Protein AF-A0A7X7T7L8-F1 (afdb_monomer)

Secondary structure (DSSP, 8-state):
---------S-----B---SS--SEEEEEEESS-TTTHHHHHHHHHHHHHHTT--EEEEEEE---SSTHHHHHHHHHHH-SS-EEEEE-SS---HHHHHHHHHHH--SSEEEEE-TT-SB-TTHHHHHHHHHHTT-SEEEE-TTSTT-EEEE-GGGHHHHHHHHHHHHHHHHHHHHHT-TT-S-S--SEEEEEHHHHHHHHSS---SSTTHHHHHHHHHHHTT--EEEE--EEEE-S---S--HHHHHHHHHHHHHHHHHHHHTTSTTS-S----PPPP--S-PPPPTHHHHHHHHHHHHHHHHHHHS---THHHHHHHHHHHHHHHHHHHHHHHHTTPPPP---SSHHHHHHHHHHHHHHHHHHHTTTTTSSS---HHHHHHHHHHHHHHHTSS--TT-EEGGGTTEEGGGGHHHHHHHHHH-SSHHHHHHHHHHHHHHHHHHHHHHHHHHHHHHHHHHHHHHHHT-HHHHHHTTS-STHHHHHHHHHHHHHHHHHHHHHT-HHHHHHHHHHHHHGGGS-TTHHHHHHHHHHHHHHHHHT---HHHHHHHHHHHHHHHHHHHHHHHHHHH-HHHHHHSHHHHH-TTSGGGHHHHHHHHS--SHHHHHHHHHHHHHHTTTT----STTT--SS-SS-HHHHHHHHHHHHHHHHTTTSHHHHHHHHHHHHHHIIIIITSSSSS-HHHHGGGTTHHHHHHHHHHHHHHHHHTTS-HHHHHHHHHHHHHHHHHHHHHHHHHHHHHHHHHHTS--HHHHHHHHHH-TT-SEEEEE--HHHHTT-HHHHHT-TTPEEE-S--GGGS-SS--S-EEEEE-GGGHHHHHHHHHH-TT-EEEEEEETTEEEEEEEEE----S------

Sequence (860 aa):
MAGGGEEWGAGFRAVVGSTDRTPEVSIVVPVVDGAGFVAESLAELSAYLEQSHLEAEIVVVDDGSGDETTKRVEAAAAACPVPIIIRRHGRNLGKGAAVRTGMQAARGRFRIFLDADLAYGAAEIGVVLERLRAGAHVVVASRVHPESRYVIRPSFFRYLYTRHVSGRFFNWLVRAVLLPGLSDTQAGLKGFSAEAAEMLFSGWLPDGFGFDLAVLARARRMRMPIVEVPVTFRYDREPTTMRFLADTFAMLRDLAAVRLRVGHGGALLGGSADVAPTPRTEIAWTPPWAVLLSVLLLLVGVEIARTLATPLAIPLGLWLGSLGLWLGHSLREDRTRGVPPIRWFEDRTEAIILGGMVVLAAFLRLVALHEIPTLIHHDTASCALVGQQLLTGASRDPFALEAGWYFFPRLGSLPYGVSLELLGTSVVALRVVSAIPGIALIPALYFLVRGWFGRPTATIAALLVTGNHVAVHFSRDGIWNIHSLFLGVAGFAALFGGWRRRSGFWLGVGGVALGLCLYTYTAGRLFAALGLLAVGFMAARQQRPRLWRNAAGFGIAFALTVAPLVGSYVRSPVALRVDQTQNLNPFSEARKDHVRSIVGSTEPLPVLAYQIRQTLAGFVSHGDTSSHYMTQSPMVGPVTASLALLGLLLALARLPDRRFLFLIAWLAAGLLFGSVLTINPPSFPRLLAVLPVPPVLAAVVAGLLWEKLGRLGRVVRIAVAVSLAVVVVFALVRNTRIYVRFCRRMETTVNEWVVIRELRELRRARTVYFFTGPFMLADSPAFELFRERRRHVYGLTEADLPERLAEPTAFILAPDYRWVGRKLTERFPELDRVLVERHGVRLLTIYRSWGPTASKGGAR

Nearest PDB structures (foldseek):
  5ezm-assembly1_A  TM=5.448E-01  e=2.734E-09  Cupriavidus metallidurans CH34
  5ekp-assembly1_A  TM=5.428E-01  e=8.013E-08  Synechocystis sp. PCC 6803 substr. Kazusa
  6e4q-assembly4_D  TM=6.594E-01  e=1.750E-04  Drosophila melanogaster
  6h0b-assembly2_B  TM=6.328E-01  e=2.285E-04  Homo sapiens
  6e4q-assembly1_A  TM=6.482E-01  e=3.119E-04  Drosophila melanogaster

Structure (mmCIF, N/CA/C/O backbone):
data_AF-A0A7X7T7L8-F1
#
_entry.id   AF-A0A7X7T7L8-F1
#
loop_
_atom_site.group_PDB
_atom_site.id
_atom_site.type_symbol
_atom_site.label_atom_id
_atom_site.label_alt_id
_atom_site.label_comp_id
_atom_site.label_asym_id
_atom_site.label_entity_id
_atom_site.label_seq_id
_atom_site.pdbx_PDB_ins_code
_atom_site.Cartn_x
_atom_site.Cartn_y
_atom_site.Cartn_z
_atom_site.occupancy
_atom_site.B_iso_or_equiv
_atom_site.auth_seq_id
_atom_site.auth_comp_id
_atom_site.auth_asym_id
_atom_site.auth_atom_id
_atom_site.pdbx_PDB_model_num
ATOM 1 N N . MET A 1 1 ? -0.463 -41.530 58.453 1.00 29.86 1 MET A N 1
ATOM 2 C CA . MET A 1 1 ? 0.451 -41.811 57.323 1.00 29.86 1 MET A CA 1
ATOM 3 C C . MET A 1 1 ? 0.597 -40.510 56.543 1.00 29.86 1 MET A C 1
ATOM 5 O O . MET A 1 1 ? -0.347 -40.127 55.878 1.00 29.86 1 MET A O 1
ATOM 9 N N . ALA A 1 2 ? 1.491 -39.614 56.959 1.00 31.41 2 ALA A N 1
ATOM 10 C CA . ALA A 1 2 ? 2.940 -39.571 56.709 1.00 31.41 2 ALA A CA 1
ATOM 11 C C . ALA A 1 2 ? 3.276 -38.863 55.380 1.00 31.41 2 ALA A C 1
ATOM 13 O O . ALA A 1 2 ? 2.966 -39.385 54.316 1.00 31.41 2 ALA A O 1
ATOM 14 N N . GLY A 1 3 ? 3.958 -37.712 55.488 1.00 26.59 3 GLY A N 1
ATOM 15 C CA . GLY A 1 3 ? 4.813 -37.148 54.436 1.00 26.59 3 GLY A CA 1
ATOM 16 C C . GLY A 1 3 ? 4.472 -35.726 53.984 1.00 26.59 3 GLY A C 1
ATOM 17 O O . GLY A 1 3 ? 3.514 -35.543 53.243 1.00 26.59 3 GLY A O 1
ATOM 18 N N . GLY A 1 4 ? 5.314 -34.751 54.359 1.00 23.67 4 GLY A N 1
ATOM 19 C CA . GLY A 1 4 ? 5.429 -33.472 53.645 1.00 23.67 4 GLY A CA 1
ATOM 20 C C . GLY A 1 4 ? 5.489 -32.199 54.493 1.00 23.67 4 GLY A C 1
ATOM 21 O O . GLY A 1 4 ? 4.779 -31.251 54.183 1.00 23.67 4 GLY A O 1
ATOM 22 N N . GLY A 1 5 ? 6.296 -32.162 55.559 1.00 29.05 5 GLY A N 1
ATOM 23 C CA . GLY A 1 5 ? 6.680 -30.897 56.191 1.00 29.05 5 GLY A CA 1
ATOM 24 C C . GLY A 1 5 ? 7.721 -30.176 55.333 1.00 29.05 5 GLY A C 1
ATOM 25 O O . GLY A 1 5 ? 8.794 -30.726 55.102 1.00 29.05 5 GLY A O 1
ATOM 26 N N . GLU A 1 6 ? 7.406 -28.970 54.861 1.00 29.11 6 GLU A N 1
ATOM 27 C CA . GLU A 1 6 ? 8.416 -28.020 54.392 1.00 29.11 6 GLU A CA 1
ATOM 28 C C . GLU A 1 6 ? 8.904 -27.201 55.591 1.00 29.11 6 GLU A C 1
ATOM 30 O O . GLU A 1 6 ? 8.132 -26.523 56.274 1.00 29.11 6 GLU A O 1
ATOM 35 N N . GLU A 1 7 ? 10.202 -27.323 55.863 1.00 27.97 7 GLU A N 1
ATOM 36 C CA . GLU A 1 7 ? 10.944 -26.553 56.852 1.00 27.97 7 GLU A CA 1
ATOM 37 C C . GLU A 1 7 ? 10.864 -25.054 56.535 1.00 27.97 7 GLU A C 1
ATOM 39 O O . GLU A 1 7 ? 11.417 -24.564 55.549 1.00 27.97 7 GLU A O 1
ATOM 44 N N . TRP A 1 8 ? 10.205 -24.299 57.412 1.00 33.16 8 TRP A N 1
ATOM 45 C CA . TRP A 1 8 ? 10.317 -22.846 57.441 1.00 33.16 8 TRP A CA 1
ATOM 46 C C . TRP A 1 8 ? 11.678 -22.490 58.043 1.00 33.16 8 TRP A C 1
ATOM 48 O O . TRP A 1 8 ? 11.879 -22.574 59.254 1.00 33.16 8 TRP A O 1
ATOM 58 N N . GLY A 1 9 ? 12.627 -22.136 57.174 1.00 29.22 9 GLY A N 1
ATOM 59 C CA . GLY A 1 9 ? 13.975 -21.717 57.548 1.00 29.22 9 GLY A CA 1
ATOM 60 C C . GLY A 1 9 ? 13.981 -20.594 58.590 1.00 29.22 9 GLY A C 1
ATOM 61 O O . GLY A 1 9 ? 13.229 -19.623 58.504 1.00 29.22 9 GLY A O 1
ATOM 62 N N . ALA A 1 10 ? 14.849 -20.767 59.585 1.00 36.78 10 ALA A N 1
ATOM 63 C CA . ALA A 1 10 ? 15.032 -19.913 60.747 1.00 36.78 10 ALA A CA 1
ATOM 64 C C . ALA A 1 10 ? 15.219 -18.424 60.395 1.00 36.78 10 ALA A C 1
ATOM 66 O O . ALA A 1 10 ? 16.146 -18.046 59.682 1.00 36.78 10 ALA A O 1
ATOM 67 N N . GLY A 1 11 ? 14.351 -17.577 60.957 1.00 30.88 11 GLY A N 1
ATOM 68 C CA . GLY A 1 11 ? 14.431 -16.121 60.822 1.00 30.88 11 GLY A CA 1
ATOM 69 C C . GLY A 1 11 ? 13.259 -15.346 61.434 1.00 30.88 11 GLY A C 1
ATOM 70 O O . GLY A 1 11 ? 12.934 -14.270 60.948 1.00 30.88 11 GLY A O 1
ATOM 71 N N . PHE A 1 12 ? 12.589 -15.865 62.471 1.00 41.06 12 PHE A N 1
ATOM 72 C CA . PHE A 1 12 ? 11.586 -15.094 63.217 1.00 41.06 12 PHE A CA 1
ATOM 73 C C . PHE A 1 12 ? 12.288 -14.290 64.319 1.00 41.06 12 PHE A C 1
ATOM 75 O O . PHE A 1 12 ? 12.618 -14.836 65.371 1.00 41.06 12 PHE A O 1
ATOM 82 N N . ARG A 1 13 ? 12.543 -12.996 64.080 1.00 38.53 13 ARG A N 1
ATOM 83 C CA . ARG A 1 13 ? 12.970 -12.053 65.126 1.00 38.53 13 ARG A CA 1
ATOM 84 C C . ARG A 1 13 ? 11.811 -11.152 65.572 1.00 38.53 13 ARG A C 1
ATOM 86 O O . ARG A 1 13 ? 11.015 -10.702 64.758 1.00 38.53 13 ARG A O 1
ATOM 93 N N . ALA A 1 14 ? 11.763 -11.011 66.898 1.00 35.66 14 ALA A N 1
ATOM 94 C CA . ALA A 1 14 ? 10.898 -10.269 67.820 1.00 35.66 14 ALA A CA 1
ATOM 95 C C . ALA A 1 14 ? 9.739 -9.408 67.274 1.00 35.66 14 ALA A C 1
ATOM 97 O O . ALA A 1 14 ? 9.928 -8.445 66.539 1.00 35.66 14 ALA A O 1
ATOM 98 N N . VAL A 1 15 ? 8.542 -9.699 67.798 1.00 42.44 15 VAL A N 1
ATOM 99 C CA . VAL A 1 15 ? 7.420 -8.756 67.912 1.00 42.44 15 VAL A CA 1
ATOM 100 C C . VAL A 1 15 ? 7.813 -7.680 68.927 1.00 42.44 15 VAL A C 1
ATOM 102 O O . VAL A 1 15 ? 8.053 -8.006 70.089 1.00 42.44 15 VAL A O 1
ATOM 105 N N . VAL A 1 16 ? 7.873 -6.414 68.515 1.00 45.06 16 VAL A N 1
ATOM 106 C CA . VAL A 1 16 ? 7.957 -5.278 69.444 1.00 45.06 16 VAL A CA 1
ATOM 107 C C . VAL A 1 16 ? 6.534 -4.746 69.621 1.00 45.06 16 VAL A C 1
ATOM 109 O O . VAL A 1 16 ? 5.973 -4.156 68.704 1.00 45.06 16 VAL A O 1
ATOM 112 N N . GLY A 1 17 ? 5.938 -5.039 70.782 1.00 47.56 17 GLY A N 1
ATOM 113 C CA . GLY A 1 17 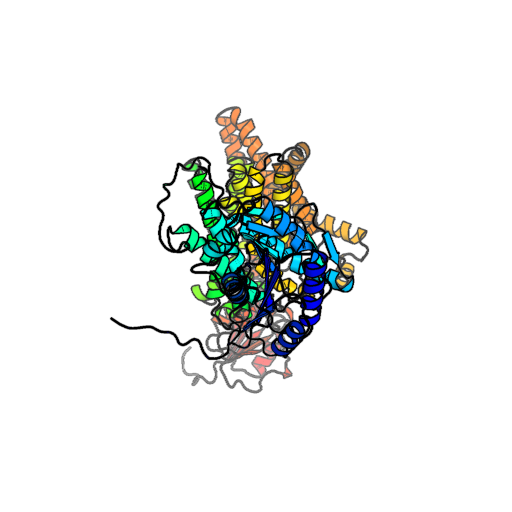? 4.598 -4.591 71.181 1.00 47.56 17 GLY A CA 1
ATOM 114 C C . GLY A 1 17 ? 3.448 -5.476 70.682 1.00 47.56 17 GLY A C 1
ATOM 115 O O . GLY A 1 17 ? 2.815 -5.161 69.682 1.00 47.56 17 GLY A O 1
ATOM 116 N N . SER A 1 18 ? 3.127 -6.569 71.390 1.00 41.06 18 SER A N 1
ATOM 117 C CA . SER A 1 18 ? 1.842 -7.263 71.199 1.00 41.06 18 SER A CA 1
ATOM 118 C C . SER A 1 18 ? 0.809 -6.741 72.195 1.00 41.06 18 SER A C 1
ATOM 120 O O . SER A 1 18 ? 0.962 -6.942 73.400 1.00 41.06 18 SER A O 1
ATOM 122 N N . THR A 1 19 ? -0.260 -6.123 71.706 1.00 46.62 19 THR A N 1
ATOM 123 C CA . THR A 1 19 ? -1.497 -5.942 72.470 1.00 46.62 19 THR A CA 1
ATOM 124 C C . THR A 1 19 ? -2.447 -7.104 72.159 1.00 46.62 19 THR A C 1
ATOM 126 O O . THR A 1 19 ? -2.527 -7.572 71.027 1.00 46.62 19 THR A O 1
ATOM 129 N N . ASP A 1 20 ? -3.164 -7.597 73.169 1.00 53.34 20 ASP A N 1
ATOM 130 C CA . ASP A 1 20 ? -4.098 -8.741 73.085 1.00 53.34 20 ASP A CA 1
ATOM 131 C C . ASP A 1 20 ? -5.450 -8.370 72.420 1.00 53.34 20 ASP A C 1
ATOM 133 O O . ASP A 1 20 ? -6.462 -9.050 72.572 1.00 53.34 20 ASP A O 1
ATOM 137 N N . ARG A 1 21 ? -5.499 -7.236 71.703 1.00 64.00 21 ARG A N 1
ATOM 138 C CA . ARG A 1 21 ? -6.688 -6.709 71.016 1.00 64.00 21 ARG A CA 1
ATOM 139 C C . ARG A 1 21 ? -6.491 -6.779 69.507 1.00 64.00 21 ARG A C 1
ATOM 141 O O . ARG A 1 21 ? -5.447 -6.389 68.996 1.00 64.00 21 ARG A O 1
ATOM 148 N N . THR A 1 22 ? -7.505 -7.252 68.785 1.00 77.62 22 THR A N 1
ATOM 149 C CA . THR A 1 22 ? -7.519 -7.227 67.316 1.00 77.62 22 THR A CA 1
ATOM 150 C C . THR A 1 22 ? -7.526 -5.777 66.827 1.00 77.62 22 THR A C 1
ATOM 152 O O . THR A 1 22 ? -8.491 -5.076 67.143 1.00 77.62 22 THR A O 1
ATOM 155 N N . PRO A 1 23 ? -6.514 -5.323 66.061 1.00 90.50 23 PRO A N 1
ATOM 156 C CA . PRO A 1 23 ? -6.490 -3.955 65.566 1.00 90.50 23 PRO A CA 1
ATOM 157 C C . PRO A 1 23 ? -7.670 -3.707 64.622 1.00 90.50 23 PRO A C 1
ATOM 159 O O . PRO A 1 23 ? -8.186 -4.615 63.960 1.00 90.50 23 PRO A O 1
ATOM 162 N N . GLU A 1 24 ? -8.104 -2.459 64.523 1.00 93.75 24 GLU A N 1
ATOM 163 C CA . GLU A 1 24 ? -9.108 -2.076 63.543 1.00 93.75 24 GLU A CA 1
ATOM 164 C C . GLU A 1 24 ? -8.545 -2.187 62.121 1.00 93.75 24 GLU A C 1
ATOM 166 O O . GLU A 1 24 ? -9.219 -2.713 61.231 1.00 93.75 24 GLU A O 1
ATOM 171 N N . VAL A 1 25 ? -7.307 -1.733 61.900 1.00 96.19 25 VAL A N 1
ATOM 172 C CA . VAL A 1 25 ? -6.692 -1.703 60.568 1.00 96.19 25 VAL A CA 1
ATOM 173 C C . VAL A 1 25 ? -5.251 -2.220 60.566 1.00 96.19 25 VAL A C 1
ATOM 175 O O . VAL A 1 25 ? -4.428 -1.820 61.381 1.00 96.19 25 VAL A O 1
ATOM 178 N N . SER A 1 26 ? -4.928 -3.085 59.605 1.00 97.50 26 SER A N 1
ATOM 179 C CA . SER A 1 26 ? -3.548 -3.476 59.296 1.00 97.50 26 SER A CA 1
ATOM 180 C C . SER A 1 26 ? -3.090 -2.813 58.009 1.00 97.50 26 SER A C 1
ATOM 182 O O . SER A 1 26 ? -3.735 -2.954 56.964 1.00 97.50 26 SER A O 1
ATOM 184 N N . ILE A 1 27 ? -1.945 -2.145 58.072 1.00 97.50 27 ILE A N 1
ATOM 185 C CA . ILE A 1 27 ? -1.315 -1.476 56.940 1.00 97.50 27 ILE A CA 1
ATOM 186 C C . ILE A 1 27 ? -0.176 -2.345 56.407 1.00 97.50 27 ILE A C 1
ATOM 188 O O . ILE A 1 27 ? 0.871 -2.470 57.031 1.00 97.50 27 ILE A O 1
ATOM 192 N N . VAL A 1 28 ? -0.378 -2.970 55.250 1.00 97.69 28 VAL A N 1
ATOM 193 C CA . VAL A 1 28 ? 0.594 -3.862 54.610 1.00 97.69 28 VAL A CA 1
ATOM 194 C C . VAL A 1 28 ? 1.501 -3.063 53.676 1.00 97.69 28 VAL A C 1
ATOM 196 O O . VAL A 1 28 ? 1.015 -2.413 52.751 1.00 97.69 28 VAL A O 1
ATOM 199 N N . VAL A 1 29 ? 2.816 -3.158 53.880 1.00 96.69 29 VAL A N 1
ATOM 200 C CA . VAL A 1 29 ? 3.840 -2.403 53.142 1.00 96.69 29 VAL A CA 1
ATOM 201 C C . VAL A 1 29 ? 4.913 -3.361 52.593 1.00 96.69 29 VAL A C 1
ATOM 203 O O . VAL A 1 29 ? 5.852 -3.715 53.307 1.00 96.69 29 VAL A O 1
ATOM 206 N N . PRO A 1 30 ? 4.797 -3.836 51.341 1.00 95.75 30 PRO A N 1
ATOM 207 C CA . PRO A 1 30 ? 5.843 -4.589 50.667 1.00 95.75 30 PRO A CA 1
ATOM 208 C C . PRO A 1 30 ? 6.972 -3.650 50.237 1.00 95.75 30 PRO A C 1
ATOM 210 O O . PRO A 1 30 ? 6.734 -2.595 49.646 1.00 95.75 30 PRO A O 1
ATOM 213 N N . VAL A 1 31 ? 8.209 -4.059 50.484 1.00 94.12 31 VAL A N 1
ATOM 214 C CA . VAL A 1 31 ? 9.404 -3.286 50.151 1.00 94.12 31 VAL A CA 1
ATOM 215 C C . VAL A 1 31 ? 10.477 -4.203 49.577 1.00 94.12 31 VAL A C 1
ATOM 217 O O . VAL A 1 31 ? 10.649 -5.334 50.023 1.00 94.12 31 VAL A O 1
ATOM 220 N N . VAL A 1 32 ? 11.189 -3.711 48.567 1.00 92.44 32 VAL A N 1
ATOM 221 C CA . VAL A 1 32 ? 12.437 -4.300 48.081 1.00 92.44 32 VAL A CA 1
ATOM 222 C C . VAL A 1 32 ? 13.382 -3.163 47.719 1.00 92.44 32 VAL A C 1
ATOM 224 O O . VAL A 1 32 ? 12.958 -2.220 47.050 1.00 92.44 32 VAL A O 1
ATOM 227 N N . ASP A 1 33 ? 14.620 -3.235 48.201 1.00 90.75 33 ASP A N 1
ATOM 228 C CA . ASP A 1 33 ? 15.678 -2.241 47.976 1.00 90.75 33 ASP A CA 1
ATOM 229 C C . ASP A 1 33 ? 15.223 -0.789 48.266 1.00 90.75 33 ASP A C 1
ATOM 231 O O . ASP A 1 33 ? 15.402 0.136 47.473 1.00 90.75 33 ASP A O 1
ATOM 235 N N . GLY A 1 34 ? 14.542 -0.601 49.401 1.00 86.94 34 GLY A N 1
ATOM 236 C CA . GLY A 1 34 ? 13.926 0.653 49.832 1.00 86.94 34 GLY A CA 1
ATOM 237 C C . GLY A 1 34 ? 14.735 1.457 50.850 1.00 86.94 34 GLY A C 1
ATOM 238 O O . GLY A 1 34 ? 14.168 2.348 51.493 1.00 86.94 34 GLY A O 1
ATOM 239 N N . ALA A 1 35 ? 16.031 1.181 51.040 1.00 88.50 35 ALA A N 1
ATOM 240 C CA . ALA A 1 35 ? 16.811 1.782 52.122 1.00 88.50 35 ALA A CA 1
ATOM 241 C C . ALA A 1 35 ? 16.775 3.318 52.090 1.00 88.50 35 ALA A C 1
ATOM 243 O O . ALA A 1 35 ? 16.760 3.955 53.143 1.00 88.50 35 ALA A O 1
ATOM 244 N N . GLY A 1 36 ? 16.707 3.918 50.899 1.00 87.62 36 GLY A N 1
ATOM 245 C CA . GLY A 1 36 ? 16.690 5.370 50.712 1.00 87.62 36 GLY A CA 1
ATOM 246 C C . GLY A 1 36 ? 15.462 6.093 51.276 1.00 87.62 36 GLY A C 1
ATOM 247 O O . GLY A 1 36 ? 15.588 7.257 51.636 1.00 87.62 36 GLY A O 1
ATOM 248 N N . PHE A 1 37 ? 14.305 5.431 51.392 1.00 88.25 37 PHE A N 1
ATOM 249 C CA . PHE A 1 37 ? 13.038 6.104 51.726 1.00 88.25 37 PHE A CA 1
ATOM 250 C C . PHE A 1 37 ? 12.206 5.416 52.816 1.00 88.25 37 PHE A C 1
ATOM 252 O O . PHE A 1 37 ? 11.362 6.069 53.425 1.00 88.25 37 PHE A O 1
ATOM 259 N N . VAL A 1 38 ? 12.428 4.125 53.096 1.00 91.69 38 VAL A N 1
ATOM 260 C CA . VAL A 1 38 ? 11.521 3.326 53.943 1.00 91.69 38 VAL A CA 1
ATOM 261 C C . VAL A 1 38 ? 11.349 3.890 55.358 1.00 91.69 38 VAL A C 1
ATOM 263 O O . VAL A 1 38 ? 10.244 3.872 55.888 1.00 91.69 38 VAL A O 1
ATOM 266 N N . ALA A 1 39 ? 12.407 4.448 55.955 1.00 90.56 39 ALA A N 1
ATOM 267 C CA . ALA A 1 39 ? 12.341 5.035 57.294 1.00 90.56 39 ALA A CA 1
ATOM 268 C C . ALA A 1 39 ? 11.435 6.279 57.338 1.00 90.56 39 ALA A C 1
ATOM 270 O O . ALA A 1 39 ? 10.633 6.423 58.256 1.00 90.56 39 ALA A O 1
ATOM 271 N N . GLU A 1 40 ? 11.518 7.144 56.322 1.00 90.94 40 GLU A N 1
ATOM 272 C CA . GLU A 1 40 ? 10.649 8.321 56.208 1.00 90.94 40 GLU A CA 1
ATOM 273 C C . GLU A 1 40 ? 9.195 7.912 55.962 1.00 90.94 40 GLU A C 1
ATOM 275 O O . GLU A 1 40 ? 8.288 8.468 56.577 1.00 90.94 40 GLU A O 1
ATOM 280 N N . SER A 1 41 ? 8.973 6.909 55.108 1.00 92.62 41 SER A N 1
ATOM 281 C CA . SER A 1 41 ? 7.636 6.379 54.840 1.00 92.62 41 SER A CA 1
ATOM 282 C C . SER A 1 41 ? 6.983 5.796 56.097 1.00 92.62 41 SER A C 1
ATOM 284 O O . SER A 1 41 ? 5.812 6.050 56.369 1.00 92.62 41 SER A O 1
ATOM 286 N N . LEU A 1 42 ? 7.734 5.036 56.901 1.00 93.88 42 LEU A N 1
ATOM 287 C CA . LEU A 1 42 ? 7.226 4.494 58.164 1.00 93.88 42 LEU A CA 1
ATOM 288 C C . LEU A 1 42 ? 6.955 5.596 59.195 1.00 93.88 42 LEU A C 1
ATOM 290 O O . LEU A 1 42 ? 5.961 5.509 59.911 1.00 93.88 42 LEU A O 1
ATOM 294 N N . ALA A 1 43 ? 7.771 6.652 59.229 1.00 92.06 43 ALA A N 1
ATOM 295 C CA . ALA A 1 43 ? 7.520 7.814 60.078 1.00 92.06 43 ALA A CA 1
ATOM 296 C C . ALA A 1 43 ? 6.243 8.575 59.665 1.00 92.06 43 ALA A C 1
ATOM 298 O O . ALA A 1 43 ? 5.435 8.907 60.532 1.00 92.06 43 ALA A O 1
ATOM 299 N N . GLU A 1 44 ? 6.015 8.806 58.363 1.00 93.44 44 GLU A N 1
ATOM 300 C CA . GLU A 1 44 ? 4.779 9.433 57.853 1.00 93.44 44 GLU A CA 1
ATOM 301 C C . GLU A 1 44 ? 3.543 8.585 58.194 1.00 93.44 44 GLU A C 1
ATOM 303 O O . GLU A 1 44 ? 2.533 9.122 58.654 1.00 93.44 44 GLU A O 1
ATOM 308 N N . LEU A 1 45 ? 3.630 7.260 58.029 1.00 93.81 45 LEU A N 1
ATOM 309 C CA . LEU A 1 45 ? 2.553 6.338 58.396 1.00 93.81 45 LEU A CA 1
ATOM 310 C C . LEU A 1 45 ? 2.272 6.342 59.897 1.00 93.81 45 LEU A C 1
ATOM 312 O O . LEU A 1 45 ? 1.113 6.452 60.290 1.00 93.81 45 LEU A O 1
ATOM 316 N N . SER A 1 46 ? 3.313 6.252 60.724 1.00 92.12 46 SER A N 1
ATOM 317 C CA . SER A 1 46 ? 3.172 6.283 62.179 1.00 92.12 46 SER A CA 1
ATOM 318 C C . SER A 1 46 ? 2.500 7.573 62.637 1.00 92.12 46 SER A C 1
ATOM 320 O O . SER A 1 46 ? 1.495 7.517 63.339 1.00 92.12 46 SER A O 1
ATOM 322 N N . ALA A 1 47 ? 2.994 8.727 62.178 1.00 92.38 47 ALA A N 1
ATOM 323 C CA . ALA A 1 47 ? 2.438 10.025 62.544 1.00 92.38 47 ALA A CA 1
ATOM 324 C C . ALA A 1 47 ? 0.957 10.148 62.153 1.00 92.38 47 ALA A C 1
ATOM 326 O O . ALA A 1 47 ? 0.148 10.649 62.931 1.00 92.38 47 ALA A O 1
ATOM 327 N N . TYR A 1 48 ? 0.581 9.661 60.966 1.00 94.50 48 TYR A N 1
ATOM 328 C CA . TYR A 1 48 ? -0.813 9.663 60.526 1.00 94.50 48 TYR A CA 1
ATOM 329 C C . TYR A 1 48 ? -1.709 8.766 61.393 1.00 94.50 48 TYR A C 1
ATOM 331 O O . TYR A 1 48 ? -2.810 9.175 61.768 1.00 94.50 48 TYR A O 1
ATOM 339 N N . LEU A 1 49 ? -1.256 7.550 61.710 1.00 92.19 49 LEU A N 1
ATOM 340 C CA . LEU A 1 49 ? -2.027 6.590 62.504 1.00 92.19 49 LEU A CA 1
ATOM 341 C C . LEU A 1 49 ? -2.219 7.071 63.949 1.00 92.19 49 LEU A C 1
ATOM 343 O O . LEU A 1 49 ? -3.324 6.950 64.480 1.00 92.19 49 LEU A O 1
ATOM 347 N N . GLU A 1 50 ? -1.195 7.689 64.542 1.00 89.75 50 GLU A N 1
ATOM 348 C CA . GLU A 1 50 ? -1.289 8.325 65.860 1.00 89.75 50 GLU A CA 1
ATOM 349 C C . GLU A 1 50 ? -2.274 9.495 65.871 1.00 89.75 50 GLU A C 1
ATOM 351 O O . GLU A 1 50 ? -3.166 9.544 66.718 1.00 89.75 50 GLU A O 1
ATOM 356 N N . GLN A 1 51 ? -2.153 10.414 64.906 1.00 91.38 51 GLN A N 1
ATOM 357 C CA . GLN A 1 51 ? -3.049 11.570 64.776 1.00 91.38 51 GLN A CA 1
ATOM 358 C C . GLN A 1 51 ? -4.502 11.158 64.528 1.00 91.38 51 GLN A C 1
ATOM 360 O O . GLN A 1 51 ? -5.426 11.859 64.933 1.00 91.38 51 GLN A O 1
ATOM 365 N N . SER A 1 52 ? -4.710 10.026 63.857 1.00 88.44 52 SER A N 1
ATOM 366 C CA . SER A 1 52 ? -6.042 9.505 63.547 1.00 88.44 52 SER A CA 1
ATOM 367 C C . SER A 1 52 ? -6.652 8.690 64.692 1.00 88.44 52 SER A C 1
ATOM 369 O O . SER A 1 52 ? -7.796 8.253 64.565 1.00 88.44 52 SER A O 1
ATOM 371 N N . HIS A 1 53 ? -5.910 8.471 65.788 1.00 86.62 53 HIS A N 1
ATOM 372 C CA . HIS A 1 53 ? -6.310 7.651 66.937 1.00 86.62 53 HIS A CA 1
ATOM 373 C C . HIS A 1 53 ? -6.847 6.262 66.541 1.00 86.62 53 HIS A C 1
ATOM 375 O O . HIS A 1 53 ? -7.789 5.749 67.146 1.00 86.62 53 HIS A O 1
ATOM 381 N N . LEU A 1 54 ? -6.270 5.661 65.495 1.00 86.88 54 LEU A N 1
ATOM 382 C CA . LEU A 1 54 ? -6.686 4.352 64.996 1.00 86.88 54 LEU A CA 1
ATOM 383 C C . LEU A 1 54 ? -5.956 3.243 65.756 1.00 86.88 54 LEU A C 1
ATOM 385 O O . LEU A 1 54 ? -4.733 3.272 65.880 1.00 86.88 54 LEU A O 1
ATOM 389 N N . GLU A 1 55 ? -6.689 2.219 66.195 1.00 91.44 55 GLU A N 1
ATOM 390 C CA . GLU A 1 55 ? -6.070 0.970 66.647 1.00 91.44 55 GLU A CA 1
ATOM 391 C C . GLU A 1 55 ? -5.509 0.241 65.416 1.00 91.44 55 GLU A C 1
ATOM 393 O O . GLU A 1 55 ? -6.243 -0.427 64.684 1.00 91.44 55 GLU A O 1
ATOM 398 N N . ALA A 1 56 ? -4.217 0.422 65.145 1.00 94.12 56 ALA A N 1
ATOM 399 C CA . ALA A 1 56 ? -3.585 -0.025 63.910 1.00 94.12 56 ALA A CA 1
ATOM 400 C C . ALA A 1 56 ? -2.305 -0.834 64.145 1.00 94.12 56 ALA A C 1
ATOM 402 O O . ALA A 1 56 ? -1.634 -0.692 65.164 1.00 94.12 56 ALA A O 1
ATOM 403 N N . GLU A 1 57 ? -1.944 -1.650 63.158 1.00 94.69 57 GLU A N 1
ATOM 404 C CA . GLU A 1 57 ? -0.623 -2.275 63.041 1.00 94.69 57 GLU A CA 1
ATOM 405 C C . GLU A 1 57 ? -0.047 -2.038 61.638 1.00 94.69 57 GLU A C 1
ATOM 407 O O . GLU A 1 57 ? -0.790 -1.916 60.658 1.00 94.69 57 GLU A O 1
ATOM 412 N N . ILE A 1 58 ? 1.280 -2.015 61.520 1.00 96.44 58 ILE A N 1
ATOM 413 C CA . ILE A 1 58 ? 1.983 -1.940 60.234 1.00 96.44 58 ILE A CA 1
ATOM 414 C C . ILE A 1 58 ? 2.667 -3.282 59.976 1.00 96.44 58 ILE A C 1
ATOM 416 O O . ILE A 1 58 ? 3.471 -3.744 60.777 1.00 96.44 58 ILE A O 1
ATOM 420 N N . VAL A 1 59 ? 2.385 -3.915 58.842 1.00 97.06 59 VAL A N 1
ATOM 421 C CA . VAL A 1 59 ? 3.010 -5.172 58.417 1.00 97.06 59 VAL A CA 1
ATOM 422 C C . VAL A 1 59 ? 3.963 -4.884 57.263 1.00 97.06 59 VAL A C 1
ATOM 424 O O . VAL A 1 59 ? 3.539 -4.756 56.113 1.00 97.06 59 VAL A O 1
ATOM 427 N N . VAL A 1 60 ? 5.257 -4.794 57.559 1.00 97.25 60 VAL A N 1
ATOM 428 C CA . VAL A 1 60 ? 6.301 -4.573 56.552 1.00 97.25 60 VAL A CA 1
ATOM 429 C C . VAL A 1 60 ? 6.805 -5.916 56.037 1.00 97.25 60 VAL A C 1
ATOM 431 O O . VAL A 1 60 ? 7.236 -6.768 56.817 1.00 97.25 60 VAL A O 1
ATOM 434 N N . VAL A 1 61 ? 6.770 -6.106 54.718 1.00 97.12 61 VAL A N 1
ATOM 435 C CA . VAL A 1 61 ? 7.276 -7.316 54.059 1.00 97.12 61 VAL A CA 1
ATOM 436 C C . VAL A 1 61 ? 8.473 -6.960 53.187 1.00 97.12 61 VAL A C 1
ATOM 438 O O . VAL A 1 61 ? 8.310 -6.426 52.094 1.00 97.12 61 VAL A O 1
ATOM 441 N N . ASP A 1 62 ? 9.669 -7.273 53.672 1.00 95.62 62 ASP A N 1
ATOM 442 C CA . ASP A 1 62 ? 10.918 -7.176 52.924 1.00 95.62 62 ASP A CA 1
ATOM 443 C C . ASP A 1 62 ? 11.049 -8.376 51.972 1.00 95.62 62 ASP A C 1
ATOM 445 O O . ASP A 1 62 ? 11.311 -9.510 52.389 1.00 95.62 62 ASP A O 1
ATOM 449 N N . ASP A 1 63 ? 10.852 -8.136 50.678 1.00 92.94 63 ASP A N 1
ATOM 450 C CA . ASP A 1 63 ? 10.900 -9.145 49.617 1.00 92.94 63 ASP A CA 1
ATOM 451 C C . ASP A 1 63 ? 12.347 -9.453 49.197 1.00 92.94 63 ASP A C 1
ATOM 453 O O . ASP A 1 63 ? 12.710 -9.397 48.026 1.00 92.94 63 ASP A O 1
ATOM 457 N N . GLY A 1 64 ? 13.205 -9.749 50.174 1.00 90.81 64 GLY A N 1
ATOM 458 C CA . GLY A 1 64 ? 14.589 -10.158 49.952 1.00 90.81 64 GLY A CA 1
ATOM 459 C C . GLY A 1 64 ? 15.500 -9.046 49.430 1.00 90.81 64 GLY A C 1
ATOM 460 O O . GLY A 1 64 ? 16.265 -9.298 48.497 1.00 90.81 64 GLY A O 1
ATOM 461 N N . SER A 1 65 ? 15.432 -7.850 50.026 1.00 90.06 65 SER A N 1
ATOM 462 C CA . SER A 1 65 ? 16.305 -6.716 49.690 1.00 90.06 65 SER A CA 1
ATOM 463 C C . SER A 1 65 ? 17.791 -7.068 49.821 1.00 90.06 65 SER A C 1
ATOM 465 O O . SER A 1 65 ? 18.199 -7.783 50.748 1.00 90.06 65 SER A O 1
ATOM 467 N N . GLY A 1 66 ? 18.593 -6.551 48.887 1.00 87.62 66 GLY A N 1
ATOM 468 C CA . GLY A 1 66 ? 20.052 -6.695 48.859 1.00 87.62 66 GLY A CA 1
ATOM 469 C C . GLY A 1 66 ? 20.805 -5.540 49.526 1.00 87.62 66 GLY A C 1
ATOM 470 O O . GLY A 1 66 ? 22.026 -5.606 49.657 1.00 87.62 66 GLY A O 1
ATOM 471 N N . ASP A 1 67 ? 20.092 -4.490 49.931 1.00 90.00 67 ASP A N 1
ATOM 472 C CA . ASP A 1 67 ? 20.624 -3.287 50.567 1.00 90.00 67 ASP A CA 1
ATOM 473 C C . ASP A 1 67 ? 20.341 -3.247 52.089 1.00 90.00 67 ASP A C 1
ATOM 475 O O . ASP A 1 67 ? 19.973 -4.234 52.727 1.00 90.00 67 ASP A O 1
ATOM 479 N N . GLU A 1 68 ? 20.511 -2.071 52.696 1.00 91.25 68 GLU A N 1
ATOM 480 C CA . GLU A 1 68 ? 20.308 -1.836 54.131 1.00 91.25 68 GLU A CA 1
ATOM 481 C C . GLU A 1 68 ? 18.823 -1.675 54.540 1.00 91.25 68 GLU A C 1
ATOM 483 O O . GLU A 1 68 ? 18.534 -1.200 55.643 1.00 91.25 68 GLU A O 1
ATOM 488 N N . THR A 1 69 ? 17.863 -2.062 53.685 1.00 91.31 69 THR A N 1
ATOM 489 C CA . THR A 1 69 ? 16.416 -1.913 53.939 1.00 91.31 69 THR A CA 1
ATOM 490 C C . THR A 1 69 ? 15.993 -2.575 55.241 1.00 91.31 69 THR A C 1
ATOM 492 O O . THR A 1 69 ? 15.384 -1.912 56.080 1.00 91.31 69 THR A O 1
ATOM 495 N N . THR A 1 70 ? 16.350 -3.847 55.458 1.00 91.31 70 THR A N 1
ATOM 496 C CA . THR A 1 70 ? 15.929 -4.588 56.658 1.00 91.31 70 THR A CA 1
ATOM 497 C C . THR A 1 70 ? 16.375 -3.878 57.937 1.00 91.31 70 THR A C 1
ATOM 499 O O . THR A 1 70 ? 15.565 -3.681 58.839 1.00 91.31 70 THR A O 1
ATOM 502 N N . LYS A 1 71 ? 17.637 -3.422 57.997 1.00 90.81 71 LYS A N 1
ATOM 503 C CA . LYS A 1 71 ? 18.178 -2.740 59.185 1.00 90.81 71 LYS A CA 1
ATOM 504 C C . LYS A 1 71 ? 17.457 -1.421 59.457 1.00 90.81 71 LYS A C 1
ATOM 506 O O . LYS A 1 71 ? 17.199 -1.083 60.609 1.00 90.81 71 LYS A O 1
ATOM 511 N N . ARG A 1 72 ? 17.105 -0.675 58.405 1.00 93.00 72 ARG A N 1
ATOM 512 C CA . ARG A 1 72 ? 16.350 0.582 58.535 1.00 93.00 72 ARG A CA 1
ATOM 513 C C . ARG A 1 72 ? 14.912 0.351 58.989 1.00 93.00 72 ARG A C 1
ATOM 515 O O . ARG A 1 72 ? 14.417 1.136 59.791 1.00 93.00 72 ARG A O 1
ATOM 522 N N . VAL A 1 73 ? 14.265 -0.719 58.528 1.00 92.75 73 VAL A N 1
ATOM 523 C CA . VAL A 1 73 ? 12.929 -1.114 59.003 1.00 92.75 73 VAL A CA 1
ATOM 524 C C . VAL A 1 73 ? 12.979 -1.533 60.475 1.00 92.75 73 VAL A C 1
ATOM 526 O O . VAL A 1 73 ? 12.136 -1.088 61.245 1.00 92.75 73 VAL A O 1
ATOM 529 N N . GLU A 1 74 ? 13.974 -2.322 60.894 1.00 91.75 74 GLU A N 1
ATOM 530 C CA . GLU A 1 74 ? 14.161 -2.717 62.301 1.00 91.75 74 GLU A CA 1
ATOM 531 C C . GLU A 1 74 ? 14.393 -1.502 63.214 1.00 91.75 74 GLU A C 1
ATOM 533 O O . GLU A 1 74 ? 13.769 -1.389 64.269 1.00 91.75 74 GLU A O 1
ATOM 538 N N . ALA A 1 75 ? 15.240 -0.560 62.787 1.00 90.75 75 ALA A N 1
ATOM 539 C CA . ALA A 1 75 ? 15.480 0.680 63.520 1.00 90.75 75 ALA A CA 1
ATOM 540 C C . ALA A 1 75 ? 14.216 1.553 63.614 1.00 90.75 75 ALA A C 1
ATOM 542 O O . ALA A 1 75 ? 13.913 2.080 64.683 1.00 90.75 75 ALA A O 1
ATOM 543 N N . ALA A 1 76 ? 13.459 1.675 62.517 1.00 89.94 76 ALA A N 1
ATOM 544 C CA . ALA A 1 76 ? 12.197 2.409 62.505 1.00 89.94 76 ALA A CA 1
ATOM 545 C C . ALA A 1 76 ? 11.148 1.745 63.409 1.00 89.94 76 ALA A C 1
ATOM 547 O O . ALA A 1 76 ? 10.478 2.444 64.158 1.00 89.94 76 ALA A O 1
ATOM 548 N N . ALA A 1 77 ? 11.046 0.413 63.403 1.00 90.31 77 ALA A N 1
ATOM 549 C CA . ALA A 1 77 ? 10.129 -0.336 64.260 1.00 90.31 77 ALA A CA 1
ATOM 550 C C . ALA A 1 77 ? 10.411 -0.134 65.754 1.00 90.31 77 ALA A C 1
ATOM 552 O O . ALA A 1 77 ? 9.473 0.009 66.529 1.00 90.31 77 ALA A O 1
ATOM 553 N N . ALA A 1 78 ? 11.683 -0.064 66.158 1.00 88.25 78 ALA A N 1
ATOM 554 C CA . ALA A 1 78 ? 12.055 0.195 67.550 1.00 88.25 78 ALA A CA 1
ATOM 555 C C . ALA A 1 78 ? 11.686 1.613 68.029 1.00 88.25 78 ALA A C 1
ATOM 557 O O . ALA A 1 78 ? 11.459 1.816 69.219 1.00 88.25 78 ALA A O 1
ATOM 558 N N . ALA A 1 79 ? 11.633 2.583 67.113 1.00 86.31 79 ALA A N 1
ATOM 559 C CA . ALA A 1 79 ? 11.263 3.968 67.397 1.00 86.31 79 ALA A CA 1
ATOM 560 C C . ALA A 1 79 ? 9.774 4.264 67.142 1.00 86.31 79 ALA A C 1
ATOM 562 O O . ALA A 1 79 ? 9.326 5.383 67.391 1.00 86.31 79 ALA A O 1
ATOM 563 N N . CYS A 1 80 ? 9.019 3.295 66.616 1.00 86.81 80 CYS A N 1
ATOM 564 C CA . CYS A 1 80 ? 7.653 3.500 66.168 1.00 86.81 80 CYS A CA 1
ATOM 565 C C . CYS A 1 80 ? 6.655 3.249 67.314 1.00 86.81 80 CYS A C 1
ATOM 567 O O . CYS A 1 80 ? 6.639 2.156 67.882 1.00 86.81 80 CYS A O 1
ATOM 569 N N . PRO A 1 81 ? 5.793 4.222 67.640 1.00 86.12 81 PRO A N 1
ATOM 570 C CA . PRO A 1 81 ? 4.735 4.061 68.638 1.00 86.12 81 PRO A CA 1
ATOM 571 C C . PRO A 1 81 ? 3.616 3.107 68.186 1.00 86.12 81 PRO A C 1
ATOM 573 O O . PRO A 1 81 ? 2.939 2.507 69.019 1.00 86.12 81 PRO A O 1
ATOM 576 N N . VAL A 1 82 ? 3.435 2.926 66.873 1.00 88.62 82 VAL A N 1
ATOM 577 C CA . VAL A 1 82 ? 2.512 1.934 66.299 1.00 88.62 82 VAL A CA 1
ATOM 578 C C . VAL A 1 82 ? 3.218 0.576 66.165 1.00 88.62 82 VAL A C 1
ATOM 580 O O . VAL A 1 82 ? 4.334 0.542 65.641 1.00 88.62 82 VAL A O 1
ATOM 583 N N . PRO A 1 83 ? 2.594 -0.555 66.553 1.00 91.38 83 PRO A N 1
ATOM 584 C CA . PRO A 1 83 ? 3.188 -1.880 66.383 1.00 91.38 83 PRO A CA 1
ATOM 585 C C . PRO A 1 83 ? 3.579 -2.170 64.927 1.00 91.38 83 PRO A C 1
ATOM 587 O O . PRO A 1 83 ? 2.738 -2.099 64.024 1.00 91.38 83 PRO A O 1
ATOM 590 N N . ILE A 1 84 ? 4.846 -2.542 64.700 1.00 93.56 84 ILE A N 1
ATOM 591 C CA . ILE A 1 84 ? 5.353 -2.960 63.385 1.00 93.56 84 ILE A CA 1
ATOM 592 C C . ILE A 1 84 ? 5.704 -4.450 63.397 1.00 93.56 84 ILE A C 1
ATOM 594 O O . ILE A 1 84 ? 6.559 -4.913 64.152 1.00 93.56 84 ILE A O 1
ATOM 598 N N . ILE A 1 85 ? 5.082 -5.205 62.495 1.00 93.50 85 ILE A N 1
ATOM 599 C CA . ILE A 1 85 ? 5.380 -6.608 62.218 1.00 93.50 85 ILE A CA 1
ATOM 600 C C . ILE A 1 85 ? 6.267 -6.675 60.980 1.00 93.50 85 ILE A C 1
ATOM 602 O O . ILE A 1 85 ? 5.857 -6.281 59.891 1.00 93.50 85 ILE A O 1
ATOM 606 N N . ILE A 1 86 ? 7.464 -7.236 61.130 1.00 94.19 86 ILE A N 1
ATOM 607 C CA . ILE A 1 86 ? 8.412 -7.400 60.027 1.00 94.19 86 ILE A CA 1
ATOM 608 C C . ILE A 1 86 ? 8.361 -8.849 59.523 1.00 94.19 86 ILE A C 1
ATOM 610 O O . ILE A 1 86 ? 8.365 -9.815 60.299 1.00 94.19 86 ILE A O 1
ATOM 614 N N . ARG A 1 87 ? 8.293 -9.019 58.203 1.00 94.69 87 ARG A N 1
ATOM 615 C CA . ARG A 1 87 ? 8.459 -10.297 57.500 1.00 94.69 87 ARG A CA 1
ATOM 616 C C . ARG A 1 87 ? 9.533 -10.135 56.441 1.00 94.69 87 ARG A C 1
ATOM 618 O O . ARG A 1 87 ? 9.553 -9.125 55.751 1.00 94.69 87 ARG A O 1
ATOM 625 N N . ARG A 1 88 ? 10.402 -11.134 56.297 1.00 93.50 88 ARG A N 1
ATOM 626 C CA . ARG A 1 88 ? 11.461 -11.129 55.286 1.00 93.50 88 ARG A CA 1
ATOM 627 C C . ARG A 1 88 ? 11.430 -12.411 54.469 1.00 93.50 88 ARG A C 1
ATOM 629 O O . ARG A 1 88 ? 11.383 -13.502 55.033 1.00 93.50 88 ARG A O 1
ATOM 636 N N . HIS A 1 89 ? 11.480 -12.282 53.149 1.00 94.06 89 HIS A N 1
ATOM 637 C CA . HIS A 1 89 ? 11.699 -13.406 52.245 1.00 94.06 89 HIS A CA 1
ATOM 638 C C . HIS A 1 89 ? 13.200 -13.676 52.067 1.00 94.06 89 HIS A C 1
ATOM 640 O O . HIS A 1 89 ? 14.017 -12.757 52.077 1.00 94.06 89 HIS A O 1
ATOM 646 N N . GLY A 1 90 ? 13.576 -14.943 51.858 1.00 86.31 90 GLY A N 1
ATOM 647 C CA . GLY A 1 90 ? 14.979 -15.325 51.626 1.00 86.31 90 GLY A CA 1
ATOM 648 C C . GLY A 1 90 ? 15.552 -14.850 50.281 1.00 86.31 90 GLY A C 1
ATOM 649 O O . GLY A 1 90 ? 16.763 -14.859 50.090 1.00 86.31 90 GLY A O 1
ATOM 650 N N . ARG A 1 91 ? 14.688 -14.446 49.344 1.00 89.12 91 ARG A N 1
ATOM 651 C CA . ARG A 1 91 ? 15.017 -13.843 48.045 1.00 89.12 91 ARG A CA 1
ATOM 652 C C . ARG A 1 91 ? 13.816 -13.042 47.541 1.00 89.12 91 ARG A C 1
ATOM 654 O O . ARG A 1 91 ? 12.708 -13.278 48.013 1.00 89.12 91 ARG A O 1
ATOM 661 N N . ASN A 1 92 ? 14.023 -12.205 46.529 1.00 90.75 92 ASN A N 1
ATOM 662 C CA . ASN A 1 92 ? 12.942 -11.514 45.826 1.00 90.75 92 ASN A CA 1
ATOM 663 C C . ASN A 1 92 ? 12.025 -12.502 45.090 1.00 90.75 92 ASN A C 1
ATOM 665 O O . ASN A 1 92 ? 12.455 -13.195 44.161 1.00 90.75 92 ASN A O 1
ATOM 669 N N . LEU A 1 93 ? 10.774 -12.597 45.553 1.00 89.62 93 LEU A N 1
ATOM 670 C CA . LEU A 1 93 ? 9.717 -13.430 44.972 1.00 89.62 93 LEU A CA 1
ATOM 671 C C . LEU A 1 93 ? 8.764 -12.617 44.086 1.00 89.62 93 LEU A C 1
ATOM 673 O O . LEU A 1 93 ? 8.102 -13.188 43.219 1.00 89.62 93 LEU A O 1
ATOM 677 N N . GLY A 1 94 ? 8.717 -11.301 44.271 1.00 89.44 94 GLY A N 1
ATOM 678 C CA . GLY A 1 94 ? 7.884 -10.358 43.549 1.00 89.44 94 GLY A CA 1
ATOM 679 C C . GLY A 1 94 ? 6.821 -9.705 44.437 1.00 89.44 94 GLY A C 1
ATOM 680 O O . GLY A 1 94 ? 6.335 -10.263 45.426 1.00 89.44 94 GLY A O 1
ATOM 681 N N . LYS A 1 95 ? 6.377 -8.513 44.014 1.00 90.94 95 LYS A N 1
ATOM 682 C CA . LYS A 1 95 ? 5.399 -7.682 44.738 1.00 90.94 95 LYS A CA 1
ATOM 683 C C . LYS A 1 95 ? 4.123 -8.431 45.140 1.00 90.94 95 LYS A C 1
ATOM 685 O O . LYS A 1 95 ? 3.633 -8.247 46.248 1.00 90.94 95 LYS A O 1
ATOM 690 N N . GLY A 1 96 ? 3.575 -9.266 44.261 1.00 91.88 96 GLY A N 1
ATOM 691 C CA . GLY A 1 96 ? 2.373 -10.049 44.543 1.00 91.88 96 GLY A CA 1
ATOM 692 C C . GLY A 1 96 ? 2.578 -11.077 45.655 1.00 91.88 96 GLY A C 1
ATOM 693 O O . GLY A 1 96 ? 1.694 -11.247 46.496 1.00 91.88 96 GLY A O 1
ATOM 694 N N . ALA A 1 97 ? 3.753 -11.712 45.713 1.00 92.56 97 ALA A N 1
ATOM 695 C CA . ALA A 1 97 ? 4.112 -12.602 46.813 1.00 92.56 97 ALA A CA 1
ATOM 696 C C . ALA A 1 97 ? 4.263 -11.828 48.130 1.00 92.56 97 ALA A C 1
ATOM 698 O O . ALA A 1 97 ? 3.701 -12.247 49.139 1.00 92.56 97 ALA A O 1
ATOM 699 N N . ALA A 1 98 ? 4.936 -10.673 48.114 1.00 94.44 98 ALA A N 1
ATOM 700 C CA . ALA A 1 98 ? 5.104 -9.826 49.296 1.00 94.44 98 ALA A CA 1
ATOM 701 C C . ALA A 1 98 ? 3.764 -9.321 49.860 1.00 94.44 98 ALA A C 1
ATOM 703 O O . ALA A 1 98 ? 3.503 -9.452 51.057 1.00 94.44 98 ALA A O 1
ATOM 704 N N . VAL A 1 99 ? 2.864 -8.829 48.999 1.00 95.94 99 VAL A N 1
ATOM 705 C CA . VAL A 1 99 ? 1.513 -8.413 49.413 1.00 95.94 99 VAL A CA 1
ATOM 706 C C . VAL A 1 99 ? 0.724 -9.594 49.974 1.00 95.94 99 VAL A C 1
ATOM 708 O O . VAL A 1 99 ? 0.070 -9.444 51.002 1.00 95.94 99 VAL A O 1
ATOM 711 N N . ARG A 1 100 ? 0.797 -10.779 49.350 1.00 94.94 100 ARG A N 1
ATOM 712 C CA . ARG A 1 100 ? 0.125 -11.991 49.846 1.00 94.94 100 ARG A CA 1
ATOM 713 C C . ARG A 1 100 ? 0.616 -12.374 51.245 1.00 94.94 100 ARG A C 1
ATOM 715 O O . ARG A 1 100 ? -0.218 -12.590 52.119 1.00 94.94 100 ARG A O 1
ATOM 722 N N . THR A 1 101 ? 1.930 -12.396 51.472 1.00 95.00 101 THR A N 1
ATOM 723 C CA . THR A 1 101 ? 2.526 -12.664 52.791 1.00 95.00 101 THR A CA 1
ATOM 724 C C . THR A 1 101 ? 2.035 -11.662 53.836 1.00 95.00 101 THR A C 1
ATOM 726 O O . THR A 1 101 ? 1.625 -12.055 54.927 1.00 95.00 101 THR A O 1
ATOM 729 N N . GLY A 1 102 ? 2.014 -10.371 53.499 1.00 95.62 102 GLY A N 1
ATOM 730 C CA . GLY A 1 102 ? 1.557 -9.325 54.414 1.00 95.62 102 GLY A CA 1
ATOM 731 C C . GLY A 1 102 ? 0.062 -9.413 54.725 1.00 95.62 102 GLY A C 1
ATOM 732 O O . GLY A 1 102 ? -0.330 -9.343 55.885 1.00 95.62 102 GLY A O 1
ATOM 733 N N . MET A 1 103 ? -0.772 -9.659 53.712 1.00 95.81 103 MET A N 1
ATOM 734 C CA . MET A 1 103 ? -2.225 -9.827 53.865 1.00 95.81 103 MET A CA 1
ATOM 735 C C . MET A 1 103 ? -2.606 -11.043 54.715 1.00 95.81 103 MET A C 1
ATOM 737 O O . MET A 1 103 ? -3.643 -11.016 55.379 1.00 95.81 103 MET A O 1
ATOM 741 N N . GLN A 1 104 ? -1.786 -12.098 54.696 1.00 92.56 104 GLN A N 1
ATOM 742 C CA . GLN A 1 104 ? -1.957 -13.296 55.524 1.00 92.56 104 GLN A CA 1
ATOM 743 C C . GLN A 1 104 ? -1.429 -13.112 56.954 1.00 92.56 104 GLN A C 1
ATOM 745 O O . GLN A 1 104 ? -1.945 -13.737 57.875 1.00 92.56 104 GLN A O 1
ATOM 750 N N . ALA A 1 105 ? -0.412 -12.267 57.152 1.00 93.31 105 ALA A N 1
ATOM 751 C CA . ALA A 1 105 ? 0.134 -11.961 58.474 1.00 93.31 105 ALA A CA 1
ATOM 752 C C . ALA A 1 105 ? -0.687 -10.909 59.246 1.00 93.31 105 ALA A C 1
ATOM 754 O O . ALA A 1 105 ? -0.644 -10.895 60.475 1.00 93.31 105 ALA A O 1
ATOM 755 N N . ALA A 1 106 ? -1.410 -10.047 58.529 1.00 95.19 106 ALA A N 1
ATOM 756 C CA . ALA A 1 106 ? -2.243 -8.979 59.071 1.00 95.19 106 ALA A CA 1
ATOM 757 C C . ALA A 1 106 ? -3.463 -9.500 59.856 1.00 95.19 106 ALA A C 1
ATOM 759 O O . ALA A 1 106 ? -4.193 -10.377 59.388 1.00 95.19 106 ALA A O 1
ATOM 760 N N . ARG A 1 107 ? -3.716 -8.911 61.030 1.00 93.38 107 ARG A N 1
ATOM 761 C CA . ARG A 1 107 ? -4.767 -9.302 61.991 1.00 93.38 107 ARG A CA 1
ATOM 762 C C . ARG A 1 107 ? -5.942 -8.329 62.069 1.00 93.38 107 ARG A C 1
ATOM 764 O O . ARG A 1 107 ? -6.918 -8.603 62.762 1.00 93.38 107 ARG A O 1
ATOM 771 N N . GLY A 1 108 ? -5.846 -7.200 61.381 1.00 93.88 108 GLY A N 1
ATOM 772 C CA . GLY A 1 108 ? -6.812 -6.119 61.451 1.00 93.88 108 GLY A CA 1
ATOM 773 C C . GLY A 1 108 ? -8.158 -6.484 60.840 1.00 93.88 108 GLY A C 1
ATOM 774 O O . GLY A 1 108 ? -8.233 -7.242 59.864 1.00 93.88 108 GLY A O 1
ATOM 775 N N . ARG A 1 109 ? -9.225 -5.893 61.390 1.00 94.94 109 ARG A N 1
ATOM 776 C CA . ARG A 1 109 ? -10.590 -5.990 60.840 1.00 94.94 109 ARG A CA 1
ATOM 777 C C . ARG A 1 109 ? -10.650 -5.504 59.387 1.00 94.94 109 ARG A C 1
ATOM 779 O O . ARG A 1 109 ? -11.394 -6.060 58.575 1.00 94.94 109 ARG A O 1
ATOM 786 N N . PHE A 1 110 ? -9.849 -4.498 59.058 1.00 97.19 110 PHE A N 1
ATOM 787 C CA . PHE A 1 110 ? -9.609 -4.013 57.706 1.00 97.19 110 PHE A CA 1
ATOM 788 C C . PHE A 1 110 ? -8.128 -4.158 57.355 1.00 97.19 110 PHE A C 1
ATOM 790 O O . PHE A 1 110 ? -7.256 -3.875 58.171 1.00 97.19 110 PHE A O 1
ATOM 797 N N . ARG A 1 111 ? -7.820 -4.593 56.133 1.00 97.62 111 ARG A N 1
ATOM 798 C CA . ARG A 1 111 ? -6.445 -4.787 55.655 1.00 97.62 111 ARG A CA 1
ATOM 799 C C . ARG A 1 111 ? -6.221 -3.914 54.431 1.00 97.62 111 ARG A C 1
ATOM 801 O O . ARG A 1 111 ? -6.907 -4.072 53.420 1.00 97.62 111 ARG A O 1
ATOM 808 N N . ILE A 1 112 ? -5.292 -2.971 54.525 1.00 97.56 112 ILE A N 1
ATOM 809 C CA . ILE A 1 112 ? -4.995 -2.005 53.465 1.00 97.56 112 ILE A CA 1
ATOM 810 C C . ILE A 1 112 ? -3.547 -2.201 53.042 1.00 97.56 112 ILE A C 1
ATOM 812 O O . ILE A 1 112 ? -2.648 -2.139 53.871 1.00 97.56 112 ILE A O 1
ATOM 816 N N . PHE A 1 113 ? -3.317 -2.442 51.755 1.00 95.50 113 PHE A N 1
ATOM 817 C CA . PHE A 1 113 ? -1.972 -2.446 51.184 1.00 95.50 113 PHE A CA 1
ATOM 818 C C . PHE A 1 113 ? -1.698 -1.104 50.509 1.00 95.50 113 PHE A C 1
ATOM 820 O O . PHE A 1 113 ? -2.546 -0.612 49.754 1.00 95.50 113 PHE A O 1
ATOM 827 N N . LEU A 1 114 ? -0.499 -0.569 50.742 1.00 94.25 114 LEU A N 1
ATOM 828 C CA . LEU A 1 114 ? 0.049 0.559 50.003 1.00 94.25 114 LEU A CA 1
ATOM 829 C C . LEU A 1 114 ? 1.529 0.374 49.642 1.00 94.25 114 LEU A C 1
ATOM 831 O O . LEU A 1 114 ? 2.269 -0.328 50.332 1.00 94.25 114 LEU A O 1
ATOM 835 N N . ASP A 1 115 ? 1.954 1.020 48.558 1.00 91.88 115 ASP A N 1
ATOM 836 C CA . ASP A 1 115 ? 3.354 1.030 48.127 1.00 91.88 115 ASP A CA 1
ATOM 837 C C . ASP A 1 115 ? 4.274 1.742 49.134 1.00 91.88 115 ASP A C 1
ATOM 839 O O . ASP A 1 115 ? 3.931 2.788 49.685 1.00 91.88 115 ASP A O 1
ATOM 843 N N . ALA A 1 116 ? 5.468 1.179 49.358 1.00 90.88 116 ALA A N 1
ATOM 844 C CA . ALA A 1 116 ? 6.414 1.655 50.372 1.00 90.88 116 ALA A CA 1
ATOM 845 C C . ALA A 1 116 ? 6.996 3.053 50.097 1.00 90.88 116 ALA A C 1
ATOM 847 O O . ALA A 1 116 ? 7.528 3.683 51.010 1.00 90.88 116 ALA A O 1
ATOM 848 N N . ASP A 1 117 ? 6.909 3.545 48.860 1.00 87.38 117 ASP A N 1
ATOM 849 C CA . ASP A 1 117 ? 7.350 4.890 48.472 1.00 87.38 117 ASP A CA 1
ATOM 850 C C . ASP A 1 117 ? 6.343 5.995 48.843 1.00 87.38 117 ASP A C 1
ATOM 852 O O . ASP A 1 117 ? 6.656 7.174 48.681 1.00 87.38 117 ASP A O 1
ATOM 856 N N . LEU A 1 118 ? 5.157 5.618 49.343 1.00 88.44 118 LEU A N 1
ATOM 857 C CA . LEU A 1 118 ? 4.035 6.509 49.655 1.00 88.44 118 LEU A CA 1
ATOM 858 C C . LEU A 1 118 ? 3.654 7.445 48.503 1.00 88.44 118 LEU A C 1
ATOM 860 O O . LEU A 1 118 ? 3.248 8.593 48.712 1.00 88.44 118 LEU A O 1
ATOM 864 N N . ALA A 1 119 ? 3.700 6.942 47.263 1.00 86.75 119 ALA A N 1
ATOM 865 C CA . ALA A 1 119 ? 3.150 7.675 46.122 1.00 86.75 119 ALA A CA 1
ATOM 866 C C . ALA A 1 119 ? 1.658 8.023 46.325 1.00 86.75 119 ALA A C 1
ATOM 868 O O . ALA A 1 119 ? 1.174 9.049 45.836 1.00 86.75 119 ALA A O 1
ATOM 869 N N . TYR A 1 120 ? 0.943 7.188 47.087 1.00 88.75 120 TYR A N 1
ATOM 870 C CA . TYR A 1 120 ? -0.280 7.567 47.793 1.00 88.75 120 TYR A CA 1
ATOM 871 C C . TYR A 1 120 ? 0.119 7.960 49.218 1.00 88.75 120 TYR A C 1
ATOM 873 O O . TYR A 1 120 ? 0.617 7.116 49.963 1.00 88.75 120 TYR A O 1
ATOM 881 N N . GLY A 1 121 ? -0.068 9.230 49.584 1.00 88.75 121 GLY A N 1
ATOM 882 C CA . GLY A 1 121 ? 0.276 9.701 50.928 1.00 88.75 121 GLY A CA 1
ATOM 883 C C . GLY A 1 121 ? -0.557 9.003 52.009 1.00 88.75 121 GLY A C 1
ATOM 884 O O . GLY A 1 121 ? -1.660 8.528 51.732 1.00 88.75 121 GLY A O 1
ATOM 885 N N . ALA A 1 122 ? -0.067 8.987 53.252 1.00 91.62 122 ALA A N 1
ATOM 886 C CA . ALA A 1 122 ? -0.716 8.257 54.350 1.00 91.62 122 ALA A CA 1
ATOM 887 C C . ALA A 1 122 ? -2.187 8.669 54.582 1.00 91.62 122 ALA A C 1
ATOM 889 O O . ALA A 1 122 ? -3.023 7.825 54.890 1.00 91.62 122 ALA A O 1
ATOM 890 N N . ALA A 1 123 ? -2.535 9.936 54.333 1.00 91.56 123 ALA A N 1
ATOM 891 C CA . ALA A 1 123 ? -3.904 10.446 54.460 1.00 91.56 123 ALA A CA 1
ATOM 892 C C . ALA A 1 123 ? -4.940 9.722 53.572 1.00 91.56 123 ALA A C 1
ATOM 894 O O . ALA A 1 123 ? -6.120 9.667 53.921 1.00 91.56 123 ALA A O 1
ATOM 895 N N . GLU A 1 124 ? -4.515 9.127 52.452 1.00 94.06 124 GLU A N 1
ATOM 896 C CA . GLU A 1 124 ? -5.398 8.393 51.534 1.00 94.06 124 GLU A CA 1
ATOM 897 C C . GLU A 1 124 ? -5.922 7.079 52.149 1.00 94.06 124 GLU A C 1
ATOM 899 O O . GLU A 1 124 ? -6.941 6.542 51.708 1.00 94.06 124 GLU A O 1
ATOM 904 N N . ILE A 1 125 ? -5.278 6.578 53.215 1.00 94.81 125 ILE A N 1
ATOM 905 C CA . ILE A 1 125 ? -5.749 5.424 53.997 1.00 94.81 125 ILE A CA 1
ATOM 906 C C . ILE A 1 125 ? -7.145 5.701 54.566 1.00 94.81 125 ILE A C 1
ATOM 908 O O . ILE A 1 125 ? -8.006 4.821 54.517 1.00 94.81 125 ILE A O 1
ATOM 912 N N . GLY A 1 126 ? -7.399 6.922 55.045 1.00 93.75 126 GLY A N 1
ATOM 913 C CA . GLY A 1 126 ? -8.688 7.313 55.619 1.00 93.75 126 GLY A CA 1
ATOM 914 C C . GLY A 1 126 ? -9.840 7.194 54.622 1.00 93.75 126 GLY A C 1
ATOM 915 O O . GLY A 1 126 ? -10.890 6.651 54.962 1.00 93.75 126 GLY A O 1
ATOM 916 N N . VAL A 1 127 ? -9.616 7.604 53.368 1.00 93.44 127 VAL A N 1
ATOM 917 C CA . VAL A 1 127 ? -10.614 7.527 52.284 1.00 93.44 127 VAL A CA 1
ATOM 918 C C . VAL A 1 127 ? -10.998 6.074 51.995 1.00 93.44 127 VAL A C 1
ATOM 920 O O . VAL A 1 127 ? -12.169 5.744 51.791 1.00 93.44 127 VAL A O 1
ATOM 923 N N . VAL A 1 128 ? -10.009 5.179 51.995 1.00 95.62 128 VAL A N 1
ATOM 924 C CA . VAL A 1 128 ? -10.226 3.741 51.804 1.00 95.62 128 VAL A CA 1
ATOM 925 C C . VAL A 1 128 ? -10.967 3.142 53.002 1.00 95.62 128 VAL A C 1
ATOM 927 O O . VAL A 1 128 ? -11.947 2.414 52.821 1.00 95.62 128 VAL A O 1
ATOM 930 N N . LEU A 1 129 ? -10.528 3.469 54.218 1.00 95.25 129 LEU A N 1
ATOM 931 C CA . LEU A 1 129 ? -11.082 2.946 55.464 1.00 95.25 129 LEU A CA 1
ATOM 932 C C . LEU A 1 129 ? -12.544 3.358 55.669 1.00 95.25 129 LEU A C 1
ATOM 934 O O . LEU A 1 129 ? -13.356 2.530 56.074 1.00 95.25 129 LEU A O 1
ATOM 938 N N . GLU A 1 130 ? -12.910 4.595 55.333 1.00 95.12 130 GLU A N 1
ATOM 939 C CA . GLU A 1 130 ? -14.292 5.082 55.404 1.00 95.12 130 GLU A CA 1
ATOM 940 C C . GLU A 1 130 ? -15.241 4.215 54.564 1.00 95.12 130 GLU A C 1
ATOM 942 O O . GLU A 1 130 ? -16.303 3.798 55.032 1.00 95.12 130 GLU A O 1
ATOM 947 N N . ARG A 1 131 ? -14.838 3.860 53.337 1.00 95.50 131 ARG A N 1
ATOM 948 C CA . ARG A 1 131 ? -15.652 3.004 52.460 1.00 95.50 131 ARG A CA 1
ATOM 949 C C . ARG A 1 131 ? -15.731 1.564 52.946 1.00 95.50 131 ARG A C 1
ATOM 951 O O . ARG A 1 131 ? -16.782 0.942 52.796 1.00 95.50 131 ARG A O 1
ATOM 958 N N . LEU A 1 132 ? -14.664 1.044 53.549 1.00 95.19 132 LEU A N 1
ATOM 959 C CA . LEU A 1 132 ? -14.690 -0.274 54.184 1.00 95.19 132 LEU A CA 1
ATOM 960 C C . LEU A 1 132 ? -15.626 -0.291 55.404 1.00 95.19 132 LEU A C 1
ATOM 962 O O . LEU A 1 132 ? -16.437 -1.207 55.535 1.00 95.19 132 LEU A O 1
ATOM 966 N N . ARG A 1 133 ? -15.594 0.750 56.249 1.00 94.56 133 ARG A N 1
ATOM 967 C CA . ARG A 1 133 ? -16.529 0.928 57.377 1.00 94.56 133 ARG A CA 1
ATOM 968 C C . ARG A 1 133 ? -17.982 1.033 56.912 1.00 94.56 133 ARG A C 1
ATOM 970 O O . ARG A 1 133 ? -18.866 0.503 57.577 1.00 94.56 133 ARG A O 1
ATOM 977 N N . ALA A 1 134 ? -18.218 1.638 55.748 1.00 92.88 134 ALA A N 1
ATOM 978 C CA . ALA A 1 134 ? -19.532 1.708 55.107 1.00 92.88 134 ALA A CA 1
ATOM 979 C C . ALA A 1 134 ? -20.014 0.372 54.491 1.00 92.88 134 ALA A C 1
ATOM 981 O O . ALA A 1 134 ? -21.083 0.334 53.883 1.00 92.88 134 ALA A O 1
ATOM 982 N N . GLY A 1 135 ? -19.251 -0.719 54.633 1.00 90.00 135 GLY A N 1
ATOM 983 C CA . GLY A 1 135 ? -19.646 -2.066 54.211 1.00 90.00 135 GLY A CA 1
ATOM 984 C C . GLY A 1 135 ? -19.089 -2.517 52.858 1.00 90.00 135 GLY A C 1
ATOM 985 O O . GLY A 1 135 ? -19.505 -3.556 52.346 1.00 90.00 135 GLY A O 1
ATOM 986 N N . ALA A 1 136 ? -18.155 -1.778 52.249 1.00 91.38 136 ALA A N 1
ATOM 987 C CA . ALA A 1 136 ? -17.460 -2.274 51.063 1.00 91.38 136 ALA A CA 1
ATOM 988 C C . ALA A 1 136 ? -16.522 -3.438 51.430 1.00 91.38 136 ALA A C 1
ATOM 990 O O . ALA A 1 136 ? -15.764 -3.359 52.393 1.00 91.38 136 ALA A O 1
ATOM 991 N N . HIS A 1 137 ? -16.521 -4.504 50.625 1.00 92.94 137 HIS A N 1
ATOM 992 C CA . HIS A 1 137 ? -15.595 -5.624 50.826 1.00 92.94 137 HIS A CA 1
ATOM 993 C C . HIS A 1 137 ? -14.220 -5.360 50.210 1.00 92.94 137 HIS A C 1
ATOM 995 O O . HIS A 1 137 ? -13.211 -5.788 50.774 1.00 92.94 137 HIS A O 1
ATOM 1001 N N . VAL A 1 138 ? -14.189 -4.670 49.063 1.00 96.88 138 VAL A N 1
ATOM 1002 C CA . VAL A 1 138 ? -12.972 -4.297 48.335 1.00 96.88 138 VAL A CA 1
ATOM 1003 C C . VAL A 1 138 ? -13.054 -2.831 47.927 1.00 96.88 138 VAL A C 1
ATOM 1005 O O . VAL A 1 138 ? -14.018 -2.407 47.288 1.00 96.88 138 VAL A O 1
ATOM 1008 N N . VAL A 1 139 ? -12.019 -2.063 48.246 1.00 96.69 139 VAL A N 1
ATOM 1009 C CA . VAL A 1 139 ? -11.896 -0.650 47.880 1.00 96.69 139 VAL A CA 1
ATOM 1010 C C . VAL A 1 139 ? -10.600 -0.450 47.104 1.00 96.69 139 VAL A C 1
ATOM 1012 O O . VAL A 1 139 ? -9.537 -0.905 47.523 1.00 96.69 139 VAL A O 1
ATOM 1015 N N . VAL A 1 140 ? -10.682 0.211 45.952 1.00 95.25 140 VAL A N 1
ATOM 1016 C CA . VAL A 1 140 ? -9.552 0.431 45.043 1.00 95.25 140 VAL A CA 1
ATOM 1017 C C . VAL A 1 140 ? -9.366 1.925 44.824 1.00 95.25 140 VAL A C 1
ATOM 1019 O O . VAL A 1 140 ? -10.284 2.612 44.378 1.00 95.25 140 VAL A O 1
ATOM 1022 N N . ALA A 1 141 ? -8.170 2.436 45.103 1.00 93.50 141 ALA A N 1
ATOM 1023 C CA . ALA A 1 141 ? -7.815 3.795 44.718 1.00 93.50 141 ALA A CA 1
ATOM 1024 C C . ALA A 1 141 ? -7.857 3.946 43.192 1.00 93.50 141 ALA A C 1
ATOM 1026 O O . ALA A 1 141 ? -7.412 3.059 42.465 1.00 93.50 141 ALA A O 1
ATOM 1027 N N . SER A 1 142 ? -8.363 5.067 42.684 1.00 92.19 142 SER A N 1
ATOM 1028 C CA . SER A 1 142 ? -8.524 5.255 41.243 1.00 92.19 142 SER A CA 1
ATOM 1029 C C . SER A 1 142 ? -7.936 6.571 40.779 1.00 92.19 142 SER A C 1
ATOM 1031 O O . SER A 1 142 ? -8.580 7.609 40.851 1.00 92.19 142 SER A O 1
ATOM 1033 N N . ARG A 1 143 ? -6.729 6.526 40.200 1.00 88.12 143 ARG A N 1
ATOM 1034 C CA . ARG A 1 143 ? -6.011 7.726 39.725 1.00 88.12 143 ARG A CA 1
ATOM 1035 C C . ARG A 1 143 ? -6.720 8.450 38.574 1.00 88.12 143 ARG A C 1
ATOM 1037 O O . ARG A 1 143 ? -6.344 9.558 38.216 1.00 88.12 143 ARG A O 1
ATOM 1044 N N . VAL A 1 144 ? -7.705 7.802 37.954 1.00 85.88 144 VAL A N 1
ATOM 1045 C CA . VAL A 1 144 ? -8.502 8.350 36.846 1.00 85.88 144 VAL A CA 1
ATOM 1046 C C . VAL A 1 144 ? -9.926 8.711 37.263 1.00 85.88 144 VAL A C 1
ATOM 1048 O O . VAL A 1 144 ? -10.743 9.034 36.400 1.00 85.88 144 VAL A O 1
ATOM 1051 N N . HIS A 1 145 ? -10.240 8.640 38.560 1.00 87.44 145 HIS A N 1
ATOM 1052 C CA . HIS A 1 145 ? -11.491 9.178 39.076 1.00 87.44 145 HIS A CA 1
ATOM 1053 C C . HIS A 1 145 ? -11.542 10.691 38.796 1.00 87.44 145 HIS A C 1
ATOM 1055 O O . HIS A 1 145 ? -10.512 11.347 38.965 1.00 87.44 145 HIS A O 1
ATOM 1061 N N . PRO A 1 146 ? -12.696 11.268 38.406 1.00 83.56 146 PRO A N 1
ATOM 1062 C CA . PRO A 1 146 ? -12.804 12.695 38.078 1.00 83.56 146 PRO A CA 1
ATOM 1063 C C . PRO A 1 146 ? -12.299 13.644 39.174 1.00 83.56 146 PRO A C 1
ATOM 1065 O O . PRO A 1 146 ? -11.823 14.732 38.875 1.00 83.56 146 PRO A O 1
ATOM 1068 N N . GLU A 1 147 ? -12.389 13.215 40.432 1.00 90.12 147 GLU A N 1
ATOM 1069 C CA . GLU A 1 147 ? -11.975 13.991 41.609 1.00 90.12 147 GLU A CA 1
ATOM 1070 C C . GLU A 1 147 ? -10.526 13.724 42.053 1.00 90.12 147 GLU A C 1
ATOM 1072 O O . GLU A 1 147 ? -10.050 14.353 42.997 1.00 90.12 147 GLU A O 1
ATOM 1077 N N . SER A 1 148 ? -9.808 12.810 41.390 1.00 90.19 148 SER A N 1
ATOM 1078 C CA . SER A 1 148 ? -8.408 12.528 41.730 1.00 90.19 148 SER A CA 1
ATOM 1079 C C . SER A 1 148 ? -7.477 13.655 41.315 1.00 90.19 148 SER A C 1
ATOM 1081 O O . SER A 1 148 ? -7.680 14.318 40.295 1.00 90.19 148 SER A O 1
ATOM 1083 N N . ARG A 1 149 ? -6.411 13.851 42.092 1.00 89.81 149 ARG A N 1
ATOM 1084 C CA . ARG A 1 149 ? -5.439 14.931 41.888 1.00 89.81 149 ARG A CA 1
ATOM 1085 C C . ARG A 1 149 ? -4.028 14.377 41.745 1.00 89.81 149 ARG A C 1
ATOM 1087 O O . ARG A 1 149 ? -3.643 13.441 42.435 1.00 89.81 149 ARG A O 1
ATOM 1094 N N . TYR A 1 150 ? -3.242 14.992 40.867 1.00 85.94 150 TYR A N 1
ATOM 1095 C CA . TYR A 1 150 ? -1.823 14.681 40.709 1.00 85.94 150 TYR A CA 1
ATOM 1096 C C . TYR A 1 150 ? -0.974 15.833 41.237 1.00 85.94 150 TYR A C 1
ATOM 1098 O O . TYR A 1 150 ? -1.138 16.972 40.801 1.00 85.94 150 TYR A O 1
ATOM 1106 N N . VAL A 1 151 ? -0.040 15.529 42.135 1.00 86.19 151 VAL A N 1
ATOM 1107 C CA . VAL A 1 151 ? 0.971 16.474 42.621 1.00 86.19 151 VAL A CA 1
ATOM 1108 C C . VAL A 1 151 ? 2.293 16.118 41.952 1.00 86.19 151 VAL A C 1
ATOM 1110 O O . VAL A 1 151 ? 2.833 15.038 42.179 1.00 86.19 151 VAL A O 1
ATOM 1113 N N . ILE A 1 152 ? 2.789 16.992 41.075 1.00 78.56 152 ILE A N 1
ATOM 1114 C CA . ILE A 1 152 ? 3.915 16.686 40.182 1.00 78.56 152 ILE A CA 1
ATOM 1115 C C . ILE A 1 152 ? 5.039 17.697 40.389 1.00 78.56 152 ILE A C 1
ATOM 1117 O O . ILE A 1 152 ? 4.830 18.901 40.232 1.00 78.56 152 ILE A O 1
ATOM 1121 N N . ARG A 1 153 ? 6.258 17.212 40.657 1.00 77.56 153 ARG A N 1
ATOM 1122 C CA . ARG A 1 153 ? 7.462 18.049 40.564 1.00 77.56 153 ARG A CA 1
ATOM 1123 C C . ARG A 1 153 ? 7.777 18.373 39.093 1.00 77.56 153 ARG A C 1
ATOM 1125 O O . ARG A 1 153 ? 7.769 17.457 38.270 1.00 77.56 153 ARG A O 1
ATOM 1132 N N . PRO A 1 154 ? 8.127 19.625 38.731 1.00 77.00 154 PRO A N 1
ATOM 1133 C CA . PRO A 1 154 ? 8.393 20.013 37.339 1.00 77.00 154 PRO A CA 1
ATOM 1134 C C . PRO A 1 154 ? 9.407 19.129 36.588 1.00 77.00 154 PRO A C 1
ATOM 1136 O O . PRO A 1 154 ? 9.250 18.888 35.393 1.00 77.00 154 PRO A O 1
ATOM 1139 N N . SER A 1 155 ? 10.405 18.570 37.280 1.00 71.12 155 SER A N 1
ATOM 1140 C CA . SER A 1 155 ? 11.399 17.647 36.707 1.00 71.12 155 SER A CA 1
ATOM 1141 C C . SER A 1 155 ? 10.811 16.321 36.191 1.00 71.12 155 SER A C 1
ATOM 1143 O O . SER A 1 155 ? 11.427 15.663 35.354 1.00 71.12 155 SER A O 1
ATOM 1145 N N . PHE A 1 156 ? 9.600 15.945 36.616 1.00 67.94 156 PHE A N 1
ATOM 1146 C CA . PHE A 1 156 ? 8.922 14.698 36.239 1.00 67.94 156 PHE A CA 1
ATOM 1147 C C . PHE A 1 156 ? 7.942 14.845 35.060 1.00 67.94 156 PHE A C 1
ATOM 1149 O O . PHE A 1 156 ? 7.337 13.862 34.629 1.00 67.94 156 PHE A O 1
ATOM 1156 N N . PHE A 1 157 ? 7.817 16.032 34.456 1.00 68.38 157 PHE A N 1
ATOM 1157 C CA . PHE A 1 157 ? 6.848 16.276 33.376 1.00 68.38 157 PHE A CA 1
ATOM 1158 C C . PHE A 1 157 ? 7.069 15.383 32.139 1.00 68.38 157 PHE A C 1
ATOM 1160 O O . PHE A 1 157 ? 6.117 14.892 31.534 1.00 68.38 157 PHE A O 1
ATOM 1167 N N . ARG A 1 158 ? 8.332 15.101 31.780 1.00 61.59 158 ARG A N 1
ATOM 1168 C CA . ARG A 1 158 ? 8.685 14.195 30.666 1.00 61.59 158 ARG A CA 1
ATOM 1169 C C . ARG A 1 158 ? 8.284 12.740 30.943 1.00 61.59 158 ARG A C 1
ATOM 1171 O O . ARG A 1 158 ? 7.938 12.015 30.013 1.00 61.59 158 ARG A O 1
ATOM 1178 N N . TYR A 1 159 ? 8.318 12.325 32.208 1.00 61.88 159 TYR A N 1
ATOM 1179 C CA . TYR A 1 159 ? 7.990 10.969 32.655 1.00 61.88 159 TYR A CA 1
ATOM 1180 C C . TYR A 1 159 ? 6.482 10.673 32.559 1.00 61.88 159 TYR A C 1
ATOM 1182 O O . TYR A 1 159 ? 6.080 9.537 32.296 1.00 61.88 159 TYR A O 1
ATOM 1190 N N . LEU A 1 160 ? 5.644 11.712 32.676 1.00 60.44 160 LEU A N 1
ATOM 1191 C CA . LEU A 1 160 ? 4.190 11.614 32.552 1.00 60.44 160 LEU A CA 1
ATOM 1192 C C . LEU A 1 160 ? 3.764 11.076 31.175 1.00 60.44 160 LEU A C 1
ATOM 1194 O O . LEU A 1 160 ? 2.942 10.169 31.102 1.00 60.44 160 LEU A O 1
ATOM 1198 N N . TYR A 1 161 ? 4.350 11.558 30.077 1.00 58.78 161 TYR A N 1
ATOM 1199 C CA . TYR A 1 161 ? 3.880 11.215 28.728 1.00 58.78 161 TYR A CA 1
ATOM 1200 C C . TYR A 1 161 ? 4.079 9.743 28.350 1.00 58.78 161 TYR A C 1
ATOM 1202 O O . TYR A 1 161 ? 3.187 9.126 27.773 1.00 58.78 161 TYR A O 1
ATOM 1210 N N . THR A 1 162 ? 5.223 9.144 28.678 1.00 57.19 162 THR A N 1
ATOM 1211 C CA . THR A 1 162 ? 5.528 7.763 28.266 1.00 57.19 162 THR A CA 1
ATOM 1212 C C . THR A 1 162 ? 4.867 6.726 29.179 1.00 57.19 162 THR A C 1
ATOM 1214 O O . THR A 1 162 ? 4.339 5.714 28.701 1.00 57.19 162 THR A O 1
ATOM 1217 N N . ARG A 1 163 ? 4.828 6.978 30.495 1.00 63.03 163 ARG A N 1
ATOM 1218 C CA . ARG A 1 163 ? 4.255 6.044 31.479 1.00 63.03 163 ARG A CA 1
ATOM 1219 C C . ARG A 1 163 ? 2.741 6.168 31.616 1.00 63.03 163 ARG A C 1
ATOM 1221 O O . ARG A 1 163 ? 2.065 5.151 31.744 1.00 63.03 163 ARG A O 1
ATOM 1228 N N . HIS A 1 164 ? 2.184 7.378 31.543 1.00 66.25 164 HIS A N 1
ATOM 1229 C CA . HIS A 1 164 ? 0.733 7.546 31.613 1.00 66.25 164 HIS A CA 1
ATOM 1230 C C . HIS A 1 164 ? 0.067 6.893 30.399 1.00 66.25 164 HIS A C 1
ATOM 1232 O O . HIS A 1 164 ? -0.887 6.145 30.564 1.00 66.25 164 HIS A O 1
ATOM 1238 N N . VAL A 1 165 ? 0.618 7.052 29.191 1.00 62.75 165 VAL A N 1
ATOM 1239 C CA . VAL A 1 165 ? 0.063 6.412 27.984 1.00 62.75 165 VAL A CA 1
ATOM 1240 C C . VAL A 1 165 ? 0.106 4.882 28.075 1.00 62.75 165 VAL A C 1
ATOM 1242 O O . VAL A 1 165 ? -0.906 4.234 27.807 1.00 62.75 165 VAL A O 1
ATOM 1245 N N . SER A 1 166 ? 1.226 4.294 28.507 1.00 64.94 166 SER A N 1
ATOM 1246 C CA . SER A 1 166 ? 1.348 2.834 28.666 1.00 64.94 166 SER A CA 1
ATOM 1247 C C . SER A 1 166 ? 0.447 2.285 29.780 1.00 64.94 166 SER A C 1
ATOM 1249 O O . SER A 1 166 ? -0.276 1.314 29.554 1.00 64.94 166 SER A O 1
ATOM 1251 N N . GLY A 1 167 ? 0.391 2.946 30.941 1.00 68.62 167 GLY A N 1
ATOM 1252 C CA . GLY A 1 167 ? -0.512 2.586 32.037 1.00 68.62 167 GLY A CA 1
ATOM 1253 C C . GLY A 1 167 ? -1.993 2.728 31.666 1.00 68.62 167 GLY A C 1
ATOM 1254 O O . GLY A 1 167 ? -2.802 1.858 31.989 1.00 68.62 167 GLY A O 1
ATOM 1255 N N . ARG A 1 168 ? -2.363 3.777 30.920 1.00 73.81 168 ARG A N 1
ATOM 1256 C CA . ARG A 1 168 ? -3.724 3.981 30.395 1.00 73.81 168 ARG A CA 1
ATOM 1257 C C . ARG A 1 168 ? -4.098 2.930 29.356 1.00 73.81 168 ARG A C 1
ATOM 1259 O O . ARG A 1 168 ? -5.225 2.436 29.394 1.00 73.81 168 ARG A O 1
ATOM 1266 N N . PHE A 1 169 ? -3.172 2.567 28.471 1.00 70.75 169 PHE A N 1
ATOM 1267 C CA . PHE A 1 169 ? -3.372 1.500 27.493 1.00 70.75 169 PHE A CA 1
ATOM 1268 C C . PHE A 1 169 ? -3.565 0.142 28.177 1.00 70.75 169 PHE A C 1
ATOM 1270 O O . PHE A 1 169 ? -4.522 -0.566 27.867 1.00 70.75 169 PHE A O 1
ATOM 1277 N N . PHE A 1 170 ? -2.725 -0.194 29.160 1.00 76.62 170 PHE A N 1
ATOM 1278 C CA . PHE A 1 170 ? -2.869 -1.435 29.920 1.00 76.62 170 PHE A CA 1
ATOM 1279 C C . PHE A 1 170 ? -4.177 -1.471 30.723 1.00 76.62 170 PHE A C 1
ATOM 1281 O O . PHE A 1 170 ? -4.909 -2.455 30.660 1.00 76.62 170 PHE A O 1
ATOM 1288 N N . ASN A 1 171 ? -4.546 -0.385 31.411 1.00 79.31 171 ASN A N 1
ATOM 1289 C CA . ASN A 1 171 ? -5.829 -0.309 32.119 1.00 79.31 171 ASN A CA 1
ATOM 1290 C C . ASN A 1 171 ? -7.025 -0.414 31.157 1.00 79.31 171 ASN A C 1
ATOM 1292 O O . ASN A 1 171 ? -7.993 -1.113 31.455 1.00 79.31 171 ASN A O 1
ATOM 1296 N N . TRP A 1 172 ? -6.972 0.230 29.985 1.00 78.38 172 TRP A N 1
ATOM 1297 C CA . TRP A 1 172 ? -7.982 0.040 28.937 1.00 78.38 172 TRP A CA 1
ATOM 1298 C C . TRP A 1 172 ? -8.087 -1.432 28.528 1.00 78.38 172 TRP A C 1
ATOM 1300 O O . TRP A 1 172 ? -9.189 -1.963 28.374 1.00 78.38 172 TRP A O 1
ATOM 1310 N N . LEU A 1 173 ? -6.947 -2.110 28.425 1.00 71.75 173 LEU A N 1
ATOM 1311 C CA . LEU A 1 173 ? -6.905 -3.502 28.038 1.00 71.75 173 LEU A CA 1
ATOM 1312 C C . LEU A 1 173 ? -7.531 -4.434 29.074 1.00 71.75 173 LEU A C 1
ATOM 1314 O O . LEU A 1 173 ? -8.369 -5.270 28.735 1.00 71.75 173 LEU A O 1
ATOM 1318 N N . VAL A 1 174 ? -7.164 -4.262 30.342 1.00 80.25 174 VAL A N 1
ATOM 1319 C CA . VAL A 1 174 ? -7.733 -5.013 31.466 1.00 80.25 174 VAL A CA 1
ATOM 1320 C C . VAL A 1 174 ? -9.247 -4.825 31.523 1.00 80.25 174 VAL A C 1
ATOM 1322 O O . VAL A 1 174 ? -9.981 -5.807 31.648 1.00 80.25 174 VAL A O 1
ATOM 1325 N N . ARG A 1 175 ? -9.732 -3.587 31.357 1.00 80.69 175 ARG A N 1
ATOM 1326 C CA . ARG A 1 175 ? -11.169 -3.270 31.316 1.00 80.69 175 ARG A CA 1
ATOM 1327 C C . ARG A 1 175 ? -11.892 -4.018 30.213 1.00 80.69 175 ARG A C 1
ATOM 1329 O O . ARG A 1 175 ? -12.999 -4.505 30.414 1.00 80.69 175 ARG A O 1
ATOM 1336 N N . ALA A 1 176 ? -11.270 -4.101 29.049 1.00 70.12 176 ALA A N 1
ATOM 1337 C CA . ALA A 1 176 ? -11.894 -4.694 27.886 1.00 70.12 176 ALA A CA 1
ATOM 1338 C C . ALA A 1 176 ? -11.788 -6.236 27.858 1.00 70.12 176 ALA A C 1
ATOM 1340 O O . ALA A 1 176 ? -12.594 -6.883 27.190 1.00 70.12 176 ALA A O 1
ATOM 1341 N N . VAL A 1 177 ? -10.834 -6.840 28.580 1.00 67.19 177 VAL A N 1
ATOM 1342 C CA . VAL A 1 177 ? -10.584 -8.299 28.568 1.00 67.19 177 VAL A CA 1
ATOM 1343 C C . VAL A 1 177 ? -11.066 -9.022 29.832 1.00 67.19 177 VAL A C 1
ATOM 1345 O O . VAL A 1 177 ? -11.529 -10.163 29.730 1.00 67.19 177 VAL A O 1
ATOM 1348 N N . LEU A 1 178 ? -10.940 -8.401 31.009 1.00 77.94 178 LEU A N 1
ATOM 1349 C CA . LEU A 1 178 ? -11.084 -9.079 32.303 1.00 77.94 178 LEU A CA 1
ATOM 1350 C C . LEU A 1 178 ? -12.057 -8.380 33.266 1.00 77.94 178 LEU A C 1
ATOM 1352 O O . LEU A 1 178 ? -12.915 -9.050 33.836 1.00 77.94 178 LEU A O 1
ATOM 1356 N N . LEU A 1 179 ? -11.943 -7.061 33.453 1.00 84.25 179 LEU A N 1
ATOM 1357 C CA . LEU A 1 179 ? -12.632 -6.318 34.521 1.00 84.25 179 LEU A CA 1
ATOM 1358 C C . LEU A 1 179 ? -13.401 -5.092 33.987 1.00 84.25 179 LEU A C 1
ATOM 1360 O O . LEU A 1 179 ? -13.034 -3.952 34.284 1.00 84.25 179 LEU A O 1
ATOM 1364 N N . PRO A 1 180 ? -14.479 -5.278 33.200 1.00 78.06 180 PRO A N 1
ATOM 1365 C CA . PRO A 1 180 ? -15.225 -4.155 32.637 1.00 78.06 180 PRO A CA 1
ATOM 1366 C C . PRO A 1 180 ? -15.900 -3.324 33.733 1.00 78.06 180 PRO A C 1
ATOM 1368 O O . PRO A 1 180 ? -16.649 -3.854 34.551 1.00 78.06 180 PRO A O 1
ATOM 1371 N N . GLY A 1 181 ? -15.656 -2.016 33.738 1.00 79.69 181 GLY A N 1
ATOM 1372 C CA . GLY A 1 181 ? -16.243 -1.077 34.704 1.00 79.69 181 GLY A CA 1
ATOM 1373 C C . GLY A 1 181 ? -15.305 -0.614 35.821 1.00 79.69 181 GLY A C 1
ATOM 1374 O O . GLY A 1 181 ? -15.616 0.397 36.424 1.00 79.69 181 GLY A O 1
ATOM 1375 N N . LEU A 1 182 ? -14.152 -1.265 36.037 1.00 85.00 182 LEU A N 1
ATOM 1376 C CA . LEU A 1 182 ? -13.118 -0.754 36.953 1.00 85.00 182 LEU A CA 1
ATOM 1377 C C . LEU A 1 182 ? -12.164 0.177 36.204 1.00 85.00 182 LEU A C 1
ATOM 1379 O O . LEU A 1 182 ? -11.600 -0.202 35.179 1.00 85.00 182 LEU A O 1
ATOM 1383 N N . SER A 1 183 ? -12.000 1.403 36.670 1.00 84.19 183 SER A N 1
ATOM 1384 C CA . SER A 1 183 ? -11.300 2.473 35.959 1.00 84.19 183 SER A CA 1
ATOM 1385 C C . SER A 1 183 ? -9.783 2.401 36.135 1.00 84.19 183 SER A C 1
ATOM 1387 O O . SER A 1 183 ? -9.054 2.684 35.170 1.00 84.19 183 SER A O 1
ATOM 1389 N N . ASP A 1 184 ? -9.319 1.944 37.301 1.00 86.75 184 ASP A N 1
ATOM 1390 C CA . ASP A 1 184 ? -7.908 1.719 37.615 1.00 86.75 184 ASP A CA 1
ATOM 1391 C C . ASP A 1 184 ? -7.688 0.427 38.417 1.00 86.75 184 ASP A C 1
ATOM 1393 O O . ASP A 1 184 ? -8.044 0.321 39.583 1.00 86.75 184 ASP A O 1
ATOM 1397 N N . THR A 1 185 ? -7.082 -0.584 37.795 1.00 87.56 185 THR A N 1
ATOM 1398 C CA . THR A 1 185 ? -6.871 -1.888 38.460 1.00 87.56 185 THR A CA 1
ATOM 1399 C C . THR A 1 185 ? -5.504 -2.009 39.126 1.00 87.56 185 THR A C 1
ATOM 1401 O O . THR A 1 185 ? -5.325 -2.805 40.043 1.00 87.56 185 THR A O 1
ATOM 1404 N N . GLN A 1 186 ? -4.538 -1.207 38.678 1.00 86.56 186 GLN A N 1
ATOM 1405 C CA . GLN A 1 186 ? -3.123 -1.286 39.054 1.00 86.56 186 GLN A CA 1
ATOM 1406 C C . GLN A 1 186 ? -2.733 -0.142 40.000 1.00 86.56 186 GLN A C 1
ATOM 1408 O O . GLN A 1 186 ? -1.612 0.371 39.948 1.00 86.56 186 GLN A O 1
ATOM 1413 N N . ALA A 1 187 ? -3.688 0.362 40.780 1.00 87.94 187 ALA A N 1
ATOM 1414 C CA . ALA A 1 187 ? -3.411 1.356 41.802 1.00 87.94 187 ALA A CA 1
ATOM 1415 C C . ALA A 1 187 ? -2.744 0.689 43.008 1.00 87.94 187 ALA A C 1
ATOM 1417 O O . ALA A 1 187 ? -3.260 -0.293 43.536 1.00 87.94 187 ALA A O 1
ATOM 1418 N N . GLY A 1 188 ? -1.604 1.218 43.440 1.00 88.62 188 GLY A N 1
ATOM 1419 C CA . GLY A 1 188 ? -0.836 0.729 44.585 1.00 88.62 188 GLY A CA 1
ATOM 1420 C C . GLY A 1 188 ? -1.431 1.070 45.951 1.00 88.62 188 GLY A C 1
ATOM 1421 O O . GLY A 1 188 ? -0.673 1.157 46.899 1.00 88.62 188 GLY A O 1
ATOM 1422 N N . LEU A 1 189 ? -2.745 1.302 46.036 1.00 94.81 189 LEU A N 1
ATOM 1423 C CA . LEU A 1 189 ? -3.495 1.488 47.277 1.00 94.81 189 LEU A CA 1
ATOM 1424 C C . LEU A 1 189 ? -4.832 0.745 47.152 1.00 94.81 189 LEU A C 1
ATOM 1426 O O . LEU A 1 189 ? -5.659 1.075 46.292 1.00 94.81 189 LEU A O 1
ATOM 1430 N N . LYS A 1 190 ? -5.028 -0.291 47.973 1.00 96.12 190 LYS A N 1
ATOM 1431 C CA . LYS A 1 190 ? -6.258 -1.100 47.998 1.00 96.12 190 LYS A CA 1
ATOM 1432 C C . LYS A 1 190 ? -6.583 -1.561 49.411 1.00 96.12 190 LYS A C 1
ATOM 1434 O O . LYS A 1 190 ? -5.692 -1.982 50.143 1.00 96.12 190 LYS A O 1
ATOM 1439 N N . GLY A 1 191 ? -7.864 -1.524 49.755 1.00 96.94 191 GLY A N 1
ATOM 1440 C CA . GLY A 1 191 ? -8.385 -1.953 51.045 1.00 96.94 191 GLY A CA 1
ATOM 1441 C C . GLY A 1 191 ? -9.337 -3.134 50.933 1.00 96.94 191 GLY A C 1
ATOM 1442 O O . GLY A 1 191 ? -10.086 -3.255 49.961 1.00 96.94 191 GLY A O 1
ATOM 1443 N N . PHE A 1 192 ? -9.317 -3.987 51.949 1.00 97.44 192 PHE A N 1
ATOM 1444 C CA . PHE A 1 192 ? -10.114 -5.201 52.038 1.00 97.44 192 PHE A CA 1
ATOM 1445 C C . PHE A 1 192 ? -10.694 -5.345 53.448 1.00 97.44 192 PHE A C 1
ATOM 1447 O O . PHE A 1 192 ? -10.027 -5.043 54.437 1.00 97.44 192 PHE A O 1
ATOM 1454 N N . SER A 1 193 ? -11.924 -5.844 53.556 1.00 96.00 193 SER A N 1
ATOM 1455 C CA . SER A 1 193 ? -12.405 -6.426 54.822 1.00 96.00 193 SER A CA 1
ATOM 1456 C C . SER A 1 193 ? -11.592 -7.680 55.174 1.00 96.00 193 SER A C 1
ATOM 1458 O O . SER A 1 193 ? -11.055 -8.320 54.270 1.00 96.00 193 SER A O 1
ATOM 1460 N N . ALA A 1 194 ? -11.506 -8.054 56.455 1.00 91.94 194 ALA A N 1
ATOM 1461 C CA . ALA A 1 194 ? -10.807 -9.274 56.879 1.00 91.94 194 ALA A CA 1
ATOM 1462 C C . ALA A 1 194 ? -11.296 -10.525 56.121 1.00 91.94 194 ALA A C 1
ATOM 1464 O O . ALA A 1 194 ? -10.483 -11.260 55.564 1.00 91.94 194 ALA A O 1
ATOM 1465 N N . GLU A 1 195 ? -12.618 -10.686 55.990 1.00 91.19 195 GLU A N 1
ATOM 1466 C CA . GLU A 1 195 ? -13.251 -11.764 55.216 1.00 91.19 195 GLU A CA 1
ATOM 1467 C C . GLU A 1 195 ? -12.799 -11.753 53.746 1.00 91.19 195 GLU A C 1
ATOM 1469 O O . GLU A 1 195 ? -12.358 -12.768 53.202 1.00 91.19 195 GLU A O 1
ATOM 1474 N N . ALA A 1 196 ? -12.848 -10.585 53.093 1.00 92.81 196 ALA A N 1
ATOM 1475 C CA . ALA A 1 196 ? -12.406 -10.462 51.710 1.00 92.81 196 ALA A CA 1
ATOM 1476 C C . ALA A 1 196 ? -10.906 -10.748 51.572 1.00 92.81 196 ALA A C 1
ATOM 1478 O O . ALA A 1 196 ? -10.499 -11.395 50.613 1.00 92.81 196 ALA A O 1
ATOM 1479 N N . ALA A 1 197 ? -10.070 -10.309 52.510 1.00 93.62 197 ALA A N 1
ATOM 1480 C CA . ALA A 1 197 ? -8.641 -10.577 52.458 1.00 93.62 197 ALA A CA 1
ATOM 1481 C C . ALA A 1 197 ? -8.340 -12.083 52.56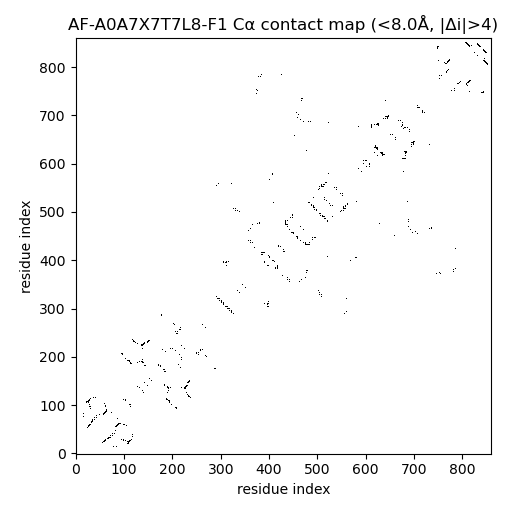7 1.00 93.62 197 ALA A C 1
ATOM 1483 O O . ALA A 1 197 ? -7.564 -12.613 51.771 1.00 93.62 197 ALA A O 1
ATOM 1484 N N . GLU A 1 198 ? -9.001 -12.793 53.480 1.00 89.75 198 GLU A N 1
ATOM 1485 C CA . GLU A 1 198 ? -8.847 -14.243 53.651 1.00 89.75 198 GLU A CA 1
ATOM 1486 C C . GLU A 1 198 ? -9.276 -15.012 52.402 1.00 89.75 198 GLU A C 1
ATOM 1488 O O . GLU A 1 198 ? -8.526 -15.839 51.879 1.00 89.75 198 GLU A O 1
ATOM 1493 N N . MET A 1 199 ? -10.441 -14.683 51.845 1.00 88.38 199 MET A N 1
ATOM 1494 C CA . MET A 1 199 ? -10.941 -15.347 50.644 1.00 88.38 199 MET A CA 1
ATOM 1495 C C . MET A 1 199 ? -10.119 -14.994 49.401 1.00 88.38 199 MET A C 1
ATOM 1497 O O . MET A 1 199 ? -9.803 -15.869 48.590 1.00 88.38 199 MET A O 1
ATOM 1501 N N . LEU A 1 200 ? -9.759 -13.722 49.218 1.00 90.88 200 LEU A N 1
ATOM 1502 C CA . LEU A 1 200 ? -9.157 -13.242 47.977 1.00 90.88 200 LEU A CA 1
ATOM 1503 C C . LEU A 1 200 ? -7.655 -13.482 47.887 1.00 90.88 200 LEU A C 1
ATOM 1505 O O . LEU A 1 200 ? -7.162 -13.620 46.767 1.00 90.88 200 LEU A O 1
ATOM 1509 N N . PHE A 1 201 ? -6.944 -13.574 49.010 1.00 91.75 201 PHE A N 1
ATOM 1510 C CA . PHE A 1 201 ? -5.514 -13.897 49.043 1.00 91.75 201 PHE A CA 1
ATOM 1511 C C . PHE A 1 201 ? -5.232 -15.379 49.343 1.00 91.75 201 PHE A C 1
ATOM 1513 O O . PHE A 1 201 ? -4.068 -15.781 49.403 1.00 91.75 201 PHE A O 1
ATOM 1520 N N . SER A 1 202 ? -6.275 -16.211 49.451 1.00 83.00 202 SER A N 1
ATOM 1521 C CA . SER A 1 202 ? -6.148 -17.672 49.466 1.00 83.00 202 SER A CA 1
ATOM 1522 C C . SER A 1 202 ? -5.952 -18.252 48.053 1.00 83.00 202 SER A C 1
ATOM 1524 O O . SER A 1 202 ? -6.446 -17.727 47.051 1.00 83.00 202 SER A O 1
ATOM 1526 N N . GLY A 1 203 ? -5.209 -19.355 47.944 1.00 80.75 203 GLY A N 1
ATOM 1527 C CA . GLY A 1 203 ? -4.972 -20.049 46.675 1.00 80.75 203 GLY A CA 1
ATOM 1528 C C . GLY A 1 203 ? -4.009 -19.335 45.716 1.00 80.75 203 GLY A C 1
ATOM 1529 O O . GLY A 1 203 ? -3.201 -18.493 46.102 1.00 80.75 203 GLY A O 1
ATOM 1530 N N . TRP A 1 204 ? -4.064 -19.703 44.433 1.00 85.44 204 TRP A N 1
ATOM 1531 C CA . TRP A 1 204 ? -3.096 -19.220 43.443 1.00 85.44 204 TRP A CA 1
ATOM 1532 C C . TRP A 1 204 ? -3.284 -17.730 43.113 1.00 85.44 204 TRP A C 1
ATOM 1534 O O . TRP A 1 204 ? -4.391 -17.305 42.767 1.00 85.44 204 TRP A O 1
ATOM 1544 N N . LEU A 1 205 ? -2.182 -16.976 43.146 1.00 87.56 205 LEU A N 1
ATOM 1545 C CA . LEU A 1 205 ? -2.034 -15.602 42.657 1.00 87.56 205 LEU A CA 1
ATOM 1546 C C . LEU A 1 205 ? -0.675 -15.480 41.941 1.00 87.56 205 LEU A C 1
ATOM 1548 O O . LEU A 1 205 ? 0.278 -16.118 42.392 1.00 87.56 205 LEU A O 1
ATOM 1552 N N . PRO A 1 206 ? -0.557 -14.682 40.861 1.00 87.88 206 PRO A N 1
ATOM 1553 C CA . PRO A 1 206 ? 0.742 -14.315 40.301 1.00 87.88 206 PRO A CA 1
ATOM 1554 C C . PRO A 1 206 ? 1.638 -13.658 41.356 1.00 87.88 206 PRO A C 1
ATOM 1556 O O . PRO A 1 206 ? 1.166 -12.812 42.112 1.00 87.88 206 PRO A O 1
ATOM 1559 N N . ASP A 1 207 ? 2.926 -13.998 41.370 1.00 88.25 207 ASP A N 1
ATOM 1560 C CA . ASP A 1 207 ? 3.871 -13.427 42.340 1.00 88.25 207 ASP A CA 1
ATOM 1561 C C . ASP A 1 207 ? 4.350 -12.014 41.945 1.00 88.25 207 ASP A C 1
ATOM 1563 O O . ASP A 1 207 ? 4.825 -11.257 42.783 1.00 88.25 207 ASP A O 1
ATOM 1567 N N . GLY A 1 208 ? 4.182 -11.613 40.678 1.00 87.00 208 GLY A N 1
ATOM 1568 C CA . GLY A 1 208 ? 4.525 -10.277 40.170 1.00 87.00 208 GLY A CA 1
ATOM 1569 C C . GLY A 1 208 ? 3.373 -9.262 40.236 1.00 87.00 208 GLY A C 1
ATOM 1570 O O . GLY A 1 208 ? 2.391 -9.444 40.949 1.00 87.00 208 GLY A O 1
ATOM 1571 N N . PHE A 1 209 ? 3.452 -8.193 39.432 1.00 85.31 209 PHE A N 1
ATOM 1572 C CA . PHE A 1 209 ? 2.438 -7.120 39.369 1.00 85.31 209 PHE A CA 1
ATOM 1573 C C . PHE A 1 209 ? 1.031 -7.588 38.938 1.00 85.31 209 PHE A C 1
ATOM 1575 O O . PHE A 1 209 ? 0.043 -6.901 39.185 1.00 85.31 209 PHE A O 1
ATOM 1582 N N . GLY A 1 210 ? 0.904 -8.770 38.324 1.00 87.38 210 GLY A N 1
ATOM 1583 C CA . GLY A 1 210 ? -0.382 -9.325 37.896 1.00 87.38 210 GLY A CA 1
ATOM 1584 C C . GLY A 1 210 ? -1.333 -9.746 39.026 1.00 87.38 210 GLY A C 1
ATOM 1585 O O . GLY A 1 210 ? -2.495 -10.046 38.739 1.00 87.38 210 GLY A O 1
ATOM 1586 N N . PHE A 1 211 ? -0.891 -9.774 40.291 1.00 90.94 211 PHE A N 1
ATOM 1587 C CA . PHE A 1 211 ? -1.706 -10.232 41.427 1.00 90.94 211 PHE A CA 1
ATOM 1588 C C . PHE A 1 211 ? -3.005 -9.431 41.600 1.00 90.94 211 PHE A C 1
ATOM 1590 O O . PHE A 1 211 ? -4.063 -10.017 41.826 1.00 90.94 211 PHE A O 1
ATOM 1597 N N . ASP A 1 212 ? -2.949 -8.114 41.385 1.00 91.44 212 ASP A N 1
ATOM 1598 C CA . ASP A 1 212 ? -4.100 -7.210 41.452 1.00 91.44 212 ASP A CA 1
ATOM 1599 C C . ASP A 1 212 ? -5.236 -7.655 40.521 1.00 91.44 212 ASP A C 1
ATOM 1601 O O . ASP A 1 212 ? -6.415 -7.625 40.879 1.00 91.44 212 ASP A O 1
ATOM 1605 N N . LEU A 1 213 ? -4.883 -8.117 39.317 1.00 91.12 213 LEU A N 1
ATOM 1606 C CA . LEU A 1 213 ? -5.848 -8.597 38.329 1.00 91.12 213 LEU A CA 1
ATOM 1607 C C . LEU A 1 213 ? -6.545 -9.864 38.809 1.00 91.12 213 LEU A C 1
ATOM 1609 O O . LEU A 1 213 ? -7.751 -10.016 38.614 1.00 91.12 213 LEU A O 1
ATOM 1613 N N . ALA A 1 214 ? -5.785 -10.773 39.419 1.00 89.94 214 ALA A N 1
ATOM 1614 C CA . ALA A 1 214 ? -6.300 -12.030 39.935 1.00 89.94 214 ALA A CA 1
ATOM 1615 C C . ALA A 1 214 ? -7.232 -11.799 41.134 1.00 89.94 214 ALA A C 1
ATOM 1617 O O . ALA A 1 214 ? -8.342 -12.333 41.140 1.00 89.94 214 ALA A O 1
ATOM 1618 N N . VAL A 1 215 ? -6.828 -10.948 42.084 1.00 91.81 215 VAL A N 1
ATOM 1619 C CA . VAL A 1 215 ? -7.620 -10.573 43.268 1.00 91.81 215 VAL A CA 1
ATOM 1620 C C . VAL A 1 215 ? -8.940 -9.921 42.857 1.00 91.81 215 VAL A C 1
ATOM 1622 O O . VAL A 1 215 ? -10.008 -10.378 43.261 1.00 91.81 215 VAL A O 1
ATOM 1625 N N . LEU A 1 216 ? -8.903 -8.912 41.982 1.00 92.69 216 LEU A N 1
ATOM 1626 C CA . LEU A 1 216 ? -10.116 -8.216 41.538 1.00 92.69 216 LEU A CA 1
ATOM 1627 C C . LEU A 1 216 ? -11.019 -9.105 40.668 1.00 92.69 216 LEU A C 1
ATOM 1629 O O . LEU A 1 216 ? -12.246 -9.031 40.766 1.00 92.69 216 LEU A O 1
ATOM 1633 N N . ALA A 1 217 ? -10.446 -9.980 39.833 1.00 88.88 217 ALA A N 1
ATOM 1634 C CA . ALA A 1 217 ? -11.226 -10.951 39.061 1.00 88.88 217 ALA A CA 1
ATOM 1635 C C . ALA A 1 217 ? -11.911 -11.984 39.961 1.00 88.88 217 ALA A C 1
ATOM 1637 O O . ALA A 1 217 ? -13.052 -12.368 39.687 1.00 88.88 217 ALA A O 1
ATOM 1638 N N . ARG A 1 218 ? -11.245 -12.409 41.040 1.00 89.56 218 ARG A N 1
ATOM 1639 C CA . ARG A 1 218 ? -11.811 -13.300 42.057 1.00 89.56 218 ARG A CA 1
ATOM 1640 C C . ARG A 1 218 ? -12.934 -12.609 42.833 1.00 89.56 218 ARG A C 1
ATOM 1642 O O . ARG A 1 218 ? -14.030 -13.161 42.880 1.00 89.56 218 ARG A O 1
ATOM 1649 N N . ALA A 1 219 ? -12.724 -11.377 43.301 1.00 90.06 219 ALA A N 1
ATOM 1650 C CA . ALA A 1 219 ? -13.748 -10.576 43.982 1.00 90.06 219 ALA A CA 1
ATOM 1651 C C . ALA A 1 219 ? -15.013 -10.421 43.130 1.00 90.06 219 ALA A C 1
ATOM 1653 O O . ALA A 1 219 ? -16.124 -10.698 43.581 1.00 90.06 219 ALA A O 1
ATOM 1654 N N . ARG A 1 220 ? -14.844 -10.095 41.841 1.00 87.69 220 ARG A N 1
ATOM 1655 C CA . ARG A 1 220 ? -15.965 -9.971 40.904 1.00 87.69 220 ARG A CA 1
ATOM 1656 C C . ARG A 1 220 ? -16.731 -11.280 40.713 1.00 87.69 220 ARG A C 1
ATOM 1658 O O . ARG A 1 220 ? -17.949 -11.259 40.557 1.00 87.69 220 ARG A O 1
ATOM 1665 N N . ARG A 1 221 ? -16.038 -12.421 40.700 1.00 85.44 221 ARG A N 1
ATOM 1666 C CA . ARG A 1 221 ? -16.680 -13.741 40.596 1.00 85.44 221 ARG A CA 1
ATOM 1667 C C . ARG A 1 221 ? -17.481 -14.110 41.826 1.00 85.44 221 ARG A C 1
ATOM 1669 O O . ARG A 1 221 ? -18.582 -14.623 41.676 1.00 85.44 221 ARG A O 1
ATOM 1676 N N . MET A 1 222 ? -16.935 -13.808 42.997 1.00 86.50 222 MET A N 1
ATOM 1677 C CA . MET A 1 222 ? -17.604 -13.981 44.284 1.00 86.50 222 MET A CA 1
ATOM 1678 C C . MET A 1 222 ? -18.713 -12.940 44.513 1.00 86.50 222 MET A C 1
ATOM 1680 O O . MET A 1 222 ? -19.358 -12.963 45.550 1.00 86.50 222 MET A O 1
ATOM 1684 N N . ARG A 1 223 ? -18.954 -12.035 43.548 1.00 87.06 223 ARG A N 1
ATOM 1685 C CA . ARG A 1 223 ? -19.932 -10.937 43.630 1.00 87.06 223 ARG A CA 1
ATOM 1686 C C . ARG A 1 223 ? -19.701 -10.009 44.830 1.00 87.06 223 ARG A C 1
ATOM 1688 O O . ARG A 1 223 ? -20.636 -9.363 45.289 1.00 87.06 223 ARG A O 1
ATOM 1695 N N . MET A 1 224 ? -18.455 -9.899 45.289 1.00 89.62 224 MET A N 1
ATOM 1696 C CA . MET A 1 224 ? -18.076 -8.938 46.321 1.00 89.62 224 MET A CA 1
ATOM 1697 C C . MET A 1 224 ? -18.156 -7.511 45.749 1.00 89.62 224 MET A C 1
ATOM 1699 O O . MET A 1 224 ? -17.594 -7.264 44.675 1.00 89.62 224 MET A O 1
ATOM 1703 N N . PRO A 1 225 ? -18.831 -6.567 46.429 1.00 86.69 225 PRO A N 1
ATOM 1704 C CA . PRO A 1 225 ? -18.832 -5.154 46.066 1.00 86.69 225 PRO A CA 1
ATOM 1705 C C . PRO A 1 225 ? -17.410 -4.582 45.996 1.00 86.69 225 PRO A C 1
ATOM 1707 O O . PRO A 1 225 ? -16.665 -4.631 46.977 1.00 86.69 225 PRO A O 1
ATOM 1710 N N . ILE A 1 226 ? -17.055 -4.028 44.831 1.00 93.50 226 ILE A N 1
ATOM 1711 C CA . ILE A 1 226 ? -15.793 -3.315 44.594 1.00 93.50 226 ILE A CA 1
ATOM 1712 C C . ILE A 1 226 ? -16.121 -1.833 44.410 1.00 93.50 226 ILE A C 1
ATOM 1714 O O . ILE A 1 226 ? -16.874 -1.486 43.499 1.00 93.50 226 ILE A O 1
ATOM 1718 N N . VAL A 1 227 ? -15.547 -0.973 45.248 1.00 94.50 227 VAL A N 1
ATOM 1719 C CA . VAL A 1 227 ? -15.743 0.483 45.205 1.00 94.50 227 VAL A CA 1
ATOM 1720 C C . VAL A 1 227 ? -14.447 1.162 44.768 1.00 94.50 227 VAL A C 1
ATOM 1722 O O . VAL A 1 227 ? -13.382 0.869 45.306 1.00 94.50 227 VAL A O 1
ATOM 1725 N N . GLU A 1 228 ? -14.528 2.070 43.794 1.00 94.44 228 GLU A N 1
ATOM 1726 C CA . GLU A 1 228 ? -13.405 2.940 43.428 1.00 94.44 228 GLU A CA 1
ATOM 1727 C C . GLU A 1 228 ? -13.488 4.259 44.201 1.00 94.44 228 GLU A C 1
ATOM 1729 O O . GLU A 1 228 ? -14.567 4.846 44.291 1.00 94.44 228 GLU A O 1
ATOM 1734 N N . VAL A 1 229 ? -12.360 4.736 44.731 1.00 94.81 229 VAL A N 1
ATOM 1735 C CA . VAL A 1 229 ? -12.277 6.021 45.446 1.00 94.81 229 VAL A CA 1
ATOM 1736 C C . VAL A 1 229 ? -11.300 6.988 44.771 1.00 94.81 229 VAL A C 1
ATOM 1738 O O . VAL A 1 229 ? -10.277 6.538 44.238 1.00 94.81 229 VAL A O 1
ATOM 1741 N N . PRO A 1 230 ? -11.595 8.303 44.758 1.00 94.06 230 PRO A N 1
ATOM 1742 C CA . PRO A 1 230 ? -10.629 9.308 44.334 1.00 94.06 230 PRO A CA 1
ATOM 1743 C C . PRO A 1 230 ? -9.457 9.391 45.302 1.00 94.06 230 PRO A C 1
ATOM 1745 O O . PRO A 1 230 ? -9.621 9.131 46.489 1.00 94.06 230 PRO A O 1
ATOM 1748 N N . VAL A 1 231 ? -8.298 9.787 44.779 1.00 92.38 231 VAL A N 1
ATOM 1749 C CA . VAL A 1 231 ? -7.063 9.904 45.559 1.00 92.38 231 VAL A CA 1
ATOM 1750 C C . VAL A 1 231 ? -6.168 11.035 45.063 1.00 92.38 231 VAL A C 1
ATOM 1752 O O . VAL A 1 231 ? -6.237 11.447 43.897 1.00 92.38 231 VAL A O 1
ATOM 1755 N N . THR A 1 232 ? -5.270 11.494 45.928 1.00 91.69 232 THR A N 1
ATOM 1756 C CA . THR A 1 232 ? -4.137 12.344 45.553 1.00 91.69 232 THR A CA 1
ATOM 1757 C C . THR A 1 232 ? -2.883 11.498 45.337 1.00 91.69 232 THR A C 1
ATOM 1759 O O . THR A 1 232 ? -2.429 10.793 46.234 1.00 91.69 232 THR A O 1
ATOM 1762 N N . PHE A 1 233 ? -2.292 11.578 44.143 1.00 87.38 233 PHE A N 1
ATOM 1763 C CA . PHE A 1 233 ? -1.097 10.815 43.766 1.00 87.38 233 PHE A CA 1
ATOM 1764 C C . PHE A 1 233 ? 0.120 11.733 43.564 1.00 87.38 233 PHE A C 1
ATOM 1766 O O . PHE A 1 233 ? 0.041 12.711 42.810 1.00 87.38 233 PHE A O 1
ATOM 1773 N N . ARG A 1 234 ? 1.248 11.417 44.212 1.00 86.25 234 ARG A N 1
ATOM 1774 C CA . ARG A 1 234 ? 2.489 12.213 44.207 1.00 86.25 234 ARG A CA 1
ATOM 1775 C C . ARG A 1 234 ? 3.521 11.649 43.216 1.00 86.25 234 ARG A C 1
ATOM 1777 O O . ARG A 1 234 ? 3.744 10.446 43.148 1.00 86.25 234 ARG A O 1
ATOM 1784 N N . TYR A 1 235 ? 4.155 12.533 42.443 1.00 75.31 235 TYR A N 1
ATOM 1785 C CA . TYR A 1 235 ? 5.305 12.243 41.575 1.00 75.31 235 TYR A CA 1
ATOM 1786 C C . TYR A 1 235 ? 6.517 13.076 42.024 1.00 75.31 235 TYR A C 1
ATOM 1788 O O . TYR A 1 235 ? 6.786 14.143 41.456 1.00 75.31 235 TYR A O 1
ATOM 1796 N N . ASP A 1 236 ? 7.220 12.627 43.065 1.00 70.56 236 ASP A N 1
ATOM 1797 C CA . ASP A 1 236 ? 8.274 13.407 43.728 1.00 70.56 236 ASP A CA 1
ATOM 1798 C C . ASP A 1 236 ? 9.563 12.651 44.118 1.00 70.56 236 ASP A C 1
ATOM 1800 O O . ASP A 1 236 ? 10.578 13.329 44.330 1.00 70.56 236 ASP A O 1
ATOM 1804 N N . ARG A 1 237 ? 9.555 11.307 44.162 1.00 64.56 237 ARG A N 1
ATOM 1805 C CA . ARG A 1 237 ? 10.698 10.429 44.511 1.00 64.56 237 ARG A CA 1
ATOM 1806 C C . ARG A 1 237 ? 11.171 9.560 43.319 1.00 64.56 237 ARG A C 1
ATOM 1808 O O . ARG A 1 237 ? 10.481 9.480 42.306 1.00 64.56 237 ARG A O 1
ATOM 1815 N N . GLU A 1 238 ? 12.398 9.027 43.419 1.00 50.59 238 GLU A N 1
ATOM 1816 C CA . GLU A 1 238 ? 13.250 8.383 42.382 1.00 50.59 238 GLU A CA 1
ATOM 1817 C C . GLU A 1 238 ? 12.567 7.437 41.356 1.00 50.59 238 GLU A C 1
ATOM 1819 O O . GLU A 1 238 ? 11.476 6.919 41.587 1.00 50.59 238 GLU A O 1
ATOM 1824 N N . PRO A 1 239 ? 13.191 7.185 40.179 1.00 50.19 239 PRO A N 1
ATOM 1825 C CA . PRO A 1 239 ? 12.582 6.378 39.126 1.00 50.19 239 PRO A CA 1
ATOM 1826 C C . PRO A 1 239 ? 12.368 4.918 39.551 1.00 50.19 239 PRO A C 1
ATOM 1828 O O . PRO A 1 239 ? 13.265 4.236 40.028 1.00 50.19 239 PRO A O 1
ATOM 1831 N N . THR A 1 240 ? 11.158 4.433 39.282 1.00 53.16 240 THR A N 1
ATOM 1832 C CA . THR A 1 240 ? 10.669 3.072 39.543 1.00 53.16 240 THR A CA 1
ATOM 1833 C C . THR A 1 240 ? 11.648 1.952 39.169 1.00 53.16 240 THR A C 1
ATOM 1835 O O . THR A 1 240 ? 12.148 1.934 38.044 1.00 53.16 240 THR A O 1
ATOM 1838 N N . THR A 1 241 ? 11.730 0.915 40.005 1.00 52.16 241 THR A N 1
ATOM 1839 C CA . THR A 1 241 ? 12.428 -0.377 39.799 1.00 52.16 241 THR A CA 1
ATOM 1840 C C . THR A 1 241 ? 11.893 -1.232 38.630 1.00 52.16 241 THR A C 1
ATOM 1842 O O . THR A 1 241 ? 12.361 -2.345 38.401 1.00 52.16 241 THR A O 1
ATOM 1845 N N . MET A 1 242 ? 10.917 -0.733 37.860 1.00 51.19 242 MET A N 1
ATOM 1846 C CA . MET A 1 242 ? 10.235 -1.470 36.788 1.00 51.19 242 MET A CA 1
ATOM 1847 C C . MET A 1 242 ? 11.066 -1.513 35.492 1.00 51.19 242 MET A C 1
ATOM 1849 O O . MET A 1 242 ? 11.338 -0.483 34.865 1.00 51.19 242 MET A O 1
ATOM 1853 N N . ARG A 1 243 ? 11.382 -2.716 35.009 1.00 56.56 243 ARG A N 1
ATOM 1854 C CA . ARG A 1 243 ? 12.020 -2.969 33.709 1.00 56.56 243 ARG A CA 1
ATOM 1855 C C . ARG A 1 243 ? 10.950 -2.935 32.616 1.00 56.56 243 ARG A C 1
ATOM 1857 O O . ARG A 1 243 ? 10.347 -3.957 32.297 1.00 56.56 243 ARG A O 1
ATOM 1864 N N . PHE A 1 244 ? 10.741 -1.759 32.013 1.00 52.56 244 PHE A N 1
ATOM 1865 C CA . PHE A 1 244 ? 9.626 -1.443 31.096 1.00 52.56 244 PHE A CA 1
ATOM 1866 C C . PHE A 1 244 ? 9.213 -2.573 30.134 1.00 52.56 244 PHE A C 1
ATOM 1868 O O . PHE A 1 244 ? 8.035 -2.910 30.069 1.00 52.56 244 PHE A O 1
ATOM 1875 N N . LEU A 1 245 ? 10.154 -3.180 29.401 1.00 53.12 245 LEU A N 1
ATOM 1876 C CA . LEU A 1 245 ? 9.832 -4.253 28.453 1.00 53.12 245 LEU A CA 1
ATOM 1877 C C . LEU A 1 245 ? 9.493 -5.574 29.159 1.00 53.12 245 LEU A C 1
ATOM 1879 O O . LEU A 1 245 ? 8.427 -6.133 28.913 1.00 53.12 245 LEU A O 1
ATOM 1883 N N . ALA A 1 246 ? 10.369 -6.056 30.044 1.00 59.03 246 ALA A N 1
ATOM 1884 C CA . ALA A 1 246 ? 10.205 -7.348 30.713 1.00 59.03 246 ALA A CA 1
ATOM 1885 C C . ALA A 1 246 ? 8.919 -7.402 31.555 1.00 59.03 246 ALA A C 1
ATOM 1887 O O . ALA A 1 246 ? 8.147 -8.357 31.445 1.00 59.03 246 ALA A O 1
ATOM 1888 N N . ASP A 1 247 ? 8.637 -6.338 32.307 1.00 65.62 247 ASP A N 1
ATOM 1889 C CA . ASP A 1 247 ? 7.469 -6.277 33.184 1.00 65.62 247 ASP A CA 1
ATOM 1890 C C . ASP A 1 247 ? 6.170 -6.108 32.389 1.00 65.62 247 ASP A C 1
ATOM 1892 O O . ASP A 1 247 ? 5.151 -6.689 32.752 1.00 65.62 247 ASP A O 1
ATOM 1896 N N . THR A 1 248 ? 6.198 -5.410 31.246 1.00 67.19 248 THR A N 1
ATOM 1897 C CA . THR A 1 248 ? 5.034 -5.340 30.345 1.00 67.19 248 THR A CA 1
ATOM 1898 C C . THR A 1 248 ? 4.682 -6.721 29.784 1.00 67.19 248 THR A C 1
ATOM 1900 O O . THR A 1 248 ? 3.508 -7.096 29.769 1.00 67.19 248 THR A O 1
ATOM 1903 N N . PHE A 1 249 ? 5.673 -7.516 29.359 1.00 68.69 249 PHE A N 1
ATOM 1904 C CA . PHE A 1 249 ? 5.437 -8.892 28.902 1.00 68.69 249 PHE A CA 1
ATOM 1905 C C . PHE A 1 249 ? 4.927 -9.795 30.029 1.00 68.69 249 PHE A C 1
ATOM 1907 O O . PHE A 1 249 ? 3.975 -10.549 29.814 1.00 68.69 249 PHE A O 1
ATOM 1914 N N . ALA A 1 250 ? 5.509 -9.696 31.228 1.00 72.75 250 ALA A N 1
ATOM 1915 C CA . ALA A 1 250 ? 5.048 -10.439 32.398 1.00 72.75 250 ALA A CA 1
ATOM 1916 C C . ALA A 1 250 ? 3.592 -10.088 32.743 1.00 72.75 250 ALA A C 1
ATOM 1918 O O . ALA A 1 250 ? 2.769 -10.987 32.892 1.00 72.75 250 ALA A O 1
ATOM 1919 N N . MET A 1 251 ? 3.231 -8.802 32.745 1.00 78.75 251 MET A N 1
ATOM 1920 C CA . MET A 1 251 ? 1.862 -8.342 32.998 1.00 78.75 251 MET A CA 1
ATOM 1921 C C . MET A 1 251 ? 0.863 -8.808 31.929 1.00 78.75 251 MET A C 1
ATOM 1923 O O . MET A 1 251 ? -0.269 -9.162 3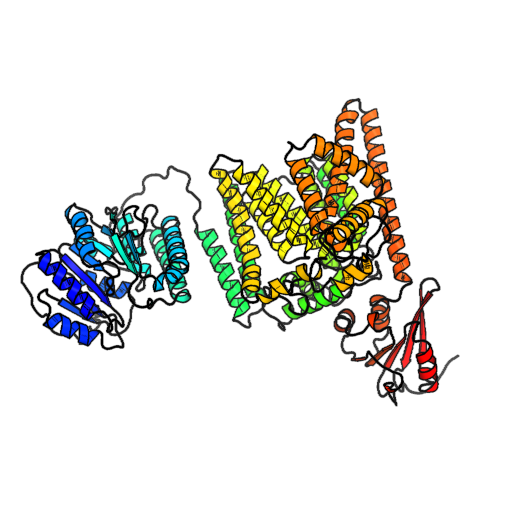2.261 1.00 78.75 251 MET A O 1
ATOM 1927 N N . LEU A 1 252 ? 1.253 -8.851 30.649 1.00 76.56 252 LEU A N 1
ATOM 1928 C CA . LEU A 1 252 ? 0.408 -9.401 29.579 1.00 76.56 252 LEU A CA 1
ATOM 1929 C C . LEU A 1 252 ? 0.221 -10.918 29.713 1.00 76.56 252 LEU A C 1
ATOM 1931 O O . LEU A 1 252 ? -0.893 -11.418 29.529 1.00 76.56 252 LEU A O 1
ATOM 1935 N N . ARG A 1 253 ? 1.286 -11.649 30.061 1.00 79.75 253 ARG A N 1
ATOM 1936 C CA . ARG A 1 253 ? 1.230 -13.086 30.359 1.00 79.75 253 ARG A CA 1
ATOM 1937 C C . ARG A 1 253 ? 0.322 -13.355 31.555 1.00 79.75 253 ARG A C 1
ATOM 1939 O O . ARG A 1 253 ? -0.517 -14.247 31.477 1.00 79.75 253 ARG A O 1
ATOM 1946 N N . ASP A 1 254 ? 0.447 -12.574 32.623 1.00 81.56 254 ASP A N 1
ATOM 1947 C CA . ASP A 1 254 ? -0.357 -12.723 33.834 1.00 81.56 254 ASP A CA 1
ATOM 1948 C C . ASP A 1 254 ? -1.833 -12.393 33.555 1.00 81.56 254 ASP A C 1
ATOM 1950 O O . ASP A 1 254 ? -2.712 -13.155 33.950 1.00 81.56 254 ASP A O 1
ATOM 1954 N N . LEU A 1 255 ? -2.129 -11.343 32.776 1.00 81.62 255 LEU A N 1
ATOM 1955 C CA . LEU A 1 255 ? -3.487 -11.045 32.301 1.00 81.62 255 LEU A CA 1
ATOM 1956 C C . LEU A 1 255 ? -4.084 -12.223 31.512 1.00 81.62 255 LEU A C 1
ATOM 1958 O O . LEU A 1 255 ? -5.237 -12.602 31.743 1.00 81.62 255 LEU A O 1
ATOM 1962 N N . ALA A 1 256 ? -3.313 -12.825 30.601 1.00 75.56 256 ALA A N 1
ATOM 1963 C CA . ALA A 1 256 ? -3.745 -14.001 29.848 1.00 75.56 256 ALA A CA 1
ATOM 1964 C C . ALA A 1 256 ? -3.962 -15.217 30.766 1.00 75.56 256 ALA A C 1
ATOM 1966 O O . ALA A 1 256 ? -5.001 -15.874 30.675 1.00 75.56 256 ALA A O 1
ATOM 1967 N N . ALA A 1 257 ? -3.034 -15.482 31.689 1.00 79.38 257 ALA A N 1
ATOM 1968 C CA . ALA A 1 257 ? -3.115 -16.581 32.648 1.00 79.38 257 ALA A CA 1
ATOM 1969 C C . ALA A 1 257 ? -4.346 -16.451 33.556 1.00 79.38 257 ALA A C 1
ATOM 1971 O O . ALA A 1 257 ? -5.124 -17.402 33.680 1.00 79.38 257 ALA A O 1
ATOM 1972 N N . VAL A 1 258 ? -4.584 -15.263 34.121 1.00 81.50 258 VAL A N 1
ATOM 1973 C CA . VAL A 1 258 ? -5.778 -14.971 34.923 1.00 81.50 258 VAL A CA 1
ATOM 1974 C C . VAL A 1 258 ? -7.032 -15.160 34.074 1.00 81.50 258 VAL A C 1
ATOM 1976 O O . VAL A 1 258 ? -7.949 -15.864 34.489 1.00 81.50 258 VAL A O 1
ATOM 1979 N N . ARG A 1 259 ? -7.081 -14.633 32.845 1.00 77.31 259 ARG A N 1
ATOM 1980 C CA . ARG A 1 259 ? -8.262 -14.760 31.977 1.00 77.31 259 ARG A CA 1
ATOM 1981 C C . ARG A 1 259 ? -8.580 -16.205 31.580 1.00 77.31 259 ARG A C 1
ATOM 1983 O O . ARG A 1 259 ? -9.765 -16.549 31.479 1.00 77.31 259 ARG A O 1
ATOM 1990 N N . LEU A 1 260 ? -7.565 -17.031 31.334 1.00 70.38 260 LEU A N 1
ATOM 1991 C CA . LEU A 1 260 ? -7.721 -18.450 30.999 1.00 70.38 260 LEU A CA 1
ATOM 1992 C C . LEU A 1 260 ? -8.239 -19.252 32.195 1.00 70.38 260 LEU A C 1
ATOM 1994 O O . LEU A 1 260 ? -9.175 -20.038 32.031 1.00 70.38 260 LEU A O 1
ATOM 1998 N N . ARG A 1 261 ? -7.701 -18.990 33.393 1.00 72.44 261 ARG A N 1
ATOM 1999 C CA . ARG A 1 261 ? -8.135 -19.623 34.651 1.00 72.44 261 ARG A CA 1
ATOM 2000 C C . ARG A 1 261 ? -9.507 -19.142 35.114 1.00 72.44 261 ARG A C 1
ATOM 2002 O O . ARG A 1 261 ? -10.270 -19.913 35.688 1.00 72.44 261 ARG A O 1
ATOM 2009 N N . VAL A 1 262 ? -9.871 -17.898 34.792 1.00 67.25 262 VAL A N 1
ATOM 2010 C CA . VAL A 1 262 ? -11.257 -17.431 34.870 1.00 67.25 262 VAL A CA 1
ATOM 2011 C C . VAL A 1 262 ? -12.093 -18.293 33.906 1.00 67.25 262 VAL A C 1
ATOM 2013 O O . VAL A 1 262 ? -12.987 -19.011 34.334 1.00 67.25 262 VAL A O 1
ATOM 2016 N N . GLY A 1 263 ? -11.775 -18.350 32.614 1.00 51.56 263 GLY A N 1
ATOM 2017 C CA . GLY A 1 263 ? -12.601 -19.029 31.601 1.00 51.56 263 GLY A CA 1
ATOM 2018 C C . GLY A 1 263 ? -12.971 -20.509 31.833 1.00 51.56 263 GLY A C 1
ATOM 2019 O O . GLY A 1 263 ? -14.017 -20.911 31.339 1.00 51.56 263 GLY A O 1
ATOM 2020 N N . HIS A 1 264 ? -12.180 -21.286 32.584 1.00 44.47 264 HIS A N 1
ATOM 2021 C CA . HIS A 1 264 ? -12.302 -22.754 32.692 1.00 44.47 264 HIS A CA 1
ATOM 2022 C C . HIS A 1 264 ? -12.852 -23.282 34.035 1.00 44.47 264 HIS A C 1
ATOM 2024 O O . HIS A 1 264 ? -12.457 -24.350 34.478 1.00 44.47 264 HIS A O 1
ATOM 2030 N N . GLY A 1 265 ? -13.760 -22.552 34.692 1.00 46.31 265 GLY A N 1
ATOM 2031 C CA . GLY A 1 265 ? -14.662 -23.141 35.700 1.00 46.31 265 GLY A CA 1
ATOM 2032 C C . GLY A 1 265 ? -14.031 -23.985 36.824 1.00 46.31 265 GLY A C 1
ATOM 2033 O O . GLY A 1 265 ? -14.474 -25.103 37.036 1.00 46.31 265 GLY A O 1
ATOM 2034 N N . GLY A 1 266 ? -13.041 -23.467 37.564 1.00 49.62 266 GLY A N 1
ATOM 2035 C CA . GLY A 1 266 ? -12.651 -24.107 38.834 1.00 49.62 266 GLY A CA 1
ATOM 2036 C C . GLY A 1 266 ? -11.320 -23.676 39.453 1.00 49.62 266 GLY A C 1
ATOM 2037 O O . GLY A 1 266 ? -11.225 -23.570 40.663 1.00 49.62 266 GLY A O 1
ATOM 2038 N N . ALA A 1 267 ? -10.295 -23.329 38.670 1.00 47.75 267 ALA A N 1
ATOM 2039 C CA . ALA A 1 267 ? -8.926 -23.231 39.213 1.00 47.75 267 ALA A CA 1
ATOM 2040 C C . ALA A 1 267 ? -8.551 -21.918 39.946 1.00 47.75 267 ALA A C 1
ATOM 2042 O O . ALA A 1 267 ? -7.419 -21.776 40.405 1.00 47.75 267 ALA A O 1
ATOM 2043 N N . LEU A 1 268 ? -9.447 -20.924 40.017 1.00 49.91 268 LEU A N 1
ATOM 2044 C CA . LEU A 1 268 ? -9.209 -19.676 40.769 1.00 49.91 268 LEU A CA 1
ATOM 2045 C C . LEU A 1 268 ? -9.838 -19.676 42.160 1.00 49.91 268 LEU A C 1
ATOM 2047 O O . LEU A 1 268 ? -9.501 -18.800 42.951 1.00 49.91 268 LEU A O 1
ATOM 2051 N N . LEU A 1 269 ? -10.745 -20.605 42.439 1.00 49.34 269 LEU A N 1
ATOM 2052 C CA . LEU A 1 269 ? -11.396 -20.747 43.731 1.00 49.34 269 LEU A CA 1
ATOM 2053 C C . LEU A 1 269 ? -10.800 -22.001 44.370 1.00 49.34 269 LEU A C 1
ATOM 2055 O O . LEU A 1 269 ? -10.834 -23.069 43.763 1.00 49.34 269 LEU A O 1
ATOM 2059 N N . GLY A 1 270 ? -10.213 -21.868 45.563 1.00 42.03 270 GLY A N 1
ATOM 2060 C CA . GLY A 1 270 ? -10.082 -23.027 46.446 1.00 42.03 270 GLY A CA 1
ATOM 2061 C C . GLY A 1 270 ? -11.468 -23.657 46.613 1.00 42.03 270 GLY A C 1
ATOM 2062 O O . GLY A 1 270 ? -12.464 -22.945 46.514 1.00 42.03 270 GLY A O 1
ATOM 2063 N N . GLY A 1 271 ? -11.519 -24.984 46.732 1.00 43.28 271 GLY A N 1
ATOM 2064 C CA . GLY A 1 271 ? -12.721 -25.788 46.508 1.00 43.28 271 GLY A CA 1
ATOM 2065 C C . GLY A 1 271 ? -14.016 -25.310 47.181 1.00 43.28 271 GLY A C 1
ATOM 2066 O O . GLY A 1 271 ? -14.006 -24.637 48.205 1.00 43.28 271 GLY A O 1
ATOM 2067 N N . SER A 1 272 ? -15.122 -25.787 46.597 1.00 39.06 272 SER A N 1
ATOM 2068 C CA . SER A 1 272 ? -16.535 -25.678 46.999 1.00 39.06 272 SER A CA 1
ATOM 2069 C C . SER A 1 272 ? -17.262 -24.353 46.705 1.00 39.06 272 SER A C 1
ATOM 2071 O O . SER A 1 272 ? -17.070 -23.346 47.373 1.00 39.06 272 SER A O 1
ATOM 2073 N N . ALA A 1 273 ? -18.122 -24.380 45.675 1.00 35.62 273 ALA A N 1
ATOM 2074 C CA . ALA A 1 273 ? -19.554 -24.045 45.742 1.00 35.62 273 ALA A CA 1
ATOM 2075 C C . ALA A 1 273 ? -20.131 -23.908 44.318 1.00 35.62 273 ALA A C 1
ATOM 2077 O O . ALA A 1 273 ? -19.735 -23.032 43.545 1.00 35.62 273 ALA A O 1
ATOM 2078 N N . ASP A 1 274 ? -21.073 -24.792 43.987 1.00 38.22 274 ASP A N 1
ATOM 2079 C CA . ASP A 1 274 ? -21.883 -24.759 42.771 1.00 38.22 274 ASP A CA 1
ATOM 2080 C C . ASP A 1 274 ? -22.736 -23.486 42.709 1.00 38.22 274 ASP A C 1
ATOM 2082 O O . ASP A 1 274 ? -23.577 -23.237 43.571 1.00 38.22 274 ASP A O 1
ATOM 2086 N N . VAL A 1 275 ? -22.570 -22.696 41.645 1.00 39.91 275 VAL A N 1
ATOM 2087 C CA . VAL A 1 275 ? -23.512 -21.629 41.283 1.00 39.91 275 VAL A CA 1
ATOM 2088 C C . VAL A 1 275 ? -23.885 -21.794 39.813 1.00 39.91 275 VAL A C 1
ATOM 2090 O O . VAL A 1 275 ? -23.062 -21.601 38.915 1.00 39.91 275 VAL A O 1
ATOM 2093 N N . ALA A 1 276 ? -25.143 -22.164 39.578 1.00 34.41 276 ALA A N 1
ATOM 2094 C CA . ALA A 1 276 ? -25.710 -22.402 38.255 1.00 34.41 276 ALA A CA 1
ATOM 2095 C C . ALA A 1 276 ? -25.734 -21.125 37.376 1.00 34.41 276 ALA A C 1
ATOM 2097 O O . ALA A 1 276 ? -25.993 -20.028 37.884 1.00 34.41 276 ALA A O 1
ATOM 2098 N N . PRO A 1 277 ? -25.506 -21.229 36.051 1.00 35.81 277 PRO A N 1
ATOM 2099 C CA . PRO A 1 277 ? -25.567 -20.084 35.146 1.00 35.81 277 PRO A CA 1
ATOM 2100 C C . PRO A 1 277 ? -26.998 -19.822 34.638 1.00 35.81 277 PRO A C 1
ATOM 2102 O O . PRO A 1 277 ? -27.636 -20.700 34.065 1.00 35.81 277 PRO A O 1
ATOM 2105 N N . THR A 1 278 ? -27.479 -18.584 34.776 1.00 30.69 278 THR A N 1
ATOM 2106 C CA . THR A 1 278 ? -28.692 -18.064 34.112 1.00 30.69 278 THR A CA 1
ATOM 2107 C C . THR A 1 278 ? -28.364 -17.395 32.759 1.00 30.69 278 THR A C 1
ATOM 2109 O O . THR A 1 278 ? -27.190 -17.132 32.465 1.00 30.69 278 THR A O 1
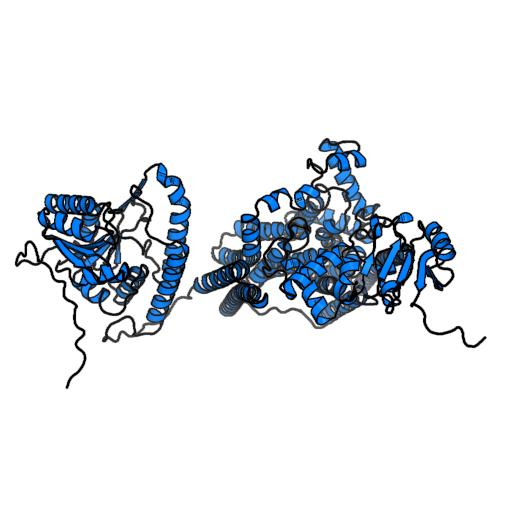ATOM 2112 N N . PRO A 1 279 ? -29.359 -17.205 31.864 1.00 40.38 279 PRO A N 1
ATOM 2113 C CA . PRO A 1 279 ? -29.147 -17.254 30.420 1.00 40.38 279 PRO A CA 1
ATOM 2114 C C . PRO A 1 279 ? -28.562 -15.967 29.829 1.00 40.38 279 PRO A C 1
ATOM 2116 O O . PRO A 1 279 ? -28.837 -14.850 30.257 1.00 40.38 279 PRO A O 1
ATOM 2119 N N . ARG A 1 280 ? -27.751 -16.151 28.781 1.00 36.56 280 ARG A N 1
ATOM 2120 C CA . ARG A 1 280 ? -27.111 -15.083 28.008 1.00 36.56 280 ARG A CA 1
ATOM 2121 C C . ARG A 1 280 ? -28.111 -14.417 27.064 1.00 36.56 280 ARG A C 1
ATOM 2123 O O . ARG A 1 280 ? -28.373 -14.941 25.985 1.00 36.56 280 ARG A O 1
ATOM 2130 N N . THR A 1 281 ? -28.552 -13.214 27.402 1.00 35.97 281 THR A N 1
ATOM 2131 C CA . THR A 1 281 ? -29.178 -12.285 26.454 1.00 35.97 281 THR A CA 1
ATOM 2132 C C . THR A 1 281 ? -28.409 -10.972 26.444 1.00 35.97 281 THR A C 1
ATOM 2134 O O . THR A 1 281 ? -28.617 -10.124 27.298 1.00 35.97 281 THR A O 1
ATOM 2137 N N . GLU A 1 282 ? -27.457 -10.864 25.514 1.00 34.56 282 GLU A N 1
ATOM 2138 C CA . GLU A 1 282 ? -27.210 -9.710 24.635 1.00 34.56 282 GLU A CA 1
ATOM 2139 C C . GLU A 1 282 ? -25.872 -9.899 23.903 1.00 34.56 282 GLU A C 1
ATOM 2141 O O . GLU A 1 282 ? -24.884 -10.404 24.437 1.00 34.56 282 GLU A O 1
ATOM 2146 N N . ILE A 1 283 ? -25.877 -9.570 22.614 1.00 39.78 283 ILE A N 1
ATOM 2147 C CA . ILE A 1 283 ? -24.851 -9.927 21.634 1.00 39.78 283 ILE A CA 1
ATOM 2148 C C . ILE A 1 283 ? -23.508 -9.284 22.005 1.00 39.78 283 ILE A C 1
ATOM 2150 O O . ILE A 1 283 ? -23.307 -8.075 21.879 1.00 39.78 283 ILE A O 1
ATOM 2154 N N . ALA A 1 284 ? -22.588 -10.143 22.442 1.00 38.28 284 ALA A N 1
ATOM 2155 C CA . ALA A 1 284 ? -21.243 -9.807 22.870 1.00 38.28 284 ALA A CA 1
ATOM 2156 C C . ALA A 1 284 ? -20.443 -9.093 21.771 1.00 38.28 284 ALA A C 1
ATOM 2158 O O . ALA A 1 284 ? -20.293 -9.575 20.646 1.00 38.28 284 ALA A O 1
ATOM 2159 N N . TRP A 1 285 ? -19.859 -7.959 22.147 1.00 40.88 285 TRP A N 1
ATOM 2160 C CA . TRP A 1 285 ? -18.659 -7.429 21.512 1.00 40.88 285 TRP A CA 1
ATOM 2161 C C . TRP A 1 285 ? -17.581 -8.512 21.406 1.00 40.88 285 TRP A C 1
ATOM 2163 O O . TRP A 1 285 ? -17.291 -9.197 22.388 1.00 40.88 285 TRP A O 1
ATOM 2173 N N . THR A 1 286 ? -16.964 -8.665 20.235 1.00 48.78 286 THR A N 1
ATOM 2174 C CA . THR A 1 286 ? -15.781 -9.513 20.076 1.00 48.78 286 THR A CA 1
ATOM 2175 C C . THR A 1 286 ? -14.561 -8.850 20.742 1.00 48.78 286 THR A C 1
ATOM 2177 O O . THR A 1 286 ? -14.436 -7.626 20.707 1.00 48.78 286 THR A O 1
ATOM 2180 N N . PRO A 1 287 ? -13.674 -9.613 21.411 1.00 53.50 287 PRO A N 1
ATOM 2181 C CA . PRO A 1 287 ? -12.825 -9.065 22.466 1.00 53.50 287 PRO A CA 1
ATOM 2182 C C . PRO A 1 287 ? -11.462 -8.554 21.944 1.00 53.50 287 PRO A C 1
ATOM 2184 O O . PRO A 1 287 ? -10.988 -9.034 20.912 1.00 53.50 287 PRO A O 1
ATOM 2187 N N . PRO A 1 288 ? -10.768 -7.670 22.694 1.00 63.47 288 PRO A N 1
ATOM 2188 C CA . PRO A 1 288 ? -9.480 -7.050 22.328 1.00 63.47 288 PRO A CA 1
ATOM 2189 C C . PRO A 1 288 ? -8.315 -8.010 22.055 1.00 63.47 288 PRO A C 1
ATOM 2191 O O . PRO A 1 288 ? -7.265 -7.574 21.590 1.00 63.47 288 PRO A O 1
ATOM 2194 N N . TRP A 1 289 ? -8.451 -9.304 22.357 1.00 68.56 289 TRP A N 1
ATOM 2195 C CA . TRP A 1 289 ? -7.340 -10.255 22.278 1.00 68.56 289 TRP A CA 1
ATOM 2196 C C . TRP A 1 289 ? -6.820 -10.451 20.853 1.00 68.56 289 TRP A C 1
ATOM 2198 O O . TRP A 1 289 ? -5.632 -10.689 20.692 1.00 68.56 289 TRP A O 1
ATOM 2208 N N . ALA A 1 290 ? -7.665 -10.341 19.819 1.00 73.12 290 ALA A N 1
ATOM 2209 C CA . ALA A 1 290 ? -7.206 -10.519 18.440 1.00 73.12 290 ALA A CA 1
ATOM 2210 C C . ALA A 1 290 ? -6.287 -9.367 18.020 1.00 73.12 290 ALA A C 1
ATOM 2212 O O . ALA A 1 290 ? -5.247 -9.603 17.411 1.00 73.12 290 ALA A O 1
ATOM 2213 N N . VAL A 1 291 ? -6.630 -8.136 18.418 1.00 78.69 291 VAL A N 1
ATOM 2214 C CA . VAL A 1 291 ? -5.766 -6.962 18.241 1.00 78.69 291 VAL A CA 1
ATOM 2215 C C . VAL A 1 291 ? -4.472 -7.154 19.020 1.00 78.69 291 VAL A C 1
ATOM 2217 O O . VAL A 1 291 ? -3.399 -7.023 18.446 1.00 78.69 291 VAL A O 1
ATOM 2220 N N . LEU A 1 292 ? -4.561 -7.525 20.300 1.00 76.44 292 LEU A N 1
ATOM 2221 C CA . LEU A 1 292 ? -3.383 -7.749 21.135 1.00 76.44 292 LEU A CA 1
ATOM 2222 C C . LEU A 1 292 ? -2.451 -8.814 20.590 1.00 76.44 292 LEU A C 1
ATOM 2224 O O . LEU A 1 292 ? -1.251 -8.598 20.560 1.00 76.44 292 LEU A O 1
ATOM 2228 N N . LEU A 1 293 ? -2.990 -9.964 20.194 1.00 80.06 293 LEU A N 1
ATOM 2229 C CA . LEU A 1 293 ? -2.201 -11.075 19.691 1.00 80.06 293 LEU A CA 1
ATOM 2230 C C . LEU A 1 293 ? -1.564 -10.701 18.354 1.00 80.06 293 LEU A C 1
ATOM 2232 O O . LEU A 1 293 ? -0.403 -11.017 18.133 1.00 80.06 293 LEU A O 1
ATOM 2236 N N . SER A 1 294 ? -2.281 -9.961 17.503 1.00 84.88 294 SER A N 1
ATOM 2237 C CA . SER A 1 294 ? -1.714 -9.420 16.264 1.00 84.88 294 SER A CA 1
ATOM 2238 C C . SER A 1 294 ? -0.568 -8.449 16.563 1.00 84.88 294 SER A C 1
ATOM 2240 O O . SER A 1 294 ? 0.518 -8.597 16.014 1.00 84.88 294 SER A O 1
ATOM 2242 N N . VAL A 1 295 ? -0.762 -7.504 17.489 1.00 82.12 295 VAL A N 1
ATOM 2243 C CA . VAL A 1 295 ? 0.288 -6.566 17.920 1.00 82.12 295 VAL A CA 1
ATOM 2244 C C . VAL A 1 295 ? 1.465 -7.311 18.551 1.00 82.12 295 VAL A C 1
ATOM 2246 O O . VAL A 1 295 ? 2.608 -6.999 18.246 1.00 82.12 295 VAL A O 1
ATOM 2249 N N . LEU A 1 296 ? 1.212 -8.326 19.375 1.00 77.56 296 LEU A N 1
ATOM 2250 C CA . LEU A 1 296 ? 2.243 -9.152 19.994 1.00 77.56 296 LEU A CA 1
ATOM 2251 C C . LEU A 1 296 ? 3.069 -9.892 18.937 1.00 77.56 296 LEU A C 1
ATOM 2253 O O . LEU A 1 296 ? 4.290 -9.784 18.957 1.00 77.56 296 LEU A O 1
ATOM 2257 N N . LEU A 1 297 ? 2.426 -10.595 17.996 1.00 79.81 297 LEU A N 1
ATOM 2258 C CA . LEU A 1 297 ? 3.122 -11.287 16.906 1.00 79.81 297 LEU A CA 1
ATOM 2259 C C . LEU A 1 297 ? 3.950 -10.319 16.060 1.00 79.81 297 LEU A C 1
ATOM 2261 O O . LEU A 1 297 ? 5.093 -10.623 15.731 1.00 79.81 297 LEU A O 1
ATOM 2265 N N . LEU A 1 298 ? 3.397 -9.146 15.745 1.00 88.25 298 LEU A N 1
ATOM 2266 C CA . LEU A 1 298 ? 4.106 -8.086 15.037 1.00 88.25 298 LEU A CA 1
ATOM 2267 C C . LEU A 1 298 ? 5.355 -7.644 15.810 1.00 88.25 298 LEU A C 1
ATOM 2269 O O . LEU A 1 298 ? 6.442 -7.623 15.240 1.00 88.25 298 LEU A O 1
ATOM 2273 N N . LEU A 1 299 ? 5.213 -7.292 17.091 1.00 82.69 299 LEU A N 1
ATOM 2274 C CA . LEU A 1 299 ? 6.322 -6.799 17.911 1.00 82.69 299 LEU A CA 1
ATOM 2275 C C . LEU A 1 299 ? 7.411 -7.861 18.076 1.00 82.69 299 LEU A C 1
ATOM 2277 O O . LEU A 1 299 ? 8.588 -7.545 17.932 1.00 82.69 299 LEU A O 1
ATOM 2281 N N . VAL A 1 300 ? 7.026 -9.119 18.308 1.00 74.75 300 VAL A N 1
ATOM 2282 C CA . VAL A 1 300 ? 7.964 -10.249 18.375 1.00 74.75 300 VAL A CA 1
ATOM 2283 C C . VAL A 1 300 ? 8.656 -10.448 17.025 1.00 74.75 300 VAL A C 1
ATOM 2285 O O . VAL A 1 300 ? 9.872 -10.590 16.988 1.00 74.75 300 VAL A O 1
ATOM 2288 N N . GLY A 1 301 ? 7.926 -10.394 15.907 1.00 81.12 301 GLY A N 1
ATOM 2289 C CA . GLY A 1 301 ? 8.504 -10.516 14.567 1.00 81.12 301 GLY A CA 1
ATOM 2290 C C . GLY A 1 301 ? 9.517 -9.416 14.246 1.00 81.12 301 GLY A C 1
ATOM 2291 O O . GLY A 1 301 ? 10.606 -9.711 13.760 1.00 81.12 301 GLY A O 1
ATOM 2292 N N . VAL A 1 302 ? 9.196 -8.160 14.569 1.00 83.19 302 VAL A N 1
ATOM 2293 C CA . VAL A 1 302 ? 10.102 -7.012 14.389 1.00 83.19 302 VAL A CA 1
ATOM 2294 C C . VAL A 1 302 ? 11.335 -7.131 15.287 1.00 83.19 302 VAL A C 1
ATOM 2296 O O . VAL A 1 302 ? 12.447 -6.851 14.844 1.00 83.19 302 VAL A O 1
ATOM 2299 N N . GLU A 1 303 ? 11.169 -7.572 16.533 1.00 78.31 303 GLU A N 1
ATOM 2300 C CA . GLU A 1 303 ? 12.286 -7.726 17.465 1.00 78.31 303 GLU A CA 1
ATOM 2301 C C . GLU A 1 303 ? 13.222 -8.878 17.073 1.00 78.31 303 GLU A C 1
ATOM 2303 O O . GLU A 1 303 ? 14.445 -8.733 17.129 1.00 78.31 303 GLU A O 1
ATOM 2308 N N . ILE A 1 304 ? 12.663 -9.998 16.607 1.00 78.19 304 ILE A N 1
ATOM 2309 C CA . ILE A 1 304 ? 13.432 -11.139 16.098 1.00 78.19 304 ILE A CA 1
ATOM 2310 C C . ILE A 1 304 ? 14.217 -10.745 14.844 1.00 78.19 304 ILE A C 1
ATOM 2312 O O . ILE A 1 304 ? 15.408 -11.045 14.771 1.00 78.19 304 ILE A O 1
ATOM 2316 N N . ALA A 1 305 ? 13.585 -10.028 13.903 1.00 81.50 305 ALA A N 1
ATOM 2317 C CA . ALA A 1 305 ? 14.251 -9.508 12.704 1.00 81.50 305 ALA A CA 1
ATOM 2318 C C . ALA A 1 305 ? 15.481 -8.654 13.043 1.00 81.50 305 ALA A C 1
ATOM 2320 O O . ALA A 1 305 ? 16.461 -8.639 12.303 1.00 81.50 305 ALA A O 1
ATOM 2321 N N . ARG A 1 306 ? 15.410 -7.932 14.168 1.00 71.44 306 ARG A N 1
ATOM 2322 C CA . ARG A 1 306 ? 16.427 -6.983 14.619 1.00 71.44 306 ARG A CA 1
ATOM 2323 C C . ARG A 1 306 ? 17.604 -7.642 15.330 1.00 71.44 306 ARG A C 1
ATOM 2325 O O . ARG A 1 306 ? 18.734 -7.198 15.159 1.00 71.44 306 ARG A O 1
ATOM 2332 N N . THR A 1 307 ? 17.332 -8.599 16.210 1.00 66.94 307 THR A N 1
ATOM 2333 C CA . THR A 1 307 ? 18.291 -9.021 17.249 1.00 66.94 307 THR A CA 1
ATOM 2334 C C . THR A 1 307 ? 18.897 -10.390 17.013 1.00 66.94 307 THR A C 1
ATOM 2336 O O . THR A 1 307 ? 19.982 -10.673 17.518 1.00 66.94 307 THR A O 1
ATOM 2339 N N . LEU A 1 308 ? 18.220 -11.245 16.250 1.00 60.81 308 LEU A N 1
ATOM 2340 C CA . LEU A 1 308 ? 18.623 -12.628 16.082 1.00 60.81 308 LEU A CA 1
ATOM 2341 C C . LEU A 1 308 ? 19.062 -12.865 14.643 1.00 60.81 308 LEU A C 1
ATOM 2343 O O . LEU A 1 308 ? 18.383 -12.464 13.700 1.00 60.81 308 LEU A O 1
ATOM 2347 N N . ALA A 1 309 ? 20.145 -13.620 14.468 1.00 65.88 309 ALA A N 1
ATOM 2348 C CA . ALA A 1 309 ? 20.556 -14.176 13.181 1.00 65.88 309 ALA A CA 1
ATOM 2349 C C . ALA A 1 309 ? 19.584 -15.292 12.725 1.00 65.88 309 ALA A C 1
ATOM 2351 O O . ALA A 1 309 ? 19.998 -16.394 12.374 1.00 65.88 309 ALA A O 1
ATOM 2352 N N . THR A 1 310 ? 18.281 -15.026 12.753 1.00 67.81 310 THR A N 1
ATOM 2353 C CA . THR A 1 310 ? 17.218 -15.974 12.415 1.00 67.81 310 THR A CA 1
ATOM 2354 C C . THR A 1 310 ? 16.984 -16.041 10.908 1.00 67.81 310 THR A C 1
ATOM 2356 O O . THR A 1 310 ? 17.261 -15.073 10.195 1.00 67.81 310 THR A O 1
ATOM 2359 N N . PRO A 1 311 ? 16.486 -17.180 10.391 1.00 81.06 311 PRO A N 1
ATOM 2360 C CA . PRO A 1 311 ? 16.037 -17.270 9.008 1.00 81.06 311 PRO A CA 1
ATOM 2361 C C . PRO A 1 311 ? 14.932 -16.248 8.722 1.00 81.06 311 PRO A C 1
ATOM 2363 O O . PRO A 1 311 ? 14.003 -16.118 9.519 1.00 81.06 311 PRO A O 1
ATOM 2366 N N . LEU A 1 312 ? 14.988 -15.601 7.552 1.00 85.94 312 LEU A N 1
ATOM 2367 C CA . LEU A 1 312 ? 14.023 -14.597 7.069 1.00 85.94 312 LEU A CA 1
ATOM 2368 C C . LEU A 1 312 ? 12.550 -15.011 7.253 1.00 85.94 312 LEU A C 1
ATOM 2370 O O . LEU A 1 312 ? 11.685 -14.179 7.532 1.00 85.94 312 LEU A O 1
ATOM 2374 N N . ALA A 1 313 ? 12.267 -16.308 7.115 1.00 86.12 313 ALA A N 1
ATOM 2375 C CA . ALA A 1 313 ? 10.928 -16.872 7.228 1.00 86.12 313 ALA A CA 1
ATOM 2376 C C . ALA A 1 313 ? 10.269 -16.636 8.600 1.00 86.12 313 ALA A C 1
ATOM 2378 O O . ALA A 1 313 ? 9.049 -16.515 8.664 1.00 86.12 313 ALA A O 1
ATOM 2379 N N . ILE A 1 314 ? 11.042 -16.540 9.688 1.00 86.38 314 ILE A N 1
ATOM 2380 C CA . ILE A 1 314 ? 10.505 -16.362 11.045 1.00 86.38 314 ILE A CA 1
ATOM 2381 C C . ILE A 1 314 ? 9.906 -14.959 11.241 1.00 86.38 314 ILE A C 1
ATOM 2383 O O . ILE A 1 314 ? 8.702 -14.872 11.502 1.00 86.38 314 ILE A O 1
ATOM 2387 N N . PRO A 1 315 ? 10.667 -13.853 11.103 1.00 88.94 315 PRO A N 1
ATOM 2388 C CA . PRO A 1 315 ? 10.107 -12.515 11.279 1.00 88.94 315 PRO A CA 1
ATOM 2389 C C . PRO A 1 315 ? 9.011 -12.204 10.255 1.00 88.94 315 PRO A C 1
ATOM 2391 O O . PRO A 1 315 ? 7.991 -11.606 10.607 1.00 88.94 315 PRO A O 1
ATOM 2394 N N . LEU A 1 316 ? 9.172 -12.663 9.008 1.00 90.69 316 LEU A N 1
ATOM 2395 C CA . LEU A 1 316 ? 8.149 -12.507 7.977 1.00 90.69 316 LEU A CA 1
ATOM 2396 C C . LEU A 1 316 ? 6.881 -13.303 8.317 1.00 90.69 316 LEU A C 1
ATOM 2398 O O . LEU A 1 316 ? 5.778 -12.774 8.205 1.00 90.69 316 LEU A O 1
ATOM 2402 N N . GLY A 1 317 ? 7.023 -14.548 8.775 1.00 90.88 317 GLY A N 1
ATOM 2403 C CA . GLY A 1 317 ? 5.911 -15.412 9.167 1.00 90.88 317 GLY A CA 1
ATOM 2404 C C . GLY A 1 317 ? 5.128 -14.866 10.359 1.00 90.88 317 GLY A C 1
ATOM 2405 O O . GLY A 1 317 ? 3.901 -14.905 10.351 1.00 90.88 317 GLY A O 1
ATOM 2406 N N . LEU A 1 318 ? 5.808 -14.284 11.348 1.00 89.75 318 LEU A N 1
ATOM 2407 C CA . LEU A 1 318 ? 5.163 -13.627 12.489 1.00 89.75 318 LEU A CA 1
ATOM 2408 C C . LEU A 1 318 ? 4.401 -12.367 12.070 1.00 89.75 318 LEU A C 1
ATOM 2410 O O . LEU A 1 318 ? 3.262 -12.161 12.497 1.00 89.75 318 LEU A O 1
ATOM 2414 N N . TRP A 1 319 ? 4.979 -11.556 11.184 1.00 94.25 319 TRP A N 1
ATOM 2415 C CA . TRP A 1 319 ? 4.294 -10.387 10.639 1.00 94.25 319 TRP A CA 1
ATOM 2416 C C . TRP A 1 319 ? 3.078 -10.773 9.787 1.00 94.25 319 TRP A C 1
ATOM 2418 O O . TRP A 1 319 ? 1.977 -10.277 10.031 1.00 94.25 319 TRP A O 1
ATOM 2428 N N . LEU A 1 320 ? 3.218 -11.718 8.856 1.00 94.75 320 LEU A N 1
ATOM 2429 C CA . LEU A 1 320 ? 2.091 -12.238 8.075 1.00 94.75 320 LEU A CA 1
ATOM 2430 C C . LEU A 1 320 ? 1.039 -12.906 8.970 1.00 94.75 320 LEU A C 1
ATOM 2432 O O . LEU A 1 320 ? -0.157 -12.732 8.741 1.00 94.75 320 LEU A O 1
ATOM 2436 N N . GLY A 1 321 ? 1.466 -13.600 10.025 1.00 92.56 321 GLY A N 1
ATOM 2437 C CA . GLY A 1 321 ? 0.599 -14.157 11.058 1.00 92.56 321 GLY A CA 1
ATOM 2438 C C . GLY A 1 321 ? -0.208 -13.078 11.778 1.00 92.56 321 GLY A C 1
ATOM 2439 O O . GLY A 1 321 ? -1.409 -13.252 11.968 1.00 92.56 321 GLY A O 1
ATOM 2440 N N . SER A 1 322 ? 0.398 -11.929 12.100 1.00 94.19 322 SER A N 1
ATOM 2441 C CA . SER A 1 322 ? -0.318 -10.792 12.696 1.00 94.19 322 SER A CA 1
ATOM 2442 C C . SER A 1 322 ? -1.435 -10.261 11.791 1.00 94.19 322 SER A C 1
ATOM 2444 O O . SER A 1 322 ? -2.563 -10.056 12.242 1.00 94.19 322 SER A O 1
ATOM 2446 N N . LEU A 1 323 ? -1.160 -10.114 10.491 1.00 95.75 323 LEU A N 1
ATOM 2447 C CA . LEU A 1 323 ? -2.149 -9.677 9.506 1.00 95.75 323 LEU A CA 1
ATOM 2448 C C . LEU A 1 323 ? -3.238 -10.740 9.320 1.00 95.75 323 LEU A C 1
ATOM 2450 O O . LEU A 1 323 ? -4.426 -10.421 9.315 1.00 95.75 323 LEU A O 1
ATOM 2454 N N . GLY A 1 324 ? -2.843 -12.010 9.219 1.00 93.75 324 GLY A N 1
ATOM 2455 C CA . GLY A 1 324 ? -3.742 -13.150 9.066 1.00 93.75 324 GLY A CA 1
ATOM 2456 C C . GLY A 1 324 ? -4.692 -13.320 10.250 1.00 93.75 324 GLY A C 1
ATOM 2457 O O . GLY A 1 324 ? -5.884 -13.544 10.042 1.00 93.75 324 GLY A O 1
ATOM 2458 N N . LEU A 1 325 ? -4.211 -13.141 11.483 1.00 91.81 325 LEU A N 1
ATOM 2459 C CA . LEU A 1 325 ? -5.047 -13.161 12.684 1.00 91.81 325 LEU A CA 1
ATOM 2460 C C . LEU A 1 325 ? -6.086 -12.039 12.672 1.00 91.81 325 LEU A C 1
ATOM 2462 O O . LEU A 1 325 ? -7.263 -12.294 12.941 1.00 91.81 325 LEU A O 1
ATOM 2466 N N . TRP A 1 326 ? -5.680 -10.813 12.333 1.00 92.19 326 TRP A N 1
ATOM 2467 C CA . TRP A 1 326 ? -6.599 -9.677 12.275 1.00 92.19 326 TRP A CA 1
ATOM 2468 C C . TRP A 1 326 ? -7.658 -9.835 11.179 1.00 92.19 326 TRP A C 1
ATOM 2470 O O . TRP A 1 326 ? -8.855 -9.628 11.413 1.00 92.19 326 TRP A O 1
ATOM 2480 N N . LEU A 1 327 ? -7.242 -10.258 9.985 1.00 93.44 327 LEU A N 1
ATOM 2481 C CA . LEU A 1 327 ? -8.156 -10.523 8.878 1.00 93.44 327 LEU A CA 1
ATOM 2482 C C . LEU A 1 327 ? -9.080 -11.707 9.190 1.00 93.44 327 LEU A C 1
ATOM 2484 O O . LEU A 1 327 ? -10.282 -11.616 8.955 1.00 93.44 327 LEU A O 1
ATOM 2488 N N . GLY A 1 328 ? -8.568 -12.784 9.787 1.00 91.31 328 GLY A N 1
ATOM 2489 C CA . GLY A 1 328 ? -9.363 -13.939 10.210 1.00 91.31 328 GLY A CA 1
ATOM 2490 C C . GLY A 1 328 ? -10.406 -13.580 11.270 1.00 91.31 328 GLY A C 1
ATOM 2491 O O . GLY A 1 328 ? -11.557 -14.015 11.181 1.00 91.31 328 GLY A O 1
ATOM 2492 N N . HIS A 1 329 ? -10.043 -12.722 12.228 1.00 89.50 329 HIS A N 1
ATOM 2493 C CA . HIS A 1 329 ? -10.983 -12.153 13.192 1.00 89.50 329 HIS A CA 1
ATOM 2494 C C . HIS A 1 329 ? -12.087 -11.354 12.497 1.00 89.50 329 HIS A C 1
ATOM 2496 O O . HIS A 1 329 ? -13.269 -11.619 12.716 1.00 89.50 329 HIS A O 1
ATOM 2502 N N . SER A 1 330 ? -11.699 -10.433 11.613 1.00 89.56 330 SER A N 1
ATOM 2503 C CA . SER A 1 330 ? -12.628 -9.579 10.868 1.00 89.56 330 SER A CA 1
ATOM 2504 C C . SER A 1 330 ? -13.574 -10.400 9.982 1.00 89.56 330 SER A C 1
ATOM 2506 O O . SER A 1 330 ? -14.760 -10.100 9.886 1.00 89.56 330 SER A O 1
ATOM 2508 N N . LEU A 1 331 ? -13.084 -11.487 9.379 1.00 90.44 331 LEU A N 1
ATOM 2509 C CA . LEU A 1 331 ? -13.894 -12.409 8.580 1.00 90.44 331 LEU A CA 1
ATOM 2510 C C . LEU A 1 331 ? -14.896 -13.187 9.439 1.00 90.44 331 LEU A C 1
ATOM 2512 O O . LEU A 1 331 ? -16.046 -13.374 9.039 1.00 90.44 331 LEU A O 1
ATOM 2516 N N . ARG A 1 332 ? -14.476 -13.654 10.620 1.00 88.88 332 ARG A N 1
ATOM 2517 C CA . ARG A 1 332 ? -15.371 -14.327 11.568 1.00 88.88 332 ARG A CA 1
ATOM 2518 C C . ARG A 1 332 ? -16.465 -13.377 12.043 1.00 88.88 332 ARG A C 1
ATOM 2520 O O . ARG A 1 332 ? -17.618 -13.787 12.111 1.00 88.88 332 ARG A O 1
ATOM 2527 N N . GLU A 1 333 ? -16.113 -12.132 12.337 1.00 85.62 333 GLU A N 1
ATOM 2528 C CA . GLU A 1 333 ? -17.054 -11.087 12.742 1.00 85.62 333 GLU A CA 1
ATOM 2529 C C . GLU A 1 333 ? -18.042 -10.725 11.622 1.00 85.62 333 GLU A C 1
ATOM 2531 O O . GLU A 1 333 ? -19.237 -10.570 11.867 1.00 85.62 333 GLU A O 1
ATOM 2536 N N . ASP A 1 334 ? -17.579 -10.654 10.375 1.00 88.00 334 ASP A N 1
ATOM 2537 C CA . ASP A 1 334 ? -18.456 -10.460 9.219 1.00 88.00 334 ASP A CA 1
ATOM 2538 C C . ASP A 1 334 ? -19.470 -11.609 9.089 1.00 88.00 334 ASP A C 1
ATOM 2540 O O . ASP A 1 334 ? -20.664 -11.364 8.895 1.00 88.00 334 ASP A O 1
ATOM 2544 N N . ARG A 1 335 ? -19.031 -12.863 9.280 1.00 88.12 335 ARG A N 1
ATOM 2545 C CA . ARG A 1 335 ? -19.915 -14.043 9.262 1.00 88.12 335 ARG A CA 1
ATOM 2546 C C . ARG A 1 335 ? -20.940 -14.024 10.394 1.00 88.12 335 ARG A C 1
ATOM 2548 O O . ARG A 1 335 ? -22.110 -14.291 10.139 1.00 88.12 335 ARG A O 1
ATOM 2555 N N . THR A 1 336 ? -20.541 -13.688 11.623 1.00 86.69 336 THR A N 1
ATOM 2556 C CA . THR A 1 336 ? -21.483 -13.618 12.759 1.00 86.69 336 THR A CA 1
ATOM 2557 C C . THR A 1 336 ? -22.515 -12.506 12.593 1.00 86.69 336 THR A C 1
ATOM 2559 O O . THR A 1 336 ? -23.612 -12.601 13.135 1.00 86.69 336 THR A O 1
ATOM 2562 N N . ARG A 1 337 ? -22.195 -11.466 11.819 1.00 82.19 337 ARG A N 1
ATOM 2563 C CA . ARG A 1 337 ? -23.104 -10.362 11.480 1.00 82.19 337 ARG A CA 1
ATOM 2564 C C . ARG A 1 337 ? -23.994 -10.634 10.270 1.00 82.19 337 ARG A C 1
ATOM 2566 O O . ARG A 1 337 ? -24.761 -9.751 9.891 1.00 82.19 337 ARG A O 1
ATOM 2573 N N . GLY A 1 338 ? -23.878 -11.806 9.649 1.00 86.81 338 GLY A N 1
ATOM 2574 C CA . GLY A 1 338 ? -24.626 -12.133 8.439 1.00 86.81 338 GLY A CA 1
ATOM 2575 C C . GLY A 1 338 ? -24.214 -11.293 7.228 1.00 86.81 338 GLY A C 1
ATOM 2576 O O . GLY A 1 338 ? -25.029 -11.086 6.331 1.00 86.81 338 GLY A O 1
ATOM 2577 N N . VAL A 1 339 ? -22.974 -10.785 7.179 1.00 87.38 339 VAL A N 1
ATOM 2578 C CA . VAL A 1 339 ? -22.446 -10.161 5.959 1.00 87.38 339 VAL A CA 1
ATOM 2579 C C . VAL A 1 339 ? -22.312 -11.265 4.903 1.00 87.38 339 VAL A C 1
ATOM 2581 O O . VAL A 1 339 ? -21.572 -12.228 5.123 1.00 87.38 339 VAL A O 1
ATOM 2584 N N . PRO A 1 340 ? -23.020 -11.170 3.764 1.00 82.56 340 PRO A N 1
ATOM 2585 C CA . PRO A 1 340 ? -23.018 -12.235 2.773 1.00 82.56 340 PRO A CA 1
ATOM 2586 C C . PRO A 1 340 ? -21.629 -12.394 2.132 1.00 82.56 340 PRO A C 1
ATOM 2588 O O . PRO A 1 340 ? -20.897 -11.405 1.988 1.00 82.56 340 PRO A O 1
ATOM 2591 N N . PRO A 1 341 ? -21.259 -13.618 1.707 1.00 81.56 341 PRO A N 1
ATOM 2592 C CA . PRO A 1 341 ? -20.004 -13.850 1.002 1.00 81.56 341 PRO A CA 1
ATOM 2593 C C . PRO A 1 341 ? -19.941 -13.033 -0.295 1.00 81.56 341 PRO A C 1
ATOM 2595 O O . PRO A 1 341 ? -20.969 -12.682 -0.884 1.00 81.56 341 PRO A O 1
ATOM 2598 N N . ILE A 1 342 ? -18.725 -12.731 -0.769 1.00 82.44 342 ILE A N 1
ATOM 2599 C CA . ILE A 1 342 ? -18.575 -12.003 -2.031 1.00 82.44 342 ILE A CA 1
ATOM 2600 C C . ILE A 1 342 ? -19.111 -12.846 -3.181 1.00 82.44 342 ILE A C 1
ATOM 2602 O O . ILE A 1 342 ? -18.546 -13.873 -3.552 1.00 82.44 342 ILE A O 1
ATOM 2606 N N . ARG A 1 343 ? -20.157 -12.322 -3.816 1.00 82.56 343 ARG A N 1
ATOM 2607 C CA . ARG A 1 343 ? -20.528 -12.699 -5.170 1.00 82.56 343 ARG A CA 1
ATOM 2608 C C . ARG A 1 343 ? -19.653 -11.919 -6.150 1.00 82.56 343 ARG A C 1
ATOM 2610 O O . ARG A 1 343 ? -19.881 -10.733 -6.399 1.00 82.56 343 ARG A O 1
ATOM 2617 N N . TRP A 1 344 ? -18.617 -12.586 -6.654 1.00 84.06 344 TRP A N 1
ATOM 2618 C CA . TRP A 1 344 ? -17.649 -11.990 -7.580 1.00 84.06 344 TRP A CA 1
ATOM 2619 C C . TRP A 1 344 ? -18.296 -11.596 -8.907 1.00 84.06 344 TRP A C 1
ATOM 2621 O O . TRP A 1 344 ? -18.023 -10.508 -9.409 1.00 84.06 344 TRP A O 1
ATOM 2631 N N . PHE A 1 345 ? -19.220 -12.424 -9.396 1.00 91.31 345 PHE A N 1
ATOM 2632 C CA . PHE A 1 345 ? -19.888 -12.257 -10.683 1.00 91.31 345 PHE A CA 1
ATOM 2633 C C . PHE A 1 345 ? -21.408 -12.288 -10.521 1.00 91.31 345 PHE A C 1
ATOM 2635 O O . PHE A 1 345 ? -21.960 -13.124 -9.797 1.00 91.31 345 PHE A O 1
ATOM 2642 N N . GLU A 1 346 ? -22.096 -11.378 -11.196 1.00 88.12 346 GLU A N 1
ATOM 2643 C CA . GLU A 1 346 ? -23.553 -11.377 -11.298 1.00 88.12 346 GLU A CA 1
ATOM 2644 C C . GLU A 1 346 ? -24.031 -12.534 -12.178 1.00 88.12 346 GLU A C 1
ATOM 2646 O O . GLU A 1 346 ? -24.956 -13.246 -11.791 1.00 88.12 346 GLU A O 1
ATOM 2651 N N . ASP A 1 347 ? -23.357 -12.783 -13.301 1.00 92.56 347 ASP A N 1
ATOM 2652 C CA . ASP A 1 347 ? -23.692 -13.841 -14.255 1.00 92.56 347 ASP A CA 1
ATOM 2653 C C . ASP A 1 347 ? -22.444 -14.453 -14.923 1.00 92.56 347 ASP A C 1
ATOM 2655 O O . ASP A 1 347 ? -21.317 -13.974 -14.767 1.00 92.56 347 ASP A O 1
ATOM 2659 N N . ARG A 1 348 ? -22.647 -15.549 -15.670 1.00 94.25 348 ARG A N 1
ATOM 2660 C CA . ARG A 1 348 ? -21.572 -16.246 -16.401 1.00 94.25 348 ARG A CA 1
ATOM 2661 C C . ARG A 1 348 ? -20.935 -15.363 -17.477 1.00 94.25 348 ARG A C 1
ATOM 2663 O O . ARG A 1 348 ? -19.742 -15.485 -17.731 1.00 94.25 348 ARG A O 1
ATOM 2670 N N . THR A 1 349 ? -21.704 -14.466 -18.089 1.00 93.25 349 THR A N 1
ATOM 2671 C CA . THR A 1 349 ? -21.214 -13.562 -19.134 1.00 93.25 349 THR A CA 1
ATOM 2672 C C . THR A 1 349 ? -20.196 -12.571 -18.573 1.00 93.25 349 THR A C 1
ATOM 2674 O O . THR A 1 349 ? -19.168 -12.335 -19.201 1.00 93.25 349 THR A O 1
ATOM 2677 N N . GLU A 1 350 ? -20.419 -12.039 -17.370 1.00 94.69 350 GLU A N 1
ATOM 2678 C CA . GLU A 1 350 ? -19.458 -11.189 -16.663 1.00 94.69 350 GLU A CA 1
ATOM 2679 C C . GLU A 1 350 ? -18.132 -11.915 -16.423 1.00 94.69 350 GLU A C 1
ATOM 2681 O O . GLU A 1 350 ? -17.068 -11.361 -16.701 1.00 94.69 350 GLU A O 1
ATOM 2686 N N . ALA A 1 351 ? -18.201 -13.165 -15.957 1.00 95.44 351 ALA A N 1
ATOM 2687 C CA . ALA A 1 351 ? -17.022 -13.986 -15.706 1.00 95.44 351 ALA A CA 1
ATOM 2688 C C . ALA A 1 351 ? -16.228 -14.258 -16.994 1.00 95.44 351 ALA A C 1
ATOM 2690 O O . ALA A 1 351 ? -15.006 -14.124 -16.993 1.00 95.44 351 ALA A O 1
ATOM 2691 N N . ILE A 1 352 ? -16.912 -14.570 -18.101 1.00 97.12 352 ILE A N 1
ATOM 2692 C CA . ILE A 1 352 ? -16.280 -14.796 -19.411 1.00 97.12 352 ILE A CA 1
ATOM 2693 C C . ILE A 1 352 ? -15.618 -13.516 -19.928 1.00 97.12 352 ILE A C 1
ATOM 2695 O O . ILE A 1 352 ? -14.473 -13.562 -20.371 1.00 97.12 352 ILE A O 1
ATOM 2699 N N . ILE A 1 353 ? -16.296 -12.366 -19.844 1.00 95.56 353 ILE A N 1
ATOM 2700 C CA . ILE A 1 353 ? -15.746 -11.081 -20.301 1.00 95.56 353 ILE A CA 1
ATOM 2701 C C . ILE A 1 353 ? -14.508 -10.706 -19.481 1.00 95.56 353 ILE A C 1
ATOM 2703 O O . ILE A 1 353 ? -13.477 -10.357 -20.057 1.00 95.56 353 ILE A O 1
ATOM 2707 N N . LEU A 1 354 ? -14.571 -10.808 -18.148 1.00 97.00 354 LEU A N 1
ATOM 2708 C CA . LEU A 1 354 ? -13.413 -10.526 -17.300 1.00 97.00 354 LEU A CA 1
ATOM 2709 C C . LEU A 1 354 ? -12.274 -11.522 -17.541 1.00 97.00 354 LEU A C 1
ATOM 2711 O O . LEU A 1 354 ? -11.125 -11.102 -17.652 1.00 97.00 354 LEU A O 1
ATOM 2715 N N . GLY A 1 355 ? -12.584 -12.812 -17.686 1.00 97.81 355 GLY A N 1
ATOM 2716 C CA . GLY A 1 355 ? -11.612 -13.844 -18.046 1.00 97.81 355 GLY A CA 1
ATOM 2717 C C . GLY A 1 355 ? -10.916 -13.539 -19.373 1.00 97.81 355 GLY A C 1
ATOM 2718 O O . GLY A 1 355 ? -9.691 -13.557 -19.436 1.00 97.81 355 GLY A O 1
ATOM 2719 N N . GLY A 1 356 ? -11.672 -13.150 -20.403 1.00 98.00 356 GLY A N 1
ATOM 2720 C CA . GLY A 1 356 ? -11.128 -12.723 -21.694 1.00 98.00 356 GLY A CA 1
ATOM 2721 C C . GLY A 1 356 ? -10.216 -11.498 -21.584 1.00 98.00 356 GLY A C 1
ATOM 2722 O O . GLY A 1 356 ? -9.141 -11.481 -22.181 1.00 98.00 356 GLY A O 1
ATOM 2723 N N . MET A 1 357 ? -10.583 -10.502 -20.768 1.00 97.56 357 MET A N 1
ATOM 2724 C CA . MET A 1 357 ? -9.720 -9.344 -20.492 1.00 97.56 357 MET A CA 1
ATOM 2725 C C . MET A 1 357 ? -8.423 -9.743 -19.780 1.00 97.56 357 MET A C 1
ATOM 2727 O O . MET A 1 357 ? -7.362 -9.232 -20.128 1.00 97.56 357 MET A O 1
ATOM 2731 N N . VAL A 1 358 ? -8.486 -10.664 -18.815 1.00 98.38 358 VAL A N 1
ATOM 2732 C CA . VAL A 1 358 ? -7.303 -11.178 -18.105 1.00 98.38 358 VAL A CA 1
ATOM 2733 C C . VAL A 1 358 ? -6.395 -11.967 -19.048 1.00 98.38 358 VAL A C 1
ATOM 2735 O O . VAL A 1 358 ? -5.185 -11.755 -19.026 1.00 98.38 358 VAL A O 1
ATOM 2738 N N . VAL A 1 359 ? -6.952 -12.811 -19.920 1.00 98.56 359 VAL A N 1
ATOM 2739 C CA . VAL A 1 359 ? -6.187 -13.545 -20.944 1.00 98.56 359 VAL A CA 1
ATOM 2740 C C . VAL A 1 359 ? -5.516 -12.578 -21.918 1.00 98.56 359 VAL A C 1
ATOM 2742 O O . VAL A 1 359 ? -4.323 -12.709 -22.181 1.00 98.56 359 VAL A O 1
ATOM 2745 N N . LEU A 1 360 ? -6.235 -11.560 -22.400 1.00 97.69 360 LEU A N 1
ATOM 2746 C CA . LEU A 1 360 ? -5.655 -10.521 -23.253 1.00 97.69 360 LEU A CA 1
ATOM 2747 C C . LEU A 1 360 ? -4.548 -9.743 -22.524 1.00 97.69 360 LEU A C 1
ATOM 2749 O O . LEU A 1 360 ? -3.489 -9.480 -23.094 1.00 97.69 360 LEU A O 1
ATOM 2753 N N . ALA A 1 361 ? -4.759 -9.398 -21.252 1.00 98.12 361 ALA A N 1
ATOM 2754 C CA . ALA A 1 361 ? -3.760 -8.720 -20.436 1.00 98.12 361 ALA A CA 1
ATOM 2755 C C . ALA A 1 361 ? -2.501 -9.573 -20.246 1.00 98.12 361 ALA A C 1
ATOM 2757 O O . ALA A 1 361 ? -1.397 -9.036 -20.355 1.00 98.12 361 ALA A O 1
ATOM 2758 N N . ALA A 1 362 ? -2.669 -10.876 -20.004 1.00 98.31 362 ALA A N 1
ATOM 2759 C CA . ALA A 1 362 ? -1.590 -11.847 -19.888 1.00 98.31 362 ALA A CA 1
ATOM 2760 C C . ALA A 1 362 ? -0.833 -12.000 -21.209 1.00 98.31 362 ALA A C 1
ATOM 2762 O O . ALA A 1 362 ? 0.392 -11.921 -21.209 1.00 98.31 362 ALA A O 1
ATOM 2763 N N . PHE A 1 363 ? -1.537 -12.108 -22.338 1.00 97.56 363 PHE A N 1
ATOM 2764 C CA . PHE A 1 363 ? -0.924 -12.147 -23.665 1.00 97.56 363 PHE A CA 1
ATOM 2765 C C . PHE A 1 363 ? -0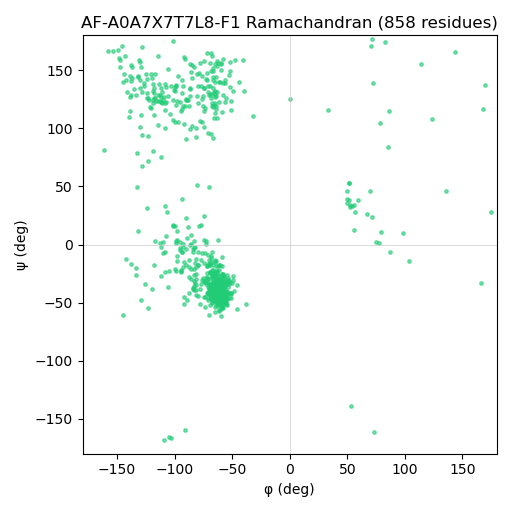.011 -10.932 -23.892 1.00 97.56 363 PHE A C 1
ATOM 2767 O O . PHE A 1 363 ? 1.176 -11.084 -24.175 1.00 97.56 363 PHE A O 1
ATOM 2774 N N . LEU A 1 364 ? -0.522 -9.718 -23.660 1.00 96.38 364 LEU A N 1
ATOM 2775 C CA . LEU A 1 364 ? 0.243 -8.482 -23.857 1.00 96.38 364 LEU A CA 1
ATOM 2776 C C . LEU A 1 364 ? 1.439 -8.336 -22.898 1.00 96.38 364 LEU A C 1
ATOM 2778 O O . LEU A 1 364 ? 2.393 -7.624 -23.215 1.00 96.38 364 LEU A O 1
ATOM 2782 N N . ARG A 1 365 ? 1.418 -8.988 -21.730 1.00 96.81 365 ARG A N 1
ATOM 2783 C CA . ARG A 1 365 ? 2.429 -8.821 -20.667 1.00 96.81 365 ARG A CA 1
ATOM 2784 C C . ARG A 1 365 ? 3.421 -9.976 -20.551 1.00 96.81 365 ARG A C 1
ATOM 2786 O O . ARG A 1 365 ? 4.509 -9.744 -20.049 1.00 96.81 365 ARG A O 1
ATOM 2793 N N . LEU A 1 366 ? 3.087 -11.179 -21.021 1.00 96.31 366 LEU A N 1
ATOM 2794 C CA . LEU A 1 366 ? 3.920 -12.381 -20.861 1.00 96.31 366 LEU A CA 1
ATOM 2795 C C . LEU A 1 366 ? 4.519 -12.897 -22.172 1.00 96.31 366 LEU A C 1
ATOM 2797 O O . LEU A 1 366 ? 5.584 -13.514 -22.153 1.00 96.31 366 LEU A O 1
ATOM 2801 N N . VAL A 1 367 ? 3.883 -12.648 -23.323 1.00 95.31 367 VAL A N 1
ATOM 2802 C CA . VAL A 1 367 ? 4.424 -13.123 -24.607 1.00 95.31 367 VAL A CA 1
ATOM 2803 C C . VAL A 1 367 ? 5.777 -12.473 -24.871 1.00 95.31 367 VAL A C 1
ATOM 2805 O O . VAL A 1 367 ? 5.920 -11.257 -24.721 1.00 95.31 367 VAL A O 1
ATOM 2808 N N . ALA A 1 368 ? 6.765 -13.295 -25.240 1.00 92.44 368 ALA A N 1
ATOM 2809 C CA . ALA A 1 368 ? 8.150 -12.893 -25.494 1.00 92.44 368 ALA A CA 1
ATOM 2810 C C . ALA A 1 368 ? 8.790 -12.080 -24.347 1.00 92.44 368 ALA A C 1
ATOM 2812 O O . ALA A 1 368 ? 9.610 -11.198 -24.588 1.00 92.44 368 ALA A O 1
ATOM 2813 N N . LEU A 1 369 ? 8.418 -12.344 -23.086 1.00 92.19 369 LEU A N 1
ATOM 2814 C CA . LEU A 1 369 ? 8.918 -11.579 -21.933 1.00 92.19 369 LEU A CA 1
ATOM 2815 C C . LEU A 1 369 ? 10.445 -11.651 -21.765 1.00 92.19 369 LEU A C 1
ATOM 2817 O O . LEU A 1 369 ? 11.053 -10.715 -21.254 1.00 92.19 369 LEU A O 1
ATOM 2821 N N . HIS A 1 370 ? 11.067 -12.734 -22.236 1.00 89.12 370 HIS A N 1
ATOM 2822 C CA . HIS A 1 370 ? 12.519 -12.923 -22.228 1.00 89.12 370 HIS A CA 1
ATOM 2823 C C . HIS A 1 370 ? 13.270 -12.004 -23.207 1.00 89.12 370 HIS A C 1
ATOM 2825 O O . HIS A 1 370 ? 14.478 -11.848 -23.061 1.00 89.12 370 HIS A O 1
ATOM 2831 N N . GLU A 1 371 ? 12.584 -11.417 -24.193 1.00 85.69 371 GLU A N 1
ATOM 2832 C CA . GLU A 1 371 ? 13.220 -10.651 -25.273 1.00 85.69 371 GLU A CA 1
ATOM 2833 C C . GLU A 1 371 ? 12.663 -9.231 -25.425 1.00 85.69 371 GLU A C 1
ATOM 2835 O O . GLU A 1 371 ? 13.425 -8.316 -25.720 1.00 85.69 371 GLU A O 1
ATOM 2840 N N . ILE A 1 372 ? 11.364 -9.019 -25.180 1.00 88.00 372 ILE A N 1
ATOM 2841 C CA . ILE A 1 372 ? 10.677 -7.745 -25.434 1.00 88.00 372 ILE A CA 1
ATOM 2842 C C . ILE A 1 372 ? 10.213 -7.110 -24.106 1.00 88.00 372 ILE A C 1
ATOM 2844 O O . ILE A 1 372 ? 9.520 -7.776 -23.333 1.00 88.00 372 ILE A O 1
ATOM 2848 N N . PRO A 1 373 ? 10.512 -5.829 -23.825 1.00 88.19 373 PRO A N 1
ATOM 2849 C CA . PRO A 1 373 ? 11.395 -4.963 -24.608 1.00 88.19 373 PRO A CA 1
ATOM 2850 C C . PRO A 1 373 ? 12.848 -5.452 -24.507 1.00 88.19 373 PRO A C 1
ATOM 2852 O O . PRO A 1 373 ? 13.169 -6.242 -23.625 1.00 88.19 373 PRO A O 1
ATOM 2855 N N . THR A 1 374 ? 13.747 -4.995 -25.373 1.00 82.00 374 THR A N 1
ATOM 2856 C CA . THR A 1 374 ? 15.176 -5.314 -25.215 1.00 82.00 374 THR A CA 1
ATOM 2857 C C . THR A 1 374 ? 15.800 -4.560 -24.045 1.00 82.00 374 THR A C 1
ATOM 2859 O O . THR A 1 374 ? 16.762 -5.033 -23.468 1.00 82.00 374 THR A O 1
ATOM 2862 N N . LEU A 1 375 ? 15.237 -3.421 -23.643 1.00 81.50 375 LEU A N 1
ATOM 2863 C CA . LEU A 1 375 ? 15.728 -2.640 -22.511 1.00 81.50 375 LEU A CA 1
ATOM 2864 C C . LEU A 1 375 ? 15.528 -3.381 -21.178 1.00 81.50 375 LEU A C 1
ATOM 2866 O O . LEU A 1 375 ? 14.418 -3.809 -20.859 1.00 81.50 375 LEU A O 1
ATOM 2870 N N . ILE A 1 376 ? 16.589 -3.476 -20.380 1.00 79.06 376 ILE A N 1
ATOM 2871 C CA . ILE A 1 376 ? 16.518 -3.769 -18.947 1.00 79.06 376 ILE A CA 1
ATOM 2872 C C . ILE A 1 376 ? 17.084 -2.552 -18.239 1.00 79.06 376 ILE A C 1
ATOM 2874 O O . ILE A 1 376 ? 18.178 -2.104 -18.571 1.00 79.06 376 ILE A O 1
ATOM 2878 N N . HIS A 1 377 ? 16.315 -1.996 -17.312 1.00 81.88 377 HIS A N 1
ATOM 2879 C CA . HIS A 1 377 ? 16.777 -0.880 -16.505 1.00 81.88 377 HIS A CA 1
ATOM 2880 C C . HIS A 1 377 ? 17.672 -1.393 -15.363 1.00 81.88 377 HIS A C 1
ATOM 2882 O O . HIS A 1 377 ? 17.318 -2.368 -14.694 1.00 81.88 377 HIS A O 1
ATOM 2888 N N . HIS A 1 378 ? 18.793 -0.716 -15.105 1.00 80.06 378 HIS A N 1
ATOM 2889 C CA . HIS A 1 378 ? 19.754 -1.050 -14.040 1.00 80.06 378 HIS A CA 1
ATOM 2890 C C . HIS A 1 378 ? 19.100 -1.158 -12.649 1.00 80.06 378 HIS A C 1
ATOM 2892 O O . HIS A 1 378 ? 19.461 -2.008 -11.829 1.00 80.06 378 HIS A O 1
ATOM 2898 N N . ASP A 1 379 ? 18.076 -0.340 -12.406 1.00 85.19 379 ASP A N 1
ATOM 2899 C CA . ASP A 1 379 ? 17.219 -0.401 -11.220 1.00 85.19 379 ASP A CA 1
ATOM 2900 C C . ASP A 1 379 ? 16.662 -1.800 -10.955 1.00 85.19 379 ASP A C 1
ATOM 2902 O O . ASP A 1 379 ? 16.751 -2.303 -9.837 1.00 85.19 379 ASP A O 1
ATOM 2906 N N . THR A 1 380 ? 16.145 -2.468 -11.988 1.00 88.06 380 THR A N 1
ATOM 2907 C CA . THR A 1 380 ? 15.555 -3.807 -11.876 1.00 88.06 380 THR A CA 1
ATOM 2908 C C . THR A 1 380 ? 16.568 -4.815 -11.333 1.00 88.06 380 THR A C 1
ATOM 2910 O O . THR A 1 380 ? 16.244 -5.616 -10.456 1.00 88.06 380 THR A O 1
ATOM 2913 N N . ALA A 1 381 ? 17.811 -4.757 -11.816 1.00 86.25 381 ALA A N 1
ATOM 2914 C CA . ALA A 1 381 ? 18.877 -5.630 -11.343 1.00 86.25 381 ALA A CA 1
ATOM 2915 C C . ALA A 1 381 ? 19.332 -5.283 -9.916 1.00 86.25 381 ALA A C 1
ATOM 2917 O O . ALA A 1 381 ? 19.571 -6.190 -9.122 1.00 86.25 381 ALA A O 1
ATOM 2918 N N . SER A 1 382 ? 19.371 -3.998 -9.551 1.00 87.31 382 SER A N 1
ATOM 2919 C CA . SER A 1 382 ? 19.661 -3.580 -8.169 1.00 87.31 382 SER A CA 1
ATOM 2920 C C . SER A 1 382 ? 18.658 -4.162 -7.177 1.00 87.31 382 SER A C 1
ATOM 2922 O O . SER A 1 382 ? 19.035 -4.733 -6.156 1.00 87.31 382 SER A O 1
ATOM 2924 N N . CYS A 1 383 ? 17.368 -4.056 -7.504 1.00 88.88 383 CYS A N 1
ATOM 2925 C CA . CYS A 1 383 ? 16.282 -4.588 -6.685 1.00 88.88 383 CYS A CA 1
ATOM 2926 C C . CYS A 1 383 ? 16.424 -6.103 -6.511 1.00 88.88 383 CYS A C 1
ATOM 2928 O O . CYS A 1 383 ? 16.255 -6.634 -5.415 1.00 88.88 383 CYS A O 1
ATOM 2930 N N . ALA A 1 384 ? 16.791 -6.792 -7.591 1.00 90.94 384 ALA A N 1
ATOM 2931 C CA . ALA A 1 384 ? 17.061 -8.218 -7.585 1.00 90.94 384 ALA A CA 1
ATOM 2932 C C . ALA A 1 384 ? 18.240 -8.620 -6.696 1.00 90.94 384 ALA A C 1
ATOM 2934 O O . ALA A 1 384 ? 18.099 -9.573 -5.931 1.00 90.94 384 ALA A O 1
ATOM 2935 N N . LEU A 1 385 ? 19.357 -7.888 -6.730 1.00 89.56 385 LEU A N 1
ATOM 2936 C CA . LEU A 1 385 ? 20.497 -8.148 -5.845 1.00 89.56 385 LEU A CA 1
ATOM 2937 C C . LEU A 1 385 ? 20.116 -7.976 -4.369 1.00 89.56 385 LEU A C 1
ATOM 2939 O O . LEU A 1 385 ? 20.431 -8.842 -3.556 1.00 89.56 385 LEU A O 1
ATOM 2943 N N . VAL A 1 386 ? 19.369 -6.921 -4.024 1.00 90.12 386 VAL A N 1
ATOM 2944 C CA . VAL A 1 386 ? 18.849 -6.722 -2.656 1.00 90.12 386 VAL A CA 1
ATOM 2945 C C . VAL A 1 386 ? 17.916 -7.873 -2.255 1.00 90.12 386 VAL A C 1
ATOM 2947 O O . VAL A 1 386 ? 18.027 -8.417 -1.157 1.00 90.12 386 VAL A O 1
ATOM 2950 N N . GLY A 1 387 ? 17.023 -8.295 -3.155 1.00 90.75 387 GLY A N 1
ATOM 2951 C CA . GLY A 1 387 ? 16.145 -9.447 -2.939 1.00 90.75 387 GLY A CA 1
ATOM 2952 C C . GLY A 1 387 ? 16.913 -10.754 -2.717 1.00 90.75 387 GLY A C 1
ATOM 2953 O O . GLY A 1 387 ? 16.560 -11.533 -1.834 1.00 90.75 387 GLY A O 1
ATOM 2954 N N . GLN A 1 388 ? 17.991 -10.985 -3.468 1.00 88.69 388 GLN A N 1
ATOM 2955 C CA . GLN A 1 388 ? 18.852 -12.157 -3.312 1.00 88.69 388 GLN A CA 1
ATOM 2956 C C . GLN A 1 388 ? 19.609 -12.124 -1.979 1.00 88.69 388 GLN A C 1
ATOM 2958 O O . GLN A 1 388 ? 19.682 -13.146 -1.302 1.00 88.69 388 GLN A O 1
ATOM 2963 N N . GLN A 1 389 ? 20.116 -10.960 -1.561 1.00 87.62 389 GLN A N 1
ATOM 2964 C CA . GLN A 1 389 ? 20.785 -10.782 -0.266 1.00 87.62 389 GLN A CA 1
ATOM 2965 C C . GLN A 1 389 ? 19.867 -11.088 0.927 1.00 87.62 389 GLN A C 1
ATOM 2967 O O . GLN A 1 389 ? 20.343 -11.624 1.933 1.00 87.62 389 GLN A O 1
ATOM 2972 N N . LEU A 1 390 ? 18.567 -10.779 0.815 1.00 87.81 390 LEU A N 1
ATOM 2973 C CA . LEU A 1 390 ? 17.565 -11.133 1.827 1.00 87.81 390 LEU A CA 1
ATOM 2974 C C . LEU A 1 390 ? 17.411 -12.653 1.983 1.00 87.81 390 LEU A C 1
ATOM 2976 O O . LEU A 1 390 ? 17.256 -13.144 3.100 1.00 87.81 390 LEU A O 1
ATOM 2980 N N . LEU A 1 391 ? 17.463 -13.401 0.878 1.00 85.44 391 LEU A N 1
ATOM 2981 C CA . LEU A 1 391 ? 17.280 -14.856 0.884 1.00 85.44 391 LEU A CA 1
ATOM 2982 C C . LEU A 1 391 ? 18.552 -15.625 1.242 1.00 85.44 391 LEU A C 1
ATOM 2984 O O . LEU A 1 391 ? 18.489 -16.595 1.993 1.00 85.44 391 LEU A O 1
ATOM 2988 N N . THR A 1 392 ? 19.717 -15.183 0.763 1.00 82.06 392 THR A N 1
ATOM 2989 C CA . THR A 1 392 ? 21.010 -15.830 1.061 1.00 82.06 392 THR A CA 1
ATOM 2990 C C . THR A 1 392 ? 21.493 -15.565 2.488 1.00 82.06 392 THR A C 1
ATOM 2992 O O . THR A 1 392 ? 22.472 -16.157 2.938 1.00 82.06 392 THR A O 1
ATOM 2995 N N . GLY A 1 393 ? 20.809 -14.685 3.226 1.00 73.50 393 GLY A N 1
ATOM 2996 C CA . GLY A 1 393 ? 21.113 -14.372 4.617 1.00 73.50 393 GLY A CA 1
ATOM 2997 C C . GLY A 1 393 ? 22.283 -13.405 4.801 1.00 73.50 393 GLY A C 1
ATOM 2998 O O . GLY A 1 393 ? 22.709 -13.222 5.945 1.00 73.50 393 GLY A O 1
ATOM 2999 N N . ALA A 1 394 ? 22.762 -12.782 3.715 1.00 68.50 394 ALA A N 1
ATOM 3000 C CA . ALA A 1 394 ? 23.709 -11.664 3.739 1.00 68.50 394 ALA A CA 1
ATOM 3001 C C . ALA A 1 394 ? 23.090 -10.414 4.393 1.00 68.50 394 ALA A C 1
ATOM 3003 O O . ALA A 1 394 ? 23.789 -9.613 5.010 1.00 68.50 394 ALA A O 1
ATOM 3004 N N . SER A 1 395 ? 21.761 -10.284 4.331 1.00 67.88 395 SER A N 1
ATOM 3005 C CA . SER A 1 395 ? 20.986 -9.375 5.169 1.00 67.88 395 SER A CA 1
ATOM 3006 C C . SER A 1 395 ? 19.709 -10.057 5.657 1.00 67.88 395 SER A C 1
ATOM 3008 O O . SER A 1 395 ? 18.975 -10.617 4.856 1.00 67.88 395 SER A O 1
ATOM 3010 N N . ARG A 1 396 ? 19.439 -10.040 6.970 1.00 72.50 396 ARG A N 1
ATOM 3011 C CA . ARG A 1 396 ? 18.355 -10.846 7.575 1.00 72.50 396 ARG A CA 1
ATOM 3012 C C . ARG A 1 396 ? 17.155 -10.046 8.095 1.00 72.50 396 ARG A C 1
ATOM 3014 O O . ARG A 1 396 ? 16.157 -10.661 8.452 1.00 72.50 396 ARG A O 1
ATOM 3021 N N . ASP A 1 397 ? 17.218 -8.710 8.108 1.00 86.19 397 ASP A N 1
ATOM 3022 C CA . ASP A 1 397 ? 16.086 -7.855 8.506 1.00 86.19 397 ASP A CA 1
ATOM 3023 C C . ASP A 1 397 ? 15.238 -7.477 7.268 1.00 86.19 397 ASP A C 1
ATOM 3025 O O . ASP A 1 397 ? 15.650 -6.597 6.501 1.00 86.19 397 ASP A O 1
ATOM 3029 N N . PRO A 1 398 ? 14.053 -8.092 7.050 1.00 88.19 398 PRO A N 1
ATOM 3030 C CA . PRO A 1 398 ? 13.171 -7.740 5.934 1.00 88.19 398 PRO A CA 1
ATOM 3031 C C . PRO A 1 398 ? 12.625 -6.312 6.020 1.00 88.19 398 PRO A C 1
ATOM 3033 O O . PRO A 1 398 ? 12.204 -5.751 5.009 1.00 88.19 398 PRO A O 1
ATOM 3036 N N . PHE A 1 399 ? 12.585 -5.724 7.215 1.00 90.88 399 PHE A N 1
ATOM 3037 C CA . PHE A 1 399 ? 11.959 -4.430 7.467 1.00 90.88 399 PHE A CA 1
ATOM 3038 C C . PHE A 1 399 ? 12.955 -3.270 7.419 1.00 90.88 399 PHE A C 1
ATOM 3040 O O . PHE A 1 399 ? 12.543 -2.115 7.553 1.00 90.88 399 PHE A O 1
ATOM 3047 N N . ALA A 1 400 ? 14.247 -3.546 7.229 1.00 88.62 400 ALA A N 1
ATOM 3048 C CA . ALA A 1 400 ? 15.288 -2.532 7.134 1.00 88.62 400 ALA A CA 1
ATOM 3049 C C . ALA A 1 400 ? 15.169 -1.657 5.868 1.00 88.62 400 ALA A C 1
ATOM 3051 O O . ALA A 1 400 ? 14.493 -1.995 4.891 1.00 88.62 400 ALA A O 1
ATOM 3052 N N . LEU A 1 401 ? 15.846 -0.507 5.907 1.00 89.88 401 LEU A N 1
ATOM 3053 C CA . LEU A 1 401 ? 15.937 0.445 4.798 1.00 89.88 401 LEU A CA 1
ATOM 3054 C C . LEU A 1 401 ? 17.263 0.250 4.049 1.00 89.88 401 LEU A C 1
ATOM 3056 O O . LEU A 1 401 ? 18.312 0.104 4.676 1.00 89.88 401 LEU A O 1
ATOM 3060 N N . GLU A 1 402 ? 17.227 0.274 2.718 1.00 87.25 402 GLU A N 1
ATOM 3061 C CA . GLU A 1 402 ? 18.403 0.108 1.860 1.00 87.25 402 GLU A CA 1
ATOM 3062 C C . GLU A 1 402 ? 19.139 1.440 1.665 1.00 87.25 402 GLU A C 1
ATOM 3064 O O . GLU A 1 402 ? 18.716 2.290 0.878 1.00 87.25 402 GLU A O 1
ATOM 3069 N N . ALA A 1 403 ? 20.250 1.639 2.378 1.00 81.00 403 ALA A N 1
ATOM 3070 C CA . ALA A 1 403 ? 20.997 2.899 2.352 1.00 81.00 403 ALA A CA 1
ATOM 3071 C C . ALA A 1 403 ? 21.541 3.247 0.954 1.00 81.00 403 ALA A C 1
ATOM 3073 O O . ALA A 1 403 ? 21.478 4.408 0.552 1.00 81.00 403 ALA A O 1
ATOM 3074 N N . GLY A 1 404 ? 21.995 2.247 0.186 1.00 73.62 404 GLY A N 1
ATOM 3075 C CA . GLY A 1 404 ? 22.484 2.433 -1.189 1.00 73.62 404 GLY A CA 1
ATOM 3076 C C . GLY A 1 404 ? 21.400 2.833 -2.196 1.00 73.62 404 GLY A C 1
ATOM 3077 O O . GLY A 1 404 ? 21.707 3.146 -3.340 1.00 73.62 404 GLY A O 1
ATOM 3078 N N . TRP A 1 405 ? 20.135 2.840 -1.771 1.00 74.12 405 TRP A N 1
ATOM 3079 C CA . TRP A 1 405 ? 18.962 3.067 -2.607 1.00 74.12 405 TRP A CA 1
ATOM 3080 C C . TRP A 1 405 ? 18.009 4.087 -1.979 1.00 74.12 405 TRP A C 1
ATOM 3082 O O . TRP A 1 405 ? 16.811 3.855 -1.848 1.00 74.12 405 TRP A O 1
ATOM 3092 N N . TYR A 1 406 ? 18.539 5.235 -1.547 1.00 78.25 406 TYR A N 1
ATOM 3093 C CA . TYR A 1 406 ? 17.755 6.319 -0.934 1.00 78.25 406 TYR A CA 1
ATOM 3094 C C . TYR A 1 406 ? 16.875 5.861 0.242 1.00 78.25 406 TYR A C 1
ATOM 3096 O O . TYR A 1 406 ? 15.784 6.393 0.449 1.00 78.25 406 TYR A O 1
ATOM 3104 N N . PHE A 1 407 ? 17.345 4.874 1.012 1.00 85.62 407 PHE A N 1
ATOM 3105 C CA . PHE A 1 407 ? 16.620 4.281 2.137 1.00 85.62 407 PHE A CA 1
ATOM 3106 C C . PHE A 1 407 ? 15.278 3.652 1.744 1.00 85.62 407 PHE A C 1
ATOM 3108 O O . PHE A 1 407 ? 14.297 3.731 2.487 1.00 85.62 407 PHE A O 1
ATOM 3115 N N . PHE A 1 408 ? 15.229 3.007 0.579 1.00 86.75 408 PHE A N 1
ATOM 3116 C CA . PHE A 1 408 ? 14.040 2.292 0.138 1.00 86.75 408 PHE A CA 1
ATOM 3117 C C . PHE A 1 408 ? 13.747 1.064 1.024 1.00 86.75 408 PHE A C 1
ATOM 3119 O O . PHE A 1 408 ? 14.688 0.397 1.467 1.00 86.75 408 PHE A O 1
ATOM 3126 N N . PRO A 1 409 ? 12.475 0.714 1.293 1.00 91.06 409 PRO A N 1
ATOM 3127 C CA . PRO A 1 409 ? 12.154 -0.441 2.131 1.00 91.06 409 PRO A CA 1
ATOM 3128 C C . PRO A 1 409 ? 12.545 -1.770 1.472 1.00 91.06 409 PRO A C 1
ATOM 3130 O O . PRO A 1 409 ? 12.021 -2.120 0.413 1.00 91.06 409 PRO A O 1
ATOM 3133 N N . ARG A 1 410 ? 13.407 -2.558 2.128 1.00 90.62 410 ARG A N 1
ATOM 3134 C CA . ARG A 1 410 ? 13.931 -3.826 1.582 1.00 90.62 410 ARG A CA 1
ATOM 3135 C C . ARG A 1 410 ? 12.857 -4.861 1.277 1.00 90.62 410 ARG A C 1
ATOM 3137 O O . ARG A 1 410 ? 12.979 -5.592 0.298 1.00 90.62 410 ARG A O 1
ATOM 3144 N N . LEU A 1 411 ? 11.786 -4.899 2.070 1.00 91.94 411 LEU A N 1
ATOM 3145 C CA . LEU A 1 411 ? 10.663 -5.815 1.858 1.00 91.94 411 LEU A CA 1
ATOM 3146 C C . LEU A 1 411 ? 10.081 -5.717 0.435 1.00 91.94 411 LEU A C 1
ATOM 3148 O O . LEU A 1 411 ? 9.632 -6.726 -0.105 1.00 91.94 411 LEU A O 1
ATOM 3152 N N . GLY A 1 412 ? 10.124 -4.534 -0.192 1.00 91.56 412 GLY A N 1
ATOM 3153 C CA . GLY A 1 412 ? 9.677 -4.330 -1.573 1.00 91.56 412 GLY A CA 1
ATOM 3154 C C . GLY A 1 412 ? 10.486 -5.108 -2.618 1.00 91.56 412 GLY A C 1
ATOM 3155 O O . GLY A 1 412 ? 9.957 -5.431 -3.680 1.00 91.56 412 GLY A O 1
ATOM 3156 N N . SER A 1 413 ? 11.733 -5.465 -2.300 1.00 91.88 413 SER A N 1
ATOM 3157 C CA . SER A 1 413 ? 12.642 -6.234 -3.160 1.00 91.88 413 SER A CA 1
ATOM 3158 C C . SER A 1 413 ? 12.488 -7.752 -3.009 1.00 91.88 413 SER A C 1
ATOM 3160 O O . SER A 1 413 ? 12.983 -8.509 -3.845 1.00 91.88 413 SER A O 1
ATOM 3162 N N . LEU A 1 414 ? 11.787 -8.227 -1.973 1.00 92.12 414 LEU A N 1
ATOM 3163 C CA . LEU A 1 414 ? 11.610 -9.658 -1.702 1.00 92.12 414 LEU A CA 1
ATOM 3164 C C . LEU A 1 414 ? 11.014 -10.454 -2.885 1.00 92.12 414 LEU A C 1
ATOM 3166 O O . LEU A 1 414 ? 11.518 -11.546 -3.155 1.00 92.12 414 LEU A O 1
ATOM 3170 N N . PRO A 1 415 ? 10.012 -9.948 -3.641 1.00 94.06 415 PRO A N 1
ATOM 3171 C CA . PRO A 1 415 ? 9.476 -10.662 -4.801 1.00 94.06 415 PRO A CA 1
ATOM 3172 C C . PRO A 1 415 ? 10.529 -11.012 -5.861 1.00 94.06 415 PRO A C 1
ATOM 3174 O O . PRO A 1 415 ? 10.400 -12.039 -6.524 1.00 94.06 415 PRO A O 1
ATOM 3177 N N . TYR A 1 416 ? 11.586 -10.203 -6.003 1.00 92.56 416 TYR A N 1
ATOM 3178 C CA . TYR A 1 416 ? 12.681 -10.497 -6.929 1.00 92.56 416 TYR A CA 1
ATOM 3179 C C . TYR A 1 416 ? 13.527 -11.665 -6.455 1.00 92.56 416 TYR A C 1
ATOM 3181 O O . TYR A 1 416 ? 13.798 -12.562 -7.247 1.00 92.56 416 TYR A O 1
ATOM 3189 N N . GLY A 1 417 ? 13.896 -11.679 -5.170 1.00 92.12 417 GLY A N 1
ATOM 3190 C CA . GLY A 1 417 ? 14.626 -12.799 -4.581 1.00 92.12 417 GLY A CA 1
ATOM 3191 C C . GLY A 1 417 ? 13.870 -14.109 -4.792 1.00 92.12 417 GLY A C 1
ATOM 3192 O O . GLY A 1 417 ? 14.423 -15.056 -5.344 1.00 92.12 417 GLY A O 1
ATOM 3193 N N . VAL A 1 418 ? 12.582 -14.130 -4.431 1.00 92.75 418 VAL A N 1
ATOM 3194 C CA . VAL A 1 418 ? 11.730 -15.325 -4.561 1.00 92.75 418 VAL A CA 1
ATOM 3195 C C . VAL A 1 418 ? 11.624 -15.767 -6.021 1.00 92.75 418 VAL A C 1
ATOM 3197 O O . VAL A 1 418 ? 11.722 -16.951 -6.325 1.00 92.75 418 VAL A O 1
ATOM 3200 N N . SER A 1 419 ? 11.457 -14.822 -6.947 1.00 95.12 419 SER A N 1
ATOM 3201 C CA . SER A 1 419 ? 11.386 -15.134 -8.375 1.00 95.12 419 SER A CA 1
ATOM 3202 C C . SER A 1 419 ? 12.689 -15.739 -8.910 1.00 95.12 419 SER A C 1
ATOM 3204 O O . SER A 1 419 ? 12.652 -16.705 -9.671 1.00 95.12 419 SER A O 1
ATOM 3206 N N . LEU A 1 420 ? 13.844 -15.212 -8.491 1.00 92.94 420 LEU A N 1
ATOM 3207 C CA . LEU A 1 420 ? 15.158 -15.735 -8.873 1.00 92.94 420 LEU A CA 1
ATOM 3208 C C . LEU A 1 420 ? 15.425 -17.126 -8.294 1.00 92.94 420 LEU A C 1
ATOM 3210 O O . LEU A 1 420 ? 16.007 -17.956 -8.984 1.00 92.94 420 LEU A O 1
ATOM 3214 N N . GLU A 1 421 ? 14.986 -17.395 -7.065 1.00 92.19 421 GLU A N 1
ATOM 3215 C CA . GLU A 1 421 ? 15.098 -18.720 -6.448 1.00 92.19 421 GLU A CA 1
ATOM 3216 C C . GLU A 1 421 ? 14.243 -19.762 -7.190 1.00 92.19 421 GLU A C 1
ATOM 3218 O O . GLU A 1 421 ? 14.705 -20.870 -7.452 1.00 92.19 421 GLU A O 1
ATOM 3223 N N . LEU A 1 422 ? 13.024 -19.391 -7.598 1.00 94.25 422 LEU A N 1
ATOM 3224 C CA . LEU A 1 422 ? 12.090 -20.298 -8.274 1.00 94.25 422 LEU A CA 1
ATOM 3225 C C . LEU A 1 422 ? 12.408 -20.533 -9.757 1.00 94.25 422 LEU A C 1
ATOM 3227 O O . LEU A 1 422 ? 12.197 -21.633 -10.264 1.00 94.25 422 LEU A O 1
ATOM 3231 N N . LEU A 1 423 ? 12.848 -19.499 -10.478 1.00 94.56 423 LEU A N 1
ATOM 3232 C CA . LEU A 1 423 ? 13.001 -19.523 -11.941 1.00 94.56 423 LEU A CA 1
ATOM 3233 C C . LEU A 1 423 ? 14.464 -19.462 -12.403 1.00 94.56 423 LEU A C 1
ATOM 3235 O O . LEU A 1 423 ? 14.733 -19.492 -13.607 1.00 94.56 423 LEU A O 1
ATOM 3239 N N . GLY A 1 424 ? 15.404 -19.352 -11.464 1.00 91.00 424 GLY A N 1
ATOM 3240 C CA . GLY A 1 424 ? 16.814 -19.103 -11.737 1.00 91.00 424 GLY A CA 1
ATOM 3241 C C . GLY A 1 424 ? 17.088 -17.683 -12.245 1.00 91.00 424 GLY A C 1
ATOM 3242 O O . GLY A 1 424 ? 16.187 -16.914 -12.600 1.00 91.00 424 GLY A O 1
ATOM 3243 N N . THR A 1 425 ? 18.371 -17.329 -12.326 1.00 89.25 425 THR A N 1
ATOM 3244 C CA . THR A 1 425 ? 18.811 -16.010 -12.795 1.00 89.25 425 THR A CA 1
ATOM 3245 C C . THR A 1 425 ? 18.531 -15.823 -14.288 1.00 89.25 425 THR A C 1
ATOM 3247 O O . THR A 1 425 ? 19.300 -16.220 -15.166 1.00 89.25 425 THR A O 1
ATOM 3250 N N . SER A 1 426 ? 17.396 -15.201 -14.599 1.00 88.75 426 SER A N 1
ATOM 3251 C CA . SER A 1 426 ? 16.941 -14.945 -15.964 1.00 88.75 426 SER A CA 1
ATOM 3252 C C . SER A 1 426 ? 16.130 -13.653 -16.059 1.00 88.75 426 SER A C 1
ATOM 3254 O O . SER A 1 426 ? 15.579 -13.163 -15.078 1.00 88.75 426 SER A O 1
ATOM 3256 N N . VAL A 1 427 ? 15.995 -13.105 -17.267 1.00 88.44 427 VAL A N 1
ATOM 3257 C CA . VAL A 1 427 ? 15.152 -11.916 -17.506 1.00 88.44 427 VAL A CA 1
ATOM 3258 C C . VAL A 1 427 ? 13.683 -12.187 -17.242 1.00 88.44 427 VAL A C 1
ATOM 3260 O O . VAL A 1 427 ? 12.972 -11.310 -16.761 1.00 88.44 427 VAL A O 1
ATOM 3263 N N . VAL A 1 428 ? 13.229 -13.409 -17.522 1.00 92.56 428 VAL A N 1
ATOM 3264 C CA . VAL A 1 428 ? 11.862 -13.820 -17.199 1.00 92.56 428 VAL A CA 1
ATOM 3265 C C . VAL A 1 428 ? 11.640 -13.722 -15.693 1.00 92.56 428 VAL A C 1
ATOM 3267 O O . VAL A 1 428 ? 10.648 -13.125 -15.283 1.00 92.56 428 VAL A O 1
ATOM 3270 N N . ALA A 1 429 ? 12.589 -14.207 -14.884 1.00 93.25 429 ALA A N 1
ATOM 3271 C CA . ALA A 1 429 ? 12.522 -14.106 -13.428 1.00 93.25 429 ALA A CA 1
ATOM 3272 C C . ALA A 1 429 ? 12.465 -12.647 -12.944 1.00 93.25 429 ALA A C 1
ATOM 3274 O O . ALA A 1 429 ? 11.688 -12.324 -12.050 1.00 93.25 429 ALA A O 1
ATOM 3275 N N . LEU A 1 430 ? 13.207 -11.732 -13.571 1.00 92.19 430 LEU A N 1
ATOM 3276 C CA . LEU A 1 430 ? 13.149 -10.308 -13.223 1.00 92.19 430 LEU A CA 1
ATOM 3277 C C . LEU A 1 430 ? 11.818 -9.653 -13.614 1.00 92.19 430 LEU A C 1
ATOM 3279 O O . LEU A 1 430 ? 11.246 -8.873 -12.856 1.00 92.19 430 LEU A O 1
ATOM 3283 N N . ARG A 1 431 ? 11.304 -9.964 -14.805 1.00 93.44 431 ARG A N 1
ATOM 3284 C CA . ARG A 1 431 ? 10.142 -9.270 -15.372 1.00 93.44 431 ARG A CA 1
ATOM 3285 C C . ARG A 1 431 ? 8.808 -9.799 -14.882 1.00 93.44 431 ARG A C 1
ATOM 3287 O O . ARG A 1 431 ? 7.865 -9.012 -14.759 1.00 93.44 431 ARG A O 1
ATOM 3294 N N . VAL A 1 432 ? 8.714 -11.094 -14.570 1.00 95.12 432 VAL A N 1
ATOM 3295 C CA . VAL A 1 432 ? 7.465 -11.716 -14.099 1.00 95.12 432 VAL A CA 1
ATOM 3296 C C . VAL A 1 432 ? 6.960 -11.068 -12.806 1.00 95.12 432 VAL A C 1
ATOM 3298 O O . VAL A 1 432 ? 5.749 -10.929 -12.628 1.00 95.12 432 VAL A O 1
ATOM 3301 N N . VAL A 1 433 ? 7.887 -10.564 -11.978 1.00 94.94 433 VAL A N 1
ATOM 3302 C CA . VAL A 1 433 ? 7.612 -9.788 -10.760 1.00 94.94 433 VAL A CA 1
ATOM 3303 C C . VAL A 1 433 ? 6.724 -8.582 -11.064 1.00 94.94 433 VAL A C 1
ATOM 3305 O O . VAL A 1 433 ? 5.761 -8.340 -10.351 1.00 94.94 433 VAL A O 1
ATOM 3308 N N . SER A 1 434 ? 6.972 -7.864 -12.164 1.00 95.12 434 SER A N 1
ATOM 3309 C CA . SER A 1 434 ? 6.133 -6.739 -12.614 1.00 95.12 434 SER A CA 1
ATOM 3310 C C . SER A 1 434 ? 4.930 -7.165 -13.475 1.00 95.12 434 SER A C 1
ATOM 3312 O O . SER A 1 434 ? 3.867 -6.538 -13.423 1.00 95.12 434 SER A O 1
ATOM 3314 N N . ALA A 1 435 ? 5.045 -8.266 -14.224 1.00 97.00 435 ALA A N 1
ATOM 3315 C CA . ALA A 1 435 ? 3.997 -8.712 -15.140 1.00 97.00 435 ALA A CA 1
ATOM 3316 C C . ALA A 1 435 ? 2.748 -9.207 -14.409 1.00 97.00 435 ALA A C 1
ATOM 3318 O O . ALA A 1 435 ? 1.633 -8.860 -14.807 1.00 97.00 435 ALA A O 1
ATOM 3319 N N . ILE A 1 436 ? 2.918 -9.962 -13.319 1.00 97.06 436 ILE A N 1
ATOM 3320 C CA . ILE A 1 436 ? 1.799 -10.508 -12.539 1.00 97.06 436 ILE A CA 1
ATOM 3321 C C . ILE A 1 436 ? 0.926 -9.385 -11.939 1.00 97.06 436 ILE A C 1
ATOM 3323 O O . ILE A 1 436 ? -0.277 -9.380 -12.220 1.00 97.06 436 ILE A O 1
ATOM 3327 N N . PRO A 1 437 ? 1.466 -8.390 -11.200 1.00 97.31 437 PRO A N 1
ATOM 3328 C CA . PRO A 1 437 ? 0.688 -7.234 -10.748 1.00 97.31 437 PRO A CA 1
ATOM 3329 C C . PRO A 1 437 ? 0.040 -6.460 -11.900 1.00 97.31 437 PRO A C 1
ATOM 3331 O O . PRO A 1 437 ? -1.100 -6.015 -11.781 1.00 97.31 437 PRO A O 1
ATOM 3334 N N . GLY A 1 438 ? 0.725 -6.340 -13.041 1.00 97.44 438 GLY A N 1
ATOM 3335 C CA . GLY A 1 438 ? 0.185 -5.709 -14.244 1.00 97.44 438 GLY A CA 1
ATOM 3336 C C . GLY A 1 438 ? -1.054 -6.407 -14.813 1.00 97.44 438 GLY A C 1
ATOM 3337 O O . GLY A 1 438 ? -1.970 -5.736 -15.292 1.00 97.44 438 GLY A O 1
ATOM 3338 N N . ILE A 1 439 ? -1.110 -7.740 -14.745 1.00 98.56 439 ILE A N 1
ATOM 3339 C CA . ILE A 1 439 ? -2.284 -8.541 -15.126 1.00 98.56 439 ILE A CA 1
ATOM 3340 C C . ILE A 1 439 ? -3.378 -8.406 -14.062 1.00 98.56 439 ILE A C 1
ATOM 3342 O O . ILE A 1 439 ? -4.536 -8.160 -14.396 1.00 98.56 439 ILE A O 1
ATOM 3346 N N . ALA A 1 440 ? -3.011 -8.509 -12.781 1.00 98.38 440 ALA A N 1
ATOM 3347 C CA . ALA A 1 440 ? -3.933 -8.424 -11.647 1.00 98.38 440 ALA A CA 1
ATOM 3348 C C . ALA A 1 440 ? -4.565 -7.027 -11.469 1.00 98.38 440 ALA A C 1
ATOM 3350 O O . ALA A 1 440 ? -5.659 -6.900 -10.913 1.00 98.38 440 ALA A O 1
ATOM 3351 N N . LEU A 1 441 ? -3.932 -5.977 -12.001 1.00 98.50 441 LEU A N 1
ATOM 3352 C CA . LEU A 1 441 ? -4.489 -4.626 -12.079 1.00 98.50 441 LEU A CA 1
ATOM 3353 C C . LEU A 1 441 ? -5.827 -4.587 -12.828 1.00 98.50 441 LEU A C 1
ATOM 3355 O O . LEU A 1 441 ? -6.712 -3.821 -12.450 1.00 98.50 441 LEU A O 1
ATOM 3359 N N . ILE A 1 442 ? -6.001 -5.409 -13.866 1.00 98.38 442 ILE A N 1
ATOM 3360 C CA . ILE A 1 442 ? -7.199 -5.388 -14.715 1.00 98.38 442 ILE A CA 1
ATOM 3361 C C . ILE A 1 442 ? -8.465 -5.788 -13.939 1.00 98.38 442 ILE A C 1
ATOM 3363 O O . ILE A 1 442 ? -9.405 -4.988 -13.906 1.00 98.38 442 ILE A O 1
ATOM 3367 N N . PRO A 1 443 ? -8.521 -6.947 -13.250 1.00 98.12 443 PRO A N 1
ATOM 3368 C CA . PRO A 1 443 ? -9.665 -7.276 -12.407 1.00 98.12 443 PRO A CA 1
ATOM 3369 C C . PRO A 1 443 ? -9.814 -6.331 -11.208 1.00 98.12 443 PRO A C 1
ATOM 3371 O O . PRO A 1 443 ? -10.944 -5.991 -10.855 1.00 98.12 443 PRO A O 1
ATOM 3374 N N . ALA A 1 444 ? -8.719 -5.841 -10.614 1.00 98.25 444 ALA A N 1
ATOM 3375 C CA . ALA A 1 444 ? -8.796 -4.868 -9.520 1.00 98.25 444 ALA A CA 1
ATOM 3376 C C . ALA A 1 444 ? -9.507 -3.573 -9.955 1.00 98.25 444 ALA A C 1
ATOM 3378 O O . ALA A 1 444 ? -10.448 -3.120 -9.295 1.00 98.25 444 ALA A O 1
ATOM 3379 N N . LEU A 1 445 ? -9.112 -3.016 -11.105 1.00 98.56 445 LEU A N 1
ATOM 3380 C CA . LEU A 1 445 ? -9.743 -1.835 -11.689 1.00 98.56 445 LEU A CA 1
ATOM 3381 C C . LEU A 1 445 ? -11.196 -2.114 -12.078 1.00 98.56 445 LEU A C 1
ATOM 3383 O O . LEU A 1 445 ? -12.073 -1.300 -11.786 1.00 98.56 445 LEU A O 1
ATOM 3387 N N . TYR A 1 446 ? -11.466 -3.271 -12.687 1.00 98.44 446 TYR A N 1
ATOM 3388 C CA . TYR A 1 446 ? -12.818 -3.680 -13.052 1.00 98.44 446 TYR A CA 1
ATOM 3389 C C . TYR A 1 446 ? -13.756 -3.662 -11.840 1.00 98.44 446 TYR A C 1
ATOM 3391 O O . TYR A 1 446 ? -14.811 -3.032 -11.889 1.00 98.44 446 TYR A O 1
ATOM 3399 N N . PHE A 1 447 ? -13.375 -4.286 -10.721 1.00 97.19 447 PHE A N 1
ATOM 3400 C CA . PHE A 1 447 ? -14.229 -4.335 -9.530 1.00 97.19 447 PHE A CA 1
ATOM 3401 C C . PHE A 1 447 ? -14.395 -2.977 -8.842 1.00 97.19 447 PHE A C 1
ATOM 3403 O O . PHE A 1 447 ? -15.487 -2.687 -8.336 1.00 97.19 447 PHE A O 1
ATOM 3410 N N . LEU A 1 448 ? -13.361 -2.130 -8.855 1.00 97.69 448 LEU A N 1
ATOM 3411 C CA . LEU A 1 448 ? -13.455 -0.752 -8.370 1.00 97.69 448 LEU A CA 1
ATOM 3412 C C . LEU A 1 448 ? -14.507 0.032 -9.166 1.00 97.69 448 LEU A C 1
ATOM 3414 O O . LEU A 1 448 ? -15.477 0.543 -8.599 1.00 97.69 448 LEU A O 1
ATOM 3418 N N . VAL A 1 449 ? -14.346 0.062 -10.490 1.00 98.00 449 VAL A N 1
ATOM 3419 C CA . VAL A 1 449 ? -15.188 0.844 -11.402 1.00 98.00 449 VAL A CA 1
ATOM 3420 C C . VAL A 1 449 ? -16.594 0.263 -11.487 1.00 98.00 449 VAL A C 1
ATOM 3422 O O . VAL A 1 449 ? -17.553 1.030 -11.476 1.00 98.00 449 VAL A O 1
ATOM 3425 N N . ARG A 1 450 ? -16.758 -1.068 -11.477 1.00 95.81 450 ARG A N 1
ATOM 3426 C CA . ARG A 1 450 ? -18.079 -1.724 -11.478 1.00 95.81 450 ARG A CA 1
ATOM 3427 C C . ARG A 1 450 ? -18.900 -1.278 -10.285 1.00 95.81 450 ARG A C 1
ATOM 3429 O O . ARG A 1 450 ? -20.072 -0.944 -10.429 1.00 95.81 450 ARG A O 1
ATOM 3436 N N . GLY A 1 451 ? -18.269 -1.223 -9.116 1.00 93.12 451 GLY A N 1
ATOM 3437 C CA . GLY A 1 451 ? -18.916 -0.755 -7.904 1.00 93.12 451 GLY A CA 1
ATOM 3438 C C . GLY A 1 451 ? -19.327 0.718 -7.947 1.00 93.12 451 GLY A C 1
ATOM 3439 O O . GLY A 1 451 ? -20.260 1.110 -7.248 1.00 93.12 451 GLY A O 1
ATOM 3440 N N . TRP A 1 452 ? -18.617 1.550 -8.707 1.00 94.62 452 TRP A N 1
ATOM 3441 C CA . TRP A 1 452 ? -18.918 2.974 -8.820 1.00 94.62 452 TRP A CA 1
ATOM 3442 C C . TRP A 1 452 ? -19.902 3.287 -9.939 1.00 94.62 452 TRP A C 1
ATOM 3444 O O . TRP A 1 452 ? -20.845 4.022 -9.688 1.00 94.62 452 TRP A O 1
ATOM 3454 N N . PHE A 1 453 ? -19.715 2.752 -11.141 1.00 95.25 453 PHE A N 1
ATOM 3455 C CA . PHE A 1 453 ? -20.395 3.206 -12.360 1.00 95.25 453 PHE A CA 1
ATOM 3456 C C . PHE A 1 453 ? -21.008 2.067 -13.190 1.00 95.25 453 PHE A C 1
ATOM 3458 O O . PHE A 1 453 ? -21.414 2.289 -14.330 1.00 95.25 453 PHE A O 1
ATOM 3465 N N . GLY A 1 454 ? -21.076 0.850 -12.643 1.00 93.25 454 GLY A N 1
ATOM 3466 C CA . GLY A 1 454 ? -21.699 -0.303 -13.293 1.00 93.25 454 GLY A CA 1
ATOM 3467 C C . GLY A 1 454 ? -20.805 -1.041 -14.298 1.00 93.25 454 GLY A C 1
ATOM 3468 O O . GLY A 1 454 ? -19.674 -0.649 -14.595 1.00 93.25 454 GLY A O 1
ATOM 3469 N N . ARG A 1 455 ? -21.327 -2.161 -14.813 1.00 93.31 455 ARG A N 1
ATOM 3470 C CA . ARG A 1 455 ? -20.598 -3.134 -15.651 1.00 93.31 455 ARG A CA 1
ATOM 3471 C C . ARG A 1 455 ? -20.107 -2.590 -17.001 1.00 93.31 455 ARG A C 1
ATOM 3473 O O . ARG A 1 455 ? -18.949 -2.862 -17.326 1.00 93.31 455 ARG A O 1
ATOM 3480 N N . PRO A 1 456 ? -20.901 -1.831 -17.786 1.00 92.81 456 PRO A N 1
ATOM 3481 C CA . PRO A 1 456 ? -20.438 -1.321 -19.080 1.00 92.81 456 PRO A CA 1
ATOM 3482 C C . PRO A 1 456 ? -19.223 -0.402 -18.922 1.00 92.81 456 PRO A C 1
ATOM 3484 O O . PRO A 1 456 ? -18.185 -0.628 -19.540 1.00 92.81 456 PRO A O 1
ATOM 3487 N N . THR A 1 457 ? -19.314 0.556 -17.997 1.00 96.56 457 THR A N 1
ATOM 3488 C CA . THR A 1 457 ? -18.231 1.485 -17.653 1.00 96.56 457 THR A CA 1
ATOM 3489 C C . THR A 1 457 ? -16.976 0.746 -17.188 1.00 96.56 457 THR A C 1
ATOM 3491 O O . THR A 1 457 ? -15.875 1.038 -17.648 1.00 96.56 457 THR A O 1
ATOM 3494 N N . ALA A 1 458 ? -17.129 -0.253 -16.314 1.00 97.38 458 ALA A N 1
ATOM 3495 C CA . ALA A 1 458 ? -16.012 -1.054 -15.818 1.00 97.38 458 ALA A CA 1
ATOM 3496 C C . ALA A 1 458 ? -15.302 -1.842 -16.920 1.00 97.38 458 ALA A C 1
ATOM 3498 O O . ALA A 1 458 ? -14.075 -1.888 -16.951 1.00 97.38 458 ALA A O 1
ATOM 3499 N N . THR A 1 459 ? -16.073 -2.427 -17.839 1.00 96.31 459 THR A N 1
ATOM 3500 C CA . THR A 1 459 ? -15.542 -3.204 -18.966 1.00 96.31 459 THR A CA 1
ATOM 3501 C C . THR A 1 459 ? -14.716 -2.312 -19.890 1.00 96.31 459 THR A C 1
ATOM 3503 O O . THR A 1 459 ? -13.583 -2.647 -20.223 1.00 96.31 459 THR A O 1
ATOM 3506 N N . ILE A 1 460 ? -15.242 -1.137 -20.248 1.00 96.50 460 ILE A N 1
ATOM 3507 C CA . ILE A 1 460 ? -14.547 -0.186 -21.125 1.00 96.50 460 ILE A CA 1
ATOM 3508 C C . ILE A 1 460 ? -13.280 0.347 -20.444 1.00 96.50 460 ILE A C 1
ATOM 3510 O O . ILE A 1 460 ? -12.214 0.331 -21.054 1.00 96.50 460 ILE A O 1
ATOM 3514 N N . ALA A 1 461 ? -13.358 0.756 -19.173 1.00 98.06 461 ALA A N 1
ATOM 3515 C CA . ALA A 1 461 ? -12.195 1.240 -18.426 1.00 98.06 461 ALA A CA 1
ATOM 3516 C C . ALA A 1 461 ? -11.084 0.179 -18.337 1.00 98.06 461 ALA A C 1
ATOM 3518 O O . ALA A 1 461 ? -9.917 0.477 -18.599 1.00 98.06 461 ALA A O 1
ATOM 3519 N N . ALA A 1 462 ? -11.447 -1.066 -18.014 1.00 98.06 462 ALA A N 1
ATOM 3520 C CA . ALA A 1 462 ? -10.509 -2.178 -17.915 1.00 98.06 462 ALA A CA 1
ATOM 3521 C C . ALA A 1 462 ? -9.860 -2.513 -19.269 1.00 98.06 462 ALA A C 1
ATOM 3523 O O . ALA A 1 462 ? -8.645 -2.707 -19.319 1.00 98.06 462 ALA A O 1
ATOM 3524 N N . LEU A 1 463 ? -10.615 -2.514 -20.374 1.00 97.19 463 LEU A N 1
ATOM 3525 C CA . LEU A 1 463 ? -10.070 -2.730 -21.723 1.00 97.19 463 LEU A CA 1
ATOM 3526 C C . LEU A 1 463 ? -9.103 -1.618 -22.148 1.00 97.19 463 LEU A C 1
ATOM 3528 O O . LEU A 1 463 ? -8.025 -1.908 -22.670 1.00 97.19 463 LEU A O 1
ATOM 3532 N N . LEU A 1 464 ? -9.446 -0.354 -21.877 1.00 97.00 464 LEU A N 1
ATOM 3533 C CA . LEU A 1 464 ? -8.578 0.787 -22.181 1.00 97.00 464 LEU A CA 1
ATOM 3534 C C . LEU A 1 464 ? -7.237 0.703 -21.434 1.00 97.00 464 LEU A C 1
ATOM 3536 O O . LEU A 1 464 ? -6.201 1.007 -22.020 1.00 97.00 464 LEU A O 1
ATOM 3540 N N . VAL A 1 465 ? -7.234 0.255 -20.172 1.00 97.88 465 VAL A N 1
ATOM 3541 C CA . VAL A 1 465 ? -5.998 0.046 -19.391 1.00 97.88 465 VAL A CA 1
ATOM 3542 C C . VAL A 1 465 ? -5.264 -1.235 -19.797 1.00 97.88 465 VAL A C 1
ATOM 3544 O O . VAL A 1 465 ? -4.034 -1.252 -19.820 1.00 97.88 465 VAL A O 1
ATOM 3547 N N . THR A 1 466 ? -5.986 -2.293 -20.180 1.00 97.31 466 THR A N 1
ATOM 3548 C CA . THR A 1 466 ? -5.401 -3.566 -20.644 1.00 97.31 466 THR A CA 1
ATOM 3549 C C . THR A 1 466 ? -4.433 -3.339 -21.798 1.00 97.31 466 THR A C 1
ATOM 3551 O O . THR A 1 466 ? -3.315 -3.859 -21.758 1.00 97.31 466 THR A O 1
ATOM 3554 N N . GLY A 1 467 ? -4.858 -2.533 -22.775 1.00 94.88 467 GLY A N 1
ATOM 3555 C CA . GLY A 1 467 ? -4.085 -2.184 -23.960 1.00 94.88 467 GLY A CA 1
ATOM 3556 C C . GLY A 1 467 ? -3.215 -0.938 -23.838 1.00 94.88 467 GLY A C 1
ATOM 3557 O O . GLY A 1 467 ? -2.521 -0.632 -24.797 1.00 94.88 467 GLY A O 1
ATOM 3558 N N . ASN A 1 468 ? -3.251 -0.191 -22.730 1.00 97.19 468 ASN A N 1
ATOM 3559 C CA . ASN A 1 468 ? -2.507 1.065 -22.618 1.00 97.19 468 ASN A CA 1
ATOM 3560 C C . ASN A 1 468 ? -0.988 0.821 -22.663 1.00 97.19 468 ASN A C 1
ATOM 3562 O O . ASN A 1 468 ? -0.462 0.007 -21.904 1.00 97.19 468 ASN A O 1
ATOM 3566 N N . HIS A 1 469 ? -0.277 1.555 -23.524 1.00 96.50 469 HIS A N 1
ATOM 3567 C CA . HIS A 1 469 ? 1.150 1.325 -23.780 1.00 96.50 469 HIS A CA 1
ATOM 3568 C C . HIS A 1 469 ? 2.031 1.565 -22.540 1.00 96.50 469 HIS A C 1
ATOM 3570 O O . HIS A 1 469 ? 2.990 0.829 -22.334 1.00 96.50 469 HIS A O 1
ATOM 3576 N N . VAL A 1 470 ? 1.663 2.515 -21.670 1.00 96.25 470 VAL A N 1
ATOM 3577 C CA . VAL A 1 470 ? 2.362 2.796 -20.404 1.00 96.25 470 VAL A CA 1
ATOM 3578 C C . VAL A 1 470 ? 2.128 1.669 -19.401 1.00 96.25 470 VAL A C 1
ATOM 3580 O O . VAL A 1 470 ? 3.086 1.148 -18.834 1.00 96.25 470 VAL A O 1
ATOM 3583 N N . ALA A 1 471 ? 0.875 1.230 -19.220 1.00 96.62 471 ALA A N 1
ATOM 3584 C CA . ALA A 1 471 ? 0.566 0.088 -18.355 1.00 96.62 471 ALA A CA 1
ATOM 3585 C C . ALA A 1 471 ? 1.300 -1.178 -18.812 1.00 96.62 471 ALA A C 1
ATOM 3587 O O . ALA A 1 471 ? 1.829 -1.908 -17.977 1.00 96.62 471 ALA A O 1
ATOM 3588 N N . VAL A 1 472 ? 1.330 -1.446 -20.122 1.00 96.81 472 VAL A N 1
ATOM 3589 C CA . VAL A 1 472 ? 2.020 -2.608 -20.697 1.00 96.81 472 VAL A CA 1
ATOM 3590 C C . VAL A 1 472 ? 3.527 -2.506 -20.476 1.00 96.81 472 VAL A C 1
ATOM 3592 O O . VAL A 1 472 ? 4.109 -3.474 -19.996 1.00 96.81 472 VAL A O 1
ATOM 3595 N N . HIS A 1 473 ? 4.147 -1.351 -20.743 1.00 95.88 473 HIS A N 1
ATOM 3596 C CA . HIS A 1 473 ? 5.585 -1.161 -20.536 1.00 95.88 473 HIS A CA 1
ATOM 3597 C C . HIS A 1 473 ? 5.999 -1.404 -19.085 1.00 95.88 473 HIS A C 1
ATOM 3599 O O . HIS A 1 473 ? 6.817 -2.279 -18.834 1.00 95.88 473 HIS A O 1
ATOM 3605 N N . PHE A 1 474 ? 5.371 -0.735 -18.114 1.00 95.25 474 PHE A N 1
ATOM 3606 C CA . PHE A 1 474 ? 5.717 -0.916 -16.695 1.00 95.25 474 PHE A CA 1
ATOM 3607 C C . PHE A 1 474 ? 5.307 -2.282 -16.125 1.00 95.25 474 PHE A C 1
ATOM 3609 O O . PHE A 1 474 ? 5.778 -2.660 -15.058 1.00 95.25 474 PHE A O 1
ATOM 3616 N N . SER A 1 475 ? 4.468 -3.047 -16.832 1.00 95.88 475 SER A N 1
ATOM 3617 C CA . SER A 1 475 ? 4.230 -4.467 -16.524 1.00 95.88 475 SER A CA 1
ATOM 3618 C C . SER A 1 475 ? 5.323 -5.387 -17.088 1.00 95.88 475 SER A C 1
ATOM 3620 O O . SER A 1 475 ? 5.339 -6.569 -16.774 1.00 95.88 475 SER A O 1
ATOM 3622 N N . ARG A 1 476 ? 6.190 -4.892 -17.976 1.00 94.44 476 ARG A N 1
ATOM 3623 C CA . ARG A 1 476 ? 7.230 -5.670 -18.670 1.00 94.44 476 ARG A CA 1
ATOM 3624 C C . ARG A 1 476 ? 8.649 -5.200 -18.357 1.00 94.44 476 ARG A C 1
ATOM 3626 O O . ARG A 1 476 ? 9.583 -5.950 -18.602 1.00 94.44 476 ARG A O 1
ATOM 3633 N N . ASP A 1 477 ? 8.814 -3.992 -17.827 1.00 87.94 477 ASP A N 1
ATOM 3634 C CA . ASP A 1 477 ? 10.110 -3.378 -17.508 1.00 87.94 477 ASP A CA 1
ATOM 3635 C C . ASP A 1 477 ? 10.851 -4.108 -16.371 1.00 87.94 477 ASP A C 1
ATOM 3637 O O . ASP A 1 477 ? 12.077 -4.093 -16.281 1.00 87.94 477 ASP A O 1
ATOM 3641 N N . GLY A 1 478 ? 10.107 -4.813 -15.516 1.00 86.00 478 GLY A N 1
ATOM 3642 C CA . GLY A 1 478 ? 10.666 -5.539 -14.384 1.00 86.00 478 GLY A CA 1
ATOM 3643 C C . GLY A 1 478 ? 10.820 -4.694 -13.131 1.00 86.00 478 GLY A C 1
ATOM 3644 O O . GLY A 1 478 ? 11.086 -5.273 -12.095 1.00 86.00 478 GLY A O 1
ATOM 3645 N N . ILE A 1 479 ? 10.588 -3.381 -13.157 1.00 83.56 479 ILE A N 1
ATOM 3646 C CA . ILE A 1 479 ? 10.626 -2.532 -11.958 1.00 83.56 479 ILE A CA 1
ATOM 3647 C C . ILE A 1 479 ? 9.284 -2.528 -11.199 1.00 83.56 479 ILE A C 1
ATOM 3649 O O . ILE A 1 479 ? 8.208 -2.733 -11.771 1.00 83.56 479 ILE A O 1
ATOM 3653 N N . TRP A 1 480 ? 9.304 -2.268 -9.890 1.00 82.25 480 TRP A N 1
ATOM 3654 C CA . TRP A 1 480 ? 8.116 -2.386 -9.039 1.00 82.25 480 TRP A CA 1
ATOM 3655 C C . TRP A 1 480 ? 7.075 -1.256 -9.192 1.00 82.25 480 TRP A C 1
ATOM 3657 O O . TRP A 1 480 ? 6.087 -1.247 -8.461 1.00 82.25 480 TRP A O 1
ATOM 3667 N N . ASN A 1 481 ? 7.227 -0.291 -10.110 1.00 90.69 481 ASN A N 1
ATOM 3668 C CA . ASN A 1 481 ? 6.283 0.832 -10.282 1.00 90.69 481 ASN A CA 1
ATOM 3669 C C . ASN A 1 481 ? 4.826 0.369 -10.436 1.00 90.69 481 ASN A C 1
ATOM 3671 O O . ASN A 1 481 ? 3.909 0.929 -9.831 1.00 90.69 481 ASN A O 1
ATOM 3675 N N . ILE A 1 482 ? 4.611 -0.699 -11.207 1.00 94.94 482 ILE A N 1
ATOM 3676 C CA . ILE A 1 482 ? 3.282 -1.275 -11.429 1.00 94.94 482 ILE A CA 1
ATOM 3677 C C . ILE A 1 482 ? 2.681 -1.906 -10.162 1.00 94.94 482 ILE A C 1
ATOM 3679 O O . ILE A 1 482 ? 1.459 -1.992 -10.051 1.00 94.94 482 ILE A O 1
ATOM 3683 N N . HIS A 1 483 ? 3.502 -2.277 -9.171 1.00 94.94 483 HIS A N 1
ATOM 3684 C CA . HIS A 1 483 ? 3.022 -2.797 -7.888 1.00 94.94 483 HIS A CA 1
ATOM 3685 C C . HIS A 1 483 ? 2.304 -1.708 -7.101 1.00 94.94 483 HIS A C 1
ATOM 3687 O O . HIS A 1 483 ? 1.229 -1.965 -6.565 1.00 94.94 483 HIS A O 1
ATOM 3693 N N . SER A 1 484 ? 2.845 -0.484 -7.084 1.00 94.50 484 SER A N 1
ATOM 3694 C CA . SER A 1 484 ? 2.191 0.664 -6.446 1.00 94.50 484 SER A CA 1
ATOM 3695 C C . SER A 1 484 ? 0.798 0.889 -7.026 1.00 94.50 484 SER A C 1
ATOM 3697 O O . SER A 1 484 ? -0.160 1.082 -6.281 1.00 94.50 484 SER A O 1
ATOM 3699 N N . LEU A 1 485 ? 0.682 0.809 -8.356 1.00 96.38 485 LEU A N 1
ATOM 3700 C CA . LEU A 1 485 ? -0.587 0.976 -9.053 1.00 96.38 485 LEU A CA 1
ATOM 3701 C C . LEU A 1 485 ? -1.564 -0.170 -8.756 1.00 96.38 485 LEU A C 1
ATOM 3703 O O . LEU A 1 485 ? -2.716 0.086 -8.407 1.00 96.38 485 LEU A O 1
ATOM 3707 N N . PHE A 1 486 ? -1.120 -1.423 -8.870 1.00 97.81 486 PHE A N 1
ATOM 3708 C CA . PHE A 1 486 ? -1.947 -2.592 -8.570 1.00 97.81 486 PHE A CA 1
ATOM 3709 C C . PHE A 1 486 ? -2.446 -2.580 -7.122 1.00 97.81 486 PHE A C 1
ATOM 3711 O O . PHE A 1 486 ? -3.656 -2.643 -6.904 1.00 97.81 486 PHE A O 1
ATOM 3718 N N . LEU A 1 487 ? -1.543 -2.457 -6.146 1.00 97.94 487 LEU A N 1
ATOM 3719 C CA . LEU A 1 487 ? -1.884 -2.448 -4.723 1.00 97.94 487 LEU A CA 1
ATOM 3720 C C . LEU A 1 487 ? -2.784 -1.262 -4.373 1.00 97.94 487 LEU A C 1
ATOM 3722 O O . LEU A 1 487 ? -3.744 -1.429 -3.627 1.00 97.94 487 LEU A O 1
ATOM 3726 N N . GLY A 1 488 ? -2.535 -0.093 -4.965 1.00 97.88 488 GLY A N 1
ATOM 3727 C CA . GLY A 1 488 ? -3.362 1.094 -4.784 1.00 97.88 488 GLY A CA 1
ATOM 3728 C C . GLY A 1 488 ? -4.796 0.897 -5.277 1.00 97.88 488 GLY A C 1
ATOM 3729 O O . GLY A 1 488 ? -5.756 1.123 -4.540 1.00 97.88 488 GLY A O 1
ATOM 3730 N N . VAL A 1 489 ? -4.957 0.407 -6.509 1.00 98.50 489 VAL A N 1
ATOM 3731 C CA . VAL A 1 489 ? -6.274 0.155 -7.119 1.00 98.50 489 VAL A CA 1
ATOM 3732 C C . VAL A 1 489 ? -7.003 -0.998 -6.428 1.00 98.50 489 VAL A C 1
ATOM 3734 O O . VAL A 1 489 ? -8.197 -0.880 -6.150 1.00 98.50 489 VAL A O 1
ATOM 3737 N N . ALA A 1 490 ? -6.307 -2.091 -6.106 1.00 98.44 490 ALA A N 1
ATOM 3738 C CA . ALA A 1 490 ? -6.864 -3.208 -5.345 1.00 98.44 490 ALA A CA 1
ATOM 3739 C C . ALA A 1 490 ? -7.268 -2.771 -3.930 1.00 98.44 490 ALA A C 1
ATOM 3741 O O . ALA A 1 490 ? -8.351 -3.121 -3.458 1.00 98.44 490 ALA A O 1
ATOM 3742 N N . GLY A 1 491 ? -6.446 -1.938 -3.292 1.00 98.19 491 GLY A N 1
ATOM 3743 C CA . GLY A 1 491 ? -6.715 -1.322 -2.001 1.00 98.19 491 GLY A CA 1
ATOM 3744 C C . GLY A 1 491 ? -7.960 -0.445 -2.026 1.00 98.19 491 GLY A C 1
ATOM 3745 O O . GLY A 1 491 ? -8.824 -0.598 -1.166 1.00 98.19 491 GLY A O 1
ATOM 3746 N N . PHE A 1 492 ? -8.135 0.393 -3.051 1.00 98.31 492 PHE A N 1
ATOM 3747 C CA . PHE A 1 492 ? -9.373 1.151 -3.253 1.00 98.31 492 PHE A CA 1
ATOM 3748 C C . PHE A 1 492 ? -10.576 0.240 -3.533 1.00 98.31 492 PHE A C 1
ATOM 3750 O O . PHE A 1 492 ? -11.646 0.452 -2.958 1.00 98.31 492 PHE A O 1
ATOM 3757 N N . ALA A 1 493 ? -10.430 -0.798 -4.360 1.00 97.62 493 ALA A N 1
ATOM 3758 C CA . ALA A 1 493 ? -11.509 -1.749 -4.643 1.00 97.62 493 ALA A CA 1
ATOM 3759 C C . ALA A 1 493 ? -11.999 -2.443 -3.362 1.00 97.62 493 ALA A C 1
ATOM 3761 O O . ALA A 1 493 ? -13.208 -2.515 -3.115 1.00 97.62 493 ALA A O 1
ATOM 3762 N N . ALA A 1 494 ? -11.062 -2.897 -2.526 1.00 97.06 494 ALA A N 1
ATOM 3763 C CA . ALA A 1 494 ? -11.330 -3.514 -1.233 1.00 97.06 494 ALA A CA 1
ATOM 3764 C C . ALA A 1 494 ? -11.912 -2.506 -0.230 1.00 97.06 494 ALA A C 1
ATOM 3766 O O . ALA A 1 494 ? -12.922 -2.800 0.405 1.00 97.06 494 ALA A O 1
ATOM 3767 N N . LEU A 1 495 ? -11.364 -1.289 -0.160 1.00 96.50 495 LEU A N 1
ATOM 3768 C CA . LEU A 1 495 ? -11.838 -0.207 0.704 1.00 96.50 495 LEU A CA 1
ATOM 3769 C C . LEU A 1 495 ? -13.291 0.178 0.394 1.00 96.50 495 LEU A C 1
ATOM 3771 O O . LEU A 1 495 ? -14.172 0.035 1.241 1.00 96.50 495 LEU A O 1
ATOM 3775 N N . PHE A 1 496 ? -13.577 0.640 -0.825 1.00 95.06 496 PHE A N 1
ATOM 3776 C CA . PHE A 1 496 ? -14.924 1.088 -1.192 1.00 95.06 496 PHE A CA 1
ATOM 3777 C C . PHE A 1 496 ? -15.910 -0.083 -1.263 1.00 95.06 496 PHE A C 1
ATOM 3779 O O . PHE A 1 496 ? -17.086 0.057 -0.915 1.00 95.06 496 PHE A O 1
ATOM 3786 N N . GLY A 1 497 ? -15.437 -1.258 -1.683 1.00 92.56 497 GLY A N 1
ATOM 3787 C CA . GLY A 1 497 ? -16.217 -2.488 -1.685 1.00 92.56 497 GLY A CA 1
ATOM 3788 C C . GLY A 1 497 ? -16.594 -2.959 -0.281 1.00 92.56 497 GLY A C 1
ATOM 3789 O O . GLY A 1 497 ? -17.749 -3.326 -0.061 1.00 92.56 497 GLY A O 1
ATOM 3790 N N . GLY A 1 498 ? -15.648 -2.943 0.654 1.00 92.38 498 GLY A N 1
ATOM 3791 C CA . GLY A 1 498 ? -15.847 -3.291 2.059 1.00 92.38 498 GLY A CA 1
ATOM 3792 C C . GLY A 1 498 ? -16.734 -2.278 2.768 1.00 92.38 498 GLY A C 1
ATOM 3793 O O . GLY A 1 498 ? -17.663 -2.671 3.471 1.00 92.38 498 GLY A O 1
ATOM 3794 N N . TRP A 1 499 ? -16.550 -0.986 2.480 1.00 91.12 499 TRP A N 1
ATOM 3795 C CA . TRP A 1 499 ? -17.372 0.087 3.037 1.00 91.12 499 TRP A CA 1
ATOM 3796 C C . TRP A 1 499 ? -18.852 -0.064 2.674 1.00 91.12 499 TRP A C 1
ATOM 3798 O O . TRP A 1 499 ? -19.709 -0.062 3.558 1.00 91.12 499 TRP A O 1
ATOM 3808 N N . ARG A 1 500 ? -19.171 -0.271 1.385 1.00 89.00 500 ARG A N 1
ATOM 3809 C CA . ARG A 1 500 ? -20.562 -0.483 0.932 1.00 89.00 500 ARG A CA 1
ATOM 3810 C C . ARG A 1 500 ? -21.205 -1.716 1.563 1.00 89.00 500 ARG A C 1
ATOM 3812 O O . ARG A 1 500 ? -22.382 -1.679 1.904 1.00 89.00 500 ARG A O 1
ATOM 3819 N N . ARG A 1 501 ? -20.436 -2.796 1.715 1.00 87.06 501 ARG A N 1
ATOM 3820 C CA . ARG A 1 501 ? -20.910 -4.076 2.269 1.00 87.06 501 ARG A CA 1
ATOM 3821 C C . ARG A 1 501 ? -20.898 -4.119 3.795 1.00 87.06 501 ARG A C 1
ATOM 3823 O O . ARG A 1 501 ? -21.386 -5.085 4.365 1.00 87.06 501 ARG A O 1
ATOM 3830 N N . ARG A 1 502 ? -20.347 -3.087 4.444 1.00 88.94 502 ARG A N 1
ATOM 3831 C CA . ARG A 1 502 ? -20.093 -3.041 5.891 1.00 88.94 502 ARG A CA 1
ATOM 3832 C C . ARG A 1 502 ? -19.234 -4.215 6.384 1.00 88.94 502 ARG A C 1
ATOM 3834 O O . ARG A 1 502 ? -19.420 -4.662 7.509 1.00 88.94 502 ARG A O 1
ATOM 3841 N N . SER A 1 503 ? -18.304 -4.672 5.547 1.00 90.75 503 SER A N 1
ATOM 3842 C CA . SER A 1 503 ? -17.393 -5.780 5.844 1.00 90.75 503 SER A CA 1
ATOM 3843 C C . SER A 1 503 ? -16.102 -5.264 6.471 1.00 90.75 503 SER A C 1
ATOM 3845 O O . SER A 1 503 ? -15.367 -4.502 5.835 1.00 90.75 503 SER A O 1
ATOM 3847 N N . GLY A 1 504 ? -15.813 -5.702 7.696 1.00 90.56 504 GLY A N 1
ATOM 3848 C CA . GLY A 1 504 ? -14.546 -5.437 8.373 1.00 90.56 504 GLY A CA 1
ATOM 3849 C C . GLY A 1 504 ? -13.375 -6.133 7.681 1.00 90.56 504 GLY A C 1
ATOM 3850 O O . GLY A 1 504 ? -12.309 -5.537 7.550 1.00 90.56 504 GLY A O 1
ATOM 3851 N N . PHE A 1 505 ? -13.584 -7.344 7.150 1.00 92.94 505 PHE A N 1
ATOM 3852 C CA . PHE A 1 505 ? -12.549 -8.096 6.436 1.00 92.94 505 PHE A CA 1
ATOM 3853 C C . PHE A 1 505 ? -12.041 -7.348 5.203 1.00 92.94 505 PHE A C 1
ATOM 3855 O O . PHE A 1 505 ? -10.841 -7.130 5.071 1.00 92.94 505 PHE A O 1
ATOM 3862 N N . TRP A 1 506 ? -12.936 -6.900 4.318 1.00 94.00 506 TRP A N 1
ATOM 3863 C CA . TRP A 1 506 ? -12.535 -6.210 3.085 1.00 94.00 506 TRP A CA 1
ATOM 3864 C C . TRP A 1 506 ? -11.954 -4.821 3.341 1.00 94.00 506 TRP A C 1
ATOM 3866 O O . TRP A 1 506 ? -11.068 -4.383 2.610 1.00 94.00 506 TRP A O 1
ATOM 3876 N N . LEU A 1 507 ? -12.395 -4.151 4.406 1.00 95.00 507 LEU A N 1
ATOM 3877 C CA . LEU A 1 507 ? -11.741 -2.935 4.884 1.00 95.00 507 LEU A CA 1
ATOM 3878 C C . LEU A 1 507 ? -10.333 -3.228 5.411 1.00 95.00 507 LEU A C 1
ATOM 3880 O O . LEU A 1 507 ? -9.408 -2.490 5.086 1.00 95.00 507 LEU A O 1
ATOM 3884 N N . GLY A 1 508 ? -10.146 -4.330 6.137 1.00 95.75 508 GLY A N 1
ATOM 3885 C CA . GLY A 1 508 ? -8.832 -4.817 6.549 1.00 95.75 508 GLY A CA 1
ATOM 3886 C C . GLY A 1 508 ? -7.925 -5.125 5.355 1.00 95.75 508 GLY A C 1
ATOM 3887 O O . GLY A 1 508 ? -6.801 -4.637 5.310 1.00 95.75 508 GLY A O 1
ATOM 3888 N N . VAL A 1 509 ? -8.422 -5.846 4.342 1.00 97.31 509 VAL A N 1
ATOM 3889 C CA . VAL A 1 509 ? -7.692 -6.113 3.085 1.00 97.31 509 VAL A CA 1
ATOM 3890 C C . VAL A 1 509 ? -7.297 -4.805 2.393 1.00 97.31 509 VAL A C 1
ATOM 3892 O O . VAL A 1 509 ? -6.166 -4.677 1.930 1.00 97.31 509 VAL A O 1
ATOM 3895 N N . GLY A 1 510 ? -8.193 -3.812 2.369 1.00 97.88 510 GLY A N 1
ATOM 3896 C CA . GLY A 1 510 ? -7.886 -2.469 1.875 1.00 97.88 510 GLY A CA 1
ATOM 3897 C C . GLY A 1 510 ? -6.771 -1.786 2.671 1.00 97.88 510 GLY A C 1
ATOM 3898 O O . GLY A 1 510 ? -5.877 -1.193 2.071 1.00 97.88 510 GLY A O 1
ATOM 3899 N N . GLY A 1 511 ? -6.786 -1.910 4.001 1.00 98.00 511 GLY A N 1
ATOM 3900 C CA . GLY A 1 511 ? -5.739 -1.396 4.889 1.00 98.00 511 GLY A CA 1
ATOM 3901 C C . GLY A 1 511 ? -4.380 -2.050 4.640 1.00 98.00 511 GLY A C 1
ATOM 3902 O O . GLY A 1 511 ? -3.381 -1.343 4.543 1.00 98.00 511 GLY A O 1
ATOM 3903 N N . VAL A 1 512 ? -4.345 -3.374 4.448 1.00 98.38 512 VAL A N 1
ATOM 3904 C CA . VAL A 1 512 ? -3.115 -4.102 4.093 1.00 98.38 512 VAL A CA 1
ATOM 3905 C C . VAL A 1 512 ? -2.593 -3.666 2.728 1.00 98.38 512 VAL A C 1
ATOM 3907 O O . VAL A 1 512 ? -1.439 -3.267 2.618 1.00 98.38 512 VAL A O 1
ATOM 3910 N N . ALA A 1 513 ? -3.428 -3.684 1.688 1.00 98.31 513 ALA A N 1
ATOM 3911 C CA . ALA A 1 513 ? -2.999 -3.329 0.335 1.00 98.31 513 ALA A CA 1
ATOM 3912 C C . ALA A 1 513 ? -2.462 -1.887 0.253 1.00 98.31 513 ALA A C 1
ATOM 3914 O O . ALA A 1 513 ? -1.398 -1.660 -0.318 1.00 98.31 513 ALA A O 1
ATOM 3915 N N . LEU A 1 514 ? -3.152 -0.926 0.879 1.00 98.25 514 LEU A N 1
ATOM 3916 C CA . LEU A 1 514 ? -2.720 0.474 0.911 1.00 98.25 514 LEU A CA 1
ATOM 3917 C C . LEU A 1 514 ? -1.511 0.709 1.828 1.00 98.25 514 LEU A C 1
ATOM 3919 O O . LEU A 1 514 ? -0.718 1.605 1.552 1.00 98.25 514 LEU A O 1
ATOM 3923 N N . GLY A 1 515 ? -1.336 -0.089 2.885 1.00 97.62 515 GLY A N 1
ATOM 3924 C CA . GLY A 1 515 ? -0.118 -0.081 3.697 1.00 97.62 515 GLY A CA 1
ATOM 3925 C C . GLY A 1 515 ? 1.089 -0.621 2.925 1.00 97.62 515 GLY A C 1
ATOM 3926 O O . GLY A 1 515 ? 2.157 -0.010 2.941 1.00 97.62 515 GLY A O 1
ATOM 3927 N N . LEU A 1 516 ? 0.906 -1.709 2.168 1.00 97.00 516 LEU A N 1
ATOM 3928 C CA . LEU A 1 516 ? 1.939 -2.299 1.312 1.00 97.00 516 LEU A CA 1
ATOM 3929 C C . LEU A 1 516 ? 2.403 -1.344 0.208 1.00 97.00 516 LEU A C 1
ATOM 3931 O O . LEU A 1 516 ? 3.562 -1.409 -0.191 1.00 97.00 516 LEU A O 1
ATOM 3935 N N . CYS A 1 517 ? 1.561 -0.405 -0.241 1.00 95.44 517 CYS A N 1
ATOM 3936 C CA . CYS A 1 517 ? 1.990 0.640 -1.173 1.00 95.44 517 CYS A CA 1
ATOM 3937 C C . CYS A 1 517 ? 3.209 1.431 -0.661 1.00 95.44 517 CYS A C 1
ATOM 3939 O O . CYS A 1 517 ? 4.017 1.864 -1.480 1.00 95.44 517 CYS A O 1
ATOM 3941 N N . LEU A 1 518 ? 3.383 1.591 0.658 1.00 93.94 518 LEU A N 1
ATOM 3942 C CA . LEU A 1 518 ? 4.531 2.300 1.241 1.00 93.94 518 LEU A CA 1
ATOM 3943 C C . LEU A 1 518 ? 5.859 1.539 1.117 1.00 93.94 518 LEU A C 1
ATOM 3945 O O . LEU A 1 518 ? 6.911 2.154 1.251 1.00 93.94 518 LEU A O 1
ATOM 3949 N N . TYR A 1 519 ? 5.809 0.237 0.832 1.00 93.00 519 TYR A N 1
ATOM 3950 C CA . TYR A 1 519 ? 6.975 -0.606 0.549 1.00 93.00 519 TYR A CA 1
ATOM 3951 C C . TYR A 1 519 ? 7.300 -0.688 -0.949 1.00 93.00 519 TYR A C 1
ATOM 3953 O O . TYR A 1 519 ? 8.225 -1.388 -1.346 1.00 93.00 519 TYR A O 1
ATOM 3961 N N . THR A 1 520 ? 6.519 -0.008 -1.790 1.00 91.75 520 THR A N 1
ATOM 3962 C CA . THR A 1 520 ? 6.724 0.058 -3.243 1.00 91.75 520 THR A CA 1
ATOM 3963 C C . THR A 1 520 ? 7.205 1.449 -3.653 1.00 91.75 520 THR A C 1
ATOM 3965 O O . THR A 1 520 ? 7.607 2.242 -2.804 1.00 91.75 520 THR A O 1
ATOM 3968 N N . TYR A 1 521 ? 7.204 1.754 -4.957 1.00 87.75 521 TYR A N 1
ATOM 3969 C CA . TYR A 1 521 ? 7.680 3.035 -5.487 1.00 87.75 521 TYR A CA 1
ATOM 3970 C C . TYR A 1 521 ? 7.029 4.235 -4.783 1.00 87.75 521 TYR A C 1
ATOM 3972 O O . TYR A 1 521 ? 5.911 4.139 -4.280 1.00 87.75 521 TYR A O 1
ATOM 3980 N N . THR A 1 522 ? 7.683 5.399 -4.812 1.00 83.88 522 THR A N 1
ATOM 3981 C CA . THR A 1 522 ? 7.202 6.641 -4.168 1.00 83.88 522 THR A CA 1
ATOM 3982 C C . THR A 1 522 ? 5.761 7.005 -4.516 1.00 83.88 522 THR A C 1
ATOM 3984 O O . THR A 1 522 ? 5.027 7.490 -3.656 1.00 83.88 522 THR A O 1
ATOM 3987 N N . ALA A 1 523 ? 5.313 6.694 -5.734 1.00 84.44 523 ALA A N 1
ATOM 3988 C CA . ALA A 1 523 ? 3.923 6.865 -6.159 1.00 84.44 523 ALA A CA 1
ATOM 3989 C C . ALA A 1 523 ? 2.908 6.086 -5.285 1.00 84.44 523 ALA A C 1
ATOM 3991 O O . ALA A 1 523 ? 1.756 6.493 -5.156 1.00 84.44 523 ALA A O 1
ATOM 3992 N N . GLY A 1 524 ? 3.327 5.003 -4.624 1.00 90.19 524 GLY A N 1
ATOM 3993 C CA . GLY A 1 524 ? 2.553 4.248 -3.637 1.00 90.19 524 GLY A CA 1
ATOM 3994 C C . GLY A 1 524 ? 2.116 5.074 -2.422 1.00 90.19 524 GLY A C 1
ATOM 3995 O O . GLY A 1 524 ? 1.031 4.855 -1.882 1.00 90.19 524 GLY A O 1
ATOM 3996 N N . ARG A 1 525 ? 2.897 6.087 -2.025 1.00 91.50 525 ARG A N 1
ATOM 3997 C CA . ARG A 1 525 ? 2.578 6.965 -0.883 1.00 91.50 525 ARG A CA 1
ATOM 3998 C C . ARG A 1 525 ? 1.289 7.754 -1.103 1.00 91.50 525 ARG A C 1
ATOM 4000 O O . ARG A 1 525 ? 0.511 7.932 -0.168 1.00 91.50 525 ARG A O 1
ATOM 4007 N N . LEU A 1 526 ? 1.025 8.150 -2.350 1.00 93.50 526 LEU A N 1
ATOM 4008 C CA . LEU A 1 526 ? -0.216 8.815 -2.741 1.00 93.50 526 LEU A CA 1
ATOM 4009 C C . LEU A 1 526 ? -1.440 7.937 -2.447 1.00 93.50 526 LEU A C 1
ATOM 4011 O O . LEU A 1 526 ? -2.424 8.422 -1.893 1.00 93.50 526 LEU A O 1
ATOM 4015 N N . PHE A 1 527 ? -1.380 6.648 -2.790 1.00 96.69 527 PHE A N 1
ATOM 4016 C CA . PHE A 1 527 ? -2.482 5.713 -2.559 1.00 96.69 527 PHE A CA 1
ATOM 4017 C C . PHE A 1 527 ? -2.777 5.537 -1.071 1.00 96.69 527 PHE A C 1
ATOM 4019 O O . PHE A 1 527 ? -3.940 5.612 -0.668 1.00 96.69 527 PHE A O 1
ATOM 4026 N N . ALA A 1 528 ? -1.735 5.368 -0.253 1.00 96.25 528 ALA A N 1
ATOM 4027 C CA . ALA A 1 528 ? -1.868 5.273 1.198 1.00 96.25 528 ALA A CA 1
ATOM 4028 C C . ALA A 1 528 ? -2.546 6.524 1.787 1.00 96.25 528 ALA A C 1
ATOM 4030 O O . ALA A 1 528 ? -3.523 6.410 2.532 1.00 96.25 528 ALA A O 1
ATOM 4031 N N . ALA A 1 529 ? -2.086 7.717 1.392 1.00 96.19 529 ALA A N 1
ATOM 4032 C CA . ALA A 1 529 ? -2.645 8.988 1.847 1.00 96.19 529 ALA A CA 1
ATOM 4033 C C . ALA A 1 529 ? -4.111 9.166 1.420 1.00 96.19 529 ALA A C 1
ATOM 4035 O O . ALA A 1 529 ? -4.971 9.441 2.256 1.00 96.19 529 ALA A O 1
ATOM 4036 N N . LEU A 1 530 ? -4.427 8.949 0.139 1.00 96.62 530 LEU A N 1
ATOM 4037 C CA . LEU A 1 530 ? -5.796 9.047 -0.376 1.00 96.62 530 LEU A CA 1
ATOM 4038 C C . LEU A 1 530 ? -6.737 8.031 0.282 1.00 96.62 530 LEU A C 1
ATOM 4040 O O . LEU A 1 530 ? -7.893 8.353 0.546 1.00 96.62 530 LEU A O 1
ATOM 4044 N N . GLY A 1 531 ? -6.253 6.823 0.576 1.00 96.69 531 GLY A N 1
ATOM 4045 C CA . GLY A 1 531 ? -7.015 5.797 1.281 1.00 96.69 531 GLY A CA 1
ATOM 4046 C C . GLY A 1 531 ? -7.370 6.199 2.712 1.00 96.69 531 GLY A C 1
ATOM 4047 O O . GLY A 1 531 ? -8.536 6.113 3.101 1.00 96.69 531 GLY A O 1
ATOM 4048 N N . LEU A 1 532 ? -6.393 6.701 3.474 1.00 96.12 532 LEU A N 1
ATOM 4049 C CA . LEU A 1 532 ? -6.608 7.223 4.829 1.00 96.12 532 LEU A CA 1
ATOM 4050 C C . LEU A 1 532 ? -7.576 8.410 4.832 1.00 96.12 532 LEU A C 1
ATOM 4052 O O . LEU A 1 532 ? -8.520 8.429 5.623 1.00 96.12 532 LEU A O 1
ATOM 4056 N N . LEU A 1 533 ? -7.388 9.365 3.915 1.00 95.38 533 LEU A N 1
ATOM 4057 C CA . LEU A 1 533 ? -8.279 10.516 3.761 1.00 95.38 533 LEU A CA 1
ATOM 4058 C C . LEU A 1 533 ? -9.700 10.083 3.392 1.00 95.38 533 LEU A C 1
ATOM 4060 O O . LEU A 1 533 ? -10.661 10.603 3.957 1.00 95.38 533 LEU A O 1
ATOM 4064 N N . ALA A 1 534 ? -9.855 9.103 2.499 1.00 94.12 534 ALA A N 1
ATOM 4065 C CA . ALA A 1 534 ? -11.161 8.564 2.137 1.00 94.12 534 ALA A CA 1
ATOM 4066 C C . ALA A 1 534 ? -11.857 7.914 3.339 1.00 94.12 534 ALA A C 1
ATOM 4068 O O . ALA A 1 534 ? -13.030 8.195 3.581 1.00 94.12 534 ALA A O 1
ATOM 4069 N N . VAL A 1 535 ? -11.155 7.084 4.119 1.00 93.31 535 VAL A N 1
ATOM 4070 C CA . VAL A 1 535 ? -11.705 6.475 5.344 1.00 93.31 535 VAL A CA 1
ATOM 4071 C C . VAL A 1 535 ? -12.090 7.545 6.359 1.00 93.31 535 VAL A C 1
ATOM 4073 O O . VAL A 1 535 ? -13.211 7.513 6.864 1.00 93.31 535 VAL A O 1
ATOM 4076 N N . GLY A 1 536 ? -11.207 8.513 6.617 1.00 90.94 536 GLY A N 1
ATOM 4077 C CA . GLY A 1 536 ? -11.463 9.620 7.538 1.00 90.94 536 GLY A CA 1
ATOM 4078 C C . GLY A 1 536 ? -12.681 10.444 7.126 1.00 90.94 536 GLY A C 1
ATOM 4079 O O . GLY A 1 536 ? -13.583 10.662 7.932 1.00 90.94 536 GLY A O 1
ATOM 4080 N N . PHE A 1 537 ? -12.774 10.818 5.848 1.00 89.56 537 PHE A N 1
ATOM 4081 C CA . PHE A 1 537 ? -13.918 11.547 5.298 1.00 89.56 537 PHE A CA 1
ATOM 4082 C C . PHE A 1 537 ? -15.224 10.747 5.394 1.00 89.56 537 PHE A C 1
ATOM 4084 O O . PHE A 1 537 ? -16.268 11.285 5.774 1.00 89.56 537 PHE A O 1
ATOM 4091 N N . MET A 1 538 ? -15.185 9.452 5.064 1.00 88.75 538 MET A N 1
ATOM 4092 C CA . MET A 1 538 ? -16.353 8.576 5.154 1.00 88.75 538 MET A CA 1
ATOM 4093 C C . MET A 1 538 ? -16.807 8.355 6.606 1.00 88.75 538 MET A C 1
ATOM 4095 O O . MET A 1 538 ? -18.015 8.279 6.842 1.00 88.75 538 MET A O 1
ATOM 4099 N N . ALA A 1 539 ? -15.876 8.283 7.564 1.00 86.00 539 ALA A N 1
ATOM 4100 C CA . ALA A 1 539 ? -16.160 8.127 8.990 1.00 86.00 539 ALA A CA 1
ATOM 4101 C C . ALA A 1 539 ? -16.697 9.419 9.632 1.00 86.00 539 ALA A C 1
ATOM 4103 O O . ALA A 1 539 ? -17.712 9.376 10.324 1.00 86.00 539 ALA A O 1
ATOM 4104 N N . ALA A 1 540 ? -16.080 10.572 9.350 1.00 83.81 540 ALA A N 1
ATOM 4105 C CA . ALA A 1 540 ? -16.446 11.868 9.933 1.00 83.81 540 ALA A CA 1
ATOM 4106 C C . ALA A 1 540 ? -17.876 12.311 9.586 1.00 83.81 540 ALA A C 1
ATOM 4108 O O . ALA A 1 540 ? -18.530 13.002 10.360 1.00 83.81 540 ALA A O 1
ATOM 4109 N N . ARG A 1 541 ? -18.394 11.897 8.425 1.00 77.75 541 ARG A N 1
ATOM 4110 C CA . ARG A 1 541 ? -19.746 12.252 7.969 1.00 77.75 541 ARG A CA 1
ATOM 4111 C C . ARG A 1 541 ? -20.855 11.335 8.487 1.00 77.75 541 ARG A C 1
ATOM 4113 O O . ARG A 1 541 ? -21.986 11.438 8.012 1.00 77.75 541 ARG A O 1
ATOM 4120 N N . GLN A 1 542 ? -20.571 10.425 9.417 1.00 71.88 542 GLN A N 1
ATOM 4121 C CA . GLN A 1 542 ? -21.570 9.482 9.917 1.00 71.88 542 GLN A CA 1
ATOM 4122 C C . GLN A 1 542 ? -21.847 9.633 11.412 1.00 71.88 542 GLN A C 1
ATOM 4124 O O . GLN A 1 542 ? -20.953 9.567 12.245 1.00 71.88 542 GLN A O 1
ATOM 4129 N N . GLN A 1 543 ? -23.136 9.710 11.749 1.00 58.16 543 GLN A N 1
ATOM 4130 C CA . GLN A 1 543 ? -23.633 9.843 13.123 1.00 58.16 543 GLN A CA 1
ATOM 4131 C C . GLN A 1 543 ? -23.736 8.505 13.891 1.00 58.16 543 GLN A C 1
ATOM 4133 O O . GLN A 1 543 ? -24.231 8.480 15.013 1.00 58.16 543 GLN A O 1
ATOM 4138 N N . ARG A 1 544 ? -23.324 7.359 13.313 1.00 61.28 544 ARG A N 1
ATOM 4139 C CA . ARG A 1 544 ? -23.536 6.031 13.930 1.00 61.28 544 ARG A CA 1
ATOM 4140 C C . ARG A 1 544 ? -22.241 5.395 14.476 1.00 61.28 544 ARG A C 1
ATOM 4142 O O . ARG A 1 544 ? -21.362 5.057 13.682 1.00 61.28 544 ARG A O 1
ATOM 4149 N N . PRO A 1 545 ? -22.167 5.055 15.783 1.00 62.84 545 PRO A N 1
ATOM 4150 C CA . PRO A 1 545 ? -20.986 4.446 16.424 1.00 62.84 545 PRO A CA 1
ATOM 4151 C C . PRO A 1 545 ? -20.533 3.111 15.815 1.00 62.84 545 PRO A C 1
ATOM 4153 O O . PRO A 1 545 ? -19.374 2.719 15.918 1.00 62.84 545 PRO A O 1
ATOM 4156 N N . ARG A 1 546 ? -21.452 2.374 15.177 1.00 60.31 546 ARG A N 1
ATOM 4157 C CA . ARG A 1 546 ? -21.171 1.048 14.601 1.00 60.31 546 ARG A CA 1
ATOM 4158 C C . ARG A 1 546 ? -20.234 1.106 13.387 1.00 60.31 546 ARG A C 1
ATOM 4160 O O . ARG A 1 546 ? -19.548 0.126 13.131 1.00 60.31 546 ARG A O 1
ATOM 4167 N N . LEU A 1 547 ? -20.170 2.231 12.671 1.00 65.75 547 LEU A N 1
ATOM 4168 C CA . LEU A 1 547 ? -19.332 2.378 11.471 1.00 65.75 547 LEU A CA 1
ATOM 4169 C C . LEU A 1 547 ? -17.896 2.832 11.781 1.00 65.75 547 LEU A C 1
ATOM 4171 O O . LEU A 1 547 ? -16.987 2.515 11.017 1.00 65.75 547 LEU A O 1
ATOM 4175 N N . TRP A 1 548 ? -17.659 3.420 12.958 1.00 72.12 548 TRP A N 1
ATOM 4176 C CA . TRP A 1 548 ? -16.309 3.656 13.488 1.00 72.12 548 TRP A CA 1
ATOM 4177 C C . TRP A 1 548 ? -15.524 2.360 13.707 1.00 72.12 548 TRP A C 1
ATOM 4179 O O . TRP A 1 548 ? -14.313 2.332 13.524 1.00 72.12 548 TRP A O 1
ATOM 4189 N N . ARG A 1 549 ? -16.213 1.257 14.018 1.00 74.44 549 ARG A N 1
ATOM 4190 C CA . ARG A 1 549 ? -15.587 -0.069 14.159 1.00 74.44 549 ARG A CA 1
ATOM 4191 C C . ARG A 1 549 ? -15.062 -0.602 12.832 1.00 74.44 549 ARG A C 1
ATOM 4193 O O . ARG A 1 549 ? -13.981 -1.166 12.778 1.00 74.44 549 ARG A O 1
ATOM 4200 N N . ASN A 1 550 ? -15.799 -0.364 11.753 1.00 75.06 550 ASN A N 1
ATOM 4201 C CA . ASN A 1 550 ? -15.390 -0.755 10.408 1.00 75.06 550 ASN A CA 1
ATOM 4202 C C . ASN A 1 550 ? -14.193 0.084 9.926 1.00 75.06 550 ASN A C 1
ATOM 4204 O O . ASN A 1 550 ? -13.246 -0.458 9.360 1.00 75.06 550 ASN A O 1
ATOM 4208 N N . ALA A 1 551 ? -14.191 1.389 10.222 1.00 82.69 551 ALA A N 1
ATOM 4209 C CA . ALA A 1 551 ? -13.024 2.246 10.011 1.00 82.69 551 ALA A CA 1
ATOM 4210 C C . ALA A 1 551 ? -11.814 1.801 10.860 1.00 82.69 551 ALA A C 1
ATOM 4212 O O . ALA A 1 551 ? -10.691 1.800 10.362 1.00 82.69 551 ALA A O 1
ATOM 4213 N N . ALA A 1 552 ? -12.036 1.344 12.098 1.00 82.44 552 ALA A N 1
ATOM 4214 C CA . ALA A 1 552 ? -10.990 0.742 12.927 1.00 82.44 552 ALA A CA 1
ATOM 4215 C C . ALA A 1 552 ? -10.456 -0.574 12.327 1.00 82.44 552 ALA A C 1
ATOM 4217 O O . ALA A 1 552 ? -9.254 -0.804 12.371 1.00 82.44 552 ALA A O 1
ATOM 4218 N N . GLY A 1 553 ? -11.316 -1.377 11.686 1.00 87.12 553 GLY A N 1
ATOM 4219 C CA . GLY A 1 553 ? -10.960 -2.530 10.843 1.00 87.12 553 GLY A CA 1
ATOM 4220 C C . GLY A 1 553 ? -9.827 -2.229 9.861 1.00 87.12 553 GLY A C 1
ATOM 4221 O O . GLY A 1 553 ? -8.776 -2.876 9.872 1.00 87.12 553 GLY A O 1
ATOM 4222 N N . PHE A 1 554 ? -10.044 -1.190 9.052 1.00 94.50 554 PHE A N 1
ATOM 4223 C CA . PHE A 1 554 ? -9.055 -0.650 8.122 1.00 94.50 554 PHE A CA 1
ATOM 4224 C C . PHE A 1 554 ? -7.821 -0.107 8.854 1.00 94.50 554 PHE A C 1
ATOM 4226 O O . PHE A 1 554 ? -6.698 -0.471 8.514 1.00 94.50 554 PHE A O 1
ATOM 4233 N N . GLY A 1 555 ? -8.027 0.751 9.859 1.00 93.25 555 GLY A N 1
ATOM 4234 C CA . GLY A 1 555 ? -6.951 1.453 10.560 1.00 93.25 555 GLY A CA 1
ATOM 4235 C C . GLY A 1 555 ? -5.972 0.512 11.259 1.00 93.25 555 GLY A C 1
ATOM 4236 O O . GLY A 1 555 ? -4.767 0.712 11.162 1.00 93.25 555 GLY A O 1
ATOM 4237 N N . ILE A 1 556 ? -6.471 -0.551 11.895 1.00 92.38 556 ILE A N 1
ATOM 4238 C CA . ILE A 1 556 ? -5.644 -1.571 12.550 1.00 92.38 556 ILE A CA 1
ATOM 4239 C C . ILE A 1 556 ? -4.853 -2.364 11.508 1.00 92.38 556 ILE A C 1
ATOM 4241 O O . ILE A 1 556 ? -3.647 -2.516 11.663 1.00 92.38 556 ILE A O 1
ATOM 4245 N N . ALA A 1 557 ? -5.484 -2.815 10.419 1.00 95.94 557 ALA A N 1
ATOM 4246 C CA . ALA A 1 557 ? -4.780 -3.543 9.361 1.00 95.94 557 ALA A CA 1
ATOM 4247 C C . ALA A 1 557 ? -3.683 -2.689 8.702 1.00 95.94 557 ALA A C 1
ATOM 4249 O O . ALA A 1 557 ? -2.564 -3.159 8.490 1.00 95.94 557 ALA A O 1
ATOM 4250 N N . PHE A 1 558 ? -3.989 -1.418 8.428 1.00 97.38 558 PHE A N 1
ATOM 4251 C CA . PHE A 1 558 ? -3.029 -0.449 7.908 1.00 97.38 558 PHE A CA 1
ATOM 4252 C C . PHE A 1 558 ? -1.871 -0.240 8.892 1.00 97.38 558 PHE A C 1
ATOM 4254 O O . PHE A 1 558 ? -0.710 -0.344 8.504 1.00 97.38 558 PHE A O 1
ATOM 4261 N N . ALA A 1 559 ? -2.166 -0.031 10.179 1.00 95.31 559 ALA A N 1
ATOM 4262 C CA . ALA A 1 559 ? -1.150 0.144 11.214 1.00 95.31 559 ALA A CA 1
ATOM 4263 C C . ALA A 1 559 ? -0.252 -1.093 11.365 1.00 95.31 559 ALA A C 1
ATOM 4265 O O . ALA A 1 559 ? 0.964 -0.945 11.383 1.00 95.31 559 ALA A O 1
ATOM 4266 N N . LEU A 1 560 ? -0.816 -2.306 11.403 1.00 95.12 560 LEU A N 1
ATOM 4267 C CA . LEU A 1 560 ? -0.041 -3.553 11.470 1.00 95.12 560 LEU A CA 1
ATOM 4268 C C . LEU A 1 560 ? 0.875 -3.733 10.250 1.00 95.12 560 LEU A C 1
ATOM 4270 O O . LEU A 1 560 ? 1.983 -4.254 10.368 1.00 95.12 560 LEU A O 1
ATOM 4274 N N . THR A 1 561 ? 0.427 -3.278 9.080 1.00 97.00 561 THR A N 1
ATOM 4275 C CA . THR A 1 561 ? 1.215 -3.348 7.844 1.00 97.00 561 THR A CA 1
ATOM 4276 C C . THR A 1 561 ? 2.371 -2.351 7.862 1.00 97.00 561 THR A C 1
ATOM 4278 O O . THR A 1 561 ? 3.468 -2.691 7.446 1.00 97.00 561 THR A O 1
ATOM 4281 N N . VAL A 1 562 ? 2.142 -1.130 8.351 1.00 95.94 562 VAL A N 1
ATOM 4282 C CA . VAL A 1 562 ? 3.094 -0.008 8.259 1.00 95.94 562 VAL A CA 1
ATOM 4283 C C . VAL A 1 562 ? 4.009 0.107 9.487 1.00 95.94 562 VAL A C 1
ATOM 4285 O O . VAL A 1 562 ? 5.077 0.710 9.408 1.00 95.94 562 VAL A O 1
ATOM 4288 N N . ALA A 1 563 ? 3.641 -0.493 10.619 1.00 93.44 563 ALA A N 1
ATOM 4289 C CA . ALA A 1 563 ? 4.399 -0.415 11.866 1.00 93.44 563 ALA A CA 1
ATOM 4290 C C . ALA A 1 563 ? 5.877 -0.847 11.751 1.00 93.44 563 ALA A C 1
ATOM 4292 O O . ALA A 1 563 ? 6.716 -0.103 12.269 1.00 93.44 563 ALA A O 1
ATOM 4293 N N . PRO A 1 564 ? 6.251 -1.950 11.061 1.00 93.06 564 PRO A N 1
ATOM 4294 C CA . PRO A 1 564 ? 7.665 -2.291 10.881 1.00 93.06 564 PRO A CA 1
ATOM 4295 C C . PRO A 1 564 ? 8.436 -1.194 10.141 1.00 93.06 564 PRO A C 1
ATOM 4297 O O . PRO A 1 564 ? 9.539 -0.828 10.540 1.00 93.06 564 PRO A O 1
ATOM 4300 N N . LEU A 1 565 ? 7.827 -0.624 9.097 1.00 91.62 565 LEU A N 1
ATOM 4301 C CA . LEU A 1 565 ? 8.433 0.444 8.307 1.00 91.62 565 LEU A CA 1
ATOM 4302 C C . LEU A 1 565 ? 8.645 1.713 9.135 1.00 91.62 565 LEU A C 1
ATOM 4304 O O . LEU A 1 565 ? 9.722 2.307 9.098 1.00 91.62 565 LEU A O 1
ATOM 4308 N N . VAL A 1 566 ? 7.639 2.106 9.920 1.00 90.31 566 VAL A N 1
ATOM 4309 C CA . VAL A 1 566 ? 7.745 3.243 10.848 1.00 90.31 566 VAL A CA 1
ATOM 4310 C C . VAL A 1 566 ? 8.861 3.000 11.859 1.00 90.31 566 VAL A C 1
ATOM 4312 O O . VAL A 1 566 ? 9.689 3.884 12.066 1.00 90.31 566 VAL A O 1
ATOM 4315 N N . GLY A 1 567 ? 8.945 1.796 12.432 1.00 87.06 567 GLY A N 1
ATOM 4316 C CA . GLY A 1 567 ? 10.029 1.414 13.338 1.00 87.06 567 GLY A CA 1
ATOM 4317 C C . GLY A 1 567 ? 11.417 1.550 12.704 1.00 87.06 567 GLY A C 1
ATOM 4318 O O . GLY A 1 567 ? 12.362 1.973 13.367 1.00 87.06 567 GLY A O 1
ATOM 4319 N N . SER A 1 568 ? 11.560 1.253 11.414 1.00 87.81 568 SER A N 1
ATOM 4320 C CA . SER A 1 568 ? 12.821 1.439 10.686 1.00 87.81 568 SER A CA 1
ATOM 4321 C C . SER A 1 568 ? 13.165 2.909 10.438 1.00 87.81 568 SER A C 1
ATOM 4323 O O . SER A 1 568 ? 14.303 3.307 10.678 1.00 87.81 568 SER A O 1
ATOM 4325 N N . TYR A 1 569 ? 12.197 3.752 10.065 1.00 85.88 569 TYR A N 1
ATOM 4326 C CA . TYR A 1 569 ? 12.434 5.197 9.918 1.00 85.88 569 TYR A CA 1
ATOM 4327 C C . TYR A 1 569 ? 12.735 5.902 11.247 1.00 85.88 569 TYR A C 1
ATOM 4329 O O . TYR A 1 569 ? 13.574 6.799 11.280 1.00 85.88 569 TYR A O 1
ATOM 4337 N N . VAL A 1 570 ? 12.108 5.483 12.353 1.00 87.12 570 VAL A N 1
ATOM 4338 C CA . VAL A 1 570 ? 12.412 6.008 13.698 1.00 87.12 570 VAL A CA 1
ATOM 4339 C C . VAL A 1 570 ? 13.860 5.704 14.099 1.00 87.12 570 VAL A C 1
ATOM 4341 O O . VAL A 1 570 ? 14.509 6.537 14.727 1.00 87.12 570 VAL A O 1
ATOM 4344 N N . ARG A 1 571 ? 14.389 4.536 13.710 1.00 83.31 571 ARG A N 1
ATOM 4345 C CA . ARG A 1 571 ? 15.779 4.125 13.983 1.00 83.31 571 ARG A CA 1
ATOM 4346 C C . ARG A 1 571 ? 16.806 4.830 13.103 1.00 83.31 571 ARG A C 1
ATOM 4348 O O . ARG A 1 571 ? 17.935 5.040 13.534 1.00 83.31 571 ARG A O 1
ATOM 4355 N N . SER A 1 572 ? 16.420 5.217 11.893 1.00 84.19 572 SER A N 1
ATOM 4356 C CA . SER A 1 572 ? 17.290 5.931 10.960 1.00 84.19 572 SER A CA 1
ATOM 4357 C C . SER A 1 572 ? 16.668 7.266 10.549 1.00 84.19 572 SER A C 1
ATOM 4359 O O . SER A 1 572 ? 16.278 7.416 9.394 1.00 84.19 572 SER A O 1
ATOM 4361 N N . PRO A 1 573 ? 16.611 8.284 11.434 1.00 82.38 573 PRO A N 1
ATOM 4362 C CA . PRO A 1 573 ? 16.007 9.579 11.104 1.00 82.38 573 PRO A CA 1
ATOM 4363 C C . PRO A 1 573 ? 16.659 10.275 9.902 1.00 82.38 573 PRO A C 1
ATOM 4365 O O . PRO A 1 573 ? 16.004 11.038 9.195 1.00 82.38 573 PRO A O 1
ATOM 4368 N N . VAL A 1 574 ? 17.941 9.986 9.636 1.00 84.25 574 VAL A N 1
ATOM 4369 C CA . VAL A 1 574 ? 18.659 10.447 8.435 1.00 84.25 574 VAL A CA 1
ATOM 4370 C C . VAL A 1 574 ? 17.948 10.005 7.155 1.00 84.25 574 VAL A C 1
ATOM 4372 O O . VAL A 1 574 ? 17.900 10.776 6.199 1.00 84.25 574 VAL A O 1
ATOM 4375 N N . ALA A 1 575 ? 17.310 8.831 7.153 1.00 83.81 575 ALA A N 1
ATOM 4376 C CA . ALA A 1 575 ? 16.533 8.348 6.021 1.00 83.81 575 ALA A CA 1
ATOM 4377 C C . ALA A 1 575 ? 15.430 9.334 5.622 1.00 83.81 575 ALA A C 1
ATOM 4379 O O . ALA A 1 575 ? 15.222 9.550 4.441 1.00 83.81 575 ALA A O 1
ATOM 4380 N N . LEU A 1 576 ? 14.779 10.020 6.568 1.00 77.00 576 LEU A N 1
ATOM 4381 C CA . LEU A 1 576 ? 13.753 11.023 6.245 1.00 77.00 576 LEU A CA 1
ATOM 4382 C C . LEU A 1 576 ? 14.329 12.287 5.586 1.00 77.00 576 LEU A C 1
ATOM 4384 O O . LEU A 1 576 ? 13.605 13.000 4.893 1.00 77.00 576 LEU A O 1
ATOM 4388 N N . ARG A 1 577 ? 15.619 12.577 5.797 1.00 70.12 577 ARG A N 1
ATOM 4389 C CA . ARG A 1 577 ? 16.314 13.731 5.204 1.00 70.12 577 ARG A CA 1
ATOM 4390 C C . ARG A 1 577 ? 16.910 13.424 3.831 1.00 70.12 577 ARG A C 1
ATOM 4392 O O . ARG A 1 577 ? 17.052 14.339 3.031 1.00 70.12 577 ARG A O 1
ATOM 4399 N N . VAL A 1 578 ? 17.260 12.164 3.570 1.00 70.88 578 VAL A N 1
ATOM 4400 C CA . VAL A 1 578 ? 17.964 11.721 2.348 1.00 70.88 578 VAL A CA 1
ATOM 4401 C C . VAL A 1 578 ? 17.077 10.835 1.453 1.00 70.88 578 VAL A C 1
ATOM 4403 O O . VAL A 1 578 ? 17.494 10.388 0.386 1.00 70.88 578 VAL A O 1
ATOM 4406 N N . ASP A 1 579 ? 15.827 10.601 1.856 1.00 72.44 579 ASP A N 1
ATOM 4407 C CA . ASP A 1 579 ? 14.847 9.850 1.072 1.00 72.44 579 ASP A CA 1
ATOM 4408 C C . ASP A 1 579 ? 14.580 10.499 -0.296 1.00 72.44 579 ASP A C 1
ATOM 4410 O O . ASP A 1 579 ? 14.730 11.708 -0.514 1.00 72.44 579 ASP A O 1
ATOM 4414 N N . GLN A 1 580 ? 14.117 9.662 -1.224 1.00 71.56 580 GLN A N 1
ATOM 4415 C CA . GLN A 1 580 ? 13.836 9.985 -2.618 1.00 71.56 580 GLN A CA 1
ATOM 4416 C C . GLN A 1 580 ? 12.976 11.254 -2.797 1.00 71.56 580 GLN A C 1
ATOM 4418 O O . GLN A 1 580 ? 13.121 11.945 -3.802 1.00 71.56 580 GLN A O 1
ATOM 4423 N N . THR A 1 581 ? 12.136 11.620 -1.821 1.00 74.94 581 THR A N 1
ATOM 4424 C CA . THR A 1 581 ? 11.328 12.855 -1.849 1.00 74.94 581 THR A CA 1
ATOM 4425 C C . THR A 1 581 ? 12.172 14.122 -2.020 1.00 74.94 581 THR A C 1
ATOM 4427 O O . THR A 1 581 ? 11.832 14.973 -2.840 1.00 74.94 581 THR A O 1
ATOM 4430 N N . GLN A 1 582 ? 13.288 14.253 -1.296 1.00 76.50 582 GLN A N 1
ATOM 4431 C CA . GLN A 1 582 ? 14.156 15.436 -1.393 1.00 76.50 582 GLN A CA 1
ATOM 4432 C C . GLN A 1 582 ? 14.884 15.487 -2.739 1.00 76.50 582 GLN A C 1
ATOM 4434 O O . GLN A 1 582 ? 15.026 16.552 -3.337 1.00 76.50 582 GLN A O 1
ATOM 4439 N N . ASN A 1 583 ? 15.265 14.319 -3.259 1.00 79.56 583 ASN A N 1
ATOM 4440 C CA . ASN A 1 583 ? 15.920 14.189 -4.559 1.00 79.56 583 ASN A CA 1
ATOM 4441 C C . ASN A 1 583 ? 14.992 14.441 -5.748 1.00 79.56 583 ASN A C 1
ATOM 4443 O O . ASN A 1 583 ? 15.486 14.685 -6.850 1.00 79.56 583 ASN A O 1
ATOM 4447 N N . LEU A 1 584 ? 13.677 14.366 -5.543 1.00 85.25 584 LEU A N 1
ATOM 4448 C CA . LEU A 1 584 ? 12.673 14.639 -6.565 1.00 85.25 584 LEU A CA 1
ATOM 4449 C C . LEU A 1 584 ? 12.091 16.049 -6.465 1.00 85.25 584 LEU A C 1
ATOM 4451 O O . LEU A 1 584 ? 11.578 16.538 -7.465 1.00 85.25 584 LEU A O 1
ATOM 4455 N N . ASN A 1 585 ? 12.159 16.697 -5.303 1.00 89.44 585 ASN A N 1
ATOM 4456 C CA . ASN A 1 585 ? 11.617 18.036 -5.101 1.00 89.44 585 ASN A CA 1
ATOM 4457 C C . ASN A 1 585 ? 12.386 19.073 -5.952 1.00 89.44 585 ASN A C 1
ATOM 4459 O O . ASN A 1 585 ? 13.584 19.248 -5.735 1.00 89.44 585 ASN A O 1
ATOM 4463 N N . PRO A 1 586 ? 11.732 19.798 -6.883 1.00 90.38 586 PRO A N 1
ATOM 4464 C CA . PRO A 1 586 ? 12.396 20.814 -7.702 1.00 90.38 586 PRO A CA 1
ATOM 4465 C C . PRO A 1 586 ? 12.854 22.036 -6.892 1.00 90.38 586 PRO A C 1
ATOM 4467 O O . PRO A 1 586 ? 13.660 22.824 -7.373 1.00 90.38 586 PRO A O 1
ATOM 4470 N N . PHE A 1 587 ? 12.359 22.194 -5.665 1.00 91.75 587 PHE A N 1
ATOM 4471 C CA . PHE A 1 587 ? 12.726 23.286 -4.766 1.00 91.75 587 PHE A CA 1
ATOM 4472 C C . PHE A 1 587 ? 13.776 22.882 -3.726 1.00 91.75 587 PHE A C 1
ATOM 4474 O O . PHE A 1 587 ? 14.095 23.685 -2.853 1.00 91.75 587 PHE A O 1
ATOM 4481 N N . SER A 1 588 ? 14.298 21.650 -3.767 1.00 89.69 588 SER A N 1
ATOM 4482 C CA . SER A 1 588 ? 15.359 21.244 -2.844 1.00 89.69 588 SER A CA 1
ATOM 4483 C C . SER A 1 588 ? 16.703 21.840 -3.253 1.00 89.69 588 SER A C 1
ATOM 4485 O O . SER A 1 588 ? 17.014 21.942 -4.441 1.00 89.69 588 SER A O 1
ATOM 4487 N N . GLU A 1 589 ? 17.534 22.180 -2.263 1.00 86.31 589 GLU A N 1
ATOM 4488 C CA . GLU A 1 589 ? 18.906 22.661 -2.493 1.00 86.31 589 GLU A CA 1
ATOM 4489 C C . GLU A 1 589 ? 19.691 21.719 -3.412 1.00 86.31 589 GLU A C 1
ATOM 4491 O O . GLU A 1 589 ? 20.326 22.163 -4.364 1.00 86.31 589 GLU A O 1
ATOM 4496 N N . ALA A 1 590 ? 19.554 20.407 -3.196 1.00 83.25 590 ALA A N 1
ATOM 4497 C CA . ALA A 1 590 ? 20.240 19.370 -3.963 1.00 83.25 590 ALA A CA 1
ATOM 4498 C C . ALA A 1 590 ? 19.887 19.350 -5.464 1.00 83.25 590 ALA A C 1
ATOM 4500 O O . ALA A 1 590 ? 20.607 18.739 -6.254 1.00 83.25 590 ALA A O 1
ATOM 4501 N N . ARG A 1 591 ? 18.773 19.971 -5.878 1.00 88.25 591 ARG A N 1
ATOM 4502 C CA . ARG A 1 591 ? 18.303 19.977 -7.273 1.00 88.25 591 ARG A CA 1
ATOM 4503 C C . ARG A 1 591 ? 18.256 21.358 -7.913 1.00 88.25 591 ARG A C 1
ATOM 4505 O O . ARG A 1 591 ? 17.885 21.441 -9.082 1.00 88.25 591 ARG A O 1
ATOM 4512 N N . LYS A 1 592 ? 18.686 22.417 -7.222 1.00 88.62 592 LYS A N 1
ATOM 4513 C CA . LYS A 1 592 ? 18.642 23.790 -7.752 1.00 88.62 592 LYS A CA 1
ATOM 4514 C C . LYS A 1 592 ? 19.376 23.954 -9.080 1.00 88.62 592 LYS A C 1
ATOM 4516 O O . LYS A 1 592 ? 18.793 24.500 -10.011 1.00 88.62 592 LYS A O 1
ATOM 4521 N N . ASP A 1 593 ? 20.602 23.448 -9.196 1.00 91.62 593 ASP A N 1
ATOM 4522 C CA . ASP A 1 593 ? 21.394 23.593 -10.428 1.00 91.62 593 ASP A CA 1
ATOM 4523 C C . ASP A 1 593 ? 20.787 22.814 -11.599 1.00 91.62 593 ASP A C 1
ATOM 4525 O O . ASP A 1 593 ? 20.721 23.311 -12.723 1.00 91.62 593 ASP A O 1
ATOM 4529 N N . HIS A 1 594 ? 20.254 21.623 -11.316 1.00 90.94 594 HIS A N 1
ATOM 4530 C CA . HIS A 1 594 ? 19.532 20.805 -12.292 1.00 90.94 594 HIS A CA 1
ATOM 4531 C C . HIS A 1 594 ? 18.242 21.482 -12.775 1.00 90.94 594 HIS A C 1
ATOM 4533 O O . HIS A 1 594 ? 17.928 21.469 -13.960 1.00 90.94 594 HIS A O 1
ATOM 4539 N N . VAL A 1 595 ? 17.479 22.104 -11.874 1.00 92.94 595 VAL A N 1
ATOM 4540 C CA . VAL A 1 595 ? 16.265 22.843 -12.254 1.00 92.94 595 VAL A CA 1
ATOM 4541 C C . VAL A 1 595 ? 16.620 24.107 -13.032 1.00 92.94 595 VAL A C 1
ATOM 4543 O O . VAL A 1 595 ? 15.978 24.390 -14.043 1.00 92.94 595 VAL A O 1
ATOM 4546 N N . ARG A 1 596 ? 17.676 24.825 -12.631 1.00 93.81 596 ARG A N 1
ATOM 4547 C CA . ARG A 1 596 ? 18.165 26.005 -13.351 1.00 93.81 596 ARG A CA 1
ATOM 4548 C C . ARG A 1 596 ? 18.581 25.666 -14.781 1.00 93.81 596 ARG A C 1
ATOM 4550 O O . ARG A 1 596 ? 18.251 26.434 -15.676 1.00 93.81 596 ARG A O 1
ATOM 4557 N N . SER A 1 597 ? 19.249 24.536 -15.015 1.00 94.44 597 SER A N 1
ATOM 4558 C CA . SER A 1 597 ? 19.688 24.149 -16.365 1.00 94.44 597 SER A CA 1
ATOM 4559 C C . SER A 1 597 ? 18.530 23.802 -17.309 1.00 94.44 597 SER A C 1
ATOM 4561 O O . SER A 1 597 ? 18.654 23.986 -18.517 1.00 94.44 597 SER A O 1
ATOM 4563 N N . ILE A 1 598 ? 17.395 23.343 -16.772 1.00 91.19 598 ILE A N 1
ATOM 4564 C CA . ILE A 1 598 ? 16.214 22.959 -17.562 1.00 91.19 598 ILE A CA 1
ATOM 4565 C C . ILE A 1 598 ? 15.233 24.122 -17.736 1.00 91.19 598 ILE A C 1
ATOM 4567 O O . ILE A 1 598 ? 14.695 24.326 -18.823 1.00 91.19 598 ILE A O 1
ATOM 4571 N N . VAL A 1 599 ? 14.952 24.853 -16.656 1.00 93.12 599 VAL A N 1
ATOM 4572 C CA . VAL A 1 599 ? 13.916 25.899 -16.615 1.00 93.12 599 VAL A CA 1
ATOM 4573 C C . VAL A 1 599 ? 14.501 27.285 -16.901 1.00 93.12 599 VAL A C 1
ATOM 4575 O O . VAL A 1 599 ? 13.772 28.183 -17.310 1.00 93.12 599 VAL A O 1
ATOM 4578 N N . GLY A 1 600 ? 15.803 27.482 -16.679 1.00 93.50 600 GLY A N 1
ATOM 4579 C CA . GLY A 1 600 ? 16.454 28.795 -16.729 1.00 93.50 600 GLY A CA 1
ATOM 4580 C C . GLY A 1 600 ? 16.217 29.656 -15.482 1.00 93.50 600 GLY A C 1
ATOM 4581 O O . GLY A 1 600 ? 16.704 30.778 -15.414 1.00 93.50 600 GLY A O 1
ATOM 4582 N N . SER A 1 601 ? 15.483 29.153 -14.483 1.00 91.94 601 SER A N 1
ATOM 4583 C CA . SER A 1 601 ? 15.172 29.860 -13.236 1.00 91.94 601 SER A CA 1
ATOM 4584 C C . SER A 1 601 ? 15.056 28.885 -12.063 1.00 91.94 601 SER A C 1
ATOM 4586 O O . SER A 1 601 ? 14.718 27.716 -12.243 1.00 91.94 601 SER A O 1
ATOM 4588 N N . THR A 1 602 ? 15.332 29.378 -10.855 1.00 91.50 602 THR A N 1
ATOM 4589 C CA . THR A 1 602 ? 15.107 28.672 -9.581 1.00 91.50 602 THR A CA 1
ATOM 4590 C C . THR A 1 602 ? 13.964 29.283 -8.769 1.00 91.50 602 THR A C 1
ATOM 4592 O O . THR A 1 602 ? 13.708 28.850 -7.647 1.00 91.50 602 THR A O 1
ATOM 4595 N N . GLU A 1 603 ? 13.291 30.305 -9.299 1.00 94.06 603 GLU A N 1
ATOM 4596 C CA . GLU A 1 603 ? 12.163 30.937 -8.622 1.00 94.06 603 GLU A CA 1
ATOM 4597 C C . GLU A 1 603 ? 10.918 30.032 -8.651 1.00 94.06 603 GLU A C 1
ATOM 4599 O O . GLU A 1 603 ? 10.651 29.384 -9.670 1.00 94.06 603 GLU A O 1
ATOM 4604 N N . PRO A 1 604 ? 10.105 29.997 -7.576 1.00 94.31 604 PRO A N 1
ATOM 4605 C CA . PRO A 1 604 ? 8.970 29.083 -7.492 1.00 94.31 604 PRO A CA 1
ATOM 4606 C C . PRO A 1 604 ? 7.953 29.209 -8.630 1.00 94.31 604 PRO A C 1
ATOM 4608 O O . PRO A 1 604 ? 7.507 28.195 -9.161 1.00 94.31 604 PRO A O 1
ATOM 4611 N N . LEU A 1 605 ? 7.586 30.430 -9.031 1.00 95.56 605 LEU A N 1
ATOM 4612 C CA . LEU A 1 605 ? 6.532 30.653 -10.027 1.00 95.56 605 LEU A CA 1
ATOM 4613 C C . LEU A 1 605 ? 6.929 30.195 -11.446 1.00 95.56 605 LEU A C 1
ATOM 4615 O O . LEU A 1 605 ? 6.178 29.398 -12.016 1.00 95.56 605 LEU A O 1
ATOM 4619 N N . PRO A 1 606 ? 8.086 30.604 -12.016 1.00 96.12 606 PRO A N 1
ATOM 4620 C CA . PRO A 1 606 ? 8.545 30.095 -13.312 1.00 96.12 606 PRO A CA 1
ATOM 4621 C C . PRO A 1 606 ? 8.688 28.573 -13.341 1.00 96.12 606 PRO A C 1
ATOM 4623 O O . PRO A 1 606 ? 8.268 27.929 -14.305 1.00 96.12 606 PRO A O 1
ATOM 4626 N N . VAL A 1 607 ? 9.223 27.991 -12.261 1.00 95.62 607 VAL A N 1
ATOM 4627 C CA . VAL A 1 607 ? 9.338 26.538 -12.123 1.00 95.62 607 VAL A CA 1
ATOM 4628 C C . VAL A 1 607 ? 7.948 25.910 -12.138 1.00 95.62 607 VAL A C 1
ATOM 4630 O O . VAL A 1 607 ? 7.674 25.106 -13.019 1.00 95.62 607 VAL A O 1
ATOM 4633 N N . LEU A 1 608 ? 7.021 26.306 -11.261 1.00 96.06 608 LEU A N 1
ATOM 4634 C CA . LEU A 1 608 ? 5.665 25.739 -11.240 1.00 96.06 608 LEU A CA 1
ATOM 4635 C C . LEU A 1 608 ? 4.948 25.867 -12.591 1.00 96.06 608 LEU A C 1
ATOM 4637 O O . LEU A 1 608 ? 4.342 24.897 -13.046 1.00 96.06 608 LEU A O 1
ATOM 4641 N N . ALA A 1 609 ? 5.048 27.017 -13.261 1.00 96.44 609 ALA A N 1
ATOM 4642 C CA . ALA A 1 609 ? 4.451 27.225 -14.579 1.00 96.44 609 ALA A CA 1
ATOM 4643 C C . ALA A 1 609 ? 5.025 26.259 -15.629 1.00 96.44 609 ALA A C 1
ATOM 4645 O O . ALA A 1 609 ? 4.266 25.627 -16.374 1.00 96.44 609 ALA A O 1
ATOM 4646 N N . TYR A 1 610 ? 6.351 26.082 -15.653 1.00 95.81 610 TYR A N 1
ATOM 4647 C CA . TYR A 1 610 ? 7.009 25.092 -16.504 1.00 95.81 610 TYR A CA 1
ATOM 4648 C C . TYR A 1 610 ? 6.516 23.673 -16.188 1.00 95.81 610 TYR A C 1
ATOM 4650 O O . TYR A 1 610 ? 6.090 22.954 -17.096 1.00 95.81 610 TYR A O 1
ATOM 4658 N N . GLN A 1 611 ? 6.503 23.292 -14.908 1.00 95.62 611 GLN A N 1
ATOM 4659 C CA . GLN A 1 611 ? 6.139 21.947 -14.464 1.00 95.62 611 GLN A CA 1
ATOM 4660 C C . GLN A 1 611 ? 4.681 21.614 -14.806 1.00 95.62 611 GLN A C 1
ATOM 4662 O O . GLN A 1 611 ? 4.399 20.520 -15.299 1.00 95.62 611 GLN A O 1
ATOM 4667 N N . ILE A 1 612 ? 3.748 22.551 -14.598 1.00 96.12 612 ILE A N 1
ATOM 4668 C CA . ILE A 1 612 ? 2.329 22.396 -14.955 1.00 96.12 612 ILE A CA 1
ATOM 4669 C C . ILE A 1 612 ? 2.182 22.217 -16.465 1.00 96.12 612 ILE A C 1
ATOM 4671 O O . ILE A 1 612 ? 1.537 21.263 -16.906 1.00 96.12 612 ILE A O 1
ATOM 4675 N N . ARG A 1 613 ? 2.817 23.085 -17.262 1.00 96.00 613 ARG A N 1
ATOM 4676 C CA . ARG A 1 613 ? 2.756 23.016 -18.727 1.00 96.00 613 ARG A CA 1
ATOM 4677 C C . ARG A 1 613 ? 3.248 21.665 -19.241 1.00 96.00 613 ARG A C 1
ATOM 4679 O O . ARG A 1 613 ? 2.540 21.029 -20.017 1.00 96.00 613 ARG A O 1
ATOM 4686 N N . GLN A 1 614 ? 4.411 21.206 -18.780 1.00 94.94 614 GLN A N 1
ATOM 4687 C CA . GLN A 1 614 ? 4.977 19.917 -19.189 1.00 94.94 614 GLN A CA 1
ATOM 4688 C C . GLN A 1 614 ? 4.131 18.730 -18.715 1.00 94.94 614 GLN A C 1
ATOM 4690 O O . GLN A 1 614 ? 3.900 17.783 -19.466 1.00 94.94 614 GLN A O 1
ATOM 4695 N N . THR A 1 615 ? 3.593 18.803 -17.496 1.00 95.06 615 THR A N 1
ATOM 4696 C CA . THR A 1 615 ? 2.700 17.771 -16.953 1.00 95.06 615 THR A CA 1
ATOM 4697 C C . THR A 1 615 ? 1.452 17.602 -17.818 1.00 95.06 615 THR A C 1
ATOM 4699 O O . THR A 1 615 ? 1.120 16.482 -18.200 1.00 95.06 615 THR A O 1
ATOM 4702 N N . LEU A 1 616 ? 0.773 18.700 -18.163 1.00 93.62 616 LEU A N 1
ATOM 4703 C CA . LEU A 1 616 ? -0.414 18.662 -19.021 1.00 93.62 616 LEU A CA 1
ATOM 4704 C C . LEU A 1 616 ? -0.062 18.220 -20.445 1.00 93.62 616 LEU A C 1
ATOM 4706 O O . LEU A 1 616 ? -0.787 17.423 -21.045 1.00 93.62 616 LEU A O 1
ATOM 4710 N N . ALA A 1 617 ? 1.083 18.670 -20.961 1.00 92.62 617 ALA A N 1
ATOM 4711 C CA . ALA A 1 617 ? 1.568 18.264 -22.270 1.00 92.62 617 ALA A CA 1
ATOM 4712 C C . ALA A 1 617 ? 1.821 16.748 -22.358 1.00 92.62 617 ALA A C 1
ATOM 4714 O O . ALA A 1 617 ? 1.586 16.172 -23.420 1.00 92.62 617 ALA A O 1
ATOM 4715 N N . GLY A 1 618 ? 2.176 16.077 -21.255 1.00 92.56 618 GLY A N 1
ATOM 4716 C CA . GLY A 1 618 ? 2.332 14.615 -21.173 1.00 92.56 618 GLY A CA 1
ATOM 4717 C C . GLY A 1 618 ? 1.078 13.794 -21.515 1.00 92.56 618 GLY A C 1
ATOM 4718 O O . GLY A 1 618 ? 1.169 12.607 -21.842 1.00 92.56 618 GLY A O 1
ATOM 4719 N N . PHE A 1 619 ? -0.106 14.413 -21.481 1.00 91.19 619 PHE A N 1
ATOM 4720 C CA . PHE A 1 619 ? -1.374 13.781 -21.863 1.00 91.19 619 PHE A CA 1
ATOM 4721 C C . PHE A 1 619 ? -1.811 14.107 -23.297 1.00 91.19 619 PHE A C 1
ATOM 4723 O O . PHE A 1 619 ? -2.756 13.493 -23.790 1.00 91.19 619 PHE A O 1
ATOM 4730 N N . VAL A 1 620 ? -1.139 15.050 -23.966 1.00 87.75 620 VAL A N 1
ATOM 4731 C CA . VAL A 1 620 ? -1.571 15.592 -25.264 1.00 87.75 620 VAL A CA 1
ATOM 4732 C C . VAL A 1 620 ? -0.495 15.433 -26.337 1.00 87.75 620 VAL A C 1
ATOM 4734 O O . VAL A 1 620 ? -0.771 14.860 -27.389 1.00 87.75 620 VAL A O 1
ATOM 4737 N N . SER A 1 621 ? 0.719 15.926 -26.086 1.00 87.62 621 SER A N 1
ATOM 4738 C CA . SER A 1 621 ? 1.749 16.116 -27.117 1.00 87.62 621 SER A CA 1
ATOM 4739 C C . SER A 1 621 ? 3.143 15.606 -26.751 1.00 87.62 621 SER A C 1
ATOM 4741 O O . SER A 1 621 ? 3.893 15.268 -27.659 1.00 87.62 621 SER A O 1
ATOM 4743 N N . HIS A 1 622 ? 3.494 15.529 -25.467 1.00 87.50 622 HIS A N 1
ATOM 4744 C CA . HIS A 1 622 ? 4.823 15.117 -25.007 1.00 87.50 622 HIS A CA 1
ATOM 4745 C C . HIS A 1 622 ? 4.794 13.697 -24.438 1.00 87.50 622 HIS A C 1
ATOM 4747 O O . HIS A 1 622 ? 3.770 13.240 -23.930 1.00 87.50 622 HIS A O 1
ATOM 4753 N N . GLY A 1 623 ? 5.922 12.999 -24.543 1.00 89.88 623 GLY A N 1
ATOM 4754 C CA . GLY A 1 623 ? 6.108 11.666 -23.982 1.00 89.88 623 GLY A CA 1
ATOM 4755 C C . GLY A 1 623 ? 6.930 11.658 -22.694 1.00 89.88 623 GLY A C 1
ATOM 4756 O O . GLY A 1 623 ? 7.148 12.699 -22.087 1.00 89.88 623 GLY A O 1
ATOM 4757 N N . ASP A 1 624 ? 7.367 10.475 -22.276 1.00 93.50 624 ASP A N 1
ATOM 4758 C CA . ASP A 1 624 ? 8.131 10.264 -21.047 1.00 93.50 624 ASP A CA 1
ATOM 4759 C C . ASP A 1 624 ? 9.549 10.834 -21.153 1.00 93.50 624 ASP A C 1
ATOM 4761 O O . ASP A 1 624 ? 10.298 10.493 -22.071 1.00 93.50 624 ASP A O 1
ATOM 4765 N N . THR A 1 625 ? 9.939 11.649 -20.176 1.00 90.44 625 THR A N 1
ATOM 4766 C CA . THR A 1 625 ? 11.313 12.162 -20.046 1.00 90.44 625 THR A CA 1
ATOM 4767 C C . THR A 1 625 ? 12.182 11.302 -19.128 1.00 90.44 625 THR A C 1
ATOM 4769 O O . THR A 1 625 ? 13.381 11.547 -19.006 1.00 90.44 625 THR A O 1
ATOM 4772 N N . SER A 1 626 ? 11.603 10.297 -18.462 1.00 88.81 626 SER A N 1
ATOM 4773 C CA . SER A 1 626 ? 12.362 9.374 -17.618 1.00 88.81 626 SER A CA 1
ATOM 4774 C C . SER A 1 626 ? 13.178 8.377 -18.443 1.00 88.81 626 SER A C 1
ATOM 4776 O O . SER A 1 626 ? 12.824 8.070 -19.580 1.00 88.81 626 SER A O 1
ATOM 4778 N N . SER A 1 627 ? 14.221 7.803 -17.839 1.00 85.00 627 SER A N 1
ATOM 4779 C CA . SER A 1 627 ? 15.027 6.726 -18.431 1.00 85.00 627 SER A CA 1
ATOM 4780 C C . SER A 1 627 ? 14.305 5.375 -18.520 1.00 85.00 627 SER A C 1
ATOM 4782 O O . SER A 1 627 ? 14.817 4.460 -19.157 1.00 85.00 627 SER A O 1
ATOM 4784 N N . HIS A 1 628 ? 13.126 5.224 -17.905 1.00 86.94 628 HIS A N 1
ATOM 4785 C CA . HIS A 1 628 ? 12.434 3.935 -17.845 1.00 86.94 628 HIS A CA 1
ATOM 4786 C C . HIS A 1 628 ? 11.693 3.602 -19.134 1.00 86.94 628 HIS A C 1
ATOM 4788 O O . HIS A 1 628 ? 11.741 2.459 -19.580 1.00 86.94 628 HIS A O 1
ATOM 4794 N N . TYR A 1 629 ? 10.974 4.564 -19.726 1.00 91.12 629 TYR A N 1
ATOM 4795 C CA . TYR A 1 629 ? 10.208 4.310 -20.947 1.00 91.12 629 TYR A CA 1
ATOM 4796 C C . TYR A 1 629 ? 10.653 5.176 -22.124 1.00 91.12 629 TYR A C 1
ATOM 4798 O O . TYR A 1 629 ? 10.688 4.679 -23.244 1.00 91.12 629 TYR A O 1
ATOM 4806 N N . MET A 1 630 ? 11.011 6.448 -21.917 1.00 88.94 630 MET A N 1
ATOM 4807 C CA . MET A 1 630 ? 11.609 7.323 -22.951 1.00 88.94 630 MET A CA 1
ATOM 4808 C C . MET A 1 630 ? 10.781 7.469 -24.249 1.00 88.94 630 MET A C 1
ATOM 4810 O O . MET A 1 630 ? 11.268 7.936 -25.291 1.00 88.94 630 MET A O 1
ATOM 4814 N N . THR A 1 631 ? 9.519 7.033 -24.231 1.00 91.69 631 THR A N 1
ATOM 4815 C CA . THR A 1 631 ? 8.620 7.125 -25.378 1.00 91.69 631 THR A CA 1
ATOM 4816 C C . THR A 1 631 ? 8.324 8.586 -25.659 1.00 91.69 631 THR A C 1
ATOM 4818 O O . THR A 1 631 ? 8.122 9.361 -24.740 1.00 91.69 631 THR A O 1
ATOM 4821 N N . GLN A 1 632 ? 8.239 8.968 -26.930 1.00 90.94 632 GLN A N 1
ATOM 4822 C CA . GLN A 1 632 ? 7.863 10.332 -27.329 1.00 90.94 632 GLN A CA 1
ATOM 4823 C C . GLN A 1 632 ? 6.343 10.495 -27.488 1.00 90.94 632 GLN A C 1
ATOM 4825 O O . GLN A 1 632 ? 5.862 11.512 -27.970 1.00 90.94 632 GLN A O 1
ATOM 4830 N N . SER A 1 633 ? 5.573 9.459 -27.145 1.00 94.56 633 SER A N 1
ATOM 4831 C CA . SER A 1 633 ? 4.114 9.463 -27.266 1.00 94.56 633 SER A CA 1
ATOM 4832 C C . SER A 1 633 ? 3.440 9.815 -25.938 1.00 94.56 633 SER A C 1
ATOM 4834 O O . SER A 1 633 ? 3.910 9.356 -24.895 1.00 94.56 633 SER A O 1
ATOM 4836 N N . PRO A 1 634 ? 2.300 10.531 -25.965 1.00 95.12 634 PRO A N 1
ATOM 4837 C CA . PRO A 1 634 ? 1.558 10.877 -24.760 1.00 95.12 634 PRO A CA 1
ATOM 4838 C C . PRO A 1 634 ? 1.051 9.637 -24.022 1.00 95.12 634 PRO A C 1
ATOM 4840 O O . PRO A 1 634 ? 0.831 8.571 -24.611 1.00 95.12 634 PRO A O 1
ATOM 4843 N N . MET A 1 635 ? 0.824 9.799 -22.720 1.00 94.62 635 MET A N 1
ATOM 4844 C CA . MET A 1 635 ? 0.422 8.732 -21.796 1.00 94.62 635 MET A CA 1
ATOM 4845 C C . MET A 1 635 ? -0.897 8.050 -22.200 1.00 94.62 635 MET A C 1
ATOM 4847 O O . MET A 1 635 ? -1.099 6.853 -21.979 1.00 94.62 635 MET A O 1
ATOM 4851 N N . VAL A 1 636 ? -1.798 8.817 -22.818 1.00 93.69 636 VAL A N 1
ATOM 4852 C CA . VAL A 1 636 ? -3.119 8.382 -23.272 1.00 93.69 636 VAL A CA 1
ATOM 4853 C C . VAL A 1 636 ? -3.323 8.839 -24.722 1.00 93.69 636 VAL A C 1
ATOM 4855 O O . VAL A 1 636 ? -2.843 9.892 -25.129 1.00 93.69 636 VAL A O 1
ATOM 4858 N N . GLY A 1 637 ? -4.014 8.034 -25.536 1.00 91.38 637 GLY A N 1
ATOM 4859 C CA . GLY A 1 637 ? -4.336 8.414 -26.916 1.00 91.38 637 GLY A CA 1
ATOM 4860 C C . GLY A 1 637 ? -5.364 9.558 -26.985 1.00 91.38 637 GLY A C 1
ATOM 4861 O O . GLY A 1 637 ? -6.181 9.679 -26.080 1.00 91.38 637 GLY A O 1
ATOM 4862 N N . PRO A 1 638 ? -5.413 10.343 -28.074 1.00 91.25 638 PRO A N 1
ATOM 4863 C CA . PRO A 1 638 ? -6.240 11.537 -28.210 1.00 91.25 638 PRO A CA 1
ATOM 4864 C C . PRO A 1 638 ? -7.728 11.218 -28.121 1.00 91.25 638 PRO A C 1
ATOM 4866 O O . PRO A 1 638 ? -8.436 11.939 -27.448 1.00 91.25 638 PRO A O 1
ATOM 4869 N N . VAL A 1 639 ? -8.203 10.101 -28.690 1.00 91.06 639 VAL A N 1
ATOM 4870 C CA . VAL A 1 639 ? -9.617 9.696 -28.556 1.00 91.06 639 VAL A CA 1
ATOM 4871 C C . VAL A 1 639 ? -9.981 9.472 -27.085 1.00 91.06 639 VAL A C 1
ATOM 4873 O O . VAL A 1 639 ? -10.970 10.007 -26.590 1.00 91.06 639 VAL A O 1
ATOM 4876 N N . THR A 1 640 ? -9.155 8.717 -26.358 1.00 93.50 640 THR A N 1
ATOM 4877 C CA . THR A 1 640 ? -9.362 8.483 -24.927 1.00 93.50 640 THR A CA 1
ATOM 4878 C C . THR A 1 640 ? -9.183 9.772 -24.120 1.00 93.50 640 THR A C 1
ATOM 4880 O O . THR A 1 640 ? -9.942 9.989 -23.186 1.00 93.50 640 THR A O 1
ATOM 4883 N N . ALA A 1 641 ? -8.247 10.650 -24.489 1.00 94.44 641 ALA A N 1
ATOM 4884 C CA . ALA A 1 641 ? -8.026 11.938 -23.837 1.00 94.44 641 ALA A CA 1
ATOM 4885 C C . ALA A 1 641 ? -9.208 12.903 -24.039 1.00 94.44 641 ALA A C 1
ATOM 4887 O O . ALA A 1 641 ? -9.660 13.511 -23.074 1.00 94.44 641 ALA A O 1
ATOM 4888 N N . SER A 1 642 ? -9.771 12.993 -25.247 1.00 94.00 642 SER A N 1
ATOM 4889 C CA . SER A 1 642 ? -10.959 13.803 -25.545 1.00 94.00 642 SER A CA 1
ATOM 4890 C C . SER A 1 642 ? -12.180 13.317 -24.765 1.00 94.00 642 SER A C 1
ATOM 4892 O O . SER A 1 642 ? -12.879 14.117 -24.144 1.00 94.00 642 SER A O 1
ATOM 4894 N N . LEU A 1 643 ? -12.411 11.999 -24.726 1.00 95.00 643 LEU A N 1
ATOM 4895 C CA . LEU A 1 643 ? -13.480 11.416 -23.911 1.00 95.00 643 LEU A CA 1
ATOM 4896 C C . LEU A 1 643 ? -13.232 11.622 -22.411 1.00 95.00 643 LEU A C 1
ATOM 4898 O O . LEU A 1 643 ? -14.175 11.886 -21.670 1.00 95.00 643 LEU A O 1
ATOM 4902 N N . ALA A 1 644 ? -11.981 11.531 -21.957 1.00 96.69 644 ALA A N 1
ATOM 4903 C CA . ALA A 1 644 ? -11.616 11.789 -20.569 1.00 96.69 644 ALA A CA 1
ATOM 4904 C C . ALA A 1 644 ? -11.840 13.254 -20.181 1.00 96.69 644 ALA A C 1
ATOM 4906 O O . ALA A 1 644 ? -12.318 13.506 -19.080 1.00 96.69 644 ALA A O 1
ATOM 4907 N N . LEU A 1 645 ? -11.555 14.207 -21.075 1.00 96.44 645 LEU A N 1
ATOM 4908 C CA . LEU A 1 645 ? -11.820 15.629 -20.858 1.00 96.44 645 LEU A CA 1
ATOM 4909 C C . LEU A 1 645 ? -13.324 15.894 -20.729 1.00 96.44 645 LEU A C 1
ATOM 4911 O O . LEU A 1 645 ? -13.749 16.562 -19.790 1.00 96.44 645 LEU A O 1
ATOM 4915 N N . LEU A 1 646 ? -14.145 15.303 -21.603 1.00 96.88 646 LEU A N 1
ATOM 4916 C CA . LEU A 1 646 ? -15.603 15.374 -21.472 1.00 96.88 646 LEU A CA 1
ATOM 4917 C C . LEU A 1 646 ? -16.088 14.720 -20.166 1.00 96.88 646 LEU A C 1
ATOM 4919 O O . LEU A 1 646 ? -16.963 15.253 -19.485 1.00 96.88 646 LEU A O 1
ATOM 4923 N N . GLY A 1 647 ? -15.484 13.594 -19.778 1.00 97.19 647 GLY A N 1
ATOM 4924 C CA . GLY A 1 647 ? -15.741 12.932 -18.501 1.00 97.19 647 GLY A CA 1
ATOM 4925 C C . GLY A 1 647 ? -15.346 13.783 -17.294 1.00 97.19 647 GLY A C 1
ATOM 4926 O O . GLY A 1 647 ? -16.058 13.780 -16.293 1.00 97.19 647 GLY A O 1
ATOM 4927 N N . LEU A 1 648 ? -14.258 14.552 -17.390 1.00 97.19 648 LEU A N 1
ATOM 4928 C CA . LEU A 1 648 ? -13.823 15.497 -16.363 1.00 97.19 648 LEU A CA 1
ATOM 4929 C C . LEU A 1 648 ? -14.808 16.662 -16.230 1.00 97.19 648 LEU A C 1
ATOM 4931 O O . LEU A 1 648 ? -15.200 16.988 -15.114 1.00 97.19 648 LEU A O 1
ATOM 4935 N N . LEU A 1 649 ? -15.258 17.246 -17.345 1.00 97.56 649 LEU A N 1
ATOM 4936 C CA . LEU A 1 649 ? -16.288 18.292 -17.339 1.00 97.56 649 LEU A CA 1
ATOM 4937 C C . LEU A 1 649 ? -17.587 17.788 -16.701 1.00 97.56 649 LEU A C 1
ATOM 4939 O O . LEU A 1 649 ? -18.174 18.464 -15.858 1.00 97.56 649 LEU A O 1
ATOM 4943 N N . LEU A 1 650 ? -17.999 16.564 -17.035 1.00 96.12 650 LEU A N 1
ATOM 4944 C CA . LEU A 1 650 ? -19.144 15.912 -16.405 1.00 96.12 650 LEU A CA 1
ATOM 4945 C C . LEU A 1 650 ? -18.932 15.694 -14.898 1.00 96.12 650 LEU A C 1
ATOM 4947 O O . LEU A 1 650 ? -19.860 15.902 -14.116 1.00 96.12 650 LEU A O 1
ATOM 4951 N N . ALA A 1 651 ? -17.738 15.262 -14.489 1.00 96.12 651 ALA A N 1
ATOM 4952 C CA . ALA A 1 651 ? -17.394 15.054 -13.086 1.00 96.12 651 ALA A CA 1
ATOM 4953 C C . ALA A 1 651 ? -17.435 16.373 -12.297 1.00 96.12 651 ALA A C 1
ATOM 4955 O O . ALA A 1 651 ? -17.982 16.404 -11.196 1.00 96.12 651 ALA A O 1
ATOM 4956 N N . LEU A 1 652 ? -16.932 17.465 -12.883 1.00 96.25 652 LEU A N 1
ATOM 4957 C CA . LEU A 1 652 ? -16.985 18.814 -12.313 1.00 96.25 652 LEU A CA 1
ATOM 4958 C C . LEU A 1 652 ? -18.428 19.326 -12.196 1.00 96.25 652 LEU A C 1
ATOM 4960 O O . LEU A 1 652 ? -18.826 19.828 -11.148 1.00 96.25 652 LEU A O 1
ATOM 4964 N N . ALA A 1 653 ? -19.255 19.105 -13.219 1.00 95.81 653 ALA A N 1
ATOM 4965 C CA . ALA A 1 653 ? -20.683 19.428 -13.174 1.00 95.81 653 ALA A CA 1
ATOM 4966 C C . ALA A 1 653 ? -21.462 18.595 -12.133 1.00 95.81 653 ALA A C 1
ATOM 4968 O O . ALA A 1 653 ? -22.596 18.925 -11.788 1.00 95.81 653 ALA A O 1
ATOM 4969 N N . ARG A 1 654 ? -20.874 17.502 -11.628 1.00 94.19 654 ARG A N 1
ATOM 4970 C CA . ARG A 1 654 ? -21.470 16.582 -10.649 1.00 94.19 654 ARG A CA 1
ATOM 4971 C C . ARG A 1 654 ? -20.618 16.417 -9.390 1.00 94.19 654 ARG A C 1
ATOM 4973 O O . ARG A 1 654 ? -20.674 15.365 -8.756 1.00 94.19 654 ARG A O 1
ATOM 4980 N N . LEU A 1 655 ? -19.890 17.457 -8.983 1.00 89.38 655 LEU A N 1
ATOM 4981 C CA . LEU A 1 655 ? -19.063 17.461 -7.767 1.00 89.38 655 LEU A CA 1
ATOM 4982 C C . LEU A 1 655 ? -19.752 16.970 -6.475 1.00 89.38 655 LEU A C 1
ATOM 4984 O O . LEU A 1 655 ? -19.057 16.376 -5.648 1.00 89.38 655 LEU A O 1
ATOM 4988 N N . PRO A 1 656 ? -21.078 17.137 -6.268 1.00 90.88 656 PRO A N 1
ATOM 4989 C CA . PRO A 1 656 ? -21.750 16.555 -5.103 1.00 90.88 656 PRO A CA 1
ATOM 4990 C C . PRO A 1 656 ? -21.685 15.018 -5.040 1.00 90.88 656 PRO A C 1
ATOM 4992 O O . PRO A 1 656 ? -21.825 14.427 -3.964 1.00 90.88 656 PRO A O 1
ATOM 4995 N N . ASP A 1 657 ? -21.467 14.346 -6.174 1.00 91.50 657 ASP A N 1
ATOM 4996 C CA . ASP A 1 657 ? -21.266 12.904 -6.226 1.00 91.50 657 ASP A CA 1
ATOM 4997 C C . ASP A 1 657 ? -19.879 12.532 -5.690 1.00 91.50 657 ASP A C 1
ATOM 4999 O O . ASP A 1 657 ? -18.832 12.849 -6.258 1.00 91.50 657 ASP A O 1
ATOM 5003 N N . ARG A 1 658 ? -19.882 11.764 -4.602 1.00 91.12 658 ARG A N 1
ATOM 5004 C CA . ARG A 1 658 ? -18.674 11.334 -3.888 1.00 91.12 658 ARG A CA 1
ATOM 5005 C C . ARG A 1 658 ? -17.712 10.535 -4.771 1.00 91.12 658 ARG A C 1
ATOM 5007 O O . ARG A 1 658 ? -16.510 10.559 -4.523 1.00 91.12 658 ARG A O 1
ATOM 5014 N N . ARG A 1 659 ? -18.225 9.831 -5.786 1.00 94.12 659 ARG A N 1
ATOM 5015 C CA . ARG A 1 659 ? -17.407 9.065 -6.739 1.00 94.12 659 ARG A CA 1
ATOM 5016 C C . ARG A 1 659 ? -16.575 10.008 -7.606 1.00 94.12 659 ARG A C 1
ATOM 5018 O O . ARG A 1 659 ? -15.380 9.787 -7.770 1.00 94.12 659 ARG A O 1
ATOM 5025 N N . PHE A 1 660 ? -17.197 11.073 -8.117 1.00 95.56 660 PHE A N 1
ATOM 5026 C CA . PHE A 1 660 ? -16.517 12.087 -8.923 1.00 95.56 660 PHE A CA 1
ATOM 5027 C C . PHE A 1 660 ? -15.573 12.939 -8.082 1.00 95.56 660 PHE A C 1
ATOM 5029 O O . PHE A 1 660 ? -14.443 13.161 -8.508 1.00 95.56 660 PHE A O 1
ATOM 5036 N N . LEU A 1 661 ? -15.976 13.318 -6.865 1.00 94.94 661 LEU A N 1
ATOM 5037 C CA . LEU A 1 661 ? -15.097 14.021 -5.931 1.00 94.94 661 LEU A CA 1
ATOM 5038 C C . LEU A 1 661 ? -13.802 13.237 -5.674 1.00 94.94 661 LEU A C 1
ATOM 5040 O O . LEU A 1 661 ? -12.716 13.803 -5.760 1.00 94.94 661 LEU A O 1
ATOM 5044 N N . PHE A 1 662 ? -13.902 11.930 -5.409 1.00 96.06 662 PHE A N 1
ATOM 5045 C CA . PHE A 1 662 ? -12.722 11.092 -5.190 1.00 96.06 662 PHE A CA 1
ATOM 5046 C C . PHE A 1 662 ? -11.854 10.954 -6.448 1.00 96.06 662 PHE A C 1
ATOM 5048 O O . PHE A 1 662 ? -10.636 11.060 -6.351 1.00 96.06 662 PHE A O 1
ATOM 5055 N N . LEU A 1 663 ? -12.452 10.758 -7.631 1.00 96.44 663 LEU A N 1
ATOM 5056 C CA . LEU A 1 663 ? -11.702 10.697 -8.893 1.00 96.44 663 LEU A CA 1
ATOM 5057 C C . LEU A 1 663 ? -10.951 12.000 -9.191 1.00 96.44 663 LEU A C 1
ATOM 5059 O O . LEU A 1 663 ? -9.797 11.950 -9.608 1.00 96.44 663 LEU A O 1
ATOM 5063 N N . ILE A 1 664 ? -11.583 13.152 -8.957 1.00 96.75 664 ILE A N 1
ATOM 5064 C CA . ILE A 1 664 ? -10.957 14.466 -9.139 1.00 96.75 664 ILE A CA 1
ATOM 5065 C C . ILE A 1 664 ? -9.835 14.662 -8.120 1.00 96.75 664 ILE A C 1
ATOM 5067 O O . ILE A 1 664 ? -8.748 15.086 -8.500 1.00 96.75 664 ILE A O 1
ATOM 5071 N N . ALA A 1 665 ? -10.057 14.303 -6.853 1.00 96.25 665 ALA A N 1
ATOM 5072 C CA . ALA A 1 665 ? -9.023 14.371 -5.824 1.00 96.25 665 ALA A CA 1
ATOM 5073 C C . ALA A 1 665 ? -7.825 13.469 -6.160 1.00 96.25 665 ALA A C 1
ATOM 5075 O O . ALA A 1 665 ? -6.681 13.894 -6.021 1.00 96.25 665 ALA A O 1
ATOM 5076 N N . TRP A 1 666 ? -8.072 12.254 -6.656 1.00 97.44 666 TRP A N 1
ATOM 5077 C CA . TRP A 1 666 ? -7.021 11.338 -7.097 1.00 97.44 666 TRP A CA 1
ATOM 5078 C C . TRP A 1 666 ? -6.257 11.896 -8.305 1.00 97.44 666 TRP A C 1
ATOM 5080 O O . TRP A 1 666 ? -5.026 11.913 -8.286 1.00 97.44 666 TRP A O 1
ATOM 5090 N N . LEU A 1 667 ? -6.958 12.424 -9.315 1.00 97.06 667 LEU A N 1
ATOM 5091 C CA . LEU A 1 667 ? -6.330 13.080 -10.464 1.00 97.06 667 LEU A CA 1
ATOM 5092 C C . LEU A 1 667 ? -5.459 14.259 -10.017 1.00 97.06 667 LEU A C 1
ATOM 5094 O O . LEU A 1 667 ? -4.273 14.295 -10.325 1.00 97.06 667 LEU A O 1
ATOM 5098 N N . ALA A 1 668 ? -6.027 15.195 -9.258 1.00 96.56 668 ALA A N 1
ATOM 5099 C CA . ALA A 1 668 ? -5.342 16.404 -8.816 1.00 96.56 668 ALA A CA 1
ATOM 5100 C C . ALA A 1 668 ? -4.119 16.079 -7.952 1.00 96.56 668 ALA A C 1
ATOM 5102 O O . ALA A 1 668 ? -3.025 16.565 -8.229 1.00 96.56 668 ALA A O 1
ATOM 5103 N N . ALA A 1 669 ? -4.277 15.210 -6.949 1.00 95.62 669 ALA A N 1
ATOM 5104 C CA . ALA A 1 669 ? -3.184 14.834 -6.065 1.00 95.62 669 ALA A CA 1
ATOM 5105 C C . ALA A 1 669 ? -2.076 14.086 -6.820 1.00 95.62 669 ALA A C 1
ATOM 5107 O O . ALA A 1 669 ? -0.897 14.347 -6.594 1.00 95.62 669 ALA A O 1
ATOM 5108 N N . GLY A 1 670 ? -2.419 13.200 -7.756 1.00 94.50 670 GLY A N 1
ATOM 5109 C CA . GLY A 1 670 ? -1.405 12.489 -8.525 1.00 94.50 670 GLY A CA 1
ATOM 5110 C C . GLY A 1 670 ? -0.701 13.346 -9.578 1.00 94.50 670 GLY A C 1
ATOM 5111 O O . GLY A 1 670 ? 0.494 13.158 -9.788 1.00 94.50 670 GLY A O 1
ATOM 5112 N N . LEU A 1 671 ? -1.371 14.330 -10.187 1.00 95.75 671 LEU A N 1
ATOM 5113 C CA . LEU A 1 671 ? -0.697 15.322 -11.035 1.00 95.75 671 LEU A CA 1
ATOM 5114 C C . LEU A 1 671 ? 0.233 16.212 -10.202 1.00 95.75 671 LEU A C 1
ATOM 5116 O O . LEU A 1 671 ? 1.371 16.459 -10.602 1.00 95.75 671 LEU A O 1
ATOM 5120 N N . LEU A 1 672 ? -0.232 16.650 -9.029 1.00 94.62 672 LEU A N 1
ATOM 5121 C CA . LEU A 1 672 ? 0.521 17.524 -8.138 1.00 94.62 672 LEU A CA 1
ATOM 5122 C C . LEU A 1 672 ? 1.778 16.832 -7.595 1.00 94.62 672 LEU A C 1
ATOM 5124 O O . LEU A 1 672 ? 2.887 17.309 -7.820 1.00 94.62 672 LEU A O 1
ATOM 5128 N N . PHE A 1 673 ? 1.618 15.692 -6.922 1.00 91.62 673 PHE A N 1
ATOM 5129 C CA . PHE A 1 673 ? 2.713 14.991 -6.241 1.00 91.62 673 PHE A CA 1
ATOM 5130 C C . PHE A 1 673 ? 3.497 14.036 -7.146 1.00 91.62 673 PHE A C 1
ATOM 5132 O O . PHE A 1 673 ? 4.631 13.693 -6.829 1.00 91.62 673 PHE A O 1
ATOM 5139 N N . GLY A 1 674 ? 2.913 13.591 -8.261 1.00 89.88 674 GLY A N 1
ATOM 5140 C CA . GLY A 1 674 ? 3.578 12.706 -9.218 1.00 89.88 674 GLY A CA 1
ATOM 5141 C C . GLY A 1 674 ? 4.307 13.439 -10.344 1.00 89.88 674 GLY A C 1
ATOM 5142 O O . GLY A 1 674 ? 5.098 12.812 -11.042 1.00 89.88 674 GLY A O 1
ATOM 5143 N N . SER A 1 675 ? 4.050 14.734 -10.556 1.00 92.75 675 SER A N 1
ATOM 5144 C CA . SER A 1 675 ? 4.643 15.467 -11.680 1.00 92.75 675 SER A CA 1
ATOM 5145 C C . SER A 1 675 ? 4.963 16.922 -11.350 1.00 92.75 675 SER A C 1
ATOM 5147 O O . SER A 1 675 ? 6.135 17.282 -11.370 1.00 92.75 675 SER A O 1
ATOM 5149 N N . VAL A 1 676 ? 3.978 17.751 -10.983 1.00 94.81 676 VAL A N 1
ATOM 5150 C CA . VAL A 1 676 ? 4.173 19.210 -10.818 1.00 94.81 676 VAL A CA 1
ATOM 5151 C C . VAL A 1 676 ? 5.219 19.546 -9.750 1.00 94.81 676 VAL A C 1
ATOM 5153 O O . VAL A 1 676 ? 6.095 20.378 -9.976 1.00 94.81 676 VAL A O 1
ATOM 5156 N N . LEU A 1 677 ? 5.165 18.869 -8.602 1.00 92.88 677 LEU A N 1
ATOM 5157 C CA . LEU A 1 677 ? 6.112 19.040 -7.496 1.00 92.88 677 LEU A CA 1
ATOM 5158 C C . LEU A 1 677 ? 7.317 18.094 -7.598 1.00 92.88 677 LEU A C 1
ATOM 5160 O O . LEU A 1 677 ? 7.951 17.792 -6.589 1.00 92.88 677 LEU A O 1
ATOM 5164 N N . THR A 1 678 ? 7.636 17.609 -8.802 1.00 91.75 678 THR A N 1
ATOM 5165 C CA . THR A 1 678 ? 8.776 16.712 -9.038 1.00 91.75 678 THR A CA 1
ATOM 5166 C C . THR A 1 678 ? 9.615 17.171 -10.227 1.00 91.75 678 THR A C 1
ATOM 5168 O O . THR A 1 678 ? 9.065 17.645 -11.213 1.00 91.75 678 THR A O 1
ATOM 5171 N N . ILE A 1 679 ? 10.937 17.014 -10.182 1.00 90.88 679 ILE A N 1
ATOM 5172 C CA . ILE A 1 679 ? 11.836 17.338 -11.305 1.00 90.88 679 ILE A CA 1
ATOM 5173 C C . ILE A 1 679 ? 11.483 16.557 -12.582 1.00 90.88 679 ILE A C 1
ATOM 5175 O O . ILE A 1 679 ? 10.862 15.502 -12.510 1.00 90.88 679 ILE A O 1
ATOM 5179 N N . ASN A 1 680 ? 11.926 17.032 -13.747 1.00 90.50 680 ASN A N 1
ATOM 5180 C CA . ASN A 1 680 ? 11.796 16.343 -15.042 1.00 90.50 680 ASN A CA 1
ATOM 5181 C C . ASN A 1 680 ? 10.366 15.866 -15.396 1.00 90.50 680 ASN A C 1
ATOM 5183 O O . ASN A 1 680 ? 10.183 14.680 -15.676 1.00 90.50 680 ASN A O 1
ATOM 5187 N N . PRO A 1 681 ? 9.320 16.709 -15.370 1.00 92.75 681 PRO A N 1
ATOM 5188 C CA . PRO A 1 681 ? 8.022 16.318 -15.898 1.00 92.75 681 PRO A CA 1
ATOM 5189 C C . PRO A 1 681 ? 7.988 16.389 -17.438 1.00 92.75 681 PRO A C 1
ATOM 5191 O O . PRO A 1 681 ? 8.723 17.175 -18.034 1.00 92.75 681 PRO A O 1
ATOM 5194 N N . PRO A 1 682 ? 7.090 15.626 -18.085 1.00 93.19 682 PRO A N 1
ATOM 5195 C CA . PRO A 1 682 ? 6.299 14.550 -17.491 1.00 93.19 682 PRO A CA 1
ATOM 5196 C C . PRO A 1 682 ? 7.143 13.276 -17.300 1.00 93.19 682 PRO A C 1
ATOM 5198 O O . PRO A 1 682 ? 7.862 12.844 -18.196 1.00 93.19 682 PRO A O 1
ATOM 5201 N N . SER A 1 683 ? 6.997 12.631 -16.140 1.00 92.25 683 SER A N 1
ATOM 5202 C CA . SER A 1 683 ? 7.657 11.355 -15.841 1.00 92.25 683 SER A CA 1
ATOM 5203 C C . SER A 1 683 ? 6.623 10.266 -15.599 1.00 92.25 683 SER A C 1
ATOM 5205 O O . SER A 1 683 ? 5.901 10.269 -14.596 1.00 92.25 683 SER A O 1
ATOM 5207 N N . PHE A 1 684 ? 6.544 9.311 -16.521 1.00 93.81 684 PHE A N 1
ATOM 5208 C CA . PHE A 1 684 ? 5.548 8.242 -16.481 1.00 93.81 684 PHE A CA 1
ATOM 5209 C C . PHE A 1 684 ? 5.710 7.269 -15.303 1.00 93.81 684 PHE A C 1
ATOM 5211 O O . PHE A 1 684 ? 4.673 6.886 -14.764 1.00 93.81 684 PHE A O 1
ATOM 5218 N N . PRO A 1 685 ? 6.919 6.922 -14.809 1.00 92.12 685 PRO A N 1
ATOM 5219 C CA . PRO A 1 685 ? 7.072 6.123 -13.587 1.00 92.12 685 PRO A CA 1
ATOM 5220 C C . PRO A 1 685 ? 6.327 6.699 -12.375 1.00 92.12 685 PRO A C 1
ATOM 5222 O O . PRO A 1 685 ? 5.787 5.942 -11.565 1.00 92.12 685 PRO A O 1
ATOM 5225 N N . ARG A 1 686 ? 6.287 8.035 -12.254 1.00 90.44 686 ARG A N 1
ATOM 5226 C CA . ARG A 1 686 ? 5.605 8.755 -11.167 1.00 90.44 686 ARG A CA 1
ATOM 5227 C C . ARG A 1 686 ? 4.131 9.012 -11.478 1.00 90.44 686 ARG A C 1
ATOM 5229 O O . ARG A 1 686 ? 3.275 8.785 -10.624 1.00 90.44 686 ARG A O 1
ATOM 5236 N N . LEU A 1 687 ? 3.818 9.399 -12.716 1.00 93.31 687 LEU A N 1
ATOM 5237 C CA . LEU A 1 687 ? 2.441 9.581 -13.187 1.00 93.31 687 LEU A CA 1
ATOM 5238 C C . LEU A 1 687 ? 1.656 8.267 -13.298 1.00 93.31 687 LEU A C 1
ATOM 5240 O O . LEU A 1 687 ? 0.432 8.304 -13.407 1.00 93.31 687 LEU A O 1
ATOM 5244 N N . LEU A 1 688 ? 2.311 7.107 -13.210 1.00 93.75 688 LEU A N 1
ATOM 5245 C CA . LEU A 1 688 ? 1.665 5.797 -13.270 1.00 93.75 688 LEU A CA 1
ATOM 5246 C C . LEU A 1 688 ? 0.510 5.661 -12.263 1.00 93.75 688 LEU A C 1
ATOM 5248 O O . LEU A 1 688 ? -0.509 5.056 -12.589 1.00 93.75 688 LEU A O 1
ATOM 5252 N N . ALA A 1 689 ? 0.609 6.286 -11.084 1.00 92.50 689 ALA A N 1
ATOM 5253 C CA . ALA A 1 689 ? -0.469 6.298 -10.089 1.00 92.50 689 ALA A CA 1
ATOM 5254 C C . ALA A 1 689 ? -1.757 7.000 -10.562 1.00 92.50 689 ALA A C 1
ATOM 5256 O O . ALA A 1 689 ? -2.832 6.715 -10.037 1.00 92.50 689 ALA A O 1
ATOM 5257 N N . VAL A 1 690 ? -1.670 7.893 -11.550 1.00 94.69 690 VAL A N 1
ATOM 5258 C CA . VAL A 1 690 ? -2.805 8.612 -12.158 1.00 94.69 690 VAL A CA 1
ATOM 5259 C C . VAL A 1 690 ? -3.389 7.855 -13.349 1.00 94.69 690 VAL A C 1
ATOM 5261 O O . VAL A 1 690 ? -4.531 8.109 -13.733 1.00 94.69 690 VAL A O 1
ATOM 5264 N N . LEU A 1 691 ? -2.648 6.900 -13.924 1.00 95.62 691 LEU A N 1
ATOM 5265 C CA . LEU A 1 691 ? -2.994 6.237 -15.184 1.00 95.62 691 LEU A CA 1
ATOM 5266 C C . LEU A 1 691 ? -4.441 5.730 -15.286 1.00 95.62 691 LEU A C 1
ATOM 5268 O O . LEU A 1 691 ? -5.013 5.883 -16.363 1.00 95.62 691 LEU A O 1
ATOM 5272 N N . PRO A 1 692 ? -5.074 5.157 -14.243 1.00 97.19 692 PRO A N 1
ATOM 5273 C CA . PRO A 1 692 ? -6.450 4.680 -14.360 1.00 97.19 692 PRO A CA 1
ATOM 5274 C C . PRO A 1 692 ? -7.489 5.790 -14.508 1.00 97.19 692 PRO A C 1
ATOM 5276 O O . PRO A 1 692 ? -8.569 5.533 -15.037 1.00 97.19 692 PRO A O 1
ATOM 5279 N N . VAL A 1 693 ? -7.206 7.010 -14.041 1.00 97.88 693 VAL A N 1
ATOM 5280 C CA . VAL A 1 693 ? -8.231 8.052 -13.917 1.00 97.88 693 VAL A CA 1
ATOM 5281 C C . VAL A 1 693 ? -8.736 8.533 -15.284 1.00 97.88 693 VAL A C 1
ATOM 5283 O O . VAL A 1 693 ? -9.952 8.490 -15.485 1.00 97.88 693 VAL A O 1
ATOM 5286 N N . PRO A 1 694 ? -7.887 8.907 -16.267 1.00 97.25 694 PRO A N 1
ATOM 5287 C CA . PRO A 1 694 ? -8.388 9.311 -17.582 1.00 97.25 694 PRO A CA 1
ATOM 5288 C C . PRO A 1 694 ? -9.178 8.206 -18.317 1.00 97.25 694 PRO A C 1
ATOM 5290 O O . PRO A 1 694 ? -10.281 8.495 -18.782 1.00 97.25 694 PRO A O 1
ATOM 5293 N N . PRO A 1 695 ? -8.721 6.934 -18.383 1.00 97.62 695 PRO A N 1
ATOM 5294 C CA . PRO A 1 695 ? -9.524 5.829 -18.912 1.00 97.62 695 PRO A CA 1
ATOM 5295 C C . PRO A 1 695 ? -10.872 5.644 -18.208 1.00 97.62 695 PRO A C 1
ATOM 5297 O O . PRO A 1 695 ? -11.865 5.371 -18.880 1.00 97.62 695 PRO A O 1
ATOM 5300 N N . VAL A 1 696 ? -10.941 5.816 -16.883 1.00 98.38 696 VAL A N 1
ATOM 5301 C CA . VAL A 1 696 ? -12.210 5.750 -16.141 1.00 98.38 696 VAL A CA 1
ATOM 5302 C C . VAL A 1 696 ? -13.130 6.911 -16.510 1.00 98.38 696 VAL A C 1
ATOM 5304 O O . VAL A 1 696 ? -14.304 6.674 -16.779 1.00 98.38 696 VAL A O 1
ATOM 5307 N N . LEU A 1 697 ? -12.624 8.144 -16.591 1.00 98.00 697 LEU A N 1
ATOM 5308 C CA . LEU A 1 697 ? -13.418 9.305 -17.015 1.00 98.00 697 LEU A CA 1
ATOM 5309 C C . LEU A 1 697 ? -13.949 9.136 -18.447 1.00 98.00 697 LEU A C 1
ATOM 5311 O O . LEU A 1 697 ? -15.132 9.369 -18.693 1.00 98.00 697 LEU A O 1
ATOM 5315 N N . ALA A 1 698 ? -13.113 8.649 -19.368 1.00 97.31 698 ALA A N 1
ATOM 5316 C CA . ALA A 1 698 ? -13.528 8.323 -20.731 1.00 97.31 698 ALA A CA 1
ATOM 5317 C C . ALA A 1 698 ? -14.609 7.230 -20.753 1.00 97.31 698 ALA A C 1
ATOM 5319 O O . ALA A 1 698 ? -15.611 7.340 -21.464 1.00 97.31 698 ALA A O 1
ATOM 5320 N N . ALA A 1 699 ? -14.434 6.186 -19.940 1.00 97.75 699 ALA A N 1
ATOM 5321 C CA . ALA A 1 699 ? -15.386 5.092 -19.838 1.00 97.75 699 ALA A CA 1
ATOM 5322 C C . ALA A 1 699 ? -16.726 5.527 -19.233 1.00 97.75 699 ALA A C 1
ATOM 5324 O O . ALA A 1 699 ? -17.752 4.979 -19.623 1.00 97.75 699 ALA A O 1
ATOM 5325 N N . VAL A 1 700 ? -16.752 6.499 -18.314 1.00 97.06 700 VAL A N 1
ATOM 5326 C CA . VAL A 1 700 ? -18.002 7.038 -17.749 1.00 97.06 700 VAL A CA 1
ATOM 5327 C C . VAL A 1 700 ? -18.857 7.672 -18.846 1.00 97.06 700 VAL A C 1
ATOM 5329 O O . VAL A 1 700 ? -20.056 7.407 -18.910 1.00 97.06 700 VAL A O 1
ATOM 5332 N N . VAL A 1 701 ? -18.252 8.454 -19.746 1.00 95.62 701 VAL A N 1
ATOM 5333 C CA . VAL A 1 701 ? -18.960 9.031 -20.902 1.00 95.62 701 VAL A CA 1
ATOM 5334 C C . VAL A 1 701 ? -19.506 7.922 -21.802 1.00 95.62 701 VAL A C 1
ATOM 5336 O O . VAL A 1 701 ? -20.691 7.915 -22.135 1.00 95.62 701 VAL A O 1
ATOM 5339 N N . ALA A 1 702 ? -18.666 6.945 -22.146 1.00 92.00 702 ALA A N 1
ATOM 5340 C CA . ALA A 1 702 ? -19.060 5.815 -22.982 1.00 92.00 702 ALA A CA 1
ATOM 5341 C C . ALA A 1 702 ? -20.177 4.959 -22.349 1.00 92.00 702 ALA A C 1
ATOM 5343 O O . ALA A 1 702 ? -21.116 4.549 -23.031 1.00 92.00 702 ALA A O 1
ATOM 5344 N N . GLY A 1 703 ? -20.113 4.732 -21.036 1.00 91.81 703 GLY A N 1
ATOM 5345 C CA . GLY A 1 703 ? -21.123 4.006 -20.269 1.00 91.81 703 GLY A CA 1
ATOM 5346 C C . GLY A 1 703 ? -22.465 4.737 -20.222 1.00 91.81 703 GLY A C 1
ATOM 5347 O O . GLY A 1 703 ? -23.511 4.104 -20.357 1.00 91.81 703 GLY A O 1
ATOM 5348 N N . LEU A 1 704 ? -22.453 6.068 -20.118 1.00 91.12 704 LEU A N 1
ATOM 5349 C CA . LEU A 1 704 ? -23.670 6.880 -20.198 1.00 91.12 704 LEU A CA 1
ATOM 5350 C C . LEU A 1 704 ? -24.303 6.847 -21.592 1.00 91.12 704 LEU A C 1
ATOM 5352 O O . LEU A 1 704 ? -25.527 6.774 -21.693 1.00 91.12 704 LEU A O 1
ATOM 5356 N N . LEU A 1 705 ? -23.495 6.874 -22.658 1.00 89.94 705 LEU A N 1
ATOM 5357 C CA . LEU A 1 705 ? -23.989 6.713 -24.031 1.00 89.94 705 LEU A CA 1
ATOM 5358 C C . LEU A 1 705 ? -24.647 5.343 -24.217 1.00 89.94 705 LEU A C 1
ATOM 5360 O O . LEU A 1 705 ? -25.759 5.268 -24.739 1.00 89.94 705 LEU A O 1
ATOM 5364 N N . TRP A 1 706 ? -24.003 4.281 -23.725 1.00 91.00 706 TRP A N 1
ATOM 5365 C CA . TRP A 1 706 ? -24.562 2.930 -23.716 1.00 91.00 706 TRP A CA 1
ATOM 5366 C C . TRP A 1 706 ? -25.922 2.870 -23.013 1.00 91.00 706 TRP A C 1
ATOM 5368 O O . TRP A 1 706 ? -26.879 2.320 -23.557 1.00 91.00 706 TRP A O 1
ATOM 5378 N N . GLU A 1 707 ? -26.025 3.456 -21.820 1.00 90.00 707 GLU A N 1
ATOM 5379 C CA . GLU A 1 707 ? -27.243 3.394 -21.018 1.00 90.00 707 GLU A CA 1
ATOM 5380 C C . GLU A 1 707 ? -28.387 4.237 -21.595 1.00 90.00 707 GLU A C 1
ATOM 5382 O O . GLU A 1 707 ? -29.531 3.785 -21.594 1.00 90.00 707 GLU A O 1
ATOM 5387 N N . LYS A 1 708 ? -28.107 5.454 -22.079 1.00 91.06 708 LYS A N 1
ATOM 5388 C CA . LYS A 1 708 ? -29.143 6.366 -22.587 1.00 91.06 708 LYS A CA 1
ATOM 5389 C C . LYS A 1 708 ? -29.613 5.990 -23.987 1.00 91.06 708 LYS A C 1
ATOM 5391 O O . LYS A 1 708 ? -30.812 5.848 -24.204 1.00 91.06 708 LYS A O 1
ATOM 5396 N N . LEU A 1 709 ? -28.686 5.808 -24.928 1.00 89.25 709 LEU A N 1
ATOM 5397 C CA . LEU A 1 709 ? -29.028 5.531 -26.326 1.00 89.25 709 LEU A CA 1
ATOM 5398 C C . LEU A 1 709 ? -29.478 4.081 -26.522 1.00 89.25 709 LEU A C 1
ATOM 5400 O O . LEU A 1 709 ? -30.347 3.809 -27.345 1.00 89.25 709 LEU A O 1
ATOM 5404 N N . GLY A 1 710 ? -28.962 3.148 -25.715 1.00 85.12 710 GLY A N 1
ATOM 5405 C CA . GLY A 1 710 ? -29.359 1.741 -25.771 1.00 85.12 710 GLY A CA 1
ATOM 5406 C C . GLY A 1 710 ? -30.825 1.474 -25.407 1.00 85.12 710 GLY A C 1
ATOM 5407 O O . GLY A 1 710 ? -31.320 0.384 -25.689 1.00 85.12 710 GLY A O 1
ATOM 5408 N N . ARG A 1 711 ? -31.528 2.449 -24.810 1.00 89.44 711 ARG A N 1
ATOM 5409 C CA . ARG A 1 711 ? -32.968 2.375 -24.502 1.00 89.44 711 ARG A CA 1
ATOM 5410 C C . ARG A 1 711 ? -33.865 2.727 -25.693 1.00 89.44 711 ARG A C 1
ATOM 5412 O O . ARG A 1 711 ? -35.041 2.396 -25.655 1.00 89.44 711 ARG A O 1
ATOM 5419 N N . LEU A 1 712 ? -33.324 3.354 -26.741 1.00 91.31 712 LEU A N 1
ATOM 5420 C CA . LEU A 1 712 ? -34.089 3.808 -27.912 1.00 91.31 712 LEU A CA 1
ATOM 5421 C C . LEU A 1 712 ? -34.473 2.672 -28.877 1.00 91.31 712 LEU A C 1
ATOM 5423 O O . LEU A 1 712 ? -35.214 2.894 -29.826 1.00 91.31 712 LEU A O 1
ATOM 5427 N N . GLY A 1 713 ? -33.967 1.457 -28.656 1.00 93.12 713 GLY A N 1
ATOM 5428 C CA . GLY A 1 713 ? -34.311 0.275 -29.444 1.00 93.12 713 GLY A CA 1
ATOM 5429 C C . GLY A 1 713 ? -33.127 -0.666 -29.650 1.00 93.12 713 GLY A C 1
ATOM 5430 O O . GLY A 1 713 ? -31.966 -0.311 -29.431 1.00 93.12 713 GLY A O 1
ATOM 5431 N N . ARG A 1 714 ? -33.411 -1.894 -30.101 1.00 92.62 714 ARG A N 1
ATOM 5432 C CA . ARG A 1 714 ? -32.390 -2.942 -30.294 1.00 92.62 714 ARG A CA 1
ATOM 5433 C C . ARG A 1 714 ? -31.331 -2.547 -31.328 1.00 92.62 714 ARG A C 1
ATOM 5435 O O . ARG A 1 714 ? -30.150 -2.773 -31.085 1.00 92.62 714 ARG A O 1
ATOM 5442 N N . VAL A 1 715 ? -31.743 -1.933 -32.440 1.00 94.00 715 VAL A N 1
ATOM 5443 C CA . VAL A 1 715 ? -30.839 -1.499 -33.522 1.00 94.00 715 VAL A CA 1
ATOM 5444 C C . VAL A 1 715 ? -29.866 -0.427 -33.025 1.00 94.00 715 VAL A C 1
ATOM 5446 O O . VAL A 1 715 ? -28.657 -0.589 -33.169 1.00 94.00 715 VAL A O 1
ATOM 5449 N N . VAL A 1 716 ? -30.370 0.614 -32.349 1.00 92.31 716 VAL A N 1
ATOM 5450 C CA . VAL A 1 716 ? -29.536 1.683 -31.766 1.00 92.31 716 VAL A CA 1
ATOM 5451 C C . VAL A 1 716 ? -28.564 1.111 -30.738 1.00 92.31 716 VAL A C 1
ATOM 5453 O O . VAL A 1 716 ? -27.383 1.450 -30.740 1.00 92.31 716 VAL A O 1
ATOM 5456 N N . ARG A 1 717 ? -29.019 0.180 -29.892 1.00 90.50 717 ARG A N 1
ATOM 5457 C CA . ARG A 1 717 ? -28.156 -0.486 -28.911 1.00 90.50 717 ARG A CA 1
ATOM 5458 C C . ARG A 1 717 ? -27.008 -1.257 -29.567 1.00 90.50 717 ARG A C 1
ATOM 5460 O O . ARG A 1 717 ? -25.885 -1.174 -29.076 1.00 90.50 717 ARG A O 1
ATOM 5467 N N . ILE A 1 718 ? -27.268 -1.978 -30.661 1.00 91.44 718 ILE A N 1
ATOM 5468 C CA . ILE A 1 718 ? -26.225 -2.680 -31.428 1.00 91.44 718 ILE A CA 1
ATOM 5469 C C . ILE A 1 718 ? -25.257 -1.669 -32.053 1.00 91.44 718 ILE A C 1
ATOM 5471 O O . ILE A 1 718 ? -24.049 -1.826 -31.901 1.00 91.44 718 ILE A O 1
ATOM 5475 N N . ALA A 1 719 ? -25.764 -0.603 -32.677 1.00 92.94 719 ALA A N 1
ATOM 5476 C CA . ALA A 1 719 ? -24.930 0.437 -33.279 1.00 92.94 719 ALA A CA 1
ATOM 5477 C C . ALA A 1 719 ? -24.004 1.110 -32.249 1.00 92.94 719 ALA A C 1
ATOM 5479 O O . ALA A 1 719 ? -22.813 1.288 -32.501 1.00 92.94 719 ALA A O 1
ATOM 5480 N N . VAL A 1 720 ? -24.515 1.424 -31.054 1.00 91.88 720 VAL A N 1
ATOM 5481 C CA . VAL A 1 720 ? -23.703 1.962 -29.951 1.00 91.88 720 VAL A CA 1
ATOM 5482 C C . VAL A 1 720 ? -22.675 0.932 -29.476 1.00 91.88 720 VAL A C 1
ATOM 5484 O O . VAL A 1 720 ? -21.523 1.300 -29.262 1.00 91.88 720 VAL A O 1
ATOM 5487 N N . ALA A 1 721 ? -23.045 -0.351 -29.359 1.00 90.19 721 ALA A N 1
ATOM 5488 C CA . ALA A 1 721 ? -22.109 -1.423 -28.999 1.00 90.19 721 ALA A CA 1
ATOM 5489 C C . ALA A 1 721 ? -20.921 -1.483 -29.967 1.00 90.19 721 ALA A C 1
ATOM 5491 O O . ALA A 1 721 ? -19.768 -1.489 -29.536 1.0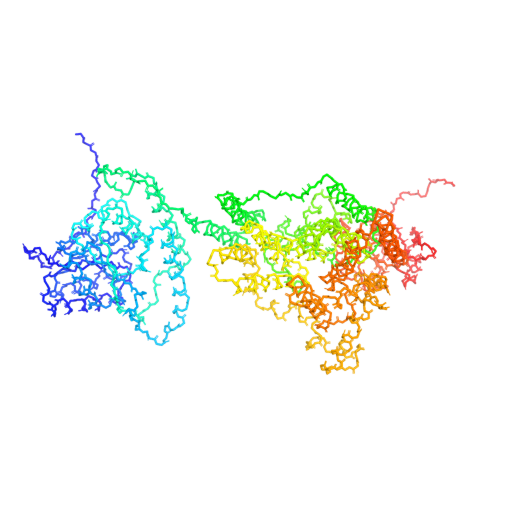0 90.19 721 ALA A O 1
ATOM 5492 N N . VAL A 1 722 ? -21.214 -1.502 -31.270 1.00 93.50 722 VAL A N 1
ATOM 5493 C CA . VAL A 1 722 ? -20.217 -1.583 -32.342 1.00 93.50 722 VAL A CA 1
ATOM 5494 C C . VAL A 1 722 ? -19.330 -0.344 -32.332 1.00 93.50 722 VAL A C 1
ATOM 5496 O O . VAL A 1 722 ? -18.112 -0.481 -32.330 1.00 93.50 722 VAL A O 1
ATOM 5499 N N . SER A 1 723 ? -19.906 0.856 -32.227 1.00 92.56 723 SER A N 1
ATOM 5500 C CA . SER A 1 723 ? -19.136 2.104 -32.145 1.00 92.56 723 SER A CA 1
ATOM 5501 C C . SER A 1 723 ? -18.185 2.124 -30.946 1.00 92.56 723 SER A C 1
ATOM 5503 O O . SER A 1 723 ? -17.011 2.466 -31.088 1.00 92.56 723 SER A O 1
ATOM 5505 N N . LEU A 1 724 ? -18.650 1.703 -29.765 1.00 92.69 724 LEU A N 1
ATOM 5506 C CA . LEU A 1 724 ? -17.802 1.607 -28.573 1.00 92.69 724 LEU A CA 1
ATOM 5507 C C . LEU A 1 724 ? -16.706 0.546 -28.734 1.00 92.69 724 LEU 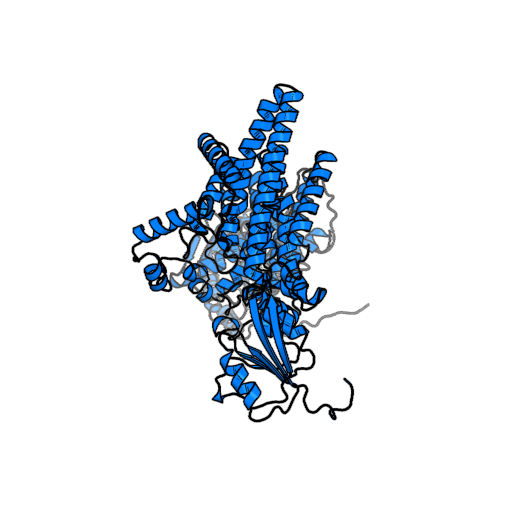A C 1
ATOM 5509 O O . LEU A 1 724 ? -15.561 0.790 -28.352 1.00 92.69 724 LEU A O 1
ATOM 5513 N N . ALA A 1 725 ? -17.024 -0.602 -29.337 1.00 92.94 725 ALA A N 1
ATOM 5514 C CA . ALA A 1 725 ? -16.043 -1.638 -29.640 1.00 92.94 725 ALA A CA 1
ATOM 5515 C C . ALA A 1 725 ? -14.971 -1.130 -30.618 1.00 92.94 725 ALA A C 1
ATOM 5517 O O . ALA A 1 725 ? -13.785 -1.328 -30.366 1.00 92.94 725 ALA A O 1
ATOM 5518 N N . VAL A 1 726 ? -15.358 -0.405 -31.672 1.00 94.75 726 VAL A N 1
ATOM 5519 C CA . VAL A 1 726 ? -14.430 0.221 -32.629 1.00 94.75 726 VAL A CA 1
ATOM 5520 C C . VAL A 1 726 ? -13.506 1.212 -31.927 1.00 94.75 726 VAL A C 1
ATOM 5522 O O . VAL A 1 726 ? -12.298 1.171 -32.151 1.00 94.75 726 VAL A O 1
ATOM 5525 N N . VAL A 1 727 ? -14.028 2.054 -31.028 1.00 92.94 727 VAL A N 1
ATOM 5526 C CA . VAL A 1 727 ? -13.208 2.992 -30.239 1.00 92.94 727 VAL A CA 1
ATOM 5527 C C . VAL A 1 727 ? -12.180 2.248 -29.382 1.00 92.94 727 VAL A C 1
ATOM 5529 O O . VAL A 1 727 ? -11.007 2.628 -29.360 1.00 92.94 727 VAL A O 1
ATOM 5532 N N . VAL A 1 728 ? -12.589 1.173 -28.701 1.00 93.94 728 VAL A N 1
ATOM 5533 C CA . VAL A 1 728 ? -11.689 0.361 -27.867 1.00 93.94 728 VAL A CA 1
ATOM 5534 C C . VAL A 1 728 ? -10.638 -0.360 -28.715 1.00 93.94 728 VAL A C 1
ATOM 5536 O O . VAL A 1 728 ? -9.457 -0.321 -28.372 1.00 93.94 728 VAL A O 1
ATOM 5539 N N . VAL A 1 729 ? -11.028 -0.972 -29.835 1.00 95.19 729 VAL A N 1
ATOM 5540 C CA . VAL A 1 729 ? -10.107 -1.657 -30.758 1.00 95.19 729 VAL A CA 1
ATOM 5541 C C . VAL A 1 729 ? -9.118 -0.667 -31.367 1.00 95.19 729 VAL A C 1
ATOM 5543 O O . VAL A 1 729 ? -7.918 -0.934 -31.387 1.00 95.19 729 VAL A O 1
ATOM 5546 N N . PHE A 1 730 ? -9.579 0.509 -31.796 1.00 95.50 730 PHE A N 1
ATOM 5547 C CA . PHE A 1 730 ? -8.710 1.568 -32.303 1.00 95.50 730 PHE A CA 1
ATOM 5548 C C . PHE A 1 730 ? -7.696 2.020 -31.245 1.00 95.50 730 PHE A C 1
ATOM 5550 O O . PHE A 1 730 ? -6.502 2.142 -31.538 1.00 95.50 730 PHE A O 1
ATOM 5557 N N . ALA A 1 731 ? -8.147 2.224 -30.002 1.00 94.69 731 ALA A N 1
ATOM 5558 C CA . ALA A 1 731 ? -7.264 2.554 -28.891 1.00 94.69 731 ALA A CA 1
ATOM 5559 C C . ALA A 1 731 ? -6.226 1.445 -28.657 1.00 94.69 731 ALA A C 1
ATOM 5561 O O . ALA A 1 731 ? -5.038 1.751 -28.550 1.00 94.69 731 ALA A O 1
ATOM 5562 N N . LEU A 1 732 ? -6.638 0.174 -28.637 1.00 94.38 732 LEU A N 1
ATOM 5563 C CA . LEU A 1 732 ? -5.745 -0.974 -28.474 1.00 94.38 732 LEU A CA 1
ATOM 5564 C C . LEU A 1 732 ? -4.683 -1.019 -29.582 1.00 94.38 732 LEU A C 1
ATOM 5566 O O . LEU A 1 732 ? -3.492 -0.979 -29.283 1.00 94.38 732 LEU A O 1
ATOM 5570 N N . VAL A 1 733 ? -5.095 -0.992 -30.854 1.00 95.50 733 VAL A N 1
ATOM 5571 C CA . VAL A 1 733 ? -4.186 -1.024 -32.014 1.00 95.50 733 VAL A CA 1
ATOM 5572 C C . VAL A 1 733 ? -3.184 0.127 -31.962 1.00 95.50 733 VAL A C 1
ATOM 5574 O O . VAL A 1 733 ? -1.988 -0.076 -32.183 1.00 95.50 733 VAL A O 1
ATOM 5577 N N . ARG A 1 734 ? -3.638 1.344 -31.642 1.00 95.38 734 ARG A N 1
ATOM 5578 C CA . ARG A 1 734 ? -2.753 2.505 -31.521 1.00 95.38 734 ARG A CA 1
ATOM 5579 C C . ARG A 1 734 ? -1.722 2.320 -30.409 1.00 95.38 734 ARG A C 1
ATOM 5581 O O . ARG A 1 734 ? -0.544 2.579 -30.643 1.00 95.38 734 ARG A O 1
ATOM 5588 N N . ASN A 1 735 ? -2.144 1.906 -29.217 1.00 96.00 735 ASN A N 1
ATOM 5589 C CA . ASN A 1 735 ? -1.229 1.708 -28.094 1.00 96.00 735 ASN A CA 1
ATOM 5590 C C . ASN A 1 735 ? -0.210 0.598 -28.389 1.00 96.00 735 ASN A C 1
ATOM 5592 O O . ASN A 1 735 ? 0.979 0.786 -28.141 1.00 96.00 735 ASN A O 1
ATOM 5596 N N . THR A 1 736 ? -0.637 -0.509 -29.002 1.00 94.06 736 THR A N 1
ATOM 5597 C CA . THR A 1 736 ? 0.275 -1.570 -29.446 1.00 94.06 736 THR A CA 1
ATOM 5598 C C . THR A 1 736 ? 1.282 -1.047 -30.470 1.00 94.06 736 THR A C 1
ATOM 5600 O O . THR A 1 736 ? 2.468 -1.328 -30.347 1.00 94.06 736 THR A O 1
ATOM 5603 N N . ARG A 1 737 ? 0.862 -0.223 -31.442 1.00 95.31 737 ARG A N 1
ATOM 5604 C CA . ARG A 1 737 ? 1.785 0.403 -32.410 1.00 95.31 737 ARG A CA 1
ATOM 5605 C C . ARG A 1 737 ? 2.813 1.314 -31.739 1.00 95.31 737 ARG A C 1
ATOM 5607 O O . ARG A 1 737 ? 3.975 1.285 -32.137 1.00 95.31 737 ARG A O 1
ATOM 5614 N N . ILE A 1 738 ? 2.406 2.102 -30.738 1.00 95.38 738 ILE A N 1
ATOM 5615 C CA . ILE A 1 738 ? 3.325 2.937 -29.944 1.00 95.38 738 ILE A CA 1
ATOM 5616 C C . ILE A 1 738 ? 4.368 2.050 -29.260 1.00 95.38 738 ILE A C 1
ATOM 5618 O O . ILE A 1 738 ? 5.566 2.290 -29.404 1.00 95.38 738 ILE A O 1
ATOM 5622 N N . TYR A 1 739 ? 3.918 0.994 -28.582 1.00 94.81 739 TYR A N 1
ATOM 5623 C CA . TYR A 1 739 ? 4.796 0.088 -27.848 1.00 94.81 739 TYR A CA 1
ATOM 5624 C C . TYR A 1 739 ? 5.763 -0.679 -28.766 1.00 94.81 739 TYR A C 1
ATOM 5626 O O . TYR A 1 739 ? 6.960 -0.744 -28.498 1.00 94.81 739 TYR A O 1
ATOM 5634 N N . VAL A 1 740 ? 5.280 -1.197 -29.900 1.00 93.44 740 VAL A N 1
ATOM 5635 C CA . VAL A 1 740 ? 6.119 -1.889 -30.896 1.00 93.44 740 VAL A CA 1
ATOM 5636 C C . VAL A 1 740 ? 7.146 -0.939 -31.511 1.00 93.44 740 VAL A C 1
ATOM 5638 O O . VAL A 1 740 ? 8.299 -1.323 -31.691 1.00 93.44 740 VAL A O 1
ATOM 5641 N N . ARG A 1 741 ? 6.769 0.313 -31.807 1.00 93.50 741 ARG A N 1
ATOM 5642 C CA . ARG A 1 741 ? 7.713 1.327 -32.304 1.00 93.50 741 ARG A CA 1
ATOM 5643 C C . ARG A 1 741 ? 8.815 1.606 -31.284 1.00 93.50 741 ARG A C 1
ATOM 5645 O O . ARG A 1 741 ? 9.974 1.712 -31.675 1.00 93.50 741 ARG A O 1
ATOM 5652 N N . PHE A 1 742 ? 8.462 1.706 -30.003 1.00 92.75 742 PHE A N 1
ATOM 5653 C CA . PHE A 1 742 ? 9.441 1.822 -28.926 1.00 92.75 742 PHE A CA 1
ATOM 5654 C C . PHE A 1 742 ? 10.395 0.619 -28.907 1.00 92.75 742 PHE A C 1
ATOM 5656 O O . PHE A 1 742 ? 11.605 0.817 -28.964 1.00 92.75 742 PHE A O 1
ATOM 5663 N N . CYS A 1 743 ? 9.873 -0.611 -28.927 1.00 91.12 743 CYS A N 1
ATOM 5664 C CA . CYS A 1 743 ? 10.703 -1.820 -28.901 1.00 91.12 743 CYS A CA 1
ATOM 5665 C C . CYS A 1 743 ? 11.688 -1.870 -30.080 1.00 91.12 743 CYS A C 1
ATOM 5667 O O . CYS A 1 743 ? 12.882 -2.056 -29.866 1.00 91.12 743 CYS A O 1
ATOM 5669 N N . ARG A 1 744 ? 11.220 -1.583 -31.304 1.00 89.81 744 ARG A N 1
ATOM 5670 C CA . ARG A 1 744 ? 12.080 -1.518 -32.501 1.00 89.81 744 ARG A CA 1
ATOM 5671 C C . ARG A 1 744 ? 13.185 -0.472 -32.383 1.00 89.81 744 ARG A C 1
ATOM 5673 O O . ARG A 1 744 ? 14.304 -0.710 -32.821 1.00 89.81 744 ARG A O 1
ATOM 5680 N N . ARG A 1 745 ? 12.891 0.686 -31.783 1.00 88.44 745 ARG A N 1
ATOM 5681 C CA . ARG A 1 745 ? 13.910 1.713 -31.528 1.00 88.44 745 ARG A CA 1
ATOM 5682 C C . ARG A 1 745 ? 14.980 1.179 -30.573 1.00 88.44 745 ARG A C 1
ATOM 5684 O O . ARG A 1 745 ? 16.166 1.285 -30.875 1.00 88.44 745 ARG A O 1
ATOM 5691 N N . MET A 1 746 ? 14.562 0.555 -29.471 1.00 85.94 746 MET A N 1
ATOM 5692 C CA . MET A 1 746 ? 15.476 0.010 -28.462 1.00 85.94 746 MET A CA 1
ATOM 5693 C C . MET A 1 746 ? 16.313 -1.173 -28.966 1.00 85.94 746 MET A C 1
ATOM 5695 O O . MET A 1 746 ? 17.425 -1.369 -28.488 1.00 85.94 746 MET A O 1
ATOM 5699 N N . GLU A 1 747 ? 15.836 -1.941 -29.948 1.00 83.94 747 GLU A N 1
ATOM 5700 C CA . GLU A 1 747 ? 16.611 -3.013 -30.598 1.00 83.94 747 GLU A CA 1
ATOM 5701 C C . GLU A 1 747 ? 17.855 -2.506 -31.341 1.00 83.94 747 GLU A C 1
ATOM 5703 O O . GLU A 1 747 ? 18.810 -3.258 -31.512 1.00 83.94 747 GLU A O 1
ATOM 5708 N N . THR A 1 748 ? 17.859 -1.242 -31.771 1.00 84.94 748 THR A N 1
ATOM 5709 C CA . THR A 1 748 ? 18.976 -0.627 -32.516 1.00 84.94 748 THR A CA 1
ATOM 5710 C C . THR A 1 748 ? 19.909 0.211 -31.644 1.00 84.94 748 THR A C 1
ATOM 5712 O O . THR A 1 748 ? 20.856 0.809 -32.145 1.00 84.94 748 THR A O 1
ATOM 5715 N N . THR A 1 749 ? 19.655 0.274 -30.336 1.00 82.88 749 THR A N 1
ATOM 5716 C CA . THR A 1 749 ? 20.485 1.017 -29.381 1.00 82.88 749 THR A CA 1
ATOM 5717 C C . THR A 1 749 ? 21.279 0.040 -28.527 1.00 82.88 749 THR A C 1
ATOM 5719 O O . THR A 1 749 ? 20.730 -0.947 -28.033 1.00 82.88 749 THR A O 1
ATOM 5722 N N . VAL A 1 750 ? 22.569 0.316 -28.332 1.00 79.94 750 VAL A N 1
ATOM 5723 C CA . VAL A 1 750 ? 23.401 -0.468 -27.413 1.00 79.94 750 VAL A CA 1
ATOM 5724 C C . VAL A 1 750 ? 22.865 -0.283 -25.996 1.00 79.94 750 VAL A C 1
ATOM 5726 O O . VAL A 1 750 ? 22.630 0.840 -25.560 1.00 79.94 750 VAL A O 1
ATOM 5729 N N . ASN A 1 751 ? 22.613 -1.389 -25.304 1.00 81.31 751 ASN A N 1
ATOM 5730 C CA . ASN A 1 751 ? 22.086 -1.396 -23.944 1.00 81.31 751 ASN A CA 1
ATOM 5731 C C . ASN A 1 751 ? 22.605 -2.622 -23.178 1.00 81.31 751 ASN A C 1
ATOM 5733 O O . ASN A 1 751 ? 23.141 -3.556 -23.781 1.00 81.31 751 ASN A O 1
ATOM 5737 N N . GLU A 1 752 ? 22.421 -2.621 -21.856 1.00 79.50 752 GLU A N 1
ATOM 5738 C CA . GLU A 1 752 ? 22.917 -3.668 -20.951 1.00 79.50 752 GLU A CA 1
ATOM 5739 C C . GLU A 1 752 ? 22.481 -5.072 -21.383 1.00 79.50 752 GLU A C 1
ATOM 5741 O O . GLU A 1 752 ? 23.274 -6.010 -21.364 1.00 79.50 752 GLU A O 1
ATOM 5746 N N . TRP A 1 753 ? 21.235 -5.226 -21.835 1.00 79.94 753 TRP A N 1
ATOM 5747 C CA . TRP A 1 753 ? 20.700 -6.528 -22.215 1.00 79.94 753 TRP A CA 1
ATOM 5748 C C . TRP A 1 753 ? 21.330 -7.088 -23.485 1.00 79.94 753 TRP A C 1
ATOM 5750 O O . TRP A 1 753 ? 21.577 -8.291 -23.553 1.00 79.94 753 TRP A O 1
ATOM 5760 N N . VAL A 1 754 ? 21.619 -6.239 -24.477 1.00 81.69 754 VAL A N 1
ATOM 5761 C CA . VAL A 1 754 ? 22.356 -6.670 -25.675 1.00 81.69 754 VAL A CA 1
ATOM 5762 C C . VAL A 1 754 ? 23.683 -7.284 -25.240 1.00 81.69 754 VAL A C 1
ATOM 5764 O O . VAL A 1 754 ? 23.992 -8.397 -25.641 1.00 81.69 754 VAL A O 1
ATOM 5767 N N . VAL A 1 755 ? 24.416 -6.628 -24.340 1.00 83.12 755 VAL A N 1
ATOM 5768 C CA . VAL A 1 755 ? 25.687 -7.151 -23.824 1.00 83.12 755 VAL A CA 1
ATOM 5769 C C . VAL A 1 755 ? 25.480 -8.439 -23.009 1.00 83.12 755 VAL A C 1
ATOM 5771 O O . VAL A 1 755 ? 26.186 -9.417 -23.238 1.00 83.12 755 VAL A O 1
ATOM 5774 N N . ILE A 1 756 ? 24.499 -8.491 -22.099 1.00 82.38 756 ILE A N 1
ATOM 5775 C CA . ILE A 1 756 ? 24.204 -9.682 -21.272 1.00 82.38 756 ILE A CA 1
ATOM 5776 C C . ILE A 1 756 ? 23.815 -10.891 -22.130 1.00 82.38 756 ILE A C 1
ATOM 5778 O O . ILE A 1 756 ? 24.199 -12.021 -21.822 1.00 82.38 756 ILE A O 1
ATOM 5782 N N . ARG A 1 757 ? 23.066 -10.680 -23.216 1.00 83.88 757 ARG A N 1
ATOM 5783 C CA . ARG A 1 757 ? 22.721 -11.741 -24.166 1.00 83.88 757 ARG A CA 1
ATOM 5784 C C . ARG A 1 757 ? 23.980 -12.318 -24.801 1.00 83.88 757 ARG A C 1
ATOM 5786 O O . ARG A 1 757 ? 24.137 -13.534 -24.798 1.00 83.88 757 ARG A O 1
ATOM 5793 N N . GLU A 1 758 ? 24.887 -11.468 -25.270 1.00 84.69 758 GLU A N 1
ATOM 5794 C CA . GLU A 1 758 ? 26.146 -11.919 -25.869 1.00 84.69 758 GLU A CA 1
ATOM 5795 C C . GLU A 1 758 ? 27.068 -12.599 -24.839 1.00 84.69 758 GLU A C 1
ATOM 5797 O O . GLU A 1 758 ? 27.746 -13.573 -25.162 1.00 84.69 758 GLU A O 1
ATOM 5802 N N . LEU A 1 759 ? 27.031 -12.193 -23.562 1.00 81.94 759 LEU A N 1
ATOM 5803 C CA . LEU A 1 759 ? 27.744 -12.902 -22.491 1.00 81.94 759 LEU A CA 1
ATOM 5804 C C . LEU A 1 759 ? 27.304 -14.365 -22.354 1.00 81.94 759 LEU A C 1
ATOM 5806 O O . LEU A 1 759 ? 28.126 -15.210 -21.995 1.00 81.94 759 LEU A O 1
ATOM 5810 N N . ARG A 1 760 ? 26.043 -14.710 -22.643 1.00 77.25 760 ARG A N 1
ATOM 5811 C CA . ARG A 1 760 ? 25.579 -16.110 -22.586 1.00 77.25 760 ARG A CA 1
ATOM 5812 C C . ARG A 1 760 ? 26.225 -16.994 -23.647 1.00 77.25 760 ARG A C 1
ATOM 5814 O O . ARG A 1 760 ? 26.392 -18.186 -23.396 1.00 77.25 760 ARG A O 1
ATOM 5821 N N . GLU A 1 761 ? 26.610 -16.419 -24.782 1.00 78.56 761 GLU A N 1
ATOM 5822 C CA . GLU A 1 761 ? 27.315 -17.114 -25.866 1.00 78.56 761 GLU A CA 1
ATOM 5823 C C . GLU A 1 761 ? 28.820 -17.267 -25.562 1.00 78.56 761 GLU A C 1
ATOM 5825 O O . GLU A 1 761 ? 29.502 -18.131 -26.113 1.00 78.56 761 GLU A O 1
ATOM 5830 N N . LEU A 1 762 ? 29.352 -16.488 -24.612 1.00 82.56 762 LEU A N 1
ATOM 5831 C CA . LEU A 1 762 ? 30.759 -16.490 -24.190 1.00 82.56 762 LEU A CA 1
ATOM 5832 C C . LEU A 1 762 ? 31.033 -17.415 -22.988 1.00 82.56 762 LEU A C 1
ATOM 5834 O O . LEU A 1 762 ? 31.831 -17.085 -22.111 1.00 82.56 762 LEU A O 1
ATOM 5838 N N . ARG A 1 763 ? 30.410 -18.602 -22.934 1.00 77.38 763 ARG A N 1
ATOM 5839 C CA . ARG A 1 763 ? 30.520 -19.532 -21.780 1.00 77.38 763 ARG A CA 1
ATOM 5840 C C . ARG A 1 763 ? 31.944 -19.978 -21.447 1.00 77.38 763 ARG A C 1
ATOM 5842 O O . ARG A 1 763 ? 32.219 -20.358 -20.315 1.00 77.38 763 ARG A O 1
ATOM 5849 N N . ARG A 1 764 ? 32.836 -19.982 -22.439 1.00 82.44 764 ARG A N 1
ATOM 5850 C CA . ARG A 1 764 ? 34.230 -20.412 -22.270 1.00 82.44 764 ARG A CA 1
ATOM 5851 C C . ARG A 1 764 ? 35.125 -19.318 -21.683 1.00 82.44 764 ARG A C 1
ATOM 5853 O O . ARG A 1 764 ? 36.188 -19.660 -21.181 1.00 82.44 764 ARG A O 1
ATOM 5860 N N . ALA A 1 765 ? 34.729 -18.043 -21.740 1.00 85.75 765 ALA A N 1
ATOM 5861 C CA . ALA A 1 765 ? 35.559 -16.934 -21.273 1.00 85.75 765 ALA A CA 1
ATOM 5862 C C . ALA A 1 765 ? 35.542 -16.874 -19.742 1.00 85.75 765 ALA A C 1
ATOM 5864 O O . ALA A 1 765 ? 34.472 -16.786 -19.138 1.00 85.75 765 ALA A O 1
ATOM 5865 N N . ARG A 1 766 ? 36.722 -16.895 -19.117 1.00 88.44 766 ARG A N 1
ATOM 5866 C CA . ARG A 1 766 ? 36.885 -16.688 -17.671 1.00 88.44 766 ARG A CA 1
ATOM 5867 C C . ARG A 1 766 ? 36.943 -15.209 -17.324 1.00 88.44 766 ARG A C 1
ATOM 5869 O O . ARG A 1 766 ? 36.322 -14.804 -16.343 1.00 88.44 766 ARG A O 1
ATOM 5876 N N . THR A 1 767 ? 37.605 -14.418 -18.167 1.00 89.50 767 THR A N 1
ATOM 5877 C CA . THR A 1 767 ? 37.684 -12.963 -18.027 1.00 89.50 767 THR A CA 1
ATOM 5878 C C . THR A 1 767 ? 37.058 -12.273 -19.233 1.00 89.50 767 THR A C 1
ATOM 5880 O O . THR A 1 767 ? 37.317 -12.628 -20.384 1.00 89.50 767 THR A O 1
ATOM 5883 N N . VAL A 1 768 ? 36.201 -11.287 -18.968 1.00 89.81 768 VAL A N 1
ATOM 5884 C CA . VAL A 1 768 ? 35.568 -10.454 -19.992 1.00 89.81 768 VAL A CA 1
ATOM 5885 C C . VAL A 1 768 ? 35.917 -8.995 -19.732 1.00 89.81 768 VAL A C 1
ATOM 5887 O O . VAL A 1 768 ? 35.577 -8.438 -18.688 1.00 89.81 768 VAL A O 1
ATOM 5890 N N . TYR A 1 769 ? 36.604 -8.393 -20.696 1.00 88.50 769 TYR A N 1
ATOM 5891 C CA . TYR A 1 769 ? 36.953 -6.981 -20.718 1.00 88.50 769 TYR A CA 1
ATOM 5892 C C . TYR A 1 769 ? 35.883 -6.225 -21.491 1.00 88.50 769 TYR A C 1
ATOM 5894 O O . TYR A 1 769 ? 35.531 -6.599 -22.615 1.00 88.50 769 TYR A O 1
ATOM 5902 N N . PHE A 1 770 ? 35.380 -5.141 -20.917 1.00 86.81 770 PHE A N 1
ATOM 5903 C CA . PHE A 1 770 ? 34.360 -4.346 -21.573 1.00 86.81 770 PHE A CA 1
ATOM 5904 C C . PHE A 1 770 ? 34.860 -2.942 -21.892 1.00 86.81 770 PHE A C 1
ATOM 5906 O O . PHE A 1 770 ? 35.234 -2.171 -21.012 1.00 86.81 770 PHE A O 1
ATOM 5913 N N . PHE A 1 771 ? 34.776 -2.600 -23.172 1.00 85.19 771 PHE A N 1
ATOM 5914 C CA . PHE A 1 771 ? 35.051 -1.283 -23.724 1.00 85.19 771 PHE A CA 1
ATOM 5915 C C . PHE A 1 771 ? 33.742 -0.691 -24.215 1.00 85.19 771 PHE A C 1
ATOM 5917 O O . PHE A 1 771 ? 33.418 -0.690 -25.405 1.00 85.19 771 PHE A O 1
ATOM 5924 N N . THR A 1 772 ? 32.936 -0.240 -23.266 1.00 75.12 772 THR A N 1
ATOM 5925 C CA . THR A 1 772 ? 31.720 0.497 -23.578 1.00 75.12 772 THR A CA 1
ATOM 5926 C C . THR A 1 772 ? 31.674 1.759 -22.732 1.00 75.12 772 THR A C 1
ATOM 5928 O O . THR A 1 772 ? 32.387 1.846 -21.732 1.00 75.12 772 THR A O 1
ATOM 5931 N N . GLY A 1 773 ? 30.900 2.754 -23.171 1.00 67.19 773 GLY A N 1
ATOM 5932 C CA . GLY A 1 773 ? 30.898 4.078 -22.554 1.00 67.19 773 GLY A CA 1
ATOM 5933 C C . GLY A 1 773 ? 30.693 4.009 -21.034 1.00 67.19 773 GLY A C 1
ATOM 5934 O O . GLY A 1 773 ? 29.984 3.114 -20.565 1.00 67.19 773 GLY A O 1
ATOM 5935 N N . PRO A 1 774 ? 31.253 4.957 -20.259 1.00 51.84 774 PRO A N 1
ATOM 5936 C CA . PRO A 1 774 ? 31.183 4.945 -18.794 1.00 51.84 774 PRO A CA 1
ATOM 5937 C C . PRO A 1 774 ? 29.746 4.813 -18.261 1.00 51.84 774 PRO A C 1
ATOM 5939 O O . PRO A 1 774 ? 29.523 4.145 -17.257 1.00 51.84 774 PRO A O 1
ATOM 5942 N N . PHE A 1 775 ? 28.759 5.350 -18.985 1.00 52.19 775 PHE A N 1
ATOM 5943 C CA . PHE A 1 775 ? 27.337 5.286 -18.630 1.00 52.19 775 PHE A CA 1
ATOM 5944 C C . PHE A 1 775 ? 26.658 3.924 -18.846 1.00 52.19 775 PHE A C 1
ATOM 5946 O O . PHE A 1 775 ? 25.566 3.725 -18.326 1.00 52.19 775 PHE A O 1
ATOM 5953 N N . MET A 1 776 ? 27.249 3.003 -19.616 1.00 57.66 776 MET A N 1
ATOM 5954 C CA . MET A 1 776 ? 26.648 1.684 -19.858 1.00 57.66 776 MET A CA 1
ATOM 5955 C C . MET A 1 776 ? 27.144 0.595 -18.906 1.00 57.66 776 MET A C 1
ATOM 5957 O O . MET A 1 776 ? 26.448 -0.404 -18.762 1.00 57.66 776 MET A O 1
ATOM 5961 N N . LEU A 1 777 ? 28.328 0.738 -18.296 1.00 59.94 777 LEU A N 1
ATOM 5962 C CA . LEU A 1 777 ? 28.996 -0.395 -17.639 1.00 59.94 777 LEU A CA 1
ATOM 5963 C C . LEU A 1 777 ? 29.734 -0.117 -16.335 1.00 59.94 777 LEU A C 1
ATOM 5965 O O . LEU A 1 777 ? 30.103 -1.089 -15.678 1.00 59.94 777 LEU A O 1
ATOM 5969 N N . ALA A 1 778 ? 29.976 1.135 -15.944 1.00 52.19 778 ALA A N 1
ATOM 5970 C CA . ALA A 1 778 ? 30.612 1.376 -14.654 1.00 52.19 778 ALA A CA 1
ATOM 5971 C C . ALA A 1 778 ? 29.660 0.911 -13.534 1.00 52.19 778 ALA A C 1
ATOM 5973 O O . ALA A 1 778 ? 28.597 1.494 -13.340 1.00 52.19 778 ALA A O 1
ATOM 5974 N N . ASP A 1 779 ? 30.018 -0.196 -12.877 1.00 62.09 779 ASP A N 1
ATOM 5975 C CA . ASP A 1 779 ? 29.304 -0.831 -11.761 1.00 62.09 779 ASP A CA 1
ATOM 5976 C C . ASP A 1 779 ? 27.824 -1.172 -12.009 1.00 62.09 779 ASP A C 1
ATOM 5978 O O . ASP A 1 779 ? 27.009 -1.139 -11.085 1.00 62.09 779 ASP A O 1
ATOM 5982 N N . SER A 1 780 ? 27.445 -1.533 -13.244 1.00 78.06 780 SER A N 1
ATOM 5983 C CA . SER A 1 780 ? 26.047 -1.885 -13.520 1.00 78.06 780 SER A CA 1
ATOM 5984 C C . SER A 1 780 ? 25.621 -3.161 -12.753 1.00 78.06 780 SER A C 1
ATOM 5986 O O . SER A 1 780 ? 26.185 -4.244 -12.967 1.00 78.06 780 SER A O 1
ATOM 5988 N N . PRO A 1 781 ? 24.575 -3.077 -11.903 1.00 84.12 781 PRO A N 1
ATOM 5989 C CA . PRO A 1 781 ? 24.049 -4.191 -11.106 1.00 84.12 781 PRO A CA 1
ATOM 5990 C C . PRO A 1 781 ? 23.622 -5.398 -11.946 1.00 84.12 781 PRO A C 1
ATOM 5992 O O . PRO A 1 781 ? 23.644 -6.537 -11.479 1.00 84.12 781 PRO A O 1
ATOM 5995 N N . ALA A 1 782 ? 23.231 -5.162 -13.202 1.00 84.38 782 ALA A N 1
ATOM 5996 C CA . ALA A 1 782 ? 22.810 -6.217 -14.110 1.00 84.38 782 ALA A CA 1
ATOM 5997 C C . ALA A 1 782 ? 23.971 -7.161 -14.439 1.00 84.38 782 ALA A C 1
ATOM 5999 O O . ALA A 1 782 ? 23.792 -8.378 -14.441 1.00 84.38 782 ALA A O 1
ATOM 6000 N N . PHE A 1 783 ? 25.180 -6.639 -14.643 1.00 83.50 783 PHE A N 1
ATOM 6001 C CA . PHE A 1 783 ? 26.326 -7.498 -14.923 1.00 83.50 783 PHE A CA 1
ATOM 6002 C C . PHE A 1 783 ? 26.795 -8.277 -13.716 1.00 83.50 783 PHE A C 1
ATOM 6004 O O . PHE A 1 783 ? 27.259 -9.390 -13.918 1.00 83.50 783 PHE A O 1
ATOM 6011 N N . GLU A 1 784 ? 26.666 -7.736 -12.504 1.00 85.12 784 GLU A N 1
ATOM 6012 C CA . GLU A 1 784 ? 26.969 -8.489 -11.285 1.00 85.12 784 GLU A CA 1
ATOM 6013 C C . GLU A 1 784 ? 25.973 -9.642 -11.106 1.00 85.12 784 GLU A C 1
ATOM 6015 O O . GLU A 1 784 ? 26.371 -10.783 -10.879 1.00 85.12 784 GLU A O 1
ATOM 6020 N N . LEU A 1 785 ? 24.683 -9.387 -11.344 1.00 86.31 785 LEU A N 1
ATOM 6021 C CA . LEU A 1 785 ? 23.648 -10.418 -11.292 1.00 86.31 785 LEU A CA 1
ATOM 6022 C C . LEU A 1 785 ? 23.884 -11.545 -12.319 1.00 86.31 785 LEU A C 1
ATOM 6024 O O . LEU A 1 785 ? 23.691 -12.718 -12.004 1.00 86.31 785 LEU A O 1
ATOM 6028 N N . PHE A 1 786 ? 24.318 -11.211 -13.542 1.00 84.12 786 PHE A N 1
ATOM 6029 C CA . PHE A 1 786 ? 24.584 -12.170 -14.631 1.00 84.12 786 PHE A CA 1
ATOM 6030 C C . PHE A 1 786 ? 26.067 -12.565 -14.778 1.00 84.12 786 PHE A C 1
ATOM 6032 O O . PHE A 1 786 ? 26.458 -13.192 -15.772 1.00 84.12 786 PHE A O 1
ATOM 6039 N N . ARG A 1 787 ? 26.910 -12.222 -13.798 1.00 83.50 787 ARG A N 1
ATOM 6040 C CA . ARG A 1 787 ? 28.361 -12.450 -13.846 1.00 83.50 787 ARG A CA 1
ATOM 6041 C C . ARG A 1 787 ? 28.729 -13.923 -13.902 1.00 83.50 787 ARG A C 1
ATOM 6043 O O . ARG A 1 787 ? 29.688 -14.300 -14.577 1.00 83.50 787 ARG A O 1
ATOM 6050 N N . GLU A 1 788 ? 27.937 -14.756 -13.231 1.00 77.00 788 GLU A N 1
ATOM 6051 C CA . GLU A 1 788 ? 28.277 -16.155 -12.960 1.00 77.00 788 GLU A CA 1
ATOM 6052 C C . GLU A 1 788 ? 29.664 -16.241 -12.282 1.00 77.00 788 GLU A C 1
ATOM 6054 O O . GLU A 1 788 ? 29.979 -15.431 -11.415 1.00 77.00 788 GLU A O 1
ATOM 6059 N N . ARG A 1 789 ? 30.515 -17.207 -12.656 1.00 78.50 789 ARG A N 1
ATOM 6060 C CA . ARG A 1 789 ? 31.884 -17.363 -12.116 1.00 78.50 789 ARG A CA 1
ATOM 6061 C C . ARG A 1 789 ? 32.946 -16.566 -12.888 1.00 78.50 789 ARG A C 1
ATOM 6063 O O . ARG A 1 789 ? 34.133 -16.858 -12.763 1.00 78.50 789 ARG A O 1
ATOM 6070 N N . ARG A 1 790 ? 32.541 -15.607 -13.726 1.00 86.38 790 ARG A N 1
ATOM 6071 C CA . ARG A 1 790 ? 33.458 -14.849 -14.589 1.00 86.38 790 ARG A CA 1
ATOM 6072 C C . ARG A 1 790 ? 34.040 -13.645 -13.869 1.00 86.38 790 ARG A C 1
ATOM 6074 O O . ARG A 1 790 ? 33.430 -13.082 -12.963 1.00 86.38 790 ARG A O 1
ATOM 6081 N N . ARG A 1 791 ? 35.209 -13.195 -14.305 1.00 86.38 791 ARG A N 1
ATOM 6082 C CA . ARG A 1 791 ? 35.757 -11.889 -13.945 1.00 86.38 791 ARG A CA 1
ATOM 6083 C C . ARG A 1 791 ? 35.340 -10.876 -15.004 1.00 86.38 791 ARG A C 1
ATOM 6085 O O . ARG A 1 791 ? 35.672 -11.030 -16.174 1.00 86.38 791 ARG A O 1
ATOM 6092 N N . HIS A 1 792 ? 34.602 -9.852 -14.598 1.00 87.56 792 HIS A N 1
ATOM 6093 C CA . HIS A 1 792 ? 34.262 -8.725 -15.462 1.00 87.56 792 HIS A CA 1
ATOM 6094 C C . HIS A 1 792 ? 35.204 -7.559 -15.152 1.00 87.56 792 HIS A C 1
ATOM 6096 O O . HIS A 1 792 ? 35.429 -7.261 -13.978 1.00 87.56 792 HIS A O 1
ATOM 6102 N N . VAL A 1 793 ? 35.782 -6.939 -16.182 1.00 85.19 793 VAL A N 1
ATOM 6103 C CA . VAL A 1 793 ? 36.741 -5.832 -16.043 1.00 85.19 793 VAL A CA 1
ATOM 6104 C C . VAL A 1 793 ? 36.245 -4.621 -16.835 1.00 85.19 793 VAL A C 1
ATOM 6106 O O . VAL A 1 793 ? 35.970 -4.731 -18.032 1.00 85.19 793 VAL A O 1
ATOM 6109 N N . TYR A 1 794 ? 36.142 -3.477 -16.158 1.00 84.56 794 TYR A N 1
ATOM 6110 C CA . TYR A 1 794 ? 35.596 -2.216 -16.675 1.00 84.56 794 TYR A CA 1
ATOM 6111 C C . TYR A 1 794 ? 36.571 -1.056 -16.438 1.00 84.56 794 TYR A C 1
ATOM 6113 O O . TYR A 1 794 ? 37.536 -1.208 -15.694 1.00 84.56 794 TYR A O 1
ATOM 6121 N N . GLY A 1 795 ? 36.292 0.111 -17.035 1.00 75.75 795 GLY A N 1
ATOM 6122 C CA . GLY A 1 795 ? 37.031 1.352 -16.751 1.00 75.75 795 GLY A CA 1
ATOM 6123 C C . GLY A 1 795 ? 38.462 1.380 -17.293 1.00 75.75 795 GLY A C 1
ATOM 6124 O O . GLY A 1 795 ? 39.302 2.094 -16.763 1.00 75.75 795 GLY A O 1
ATOM 6125 N N . LEU A 1 796 ? 38.736 0.585 -18.325 1.00 76.62 796 LEU A N 1
ATOM 6126 C CA . LEU A 1 796 ? 40.077 0.378 -18.860 1.00 76.62 796 LEU A CA 1
ATOM 6127 C C . LEU A 1 796 ? 40.460 1.461 -19.864 1.00 76.62 796 LEU A C 1
ATOM 6129 O O . LEU A 1 796 ? 39.656 1.867 -20.709 1.00 76.62 796 LEU A O 1
ATOM 6133 N N . THR A 1 797 ? 41.729 1.835 -19.830 1.00 75.94 797 THR A N 1
ATOM 6134 C CA . THR A 1 797 ? 42.409 2.576 -20.888 1.00 75.94 797 THR A CA 1
ATOM 6135 C C . THR A 1 797 ? 43.270 1.633 -21.732 1.00 75.94 797 THR A C 1
ATOM 6137 O O . THR A 1 797 ? 43.384 0.439 -21.451 1.00 75.94 797 THR A O 1
ATOM 6140 N N . GLU A 1 798 ? 43.877 2.150 -22.801 1.00 71.31 798 GLU A N 1
ATOM 6141 C CA . GLU A 1 798 ? 44.790 1.365 -23.644 1.00 71.31 798 GLU A CA 1
ATOM 6142 C C . GLU A 1 798 ? 45.971 0.786 -22.847 1.00 71.31 798 GLU A C 1
ATOM 6144 O O . GLU A 1 798 ? 46.372 -0.352 -23.088 1.00 71.31 798 GLU A O 1
ATOM 6149 N N . ALA A 1 799 ? 46.480 1.535 -21.865 1.00 78.06 799 ALA A N 1
ATOM 6150 C CA . ALA A 1 799 ? 47.597 1.115 -21.022 1.00 78.06 799 ALA A CA 1
ATOM 6151 C C . ALA A 1 799 ? 47.251 -0.081 -20.119 1.00 78.06 799 ALA A C 1
ATOM 6153 O O . ALA A 1 799 ? 48.136 -0.852 -19.756 1.00 78.06 799 ALA A O 1
ATOM 6154 N N . ASP A 1 800 ? 45.966 -0.273 -19.810 1.00 82.56 800 ASP A N 1
ATOM 6155 C CA . ASP A 1 800 ? 45.489 -1.333 -18.918 1.00 82.56 800 ASP A CA 1
ATOM 6156 C C . ASP A 1 800 ? 45.245 -2.666 -19.649 1.00 82.56 800 ASP A C 1
ATOM 6158 O O . ASP A 1 800 ? 44.833 -3.659 -19.039 1.00 82.56 800 ASP A O 1
ATOM 6162 N N . LEU A 1 801 ? 45.468 -2.714 -20.971 1.00 83.56 801 LEU A N 1
ATOM 6163 C CA . LEU A 1 801 ? 45.350 -3.950 -21.741 1.00 83.56 801 LEU A CA 1
ATOM 6164 C C . LEU A 1 801 ? 46.438 -4.952 -21.313 1.00 83.56 801 LEU A C 1
ATOM 6166 O O . LEU A 1 801 ? 47.620 -4.591 -21.298 1.00 83.56 801 LEU A O 1
ATOM 6170 N N . PRO A 1 802 ? 46.078 -6.224 -21.042 1.00 82.94 802 PRO A N 1
ATOM 6171 C CA . PRO A 1 802 ? 47.032 -7.232 -20.587 1.00 82.94 802 PRO A CA 1
ATOM 6172 C C . PRO A 1 802 ? 48.147 -7.451 -21.616 1.00 82.94 802 PRO A C 1
ATOM 6174 O O . PRO A 1 802 ? 47.925 -7.326 -22.816 1.00 82.94 802 PRO A O 1
ATOM 6177 N N . GLU A 1 803 ? 49.344 -7.821 -21.161 1.00 83.25 803 GLU A N 1
ATOM 6178 C CA . GLU A 1 803 ? 50.461 -8.151 -22.059 1.00 83.25 803 GLU A CA 1
ATOM 6179 C C . GLU A 1 803 ? 50.309 -9.508 -22.743 1.00 83.25 803 GLU A C 1
ATOM 6181 O O . GLU A 1 803 ? 50.751 -9.675 -23.879 1.00 83.25 803 GLU A O 1
ATOM 6186 N N . ARG A 1 804 ? 49.670 -10.472 -22.072 1.00 82.75 804 ARG A N 1
ATOM 6187 C CA . ARG A 1 804 ? 49.412 -11.825 -22.581 1.00 82.75 804 ARG A CA 1
ATOM 6188 C C . ARG A 1 804 ? 48.052 -12.328 -22.101 1.00 82.75 804 ARG A C 1
ATOM 6190 O O . ARG A 1 804 ? 47.639 -12.034 -20.981 1.00 82.75 804 ARG A O 1
ATOM 6197 N N . LEU A 1 805 ? 47.383 -13.131 -22.928 1.00 85.56 805 LEU A N 1
ATOM 6198 C CA . LEU A 1 805 ? 46.113 -13.780 -22.591 1.00 85.56 805 LEU A CA 1
ATOM 6199 C C . LEU A 1 805 ? 46.390 -15.153 -21.959 1.00 85.56 805 LEU A C 1
ATOM 6201 O O . LEU A 1 805 ? 46.526 -16.155 -22.655 1.00 85.56 805 LEU A O 1
ATOM 6205 N N . ALA A 1 806 ? 46.517 -15.195 -20.631 1.00 78.50 806 ALA A N 1
ATOM 6206 C CA . ALA A 1 806 ? 46.823 -16.425 -19.885 1.00 78.50 806 ALA A CA 1
ATOM 6207 C C . ALA A 1 806 ? 45.613 -17.364 -19.711 1.00 78.50 806 ALA A C 1
ATOM 6209 O O . ALA A 1 806 ? 45.763 -18.522 -19.325 1.00 78.50 806 ALA A O 1
ATOM 6210 N N . GLU A 1 807 ? 44.408 -16.873 -19.984 1.00 86.50 807 GLU A N 1
ATOM 6211 C C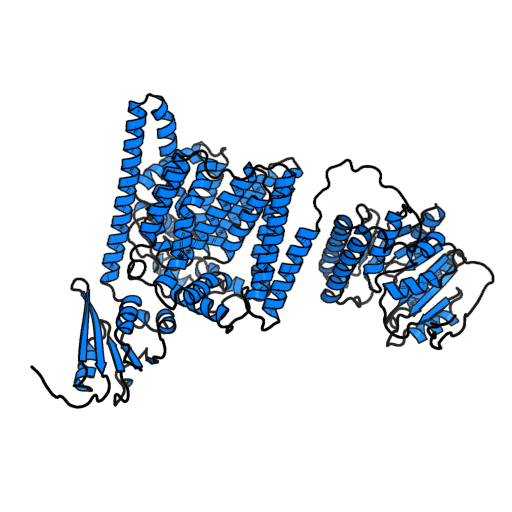A . GLU A 1 807 ? 43.164 -17.617 -19.837 1.00 86.50 807 GLU A CA 1
ATOM 6212 C C . GLU A 1 807 ? 42.174 -17.267 -20.954 1.00 86.50 807 GLU A C 1
ATOM 6214 O O . GLU A 1 807 ? 42.321 -16.227 -21.605 1.00 86.50 807 GLU A O 1
ATOM 6219 N N . PRO A 1 808 ? 41.142 -18.102 -21.176 1.00 89.62 808 PRO A N 1
ATOM 6220 C CA . PRO A 1 808 ? 40.065 -17.784 -22.102 1.00 89.62 808 PRO A CA 1
ATOM 6221 C C . PRO A 1 808 ? 39.474 -16.397 -21.822 1.00 89.62 808 PRO A C 1
ATOM 6223 O O . PRO A 1 808 ? 38.894 -16.162 -20.758 1.00 89.62 808 PRO A O 1
ATOM 6226 N N . THR A 1 809 ? 39.621 -15.489 -22.781 1.00 91.31 809 THR A N 1
ATOM 6227 C CA . THR A 1 809 ? 39.330 -14.064 -22.619 1.00 91.31 809 THR A CA 1
ATOM 6228 C C . THR A 1 809 ? 38.445 -13.562 -23.749 1.00 91.31 809 THR A C 1
ATOM 6230 O O . THR A 1 809 ? 38.626 -13.937 -24.909 1.00 91.31 809 THR A O 1
ATOM 6233 N N . ALA A 1 810 ? 37.499 -12.685 -23.416 1.00 91.88 810 ALA A N 1
ATOM 6234 C CA . ALA A 1 810 ? 36.709 -11.953 -24.396 1.00 91.88 810 ALA A CA 1
ATOM 6235 C C . ALA A 1 810 ? 36.790 -10.437 -24.175 1.00 91.88 810 ALA A C 1
ATOM 6237 O O . ALA A 1 810 ? 36.860 -9.968 -23.042 1.00 91.88 810 ALA A O 1
ATOM 6238 N N . PHE A 1 811 ? 36.734 -9.680 -25.266 1.00 91.25 811 PHE A N 1
ATOM 6239 C CA . PHE A 1 811 ? 36.651 -8.226 -25.285 1.00 91.25 811 PHE A CA 1
ATOM 6240 C C . PHE A 1 811 ? 35.354 -7.812 -25.973 1.00 91.25 811 PHE A C 1
ATOM 6242 O O . PHE A 1 811 ? 35.134 -8.163 -27.133 1.00 91.25 811 PHE A O 1
ATOM 6249 N N . ILE A 1 812 ? 34.500 -7.059 -25.283 1.00 90.56 812 ILE A N 1
ATOM 6250 C CA . ILE A 1 812 ? 33.248 -6.532 -25.838 1.00 90.56 812 ILE A CA 1
ATOM 6251 C C . ILE A 1 812 ? 33.389 -5.027 -26.045 1.00 90.56 812 ILE A C 1
ATOM 6253 O O . ILE A 1 812 ? 33.548 -4.278 -25.083 1.00 90.56 812 ILE A O 1
ATOM 6257 N N . LEU A 1 813 ? 33.327 -4.587 -27.301 1.00 89.75 813 LEU A N 1
ATOM 6258 C CA . LEU A 1 813 ? 33.531 -3.198 -27.704 1.00 89.75 813 LEU A CA 1
ATOM 6259 C C . LEU A 1 813 ? 32.222 -2.597 -28.226 1.00 89.75 813 LEU A C 1
ATOM 6261 O O . LEU A 1 813 ? 31.641 -3.095 -29.196 1.00 89.75 813 LEU A O 1
ATOM 6265 N N . ALA A 1 814 ? 31.791 -1.489 -27.625 1.00 87.31 814 ALA A N 1
ATOM 6266 C CA . ALA A 1 814 ? 30.743 -0.635 -28.177 1.00 87.31 814 ALA A CA 1
ATOM 6267 C C . ALA A 1 814 ? 31.258 0.149 -29.405 1.00 87.31 814 ALA A C 1
ATOM 6269 O O . ALA A 1 814 ? 32.472 0.236 -29.621 1.00 87.31 814 ALA A O 1
ATOM 6270 N N . PRO A 1 815 ? 30.368 0.743 -30.225 1.00 85.19 815 PRO A N 1
ATOM 6271 C CA . PRO A 1 815 ? 30.746 1.374 -31.489 1.00 85.19 815 PRO A CA 1
ATOM 6272 C C . PRO A 1 815 ? 31.775 2.500 -31.335 1.00 85.19 815 PRO A C 1
ATOM 6274 O O . PRO A 1 815 ? 32.632 2.649 -32.205 1.00 85.19 815 PRO A O 1
ATOM 6277 N N . ASP A 1 816 ? 31.748 3.218 -30.214 1.00 85.19 816 ASP A N 1
ATOM 6278 C CA . ASP A 1 816 ? 32.669 4.325 -29.927 1.00 85.19 816 ASP A CA 1
ATOM 6279 C C . ASP A 1 816 ? 34.105 3.848 -29.634 1.00 85.19 816 ASP A C 1
ATOM 6281 O O . ASP A 1 816 ? 35.067 4.597 -29.789 1.00 85.19 816 ASP A O 1
ATOM 6285 N N . TYR A 1 817 ? 34.282 2.567 -29.294 1.00 86.88 817 TYR A N 1
ATOM 6286 C CA . TYR A 1 817 ? 35.572 1.964 -28.940 1.00 86.88 817 TYR A CA 1
ATOM 6287 C C . TYR A 1 817 ? 36.189 1.155 -30.084 1.00 86.88 817 TYR A C 1
ATOM 6289 O O . TYR A 1 817 ? 37.126 0.389 -29.878 1.00 86.88 817 TYR A O 1
ATOM 6297 N N . ARG A 1 818 ? 35.714 1.325 -31.325 1.00 82.25 818 ARG A N 1
ATOM 6298 C CA . ARG A 1 818 ? 36.245 0.608 -32.505 1.00 82.25 818 ARG A CA 1
ATOM 6299 C C . ARG A 1 818 ? 37.758 0.745 -32.679 1.00 82.25 818 ARG A C 1
ATOM 6301 O O . ARG A 1 818 ? 38.387 -0.167 -33.211 1.00 82.25 818 ARG A O 1
ATOM 6308 N N . TRP A 1 819 ? 38.338 1.865 -32.255 1.00 84.44 819 TRP A N 1
ATOM 6309 C CA . TRP A 1 819 ? 39.780 2.095 -32.321 1.00 84.44 819 TRP A CA 1
ATOM 6310 C C . TRP A 1 819 ? 40.5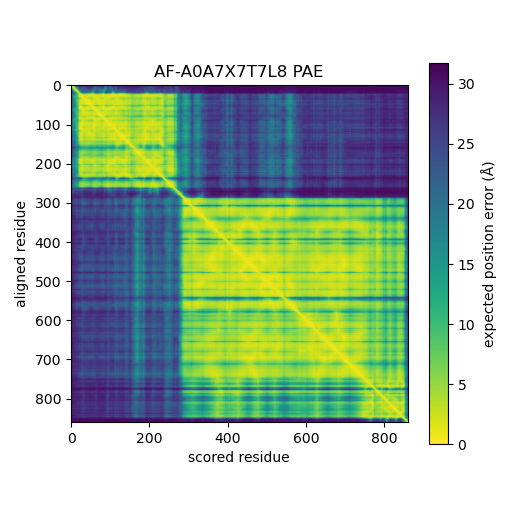69 1.079 -31.474 1.00 84.44 819 TRP A C 1
ATOM 6312 O O . TRP A 1 819 ? 41.600 0.600 -31.944 1.00 84.44 819 TRP A O 1
ATOM 6322 N N . VAL A 1 820 ? 40.032 0.656 -30.321 1.00 87.25 820 VAL A N 1
ATOM 6323 C CA . VAL A 1 820 ? 40.612 -0.389 -29.456 1.00 87.25 820 VAL A CA 1
ATOM 6324 C C . VAL A 1 820 ? 40.696 -1.719 -30.201 1.00 87.25 820 VAL A C 1
ATOM 6326 O O . VAL A 1 820 ? 41.673 -2.447 -30.077 1.00 87.25 820 VAL A O 1
ATOM 6329 N N . GLY A 1 821 ? 39.706 -2.026 -31.044 1.00 87.00 821 GLY A N 1
ATOM 6330 C CA . GLY A 1 821 ? 39.671 -3.269 -31.816 1.00 87.00 821 GLY A CA 1
ATOM 6331 C C . GLY A 1 821 ? 40.847 -3.421 -32.786 1.00 87.00 821 GLY A C 1
ATOM 6332 O O . GLY A 1 821 ? 41.348 -4.531 -32.971 1.00 87.00 821 GLY A O 1
ATOM 6333 N N . ARG A 1 822 ? 41.335 -2.314 -33.370 1.00 85.94 822 ARG A N 1
ATOM 6334 C CA . ARG A 1 822 ? 42.554 -2.328 -34.203 1.00 85.94 822 ARG A CA 1
ATOM 6335 C C . ARG A 1 822 ? 43.774 -2.713 -33.370 1.00 85.94 822 ARG A C 1
ATOM 6337 O O . ARG A 1 822 ? 44.486 -3.637 -33.742 1.00 85.94 822 ARG A O 1
ATOM 6344 N N . LYS A 1 823 ? 43.928 -2.097 -32.197 1.00 87.00 823 LYS A N 1
ATOM 6345 C CA . LYS A 1 823 ? 45.019 -2.382 -31.255 1.00 87.00 823 LYS A CA 1
ATOM 6346 C C . LYS A 1 823 ? 44.990 -3.809 -30.719 1.00 87.00 823 LYS A C 1
ATOM 6348 O O . LYS A 1 823 ? 46.029 -4.454 -30.651 1.00 87.00 823 LYS A O 1
ATOM 6353 N N . LEU A 1 824 ? 43.804 -4.332 -30.406 1.00 89.94 824 LEU A N 1
ATOM 6354 C CA . LEU A 1 824 ? 43.642 -5.731 -30.007 1.00 89.94 824 LEU A CA 1
ATOM 6355 C C . LEU A 1 824 ? 44.102 -6.690 -31.106 1.00 89.94 824 LEU A C 1
ATOM 6357 O O . LEU A 1 824 ? 44.761 -7.669 -30.796 1.00 89.94 824 LEU A O 1
ATOM 6361 N N . THR A 1 825 ? 43.803 -6.392 -32.372 1.00 88.50 825 THR A N 1
ATOM 6362 C CA . THR A 1 825 ? 44.214 -7.242 -33.505 1.00 88.50 825 THR A CA 1
ATOM 6363 C C . THR A 1 825 ? 45.719 -7.132 -33.786 1.00 88.50 825 THR A C 1
ATOM 6365 O O . THR A 1 825 ? 46.340 -8.121 -34.158 1.00 88.50 825 THR A O 1
ATOM 6368 N N . GLU A 1 826 ? 46.320 -5.952 -33.583 1.00 87.75 826 GLU A N 1
ATOM 6369 C CA . GLU A 1 826 ? 47.779 -5.748 -33.658 1.00 87.75 826 GLU A CA 1
ATOM 6370 C C . GLU A 1 826 ? 48.518 -6.529 -32.559 1.00 87.75 826 GLU A C 1
ATOM 6372 O O . GLU A 1 826 ? 49.538 -7.160 -32.827 1.00 87.75 826 GLU A O 1
ATOM 6377 N N . ARG A 1 827 ? 48.001 -6.496 -31.324 1.00 87.81 827 ARG A N 1
ATOM 6378 C CA . ARG A 1 827 ? 48.633 -7.119 -30.150 1.00 87.81 827 ARG A CA 1
ATOM 6379 C C . ARG A 1 827 ? 48.366 -8.622 -30.043 1.00 87.81 827 ARG A C 1
ATOM 6381 O O . ARG A 1 827 ? 49.239 -9.354 -29.590 1.00 87.81 827 ARG A O 1
ATOM 6388 N N . PHE A 1 828 ? 47.179 -9.061 -30.456 1.00 89.50 828 PHE A N 1
ATOM 6389 C CA . PHE A 1 828 ? 46.704 -10.446 -30.398 1.00 89.50 828 PHE A CA 1
ATOM 6390 C C . PHE A 1 828 ? 46.094 -10.851 -31.754 1.00 89.50 828 PHE A C 1
ATOM 6392 O O . PHE A 1 828 ? 44.865 -10.852 -31.919 1.00 89.50 828 PHE A O 1
ATOM 6399 N N . PRO A 1 829 ? 46.929 -11.176 -32.757 1.00 83.88 829 PRO A N 1
ATOM 6400 C CA . PRO A 1 829 ? 46.468 -11.525 -34.104 1.00 83.88 829 PRO A CA 1
ATOM 6401 C C . PRO A 1 829 ? 45.567 -12.770 -34.157 1.00 83.88 829 PRO A C 1
ATOM 6403 O O . PRO A 1 829 ? 44.876 -12.999 -35.147 1.00 83.88 829 PRO A O 1
ATOM 6406 N N . GLU A 1 830 ? 45.582 -13.593 -33.110 1.00 83.81 830 GLU A N 1
ATOM 6407 C CA . GLU A 1 830 ? 44.825 -14.835 -32.972 1.00 83.81 830 GLU A CA 1
ATOM 6408 C C . GLU A 1 830 ? 43.371 -14.655 -32.503 1.00 83.81 830 GLU A C 1
ATOM 6410 O O . GLU A 1 830 ? 42.644 -15.645 -32.396 1.00 83.81 830 GLU A O 1
ATOM 6415 N N . LEU A 1 831 ? 42.935 -13.427 -32.202 1.00 88.81 831 LEU A N 1
ATOM 6416 C CA . LEU A 1 831 ? 41.571 -13.162 -31.743 1.00 88.81 831 LEU A CA 1
ATOM 6417 C C . LEU A 1 831 ? 40.538 -13.396 -32.852 1.00 88.81 831 LEU A C 1
ATOM 6419 O O . LEU A 1 831 ? 40.570 -12.760 -33.905 1.00 88.81 831 LEU A O 1
ATOM 6423 N N . ASP A 1 832 ? 39.542 -14.234 -32.564 1.00 89.25 832 ASP A N 1
ATOM 6424 C CA . ASP A 1 832 ? 38.351 -14.358 -33.404 1.00 89.25 832 ASP A CA 1
ATOM 6425 C C . ASP A 1 832 ? 37.445 -13.135 -33.202 1.00 89.25 832 ASP A C 1
ATOM 6427 O O . ASP A 1 832 ? 37.199 -12.716 -32.065 1.00 89.25 832 ASP A O 1
ATOM 6431 N N . ARG A 1 833 ? 36.947 -12.559 -34.301 1.00 91.19 833 ARG A N 1
ATOM 6432 C CA . ARG A 1 833 ? 36.155 -11.325 -34.312 1.00 91.19 833 ARG A CA 1
ATOM 6433 C C . ARG A 1 833 ? 34.729 -11.604 -34.769 1.00 91.19 833 ARG A C 1
ATOM 6435 O O . ARG A 1 833 ? 34.493 -12.000 -35.906 1.00 91.19 833 ARG A O 1
ATOM 6442 N N . VAL A 1 834 ? 33.769 -11.236 -33.927 1.00 91.25 834 VAL A N 1
ATOM 6443 C CA . VAL A 1 834 ? 32.332 -11.331 -34.206 1.00 91.25 834 VAL A CA 1
ATOM 6444 C C . VAL A 1 834 ? 31.698 -9.940 -34.185 1.00 91.25 834 VAL A C 1
ATOM 6446 O O . VAL A 1 834 ? 31.952 -9.129 -33.292 1.00 91.25 834 VAL A O 1
ATOM 6449 N N . LEU A 1 835 ? 30.861 -9.651 -35.180 1.00 90.25 835 LEU A N 1
ATOM 6450 C CA . LEU A 1 835 ? 30.079 -8.418 -35.264 1.00 90.25 835 LEU A CA 1
ATOM 6451 C C . LEU A 1 835 ? 28.637 -8.688 -34.837 1.00 90.25 835 LEU A C 1
ATOM 6453 O O . LEU A 1 835 ? 27.964 -9.538 -35.414 1.00 90.25 835 LEU A O 1
ATOM 6457 N N . VAL A 1 836 ? 28.155 -7.939 -33.846 1.00 88.38 836 VAL A N 1
ATOM 6458 C CA . VAL A 1 836 ? 26.769 -8.016 -33.378 1.00 88.38 836 VAL A CA 1
ATOM 6459 C C . VAL A 1 836 ? 25.996 -6.869 -34.009 1.00 88.38 836 VAL A C 1
ATOM 6461 O O . VAL A 1 836 ? 26.145 -5.709 -33.615 1.00 88.38 836 VAL A O 1
ATOM 6464 N N . GLU A 1 837 ? 25.174 -7.191 -35.004 1.00 88.88 837 GLU A N 1
ATOM 6465 C CA . GLU A 1 837 ? 24.370 -6.220 -35.748 1.00 88.88 837 GLU A CA 1
ATOM 6466 C C . GLU A 1 837 ? 22.868 -6.542 -35.621 1.00 88.88 837 GLU A C 1
ATOM 6468 O O . GLU A 1 837 ? 22.458 -7.704 -35.489 1.00 88.88 837 GLU A O 1
ATOM 6473 N N . ARG A 1 838 ? 22.029 -5.500 -35.604 1.00 85.94 838 ARG A N 1
ATOM 6474 C CA . ARG A 1 838 ? 20.559 -5.591 -35.575 1.00 85.94 838 ARG A CA 1
ATOM 6475 C C . ARG A 1 838 ? 19.976 -4.537 -36.505 1.00 85.94 838 ARG A C 1
ATOM 6477 O O . ARG A 1 838 ? 20.321 -3.366 -36.389 1.00 85.94 838 ARG A O 1
ATOM 6484 N N . HIS A 1 839 ? 19.105 -4.950 -37.427 1.00 84.81 839 HIS A N 1
ATOM 6485 C CA . HIS A 1 839 ? 18.481 -4.060 -38.424 1.00 84.81 839 HIS A CA 1
ATOM 6486 C C . HIS A 1 839 ? 19.491 -3.175 -39.178 1.00 84.81 839 HIS A C 1
ATOM 6488 O O . HIS A 1 839 ? 19.245 -1.995 -39.404 1.00 84.81 839 HIS A O 1
ATOM 6494 N N . GLY A 1 840 ? 20.662 -3.727 -39.517 1.00 83.50 840 GLY A N 1
ATOM 6495 C CA . GLY A 1 840 ? 21.738 -2.994 -40.198 1.00 83.50 840 GLY A CA 1
ATOM 6496 C C . GLY A 1 840 ? 22.527 -2.017 -39.314 1.00 83.50 840 GLY A C 1
ATOM 6497 O O . GLY A 1 840 ? 23.431 -1.348 -39.806 1.00 83.50 840 GLY A O 1
ATOM 6498 N N . VAL A 1 841 ? 22.229 -1.937 -38.013 1.00 86.06 841 VAL A N 1
ATOM 6499 C CA . VAL A 1 841 ? 22.990 -1.140 -37.044 1.00 86.06 841 VAL A CA 1
ATOM 6500 C C . VAL A 1 841 ? 23.963 -2.044 -36.297 1.00 86.06 841 VAL A C 1
ATOM 6502 O O . VAL A 1 841 ? 23.566 -3.017 -35.652 1.00 86.06 841 VAL A O 1
ATOM 6505 N N . ARG A 1 842 ? 25.254 -1.706 -36.355 1.00 86.50 842 ARG A N 1
ATOM 6506 C CA . ARG A 1 842 ? 26.287 -2.387 -35.570 1.00 86.50 842 ARG A CA 1
ATOM 6507 C C . ARG A 1 842 ? 26.210 -1.968 -34.109 1.00 86.50 842 ARG A C 1
ATOM 6509 O O . ARG A 1 842 ? 26.504 -0.817 -33.792 1.00 86.50 842 ARG A O 1
ATOM 6516 N N . LEU A 1 843 ? 25.876 -2.919 -33.241 1.00 87.38 843 LEU A N 1
ATOM 6517 C CA . LEU A 1 843 ? 25.728 -2.703 -31.806 1.00 87.38 843 LEU A CA 1
ATOM 6518 C C . LEU A 1 843 ? 27.027 -2.972 -31.053 1.00 87.38 843 LEU A C 1
ATOM 6520 O O . LEU A 1 843 ? 27.469 -2.120 -30.295 1.00 87.38 843 LEU A O 1
ATOM 6524 N N . LEU A 1 844 ? 27.654 -4.131 -31.261 1.00 90.62 844 LEU A N 1
ATOM 6525 C CA . LEU A 1 844 ? 28.877 -4.523 -30.555 1.00 90.62 844 LEU A CA 1
ATOM 6526 C C . LEU A 1 844 ? 29.873 -5.173 -31.518 1.00 90.62 844 LEU A C 1
ATOM 6528 O O . LEU A 1 844 ? 29.503 -5.744 -32.544 1.00 90.62 844 LEU A O 1
ATOM 6532 N N . THR A 1 845 ? 31.155 -5.094 -31.178 1.00 91.38 845 THR A N 1
ATOM 6533 C CA . THR A 1 845 ? 32.209 -5.935 -31.756 1.00 91.38 845 THR A CA 1
ATOM 6534 C C . THR A 1 845 ? 32.814 -6.766 -30.636 1.00 91.38 845 THR A C 1
ATOM 6536 O O . THR A 1 845 ? 33.229 -6.211 -29.622 1.00 91.38 845 THR A O 1
ATOM 6539 N N . ILE A 1 846 ? 32.851 -8.083 -30.807 1.00 91.44 846 ILE A N 1
ATOM 6540 C CA . ILE A 1 846 ? 33.373 -9.016 -29.811 1.00 91.44 846 ILE A CA 1
ATOM 6541 C C . ILE A 1 846 ? 34.653 -9.634 -30.355 1.00 91.44 846 ILE A C 1
ATOM 6543 O O . ILE A 1 846 ? 34.648 -10.183 -31.455 1.00 91.44 846 ILE A O 1
ATOM 6547 N N . TYR A 1 847 ? 35.729 -9.558 -29.580 1.00 91.75 847 TYR A N 1
ATOM 6548 C CA . TYR A 1 847 ? 36.964 -10.298 -29.827 1.00 91.75 847 TYR A CA 1
ATOM 6549 C C . TYR A 1 847 ? 37.102 -11.399 -28.780 1.00 91.75 847 TYR A C 1
ATOM 6551 O O . TYR A 1 847 ? 36.820 -11.158 -27.607 1.00 91.75 847 TYR A O 1
ATOM 6559 N N . ARG A 1 848 ? 37.522 -12.604 -29.163 1.00 90.56 848 ARG A N 1
ATOM 6560 C CA . ARG A 1 848 ? 37.632 -13.734 -28.227 1.00 90.56 848 ARG A CA 1
ATOM 6561 C C . ARG A 1 848 ? 38.845 -14.613 -28.507 1.00 90.56 848 ARG A C 1
ATOM 6563 O O . ARG A 1 848 ? 39.164 -14.890 -29.659 1.00 90.56 848 ARG A O 1
ATOM 6570 N N . SER A 1 849 ? 39.480 -15.076 -27.433 1.00 86.31 849 SER A N 1
ATOM 6571 C CA . SER A 1 849 ? 40.545 -16.081 -27.438 1.00 86.31 849 SER A CA 1
ATOM 6572 C C . SER A 1 849 ? 40.215 -17.158 -26.411 1.00 86.31 849 SER A C 1
ATOM 6574 O O . SER A 1 849 ? 39.825 -16.860 -25.282 1.00 86.31 849 SER A O 1
ATOM 6576 N N . TRP A 1 850 ? 40.367 -18.425 -26.789 1.00 80.12 850 TRP A N 1
ATOM 6577 C CA . TRP A 1 850 ? 40.059 -19.570 -25.926 1.00 80.12 850 TRP A CA 1
ATOM 6578 C C . TRP A 1 850 ? 41.308 -20.202 -25.295 1.00 80.12 850 TRP A C 1
ATOM 6580 O O . TRP A 1 850 ? 41.237 -21.322 -24.791 1.00 80.12 850 TRP A O 1
ATOM 6590 N N . GLY A 1 851 ? 42.437 -19.484 -25.305 1.00 61.72 851 GLY A N 1
ATOM 6591 C CA . GLY A 1 851 ? 43.751 -20.041 -24.984 1.00 61.72 851 GLY A CA 1
ATOM 6592 C C . GLY A 1 851 ? 44.259 -20.976 -26.094 1.00 61.72 851 GLY A C 1
ATOM 6593 O O . GLY A 1 851 ? 43.548 -21.202 -27.079 1.00 61.72 851 GLY A O 1
ATOM 6594 N N . PRO A 1 852 ? 45.482 -21.522 -25.974 1.00 49.91 852 PRO A N 1
ATOM 6595 C CA . PRO A 1 852 ? 46.027 -22.453 -26.954 1.00 49.91 852 PRO A CA 1
ATOM 6596 C C . PRO A 1 852 ? 45.217 -23.755 -26.929 1.00 49.91 852 PRO A C 1
ATOM 6598 O O . PRO A 1 852 ? 45.490 -24.680 -26.170 1.00 49.91 852 PRO A O 1
ATOM 6601 N N . THR A 1 853 ? 44.188 -23.823 -27.768 1.00 43.47 853 THR A N 1
ATOM 6602 C CA . THR A 1 853 ? 43.643 -25.096 -28.228 1.00 43.47 853 THR A CA 1
ATOM 6603 C C . THR A 1 853 ? 44.552 -25.574 -29.349 1.00 43.47 853 THR A C 1
ATOM 6605 O O . THR A 1 853 ? 44.917 -24.806 -30.238 1.00 43.47 853 THR A O 1
ATOM 6608 N N . ALA A 1 854 ? 45.003 -26.818 -29.207 1.00 36.03 854 ALA A N 1
ATOM 6609 C CA . ALA A 1 854 ? 45.951 -27.490 -30.074 1.00 36.03 854 ALA A CA 1
ATOM 6610 C C . ALA A 1 854 ? 45.723 -27.179 -31.559 1.00 36.03 854 ALA A C 1
ATOM 6612 O O . ALA A 1 854 ? 44.598 -27.247 -32.044 1.00 36.03 854 ALA A O 1
ATOM 6613 N N . SER A 1 855 ? 46.828 -26.845 -32.229 1.00 34.88 855 SER A N 1
ATOM 6614 C CA . SER A 1 855 ? 47.071 -26.943 -33.669 1.00 34.88 855 SER A CA 1
ATOM 6615 C C . SER A 1 855 ? 45.879 -26.711 -34.603 1.00 34.88 855 SER A C 1
ATOM 6617 O O . SER A 1 855 ? 45.000 -27.557 -34.760 1.00 34.88 855 SER A O 1
ATOM 6619 N N . LYS A 1 856 ? 45.994 -25.637 -35.392 1.00 40.16 856 LYS A N 1
ATOM 6620 C CA . LYS A 1 856 ? 45.560 -25.620 -36.795 1.00 40.16 856 LYS A CA 1
ATOM 6621 C C . LYS A 1 856 ? 45.746 -27.015 -37.416 1.00 40.16 856 LYS A C 1
ATOM 6623 O O . LYS A 1 856 ? 46.879 -27.448 -37.605 1.00 40.16 856 LYS A O 1
ATOM 6628 N N . GLY A 1 857 ? 44.650 -27.701 -37.719 1.00 34.50 857 GLY A N 1
ATOM 6629 C CA . GLY A 1 857 ? 44.683 -29.039 -38.300 1.00 34.50 857 GLY A CA 1
ATOM 6630 C C . GLY A 1 857 ? 43.358 -29.409 -38.956 1.00 34.50 857 GLY A C 1
ATOM 6631 O O . GLY A 1 857 ? 42.571 -30.115 -38.344 1.00 34.50 857 GLY A O 1
ATOM 6632 N N . GLY A 1 858 ? 43.161 -28.942 -40.198 1.00 33.84 858 GLY A N 1
ATOM 6633 C CA . GLY A 1 858 ? 42.130 -29.397 -41.152 1.00 33.84 858 GLY A CA 1
ATOM 6634 C C . GLY A 1 858 ? 40.692 -28.963 -40.819 1.00 33.84 858 GLY A C 1
ATOM 6635 O O . GLY A 1 858 ? 40.285 -28.986 -39.673 1.00 33.84 858 GLY A O 1
ATOM 6636 N N . ALA A 1 859 ? 39.830 -28.550 -41.742 1.00 30.61 859 ALA A N 1
ATOM 6637 C CA . ALA A 1 859 ? 39.839 -28.606 -43.193 1.00 30.61 859 ALA A CA 1
ATOM 6638 C C . ALA A 1 859 ? 38.990 -27.445 -43.755 1.00 30.61 859 ALA A C 1
ATOM 6640 O O . ALA A 1 859 ? 38.289 -26.765 -43.009 1.00 30.61 859 ALA A O 1
ATOM 6641 N N . ARG A 1 860 ? 39.168 -27.248 -45.063 1.00 33.66 860 ARG A N 1
ATOM 6642 C CA . ARG A 1 860 ? 38.665 -26.198 -45.962 1.00 33.66 860 ARG A CA 1
ATOM 6643 C C . ARG A 1 860 ? 37.205 -25.792 -45.806 1.00 33.66 860 ARG A C 1
ATOM 6645 O O . ARG A 1 860 ? 36.369 -26.687 -45.565 1.00 33.66 860 ARG A O 1
#

pLDDT: mean 85.07, std 15.04, range [23.67, 98.56]

Foldseek 3Di:
DDDDDDDPDDDDDDFDDDDPDQFQEEEQEEDAQCLPPLLVLLVQLLVVCVVVVGRYEYEYEYQQHPDCVVVSLVVSCVVGPHTYHYHYDVHRLAPLQSRLVRLVVHRHQKYKYAYSNPLFGNVVVVQQSVVVVVPAFKEAEACPDPPAAEAEDPVCPVVCPPVVVVQQVVQVQLCQQANPPDRHQQHRIMMGGNVLSVFLSPADARRYSLRSSLSVSSCVVVVGHYHYDHGYGYDDDDDDPDPVPVVSVVNVVSSVVSSVCSVPPDRSGDDDDDDDDDDDPDDDDDTCVLLVQLVVLQVVLLVCLPPPLDQLCRSVVSLVVSLVSLLVVLVVVCVVVVLDDDPLDPDPVLVVLLVVLLVLLLCLQPVVLQPPQLDADLQLLVLLVLLLCCNVSVRPRQQAFDPVALRARSVLSVQLNVLCVVPNLGSSSLLQSLQVLLSLQLSLQLLLLCLPQNNQLSSQLSLLSSQFLLSSLSSRNSAQLSLLQSLLSNLNSLCVVCLVSVRLSSLLSSLQSLLCLSNHDPLSPLSVVLSLVVLVVVVVPDPDPSSVVSSVSSVSSNCSSNVSNVVNCVVPVVSVVRHVLLVFFCQHPNCQVVLCVVQVDNDPPSLLVVQLVQLVCLQPFADAPDPRQPFRDHSADPLLQVLLVVLLVVLVVVVVDPVSVSLVVQQVSQSVSQTSRTPDPPHSSSSVNNSSSSSSSSSSSLSVCLVVQVVVDDVSNVVSVVVSVVSSVVSSVVSVVSSVVSSLVSQQEAAQSLVLVVVVVLVLAQEEEEADDCVHDVPRSSCVSSVPNHHYHYPDDPVRDDQDDPAKYKYKHAPVCVVVVVVCCVRPVPWDWDFDDDPNHTGIIMTTDHPDDDDDDDDD

Radius of gyration: 37.02 Å; Cα contacts (8 Å, |Δi|>4): 1421; chains: 1; bounding box: 85×73×119 Å

Solvent-accessible surface area (backbone atoms only — not comparable to full-atom values): 45213 Å² total; per-residue (Å²): 137,86,88,83,86,80,82,79,77,91,77,89,72,78,81,56,70,84,68,101,64,78,30,53,33,18,41,25,30,41,37,60,65,35,54,92,48,42,49,60,39,50,49,51,42,42,54,47,40,61,75,65,72,54,54,48,37,36,28,38,17,36,30,30,47,89,55,62,26,66,61,42,52,54,55,41,42,75,73,41,93,49,34,41,47,76,44,75,42,99,47,68,63,37,63,26,40,24,44,42,55,24,61,70,70,48,70,16,53,27,39,32,42,38,52,45,82,38,41,56,45,62,74,55,52,56,65,42,48,53,46,41,74,74,67,35,36,31,31,34,35,14,81,76,36,93,79,28,44,79,50,71,44,81,89,46,58,75,57,47,62,64,50,48,52,52,54,51,49,50,35,53,46,43,24,61,72,72,44,72,88,57,80,39,68,86,47,63,36,40,29,23,26,41,69,43,40,57,63,49,61,43,67,82,63,50,32,39,84,32,20,49,59,41,36,54,51,46,35,57,72,72,65,47,55,73,46,77,39,62,38,60,40,51,46,82,77,81,88,73,94,69,53,69,67,65,50,52,53,50,38,53,51,36,51,49,52,44,49,51,39,59,73,64,79,54,77,67,53,69,84,88,80,94,74,86,87,80,84,92,84,74,90,75,80,84,64,62,59,49,60,50,50,19,51,48,32,33,53,50,13,53,49,43,31,72,75,45,99,51,64,48,66,55,29,51,48,27,37,52,45,17,53,48,44,44,38,51,51,26,44,52,52,27,54,76,69,66,48,76,78,88,73,88,54,95,47,71,66,56,48,51,53,52,49,51,50,43,51,53,24,40,51,73,33,53,62,61,43,72,55,48,53,47,68,56,53,55,66,35,31,42,39,32,52,56,8,39,32,40,73,75,57,81,42,44,44,56,54,38,59,35,71,97,55,44,41,40,45,42,54,53,21,40,59,34,20,55,28,30,73,77,64,36,95,44,58,46,25,44,18,48,61,7,20,52,35,43,32,53,28,39,62,24,44,24,55,34,35,29,74,73,65,34,64,65,18,11,52,47,21,27,52,52,50,50,36,25,39,58,54,37,46,39,7,38,47,22,36,55,52,28,43,12,37,22,28,28,40,37,11,48,24,27,32,59,51,10,59,76,62,71,30,25,27,35,15,17,51,10,15,34,28,22,26,51,9,64,36,39,38,77,47,5,45,56,38,32,51,52,50,52,51,50,50,49,57,62,50,74,77,50,95,54,78,74,55,53,54,38,50,44,30,18,51,52,32,22,44,68,52,36,46,51,50,52,54,37,46,70,75,36,58,63,41,78,71,57,20,60,66,50,78,33,23,52,84,27,80,94,28,36,69,63,36,28,74,74,69,73,42,80,51,70,65,67,43,46,54,51,23,45,53,34,36,58,31,20,47,70,68,32,24,30,68,37,94,85,74,54,40,70,56,32,70,43,56,66,72,50,39,54,35,14,50,54,20,47,54,53,30,63,78,38,48,88,40,66,70,37,41,50,51,49,50,48,43,51,50,30,47,40,70,28,17,40,57,26,56,68,42,21,25,52,78,34,35,46,64,34,58,63,51,47,41,40,26,19,15,48,47,54,30,50,49,50,62,60,49,36,69,78,35,72,66,50,29,50,52,50,51,52,52,54,48,50,52,51,51,51,50,33,55,50,22,47,50,54,45,51,52,49,34,59,55,43,58,60,45,78,50,58,38,61,54,54,56,53,51,66,77,44,75,77,38,46,38,38,40,44,44,55,60,72,91,70,53,69,85,41,39,46,54,66,73,69,37,78,95,40,47,78,47,64,90,70,56,84,86,68,56,74,94,68,77,91,49,21,31,32,37,43,25,28,68,92,37,53,69,56,55,56,54,47,45,74,77,40,73,81,48,48,78,47,78,44,65,37,97,90,35,75,41,40,40,37,37,37,41,77,47,95,68,81,69,97,72,86,81,134

Mean predicted aligned error: 14.88 Å